Protein 2NNN (pdb70)

CATH classification: 1.10.10.10

Sequence (1319 aa):
YRLDDQIGFILRQANQRYAALFANGIGNGLTPTQWAALVRLGETGPCPQNQLGRLTADAATIKGVVERLDKRGLIQRSADPDDGRRLLVSLSPAGRAELEAGLAAAREINRQALAPLSLQEQETLRGLLARLIYRLDDQIGFILRQANQRYAALFANGIGNGLTPTQWAALVRLGETGPCPQNQLGRLTADAATIKGVVERLDKRGLIQRSADPDDGRRLLVSLSPAGRAELEAGLAAAREINRQALAPLSLQEQETLRGLLARLIRLDDQIGFILRQANQRYAALFANGIGNGLTPTQWAALVRLGETGPCPQNQLGRLTADAATIKGVVERLDKRGLIQRSADPDDGRRLLVSLSPAGRAELEGLAAAREINRQALAPLSLQEQETLRGLLARLIRLDDQIGFILRQANQRYAALFANGIGNGLTPTQWAALVRLGETGPCPQNQLGRLTADAATIKGVVERLDKRGLIQRSADPDDGRRLLVSLSPAGRAELEAGLAAAREINRQALAPLSLQEQETLRGLLARLIRLDDQIGFILRQANQRYAALFANGIGNGLTPTQWAALVRLGETGPCPQNQLGRLTADAATIKGVVERLDKRGLIQRSADPDGRRLLVSLSPAGRAELEAGLAAAREINRQALAPLSLQEQETLRGLLARLIRLDDQIGFILRQANQRYAALFANGIGNGLTPTQWAALVRLGETGPCPQNQLGRLTADAATIKGVVERLDKRGLIQRSADPDDGRRLLVSLSPAGRAELEAGLAAAREINRQALAPLSLQEQETLRGLLARLIRLDDQIGFILRQANQRYAALFANGIGNGLTPTQWAALVRLGETGPCPQNQLGRLTADAATIKGVVERLDKRGLIQRSADPDDGRRLLVSLSPAGRAELEGLAAAREINRQALAPLSLQEQETLRGLLARLIRLDDQIGFILRQANQRYAALFANGIGNGLTPTQWAALVRLGETGPCPQNQLGRLTADAATIKGVVERLDKRGLIQRSADPDDGRRLLVSLSPAGRAELEAGLAAAREINRQALAPLSLQEQETLRGLLARLIRLDDQIGFILRQANQRYAALFANGIGNGLTPTQWAALVRLGETGPCPQNQLGRLTADAATIKGVVERLDKRGLIQRSADPDDGRRLLVSLSPAGRAELEAGLAAAREINRQALAPLSLQEQETLRGLLARLIRLDDQIGFILRQANQRYAALFANGIGNGLTPTQWAALVRLGETGPCPQNQLGRLTADAATIKGVVERLDKRGLIQRSADPDDGRRLLVSLSPAGRAELEAGLAAAREINRQALAPLSLQEQETLRGLLARLI

Solvent-accessible surface area: 58508 Å² total

B-factor: mean 47.34, std 8.77, range [6.97, 87.37]

Nearest PDB structures (foldseek):
  2nnn-assembly3_F  TM=9.994E-01  e=7.061E-22  Pseudomonas aeruginosa
  2nnn-assembly4_G  TM=1.007E+00  e=2.360E-21  Pseudomonas aeruginosa
  2nnn-assembly3_E  TM=9.663E-01  e=7.279E-20  Pseudomonas aeruginosa
  2yr2-assembly1_A  TM=7.745E-01  e=3.258E-06  Sulfurisphaera tokodaii
  3f3x-assembly1_A-2  TM=7.517E-01  e=1.726E-06  Saccharolobus solfataricus

Organism: Pseudomonas aeruginosa (strain ATCC 15692 / DSM 22644 / CIP 104116 / JCM 14847 / LMG 12228 / 1C / PRS 101 / PAO1) (NCBI:txid208964)

Structure (mmCIF, N/CA/C/O backbone):
data_2NNN
#
_entry.id   2NNN
#
_cell.length_a   89.373
_cell.length_b   89.373
_cell.length_c   217.238
_cell.angle_alpha   90.00
_cell.angle_beta   90.00
_cell.angle_gamma   120.00
#
_symmetry.space_group_name_H-M   'P 31'
#
loop_
_entity.id
_entity.type
_entity.pdbx_description
1 polymer 'Probable transcriptional regulator'
2 water water
#
loop_
_atom_site.group_PDB
_atom_site.id
_atom_site.type_symbol
_atom_site.label_atom_id
_atom_site.label_alt_id
_atom_site.label_comp_id
_atom_site.label_asym_id
_atom_site.label_entity_id
_atom_site.label_seq_id
_atom_site.pdbx_PDB_ins_code
_atom_site.Cartn_x
_atom_site.Cartn_y
_atom_site.Cartn_z
_atom_site.occupancy
_atom_site.B_iso_or_equiv
_atom_site.auth_seq_id
_atom_site.auth_comp_id
_atom_site.auth_asym_id
_atom_site.auth_atom_id
_atom_site.pdbx_PDB_model_num
ATOM 1 N N . TYR A 1 7 ? -13.642 -1.565 41.457 1.00 50.61 7 TYR A N 1
ATOM 2 C CA . TYR A 1 7 ? -13.750 -2.859 42.210 1.00 50.79 7 TYR A CA 1
ATOM 3 C C . TYR A 1 7 ? -12.704 -2.970 43.327 1.00 50.60 7 TYR A C 1
ATOM 4 O O . TYR A 1 7 ? -11.580 -3.448 43.109 1.00 50.53 7 TYR A O 1
ATOM 6 N N . ARG A 1 8 ? -13.095 -2.515 44.515 1.00 50.24 8 ARG A N 1
ATOM 7 C CA . ARG A 1 8 ? -12.292 -2.660 45.726 1.00 49.93 8 ARG A CA 1
ATOM 8 C C . ARG A 1 8 ? -12.939 -3.727 46.609 1.00 49.60 8 ARG A C 1
ATOM 9 O O . ARG A 1 8 ? -14.178 -3.817 46.696 1.00 49.53 8 ARG A O 1
ATOM 11 N N . LEU A 1 9 ? -12.099 -4.527 47.261 1.00 48.70 9 LEU A N 1
ATOM 12 C CA . LEU A 1 9 ? -12.572 -5.664 48.046 1.00 47.96 9 LEU A CA 1
ATOM 13 C C . LEU A 1 9 ? -13.470 -5.262 49.221 1.00 47.39 9 LEU A C 1
ATOM 14 O O . LEU A 1 9 ? -14.483 -5.929 49.479 1.00 47.11 9 LEU A O 1
ATOM 19 N N . ASP A 1 10 ? -13.115 -4.160 49.891 1.00 46.58 10 ASP A N 1
ATOM 20 C CA . ASP A 1 10 ? -13.782 -3.724 51.136 1.00 46.00 10 ASP A CA 1
ATOM 21 C C . ASP A 1 10 ? -15.192 -3.164 50.949 1.00 45.43 10 ASP A C 1
ATOM 22 O O . ASP A 1 10 ? -15.899 -2.912 51.922 1.00 45.29 10 ASP A O 1
ATOM 27 N N . ASP A 1 11 ? -15.582 -2.954 49.697 1.00 45.12 11 ASP A N 1
ATOM 28 C CA . ASP A 1 11 ? -16.957 -2.598 49.345 1.00 44.72 11 ASP A CA 1
ATOM 29 C C . ASP A 1 11 ? -17.807 -3.829 49.041 1.00 43.86 11 ASP A C 1
ATOM 30 O O . ASP A 1 11 ? -19.037 -3.751 49.007 1.00 44.40 11 ASP A O 1
ATOM 35 N N . GLN A 1 12 ? -17.159 -4.964 48.808 1.00 42.46 12 GLN A N 1
ATOM 36 C CA . GLN A 1 12 ? -17.890 -6.172 48.449 1.00 40.76 12 GLN A CA 1
ATOM 37 C C . GLN A 1 12 ? -18.624 -6.670 49.669 1.00 39.39 12 GLN A C 1
ATOM 38 O O . GLN A 1 12 ? -18.018 -6.900 50.710 1.00 39.54 12 GLN A O 1
ATOM 44 N N . ILE A 1 13 ? -19.936 -6.817 49.540 1.00 38.07 13 ILE A N 1
ATOM 45 C CA . ILE A 1 13 ? -20.783 -7.238 50.645 1.00 36.67 13 ILE A CA 1
ATOM 46 C C . ILE A 1 13 ? -20.466 -8.641 51.166 1.00 36.03 13 ILE A C 1
ATOM 47 O O . ILE A 1 13 ? -20.687 -8.928 52.334 1.00 36.79 13 ILE A O 1
ATOM 52 N N . GLY A 1 14 ? -19.914 -9.502 50.328 1.00 35.07 14 GLY A N 1
ATOM 53 C CA . GLY A 1 14 ? -19.470 -10.823 50.787 1.00 34.82 14 GLY A CA 1
ATOM 54 C C . GLY A 1 14 ? -18.331 -10.782 51.795 1.00 34.33 14 GLY A C 1
ATOM 55 O O . GLY A 1 14 ? -18.368 -11.468 52.804 1.00 34.57 14 GLY A O 1
ATOM 56 N N . PHE A 1 15 ? -17.320 -9.968 51.510 1.00 34.26 15 PHE A N 1
ATOM 57 C CA . PHE A 1 15 ? -16.180 -9.746 52.409 1.00 33.82 15 PHE A CA 1
ATOM 58 C C . PHE A 1 15 ? -16.662 -9.175 53.750 1.00 33.43 15 PHE A C 1
ATOM 59 O O . PHE A 1 15 ? -16.257 -9.639 54.818 1.00 33.32 15 PHE A O 1
ATOM 67 N N . ILE A 1 16 ? -17.549 -8.183 53.673 1.00 32.74 16 ILE A N 1
ATOM 68 C CA . ILE A 1 16 ? -18.147 -7.542 54.840 1.00 32.11 16 ILE A CA 1
ATOM 69 C C . ILE A 1 16 ? -18.945 -8.552 55.671 1.00 31.67 16 ILE A C 1
ATOM 70 O O . ILE A 1 16 ? -18.760 -8.642 56.870 1.00 31.21 16 ILE A O 1
ATOM 75 N N . LEU A 1 17 ? -19.813 -9.329 55.018 1.00 31.59 17 LEU A N 1
ATOM 76 C CA . LEU A 1 17 ? -20.578 -10.383 55.706 1.00 30.90 17 LEU A CA 1
ATOM 77 C C . LEU A 1 17 ? -19.692 -11.376 56.424 1.00 30.40 17 LEU A C 1
ATOM 78 O O . LEU A 1 17 ? -19.975 -11.731 57.552 1.00 30.72 17 LEU A O 1
ATOM 83 N N . ARG A 1 18 ? -18.614 -11.803 55.776 1.00 30.65 18 ARG A N 1
ATOM 84 C CA . ARG A 1 18 ? -17.666 -12.745 56.380 1.00 30.78 18 ARG A CA 1
ATOM 85 C C . ARG A 1 18 ? -17.019 -12.169 57.635 1.00 30.85 18 ARG A C 1
ATOM 86 O O . ARG A 1 18 ? -16.914 -12.845 58.658 1.00 31.29 18 ARG A O 1
ATOM 94 N N . GLN A 1 19 ? -16.593 -10.914 57.556 1.00 30.55 19 GLN A N 1
ATOM 95 C CA . GLN A 1 19 ? -15.949 -10.247 58.695 1.00 30.46 19 GLN A CA 1
ATOM 96 C C . GLN A 1 19 ? -16.864 -10.072 59.896 1.00 29.87 19 GLN A C 1
ATOM 97 O O . GLN A 1 19 ? -16.446 -10.317 61.020 1.00 29.29 19 GLN A O 1
ATOM 103 N N . ALA A 1 20 ? -18.099 -9.619 59.647 1.00 30.08 20 ALA A N 1
ATOM 104 C CA . ALA A 1 20 ? -19.148 -9.535 60.675 1.00 29.67 20 ALA A CA 1
ATOM 105 C C . ALA A 1 20 ? -19.400 -10.917 61.295 1.00 30.16 20 ALA A C 1
ATOM 106 O O . ALA A 1 20 ? -19.550 -11.054 62.516 1.00 30.48 20 ALA A O 1
ATOM 108 N N . ASN A 1 21 ? -19.427 -11.936 60.442 1.00 29.99 21 ASN A N 1
ATOM 109 C CA . ASN A 1 21 ? -19.550 -13.317 60.877 1.00 30.24 21 ASN A CA 1
ATOM 110 C C . ASN A 1 21 ? -18.382 -13.746 61.767 1.00 29.62 21 ASN A C 1
ATOM 111 O O . ASN A 1 21 ? -18.606 -14.313 62.833 1.00 30.38 21 ASN A O 1
ATOM 116 N N . GLN A 1 22 ? -17.149 -13.472 61.334 1.00 29.50 22 GLN A N 1
ATOM 117 C CA . GLN A 1 22 ? -15.934 -13.749 62.128 1.00 29.46 22 GLN A CA 1
ATOM 118 C C . GLN A 1 22 ? -15.903 -13.037 63.479 1.00 29.34 22 GLN A C 1
ATOM 119 O O . GLN A 1 22 ? -15.497 -13.636 64.479 1.00 30.35 22 GLN A O 1
ATOM 125 N N . ARG A 1 23 ? -16.319 -11.773 63.516 1.00 28.96 23 ARG A N 1
ATOM 126 C CA . ARG A 1 23 ? -16.395 -11.024 64.786 1.00 28.91 23 ARG A CA 1
ATOM 127 C C . ARG A 1 23 ? -17.413 -11.670 65.721 1.00 28.84 23 ARG A C 1
ATOM 128 O O . ARG A 1 23 ? -17.152 -11.851 66.914 1.00 28.81 23 ARG A O 1
ATOM 136 N N . TYR A 1 24 ? -18.568 -12.032 65.169 1.00 29.01 24 TYR A N 1
ATOM 137 C CA . TYR A 1 24 ? -19.606 -12.669 65.965 1.00 29.00 24 TYR A CA 1
ATOM 138 C C . TYR A 1 24 ? -19.077 -13.965 66.563 1.00 28.92 24 TYR A C 1
ATOM 139 O O . TYR A 1 24 ? -19.241 -14.218 67.761 1.00 29.52 24 TYR A O 1
ATOM 148 N N . ALA A 1 25 ? -18.427 -14.774 65.730 1.00 28.90 25 ALA A N 1
ATOM 149 C CA . ALA A 1 25 ? -17.823 -16.041 66.173 1.00 29.07 25 ALA A CA 1
ATOM 150 C C . ALA A 1 25 ? -16.844 -15.859 67.352 1.00 29.15 25 ALA A C 1
ATOM 151 O O . ALA A 1 25 ? -16.798 -16.685 68.257 1.00 29.00 25 ALA A O 1
ATOM 153 N N . ALA A 1 26 ? -16.078 -14.764 67.324 1.00 30.19 26 ALA A N 1
ATOM 154 C CA . ALA A 1 26 ? -15.126 -14.410 68.377 1.00 30.53 26 ALA A CA 1
ATOM 155 C C . ALA A 1 26 ? -15.816 -14.005 69.696 1.00 30.79 26 ALA A C 1
ATOM 156 O O . ALA A 1 26 ? -15.397 -14.422 70.767 1.00 31.11 26 ALA A O 1
ATOM 158 N N . LEU A 1 27 ? -16.869 -13.195 69.609 1.00 31.11 27 LEU A N 1
ATOM 159 C CA . LEU A 1 27 ? -17.672 -12.788 70.784 1.00 30.58 27 LEU A CA 1
ATOM 160 C C . LEU A 1 27 ? -18.412 -13.975 71.397 1.00 30.41 27 LEU A C 1
ATOM 161 O O . LEU A 1 27 ? -18.532 -14.101 72.616 1.00 30.52 27 LEU A O 1
ATOM 166 N N . PHE A 1 28 ? -18.931 -14.838 70.535 1.00 30.19 28 PHE A N 1
ATOM 167 C CA . PHE A 1 28 ? -19.648 -16.004 70.982 1.00 29.41 28 PHE A CA 1
ATOM 168 C C . PHE A 1 28 ? -18.742 -16.986 71.745 1.00 29.75 28 PHE A C 1
ATOM 169 O O . PHE A 1 28 ? -19.082 -17.431 72.858 1.00 30.03 28 PHE A O 1
ATOM 177 N N . ALA A 1 29 ? -17.602 -17.320 71.149 1.00 29.73 29 ALA A N 1
ATOM 178 C CA . ALA A 1 29 ? -16.621 -18.186 71.797 1.00 29.98 29 ALA A CA 1
ATOM 179 C C . ALA A 1 29 ? -16.113 -17.609 73.129 1.00 30.73 29 ALA A C 1
ATOM 180 O O . ALA A 1 29 ? -15.871 -18.372 74.079 1.00 30.90 29 ALA A O 1
ATOM 182 N N . ASN A 1 30 ? -15.954 -16.278 73.197 1.00 30.89 30 ASN A N 1
ATOM 183 C CA . ASN A 1 30 ? -15.528 -15.608 74.428 1.00 31.20 30 ASN A CA 1
ATOM 184 C C . ASN A 1 30 ? -16.632 -15.564 75.460 1.00 31.22 30 ASN A C 1
ATOM 185 O O . ASN A 1 30 ? -16.369 -15.591 76.650 1.00 31.37 30 ASN A O 1
ATOM 190 N N . GLY A 1 31 ? -17.871 -15.496 75.003 1.00 31.86 31 GLY A N 1
ATOM 191 C CA . GLY A 1 31 ? -18.965 -15.098 75.880 1.00 31.87 31 GLY A CA 1
ATOM 192 C C . GLY A 1 31 ? -19.938 -16.164 76.348 1.00 31.93 31 GLY A C 1
ATOM 193 O O . GLY A 1 31 ? -20.627 -15.962 77.355 1.00 31.68 31 GLY A O 1
ATOM 194 N N . ILE A 1 32 ? -20.024 -17.279 75.623 1.00 32.15 32 ILE A N 1
ATOM 195 C CA . ILE A 1 32 ? -21.119 -18.243 75.875 1.00 32.22 32 ILE A CA 1
ATOM 196 C C . ILE A 1 32 ? -20.999 -19.063 77.151 1.00 32.50 32 ILE A C 1
ATOM 197 O O . ILE A 1 32 ? -22.005 -19.332 77.817 1.00 32.75 32 ILE A O 1
ATOM 202 N N . GLY A 1 33 ? -19.783 -19.467 77.487 1.00 32.20 33 GLY A N 1
ATOM 203 C CA . GLY A 1 33 ? -19.537 -20.010 78.801 1.00 32.32 33 GLY A CA 1
ATOM 204 C C . GLY A 1 33 ? -19.741 -21.501 78.914 1.00 32.60 33 GLY A C 1
ATOM 205 O O . GLY A 1 33 ? -19.354 -22.084 79.924 1.00 32.53 33 GLY A O 1
ATOM 206 N N . ASN A 1 34 ? -20.345 -22.123 77.899 1.00 32.75 34 ASN A N 1
ATOM 207 C CA . ASN A 1 34 ? -20.651 -23.563 77.971 1.00 33.28 34 ASN A CA 1
ATOM 208 C C . ASN A 1 34 ? -19.873 -24.393 76.958 1.00 33.17 34 ASN A C 1
ATOM 209 O O . ASN A 1 34 ? -20.122 -25.584 76.801 1.00 32.85 34 ASN A O 1
ATOM 214 N N . GLY A 1 35 ? -18.935 -23.756 76.267 1.00 33.55 35 GLY A N 1
ATOM 215 C CA . GLY A 1 35 ? -18.116 -24.452 75.281 1.00 34.24 35 GLY A CA 1
ATOM 216 C C . GLY A 1 35 ? -18.823 -24.899 74.002 1.00 34.52 35 GLY A C 1
ATOM 217 O O . GLY A 1 35 ? -18.244 -25.648 73.231 1.00 35.09 35 GLY A O 1
ATOM 218 N N . LEU A 1 36 ? -20.062 -24.458 73.770 1.00 34.44 36 LEU A N 1
ATOM 219 C CA . LEU A 1 36 ? -20.784 -24.776 72.523 1.00 34.48 36 LEU A CA 1
ATOM 220 C C . LEU A 1 36 ? -20.483 -23.786 71.377 1.00 34.33 36 LEU A C 1
ATOM 221 O O . LEU A 1 36 ? -20.240 -22.593 71.620 1.00 34.47 36 LEU A O 1
ATOM 226 N N . THR A 1 37 ? -20.507 -24.283 70.135 1.00 33.73 37 THR A N 1
ATOM 227 C CA . THR A 1 37 ? -20.423 -23.423 68.949 1.00 33.47 37 THR A CA 1
ATOM 228 C C . THR A 1 37 ? -21.754 -22.679 68.683 1.00 33.37 37 THR A C 1
ATOM 229 O O . THR A 1 37 ? -22.805 -23.079 69.205 1.00 33.44 37 THR A O 1
ATOM 233 N N . PRO A 1 38 ? -21.714 -21.569 67.904 1.00 33.43 38 PRO A N 1
ATOM 234 C CA . PRO A 1 38 ? -22.975 -20.910 67.507 1.00 33.18 38 PRO A CA 1
ATOM 235 C C . PRO A 1 38 ? -24.068 -21.855 67.013 1.00 33.49 38 PRO A C 1
ATOM 236 O O . PRO A 1 38 ? -25.224 -21.701 67.425 1.00 33.63 38 PRO A O 1
ATOM 240 N N . THR A 1 39 ? -23.719 -22.804 66.134 1.00 33.69 39 THR A N 1
ATOM 241 C CA . THR A 1 39 ? -24.716 -23.674 65.486 1.00 33.67 39 THR A CA 1
ATOM 242 C C . THR A 1 39 ? -25.190 -24.738 66.452 1.00 34.30 39 THR A C 1
ATOM 243 O O . THR A 1 39 ? -26.382 -25.064 66.487 1.00 34.90 39 THR A O 1
ATOM 247 N N . GLN A 1 40 ? -24.266 -25.259 67.260 1.00 34.29 40 GLN A N 1
ATOM 248 C CA . GLN A 1 40 ? -24.636 -26.144 68.357 1.00 34.56 40 GLN A CA 1
ATOM 249 C C . GLN A 1 40 ? -25.692 -25.518 69.265 1.00 34.07 40 GLN A C 1
ATOM 250 O O . GLN A 1 40 ? -26.633 -26.194 69.665 1.00 34.86 40 GLN A O 1
ATOM 256 N N . TRP A 1 41 ? -25.547 -24.224 69.533 1.00 33.28 41 TRP A N 1
ATOM 257 C CA . TRP A 1 41 ? -26.465 -23.450 70.388 1.00 32.77 41 TRP A CA 1
ATOM 258 C C . TRP A 1 41 ? -27.799 -23.226 69.690 1.00 32.63 41 TRP A C 1
ATOM 259 O O . TRP A 1 41 ? -28.857 -23.358 70.313 1.00 33.54 41 TRP A O 1
ATOM 270 N N . ALA A 1 42 ? -27.740 -22.883 68.402 1.00 32.49 42 ALA A N 1
ATOM 271 C CA . ALA A 1 42 ? -28.926 -22.659 67.565 1.00 32.53 42 ALA A CA 1
ATOM 272 C C . ALA A 1 42 ? -29.832 -23.890 67.531 1.00 32.70 42 ALA A C 1
ATOM 273 O O . ALA A 1 42 ? -31.048 -23.768 67.701 1.00 32.84 42 ALA A O 1
ATOM 275 N N . ALA A 1 43 ? -29.237 -25.058 67.290 1.00 32.87 43 ALA A N 1
ATOM 276 C CA . ALA A 1 43 ? -29.970 -26.330 67.319 1.00 33.66 43 ALA A CA 1
ATOM 277 C C . ALA A 1 43 ? -30.544 -26.604 68.694 1.00 34.22 43 ALA A C 1
ATOM 278 O O . ALA A 1 43 ? -31.656 -27.070 68.796 1.00 34.91 43 ALA A O 1
ATOM 280 N N . LEU A 1 44 ? -29.790 -26.303 69.748 1.00 34.94 44 LEU A N 1
ATOM 281 C CA . LEU A 1 44 ? -30.280 -26.490 71.128 1.00 35.36 44 LEU A CA 1
ATOM 282 C C . LEU A 1 44 ? -31.489 -25.583 71.394 1.00 35.36 44 LEU A C 1
ATOM 283 O O . LEU A 1 44 ? -32.530 -26.042 71.872 1.00 35.64 44 LEU A O 1
ATOM 288 N N . VAL A 1 45 ? -31.327 -24.294 71.089 1.00 35.14 45 VAL A N 1
ATOM 289 C CA . VAL A 1 45 ? -32.411 -23.328 71.201 1.00 34.93 45 VAL A CA 1
ATOM 290 C C . VAL A 1 45 ? -33.643 -23.803 70.422 1.00 35.78 45 VAL A C 1
ATOM 291 O O . VAL A 1 45 ? -34.725 -23.876 70.991 1.00 35.83 45 VAL A O 1
ATOM 295 N N . ARG A 1 46 ? -33.462 -24.163 69.151 1.00 36.59 46 ARG A N 1
ATOM 296 C CA . ARG A 1 46 ? -34.577 -24.581 68.305 1.00 37.79 46 ARG A CA 1
ATOM 297 C C . ARG A 1 46 ? -35.323 -25.820 68.823 1.00 38.81 46 ARG A C 1
ATOM 298 O O . ARG A 1 46 ? -36.553 -25.828 68.837 1.00 39.03 46 ARG A O 1
ATOM 306 N N . LEU A 1 47 ? -34.587 -26.849 69.253 1.00 39.81 47 LEU A N 1
ATOM 307 C CA . LEU A 1 47 ? -35.186 -28.015 69.912 1.00 41.01 47 LEU A CA 1
ATOM 308 C C . LEU A 1 47 ? -35.975 -27.672 71.179 1.00 42.23 47 LEU A C 1
ATOM 309 O O . LEU A 1 47 ? -36.859 -28.434 71.585 1.00 42.95 47 LEU A O 1
ATOM 314 N N . GLY A 1 48 ? -35.637 -26.551 71.819 1.00 43.09 48 GLY A N 1
ATOM 315 C CA . GLY A 1 48 ? -36.391 -26.060 72.959 1.00 44.14 48 GLY A CA 1
ATOM 316 C C . GLY A 1 48 ? -37.704 -25.441 72.545 1.00 45.24 48 GLY A C 1
ATOM 317 O O . GLY A 1 48 ? -38.691 -25.570 73.250 1.00 45.37 48 GLY A O 1
ATOM 318 N N . GLU A 1 49 ? -37.715 -24.760 71.400 1.00 46.40 49 GLU A N 1
ATOM 319 C CA . GLU A 1 49 ? -38.948 -24.202 70.829 1.00 47.78 49 GLU A CA 1
ATOM 320 C C . GLU A 1 49 ? -39.914 -25.290 70.359 1.00 47.74 49 GLU A C 1
ATOM 321 O O . GLU A 1 49 ? -41.110 -25.236 70.635 1.00 48.18 49 GLU A O 1
ATOM 327 N N . THR A 1 50 ? -39.375 -26.278 69.658 1.00 48.05 50 THR A N 1
ATOM 328 C CA . THR A 1 50 ? -40.174 -27.219 68.880 1.00 48.37 50 THR A CA 1
ATOM 329 C C . THR A 1 50 ? -40.669 -28.422 69.665 1.00 48.52 50 THR A C 1
ATOM 330 O O . THR A 1 50 ? -41.762 -28.926 69.413 1.00 49.36 50 THR A O 1
ATOM 334 N N . GLY A 1 51 ? -39.865 -28.888 70.611 1.00 48.43 51 GLY A N 1
ATOM 335 C CA . GLY A 1 51 ? -40.093 -30.195 71.201 1.00 47.77 51 GLY A CA 1
ATOM 336 C C . GLY A 1 51 ? -39.579 -31.203 70.187 1.00 47.34 51 GLY A C 1
ATOM 337 O O . GLY A 1 51 ? -38.828 -30.827 69.274 1.00 47.44 51 GLY A O 1
ATOM 338 N N . PRO A 1 52 ? -39.974 -32.483 70.336 1.00 46.74 52 PRO A N 1
ATOM 339 C CA . PRO A 1 52 ? -39.535 -33.544 69.419 1.00 46.22 52 PRO A CA 1
ATOM 340 C C . PRO A 1 52 ? -39.792 -33.221 67.932 1.00 45.64 52 PRO A C 1
ATOM 341 O O . PRO A 1 52 ? -40.882 -32.790 67.551 1.00 45.35 52 PRO A O 1
ATOM 345 N N . CYS A 1 53 ? -38.763 -33.442 67.120 1.00 45.41 53 CYS A N 1
ATOM 346 C CA . CYS A 1 53 ? -38.661 -32.903 65.774 1.00 44.79 53 CYS A CA 1
ATOM 347 C C . CYS A 1 53 ? -37.743 -33.832 65.011 1.00 44.18 53 CYS A C 1
ATOM 348 O O . CYS A 1 53 ? -36.765 -34.318 65.572 1.00 44.24 53 CYS A O 1
ATOM 351 N N . PRO A 1 54 ? -38.059 -34.113 63.735 1.00 43.58 54 PRO A N 1
ATOM 352 C CA . PRO A 1 54 ? -37.123 -34.881 62.903 1.00 43.17 54 PRO A CA 1
ATOM 353 C C . PRO A 1 54 ? -35.790 -34.130 62.722 1.00 42.84 54 PRO A C 1
ATOM 354 O O . PRO A 1 54 ? -35.798 -32.899 62.622 1.00 43.03 54 PRO A O 1
ATOM 358 N N . GLN A 1 55 ? -34.671 -34.854 62.674 1.00 42.34 55 GLN A N 1
ATOM 359 C CA . GLN A 1 55 ? -33.329 -34.238 62.580 1.00 42.44 55 GLN A CA 1
ATOM 360 C C . GLN A 1 55 ? -33.150 -33.318 61.365 1.00 41.98 55 GLN A C 1
ATOM 361 O O . GLN A 1 55 ? -32.602 -32.227 61.482 1.00 41.92 55 GLN A O 1
ATOM 367 N N . ASN A 1 56 ? -33.626 -33.766 60.212 1.00 41.35 56 ASN A N 1
ATOM 368 C CA . ASN A 1 56 ? -33.511 -33.011 58.963 1.00 41.03 56 ASN A CA 1
ATOM 369 C C . ASN A 1 56 ? -34.423 -31.784 58.940 1.00 40.63 56 ASN A C 1
ATOM 370 O O . ASN A 1 56 ? -34.086 -30.747 58.335 1.00 40.02 56 ASN A O 1
ATOM 375 N N . GLN A 1 57 ? -35.573 -31.913 59.603 1.00 39.82 57 GLN A N 1
ATOM 376 C CA . GLN A 1 57 ? -36.464 -30.783 59.809 1.00 39.66 57 GLN A CA 1
ATOM 377 C C . GLN A 1 57 ? -35.843 -29.770 60.758 1.00 38.82 57 GLN A C 1
ATOM 378 O O . GLN A 1 57 ? -35.968 -28.568 60.542 1.00 39.53 57 GLN A O 1
ATOM 384 N N . LEU A 1 58 ? -35.193 -30.257 61.812 1.00 38.06 58 LEU A N 1
ATOM 385 C CA . LEU A 1 58 ? -34.454 -29.397 62.718 1.00 37.80 58 LEU A CA 1
ATOM 386 C C . LEU A 1 58 ? -33.405 -28.614 61.902 1.00 37.86 58 LEU A C 1
ATOM 387 O O . LEU A 1 58 ? -33.191 -27.428 62.117 1.00 37.21 58 LEU A O 1
ATOM 392 N N . GLY A 1 59 ? -32.801 -29.308 60.940 1.00 37.96 59 GLY A N 1
ATOM 393 C CA . GLY A 1 59 ? -31.827 -28.735 60.046 1.00 38.37 59 GLY A CA 1
ATOM 394 C C . GLY A 1 59 ? -32.417 -27.612 59.239 1.00 38.46 59 GLY A C 1
ATOM 395 O O . GLY A 1 59 ? -31.826 -26.541 59.154 1.00 38.55 59 GLY A O 1
ATOM 396 N N . ARG A 1 60 ? -33.596 -27.855 58.675 1.00 38.51 60 ARG A N 1
ATOM 397 C CA . ARG A 1 60 ? -34.276 -26.893 57.809 1.00 39.39 60 ARG A CA 1
ATOM 398 C C . ARG A 1 60 ? -34.870 -25.679 58.543 1.00 39.14 60 ARG A C 1
ATOM 399 O O . ARG A 1 60 ? -35.343 -24.739 57.899 1.00 39.74 60 ARG A O 1
ATOM 407 N N . LEU A 1 61 ? -34.859 -25.705 59.878 1.00 38.86 61 LEU A N 1
ATOM 408 C CA . LEU A 1 61 ? -35.343 -24.583 60.682 1.00 38.02 61 LEU A CA 1
ATOM 409 C C . LEU A 1 61 ? -34.182 -23.784 61.248 1.00 37.87 61 LEU A C 1
ATOM 410 O O . LEU A 1 61 ? -34.392 -22.717 61.842 1.00 38.09 61 LEU A O 1
ATOM 415 N N . THR A 1 62 ? -32.964 -24.300 61.068 1.00 36.99 62 THR A N 1
ATOM 416 C CA . THR A 1 62 ? -31.746 -23.624 61.553 1.00 36.52 62 THR A CA 1
ATOM 417 C C . THR A 1 62 ? -30.709 -23.415 60.441 1.00 36.27 62 THR A C 1
ATOM 418 O O . THR A 1 62 ? -29.524 -23.277 60.733 1.00 35.76 62 THR A O 1
ATOM 422 N N . ALA A 1 63 ? -31.184 -23.384 59.188 1.00 36.06 63 ALA A N 1
ATOM 423 C CA . ALA A 1 63 ? -30.374 -23.254 57.969 1.00 35.94 63 ALA A CA 1
ATOM 424 C C . ALA A 1 63 ? -29.198 -24.235 57.913 1.00 36.36 63 ALA A C 1
ATOM 425 O O . ALA A 1 63 ? -28.073 -23.868 57.592 1.00 36.01 63 ALA A O 1
ATOM 435 N N . ASP A 1 65 ? -27.734 -28.141 56.687 1.00 39.76 65 ASP A N 1
ATOM 436 C CA . ASP A 1 65 ? -27.665 -29.372 55.921 1.00 40.09 65 ASP A CA 1
ATOM 437 C C . ASP A 1 65 ? -27.964 -30.587 56.748 1.00 39.68 65 ASP A C 1
ATOM 438 O O . ASP A 1 65 ? -27.730 -30.575 57.953 1.00 39.69 65 ASP A O 1
ATOM 443 N N . ALA A 1 66 ? -28.416 -31.646 56.079 1.00 39.15 66 ALA A N 1
ATOM 444 C CA . ALA A 1 66 ? -28.567 -32.968 56.680 1.00 38.88 66 ALA A CA 1
ATOM 445 C C . ALA A 1 66 ? -27.260 -33.452 57.301 1.00 38.68 66 ALA A C 1
ATOM 446 O O . ALA A 1 66 ? -27.239 -33.897 58.449 1.00 38.47 66 ALA A O 1
ATOM 448 N N . ALA A 1 67 ? -26.177 -33.361 56.534 1.00 38.76 67 ALA A N 1
ATOM 449 C CA . ALA A 1 67 ? -24.829 -33.671 57.023 1.00 39.06 67 ALA A CA 1
ATOM 450 C C . ALA A 1 67 ? -24.373 -32.731 58.157 1.00 39.40 67 ALA A C 1
ATOM 451 O O . ALA A 1 67 ? -23.767 -33.183 59.127 1.00 40.13 67 ALA A O 1
ATOM 453 N N . THR A 1 68 ? -24.670 -31.437 58.034 1.00 39.34 68 THR A N 1
ATOM 454 C CA . THR A 1 68 ? -24.325 -30.460 59.064 1.00 39.07 68 THR A CA 1
ATOM 455 C C . THR A 1 68 ? -25.116 -30.673 60.349 1.00 39.26 68 THR A C 1
ATOM 456 O O . THR A 1 68 ? -24.525 -30.744 61.416 1.00 39.42 68 THR A O 1
ATOM 460 N N . ILE A 1 69 ? -26.443 -30.777 60.252 1.00 39.64 69 ILE A N 1
ATOM 461 C CA . ILE A 1 69 ? -27.260 -31.002 61.436 1.00 39.78 69 ILE A CA 1
ATOM 462 C C . ILE A 1 69 ? -26.982 -32.356 62.056 1.00 40.71 69 ILE A C 1
ATOM 463 O O . ILE A 1 69 ? -27.029 -32.492 63.275 1.00 41.37 69 ILE A O 1
ATOM 468 N N . LYS A 1 70 ? -26.682 -33.349 61.218 1.00 41.66 70 LYS A N 1
ATOM 469 C CA . LYS A 1 70 ? -26.321 -34.683 61.686 1.00 42.49 70 LYS A CA 1
ATOM 470 C C . LYS A 1 70 ? -25.227 -34.604 62.753 1.00 42.78 70 LYS A C 1
ATOM 471 O O . LYS A 1 70 ? -25.340 -35.212 63.813 1.00 42.77 70 LYS A O 1
ATOM 477 N N . GLY A 1 71 ? -24.184 -33.828 62.469 1.00 43.09 71 GLY A N 1
ATOM 478 C CA . GLY A 1 71 ? -22.998 -33.796 63.304 1.00 43.25 71 GLY A CA 1
ATOM 479 C C . GLY A 1 71 ? -23.123 -32.838 64.477 1.00 43.53 71 GLY A C 1
ATOM 480 O O . GLY A 1 71 ? -22.503 -33.050 65.524 1.00 43.99 71 GLY A O 1
ATOM 481 N N . VAL A 1 72 ? -23.903 -31.776 64.306 1.00 43.21 72 VAL A N 1
ATOM 482 C CA . VAL A 1 72 ? -24.231 -30.915 65.426 1.00 43.05 72 VAL A CA 1
ATOM 483 C C . VAL A 1 72 ? -25.006 -31.725 66.474 1.00 43.67 72 VAL A C 1
ATOM 484 O O . VAL A 1 72 ? -24.669 -31.685 67.664 1.00 43.75 72 VAL A O 1
ATOM 488 N N . VAL A 1 73 ? -26.027 -32.466 66.030 1.00 44.10 73 VAL A N 1
ATOM 489 C CA . VAL A 1 73 ? -26.848 -33.268 66.945 1.00 44.55 73 VAL A CA 1
ATOM 490 C C . VAL A 1 73 ? -26.021 -34.374 67.615 1.00 45.21 73 VAL A C 1
ATOM 491 O O . VAL A 1 73 ? -26.202 -34.657 68.797 1.00 44.85 73 VAL A O 1
ATOM 495 N N . GLU A 1 74 ? -25.100 -34.971 66.866 1.00 46.22 74 GLU A N 1
ATOM 496 C CA . GLU A 1 74 ? -24.209 -35.986 67.431 1.00 47.92 74 GLU A CA 1
ATOM 497 C C . GLU A 1 74 ? -23.255 -35.423 68.488 1.00 48.04 74 GLU A C 1
ATOM 498 O O . GLU A 1 74 ? -23.068 -36.039 69.534 1.00 48.34 74 GLU A O 1
ATOM 504 N N . ARG A 1 75 ? -22.682 -34.247 68.229 1.00 48.70 75 ARG A N 1
ATOM 505 C CA . ARG A 1 75 ? -21.846 -33.559 69.216 1.00 49.61 75 ARG A CA 1
ATOM 506 C C . ARG A 1 75 ? -22.644 -33.084 70.431 1.00 49.12 75 ARG A C 1
ATOM 507 O O . ARG A 1 75 ? -22.148 -33.105 71.549 1.00 49.53 75 ARG A O 1
ATOM 515 N N . LEU A 1 76 ? -23.885 -32.668 70.203 1.00 49.11 76 LEU A N 1
ATOM 516 C CA . LEU A 1 76 ? -24.824 -32.354 71.275 1.00 48.73 76 LEU A CA 1
ATOM 517 C C . LEU A 1 76 ? -25.185 -33.624 72.073 1.00 49.27 76 LEU A C 1
ATOM 518 O O . LEU A 1 76 ? -25.513 -33.552 73.261 1.00 49.06 76 LEU A O 1
ATOM 523 N N . ASP A 1 77 ? -25.109 -34.784 71.414 1.00 50.03 77 ASP A N 1
ATOM 524 C CA . ASP A 1 77 ? -25.419 -36.072 72.042 1.00 50.35 77 ASP A CA 1
ATOM 525 C C . ASP A 1 77 ? -24.292 -36.526 72.957 1.00 50.49 77 ASP A C 1
ATOM 526 O O . ASP A 1 77 ? -24.522 -36.858 74.115 1.00 50.19 77 ASP A O 1
ATOM 531 N N . LYS A 1 78 ? -23.077 -36.537 72.415 1.00 50.94 78 LYS A N 1
ATOM 532 C CA . LYS A 1 78 ? -21.849 -36.796 73.167 1.00 51.31 78 LYS A CA 1
ATOM 533 C C . LYS A 1 78 ? -21.832 -36.059 74.520 1.00 50.93 78 LYS A C 1
ATOM 534 O O . LYS A 1 78 ? -21.303 -36.575 75.506 1.00 51.22 78 LYS A O 1
ATOM 540 N N . ARG A 1 79 ? -22.421 -34.866 74.564 1.00 50.26 79 ARG A N 1
ATOM 541 C CA . ARG A 1 79 ? -22.490 -34.078 75.795 1.00 49.61 79 ARG A CA 1
ATOM 542 C C . ARG A 1 79 ? -23.696 -34.409 76.676 1.00 48.46 79 ARG A C 1
ATOM 543 O O . ARG A 1 79 ? -23.831 -33.858 77.766 1.00 48.35 79 ARG A O 1
ATOM 551 N N . GLY A 1 80 ? -24.559 -35.306 76.212 1.00 47.54 80 GLY A N 1
ATOM 552 C CA . GLY A 1 80 ? -25.760 -35.700 76.960 1.00 46.49 80 GLY A CA 1
ATOM 553 C C . GLY A 1 80 ? -26.923 -34.724 76.848 1.00 45.93 80 GLY A C 1
ATOM 554 O O . GLY A 1 80 ? -27.829 -34.735 77.681 1.00 45.72 80 GLY A O 1
ATOM 555 N N . LEU A 1 81 ? -26.920 -33.891 75.809 1.00 45.26 81 LEU A N 1
ATOM 556 C CA . LEU A 1 81 ? -27.871 -32.785 75.745 1.00 44.57 81 LEU A CA 1
ATOM 557 C C . LEU A 1 81 ? -29.128 -33.065 74.930 1.00 44.84 81 LEU A C 1
ATOM 558 O O . LEU A 1 81 ? -30.070 -32.267 74.950 1.00 44.64 81 LEU A O 1
ATOM 563 N N . ILE A 1 82 ? -29.150 -34.191 74.219 1.00 45.06 82 ILE A N 1
ATOM 564 C CA . ILE A 1 82 ? -30.328 -34.566 73.431 1.00 45.53 82 ILE A CA 1
ATOM 565 C C . ILE A 1 82 ? -30.808 -35.977 73.747 1.00 46.08 82 ILE A C 1
ATOM 566 O O . ILE A 1 82 ? -30.044 -36.811 74.266 1.00 45.94 82 ILE A O 1
ATOM 571 N N . GLN A 1 83 ? -32.085 -36.221 73.450 1.00 46.41 83 GLN A N 1
ATOM 572 C CA . GLN A 1 83 ? -32.656 -37.563 73.468 1.00 46.58 83 GLN A CA 1
ATOM 573 C C . GLN A 1 83 ? -33.359 -37.864 72.135 1.00 46.79 83 GLN A C 1
ATOM 574 O O . GLN A 1 83 ? -33.986 -36.989 71.512 1.00 46.18 83 GLN A O 1
ATOM 580 N N . ARG A 1 84 ? -33.211 -39.107 71.692 1.00 46.94 84 ARG A N 1
ATOM 581 C CA . ARG A 1 84 ? -33.877 -39.578 70.493 1.00 46.97 84 ARG A CA 1
ATOM 582 C C . ARG A 1 84 ? -35.001 -40.543 70.866 1.00 46.92 84 ARG A C 1
ATOM 583 O O . ARG A 1 84 ? -34.961 -41.210 71.909 1.00 46.71 84 ARG A O 1
ATOM 591 N N . SER A 1 85 ? -36.018 -40.593 70.014 1.00 46.72 85 SER A N 1
ATOM 592 C CA . SER A 1 85 ? -37.170 -41.450 70.238 1.00 46.38 85 SER A CA 1
ATOM 593 C C . SER A 1 85 ? -37.961 -41.569 68.945 1.00 46.01 85 SER A C 1
ATOM 594 O O . SER A 1 85 ? -38.025 -40.616 68.175 1.00 45.88 85 SER A O 1
ATOM 597 N N . ALA A 1 86 ? -38.554 -42.742 68.731 1.00 45.52 86 ALA A N 1
ATOM 598 C CA . ALA A 1 86 ? -39.325 -43.077 67.534 1.00 45.36 86 ALA A CA 1
ATOM 599 C C . ALA A 1 86 ? -40.421 -42.071 67.200 1.00 45.29 86 ALA A C 1
ATOM 600 O O . ALA A 1 86 ? -41.160 -41.623 68.076 1.00 45.03 86 ALA A O 1
ATOM 602 N N . ASP A 1 87 ? -40.514 -41.720 65.923 1.00 45.36 87 ASP A N 1
ATOM 603 C CA . ASP A 1 87 ? -41.631 -40.932 65.428 1.00 45.64 87 ASP A CA 1
ATOM 604 C C . ASP A 1 87 ? -42.881 -41.800 65.568 1.00 46.03 87 ASP A C 1
ATOM 605 O O . ASP A 1 87 ? -42.914 -42.909 65.036 1.00 45.88 87 ASP A O 1
ATOM 610 N N . PRO A 1 88 ? -43.887 -41.321 66.330 1.00 46.58 88 PRO A N 1
ATOM 611 C CA . PRO A 1 88 ? -45.148 -42.050 66.544 1.00 47.04 88 PRO A CA 1
ATOM 612 C C . PRO A 1 88 ? -46.023 -42.238 65.292 1.00 47.72 88 PRO A C 1
ATOM 613 O O . PRO A 1 88 ? -46.945 -43.057 65.305 1.00 47.85 88 PRO A O 1
ATOM 617 N N . ASP A 1 89 ? -45.743 -41.485 64.233 1.00 48.19 89 ASP A N 1
ATOM 618 C CA . ASP A 1 89 ? -46.522 -41.559 63.005 1.00 48.57 89 ASP A CA 1
ATOM 619 C C . ASP A 1 89 ? -45.728 -42.241 61.910 1.00 49.02 89 ASP A C 1
ATOM 620 O O . ASP A 1 89 ? -46.213 -42.419 60.787 1.00 49.30 89 ASP A O 1
ATOM 625 N N . ASP A 1 90 ? -44.501 -42.629 62.229 1.00 49.42 90 ASP A N 1
ATOM 626 C CA . ASP A 1 90 ? -43.654 -43.260 61.240 1.00 49.65 90 ASP A CA 1
ATOM 627 C C . ASP A 1 90 ? -42.479 -43.947 61.916 1.00 49.65 90 ASP A C 1
ATOM 628 O O . ASP A 1 90 ? -41.416 -43.342 62.108 1.00 49.73 90 ASP A O 1
ATOM 633 N N . GLY A 1 91 ? -42.684 -45.216 62.264 1.00 49.22 91 GLY A N 1
ATOM 634 C CA . GLY A 1 91 ? -41.723 -46.011 63.012 1.00 49.35 91 GLY A CA 1
ATOM 635 C C . GLY A 1 91 ? -40.356 -46.208 62.386 1.00 49.74 91 GLY A C 1
ATOM 636 O O . GLY A 1 91 ? -39.425 -46.631 63.060 1.00 49.87 91 GLY A O 1
ATOM 637 N N . ARG A 1 92 ? -40.220 -45.913 61.101 1.00 50.43 92 ARG A N 1
ATOM 638 C CA . ARG A 1 92 ? -38.899 -45.877 60.482 1.00 51.37 92 ARG A CA 1
ATOM 639 C C . ARG A 1 92 ? -38.157 -44.612 60.911 1.00 51.24 92 ARG A C 1
ATOM 640 O O . ARG A 1 92 ? -36.948 -44.494 60.703 1.00 51.40 92 ARG A O 1
ATOM 648 N N . ARG A 1 93 ? -38.879 -43.681 61.533 1.00 51.16 93 ARG A N 1
ATOM 649 C CA . ARG A 1 93 ? -38.353 -42.346 61.793 1.00 51.39 93 ARG A CA 1
ATOM 650 C C . ARG A 1 93 ? -38.013 -42.067 63.258 1.00 50.67 93 ARG A C 1
ATOM 651 O O . ARG A 1 93 ? -38.656 -42.575 64.174 1.00 50.56 93 ARG A O 1
ATOM 659 N N . LEU A 1 94 ? -36.979 -41.248 63.448 1.00 50.26 94 LEU A N 1
ATOM 660 C CA . LEU A 1 94 ? -36.551 -40.762 64.758 1.00 49.25 94 LEU A CA 1
ATOM 661 C C . LEU A 1 94 ? -36.927 -39.306 64.974 1.00 48.49 94 LEU A C 1
ATOM 662 O O . LEU A 1 94 ? -36.969 -38.511 64.035 1.00 48.33 94 LEU A O 1
ATOM 667 N N . LEU A 1 95 ? -37.187 -38.978 66.233 1.00 47.59 95 LEU A N 1
ATOM 668 C CA . LEU A 1 95 ? -37.435 -37.620 66.674 1.00 46.61 95 LEU A CA 1
ATOM 669 C C . LEU A 1 95 ? -36.323 -37.242 67.624 1.00 46.05 95 LEU A C 1
ATOM 670 O O . LEU A 1 95 ? -35.923 -38.044 68.456 1.00 45.81 95 LEU A O 1
ATOM 675 N N . VAL A 1 96 ? -35.817 -36.021 67.484 1.00 45.59 96 VAL A N 1
ATOM 676 C CA . VAL A 1 96 ? -34.787 -35.499 68.379 1.00 44.93 96 VAL A CA 1
ATOM 677 C C . VAL A 1 96 ? -35.442 -34.521 69.358 1.00 44.63 96 VAL A C 1
ATOM 678 O O . VAL A 1 96 ? -36.359 -33.774 69.001 1.00 44.24 96 VAL A O 1
ATOM 682 N N . SER A 1 97 ? -34.976 -34.547 70.599 1.00 44.36 97 SER A N 1
ATOM 683 C CA . SER A 1 97 ? -35.583 -33.774 71.667 1.00 44.47 97 SER A CA 1
ATOM 684 C C . SER A 1 97 ? -34.502 -33.321 72.616 1.00 43.99 97 SER A C 1
ATOM 685 O O . SER A 1 97 ? -33.428 -33.911 72.662 1.00 43.74 97 SER A O 1
ATOM 688 N N . LEU A 1 98 ? -34.787 -32.280 73.383 1.00 43.91 98 LEU A N 1
ATOM 689 C CA . LEU A 1 98 ? -33.888 -31.871 74.461 1.00 44.27 98 LEU A CA 1
ATOM 690 C C . LEU A 1 98 ? -33.947 -32.846 75.632 1.00 44.45 98 LEU A C 1
ATOM 691 O O . LEU A 1 98 ? -35.034 -33.206 76.099 1.00 44.80 98 LEU A O 1
ATOM 696 N N . SER A 1 99 ? -32.777 -33.289 76.080 1.00 44.70 99 SER A N 1
ATOM 697 C CA . SER A 1 99 ? -32.599 -33.895 77.404 1.00 44.81 99 SER A CA 1
ATOM 698 C C . SER A 1 99 ? -32.992 -32.946 78.524 1.00 44.90 99 SER A C 1
ATOM 699 O O . SER A 1 99 ? -33.068 -31.735 78.302 1.00 44.98 99 SER A O 1
ATOM 702 N N . PRO A 1 100 ? -33.224 -33.489 79.742 1.00 45.15 100 PRO A N 1
ATOM 703 C CA . PRO A 1 100 ? -33.236 -32.655 80.953 1.00 44.92 100 PRO A CA 1
ATOM 704 C C . PRO A 1 100 ? -31.958 -31.815 81.129 1.00 44.72 100 PRO A C 1
ATOM 705 O O . PRO A 1 100 ? -32.045 -30.630 81.470 1.00 44.71 100 PRO A O 1
ATOM 709 N N . ALA A 1 101 ? -30.794 -32.424 80.903 1.00 44.45 101 ALA A N 1
ATOM 710 C CA . ALA A 1 101 ? -29.515 -31.709 80.978 1.00 44.46 101 ALA A CA 1
ATOM 711 C C . ALA A 1 101 ? -29.361 -30.693 79.834 1.00 44.44 101 ALA A C 1
ATOM 712 O O . ALA A 1 101 ? -28.830 -29.610 80.035 1.00 45.08 101 ALA A O 1
ATOM 714 N N . GLY A 1 102 ? -29.844 -31.052 78.652 1.00 44.30 102 GLY A N 1
ATOM 715 C CA . GLY A 1 102 ? -29.918 -30.148 77.515 1.00 44.38 102 GLY A CA 1
ATOM 716 C C . GLY A 1 102 ? -30.887 -29.004 77.708 1.00 44.32 102 GLY A C 1
ATOM 717 O O . GLY A 1 102 ? -30.663 -27.919 77.184 1.00 44.63 102 GLY A O 1
ATOM 718 N N . ARG A 1 103 ? -31.960 -29.236 78.464 1.00 44.08 103 ARG A N 1
ATOM 719 C CA . ARG A 1 103 ? -32.866 -28.153 78.857 1.00 44.10 103 ARG A CA 1
ATOM 720 C C . ARG A 1 103 ? -32.220 -27.215 79.903 1.00 43.36 103 ARG A C 1
ATOM 721 O O . ARG A 1 103 ? -32.392 -25.993 79.859 1.00 42.90 103 ARG A O 1
ATOM 729 N N . ALA A 1 104 ? -31.487 -27.802 80.845 1.00 42.38 104 ALA A N 1
ATOM 730 C CA . ALA A 1 104 ? -30.821 -27.034 81.886 1.00 41.26 104 ALA A CA 1
ATOM 731 C C . ALA A 1 104 ? -29.689 -26.182 81.279 1.00 40.55 104 ALA A C 1
ATOM 732 O O . ALA A 1 104 ? -29.467 -25.043 81.696 1.00 39.24 104 ALA A O 1
ATOM 734 N N . GLU A 1 105 ? -29.015 -26.754 80.274 1.00 39.99 105 GLU A N 1
ATOM 735 C CA . GLU A 1 105 ? -27.948 -26.091 79.503 1.00 39.26 105 GLU A CA 1
ATOM 736 C C . GLU A 1 105 ? -28.466 -24.844 78.794 1.00 38.70 105 GLU A C 1
ATOM 737 O O . GLU A 1 105 ? -27.835 -23.791 78.829 1.00 38.45 105 GLU A O 1
ATOM 743 N N . LEU A 1 106 ? -29.615 -24.993 78.137 1.00 38.07 106 LEU A N 1
ATOM 744 C CA . LEU A 1 106 ? -30.309 -23.892 77.479 1.00 37.32 106 LEU A CA 1
ATOM 745 C C . LEU A 1 106 ? -30.572 -22.745 78.452 1.00 37.18 106 LEU A C 1
ATOM 746 O O . LEU A 1 106 ? -30.142 -21.623 78.207 1.00 36.75 106 LEU A O 1
ATOM 751 N N . GLU A 1 107 ? -31.255 -23.034 79.565 1.00 37.11 107 GLU A N 1
ATOM 752 C CA . GLU A 1 107 ? -31.546 -22.018 80.596 1.00 37.33 107 GLU A CA 1
ATOM 753 C C . GLU A 1 107 ? -30.290 -21.368 81.188 1.00 35.84 107 GLU A C 1
ATOM 754 O O . GLU A 1 107 ? -30.276 -20.169 81.457 1.00 36.03 107 GLU A O 1
ATOM 760 N N . ALA A 1 108 ? -29.249 -22.171 81.395 1.00 34.40 108 ALA A N 1
ATOM 761 C CA . ALA A 1 108 ? -27.984 -21.701 81.971 1.00 33.19 108 ALA A CA 1
ATOM 762 C C . ALA A 1 108 ? -27.216 -20.844 80.965 1.00 32.97 108 ALA A C 1
ATOM 763 O O . ALA A 1 108 ? -26.369 -20.049 81.355 1.00 32.43 108 ALA A O 1
ATOM 765 N N . GLY A 1 109 ? -27.542 -21.001 79.672 1.00 32.53 109 GLY A N 1
ATOM 766 C CA . GLY A 1 109 ? -26.888 -20.272 78.597 1.00 31.92 109 GLY A CA 1
ATOM 767 C C . GLY A 1 109 ? -27.576 -18.999 78.138 1.00 32.09 109 GLY A C 1
ATOM 768 O O . GLY A 1 109 ? -26.970 -18.211 77.431 1.00 32.33 109 GLY A O 1
ATOM 769 N N . LEU A 1 110 ? -28.829 -18.787 78.536 1.00 32.09 110 LEU A N 1
ATOM 770 C CA . LEU A 1 110 ? -29.614 -17.645 78.042 1.00 32.47 110 LEU A CA 1
ATOM 771 C C . LEU A 1 110 ? -28.950 -16.283 78.292 1.00 32.09 110 LEU A C 1
ATOM 772 O O . LEU A 1 110 ? -28.799 -15.500 77.361 1.00 32.46 110 LEU A O 1
ATOM 777 N N . ALA A 1 111 ? -28.582 -15.992 79.535 1.00 31.69 111 ALA A N 1
ATOM 778 C CA . ALA A 1 111 ? -27.955 -14.697 79.873 1.00 31.83 111 ALA A CA 1
ATOM 779 C C . ALA A 1 111 ? -26.753 -14.360 78.975 1.00 31.31 111 ALA A C 1
ATOM 780 O O . ALA A 1 111 ? -26.662 -13.272 78.431 1.00 31.58 111 ALA A O 1
ATOM 782 N N . ALA A 1 112 ? -25.830 -15.304 78.852 1.00 31.34 112 ALA A N 1
ATOM 783 C CA . ALA A 1 112 ? -24.650 -15.162 77.998 1.00 31.33 112 ALA A CA 1
ATOM 784 C C . ALA A 1 112 ? -25.007 -14.992 76.497 1.00 31.11 112 ALA A C 1
ATOM 785 O O . ALA A 1 112 ? -24.467 -14.111 75.827 1.00 31.35 112 ALA A O 1
ATOM 787 N N . ALA A 1 113 ? -25.915 -15.810 75.975 1.00 30.56 113 ALA A N 1
ATOM 788 C CA . ALA A 1 113 ? -26.346 -15.657 74.578 1.00 30.97 113 ALA A CA 1
ATOM 789 C C . ALA A 1 113 ? -26.979 -14.282 74.325 1.00 31.35 113 ALA A C 1
ATOM 790 O O . ALA A 1 113 ? -26.757 -13.674 73.272 1.00 31.09 113 ALA A O 1
ATOM 792 N N . ARG A 1 114 ? -27.732 -13.781 75.304 1.00 32.02 114 ARG A N 1
ATOM 793 C CA . ARG A 1 114 ? -28.279 -12.428 75.229 1.00 33.54 114 ARG A CA 1
ATOM 794 C C . ARG A 1 114 ? -27.170 -11.391 75.222 1.00 33.24 114 ARG A C 1
ATOM 795 O O . ARG A 1 114 ? -27.249 -10.406 74.496 1.00 33.95 114 ARG A O 1
ATOM 803 N N . GLU A 1 115 ? -26.142 -11.623 76.034 1.00 33.13 115 GLU A N 1
ATOM 804 C CA . GLU A 1 115 ? -25.007 -10.711 76.152 1.00 32.90 115 GLU A CA 1
ATOM 805 C C . GLU A 1 115 ? -24.126 -10.715 74.903 1.00 32.58 115 GLU A C 1
ATOM 806 O O . GLU A 1 115 ? -23.704 -9.654 74.442 1.00 32.94 115 GLU A O 1
ATOM 812 N N . ILE A 1 116 ? -23.836 -11.896 74.367 1.00 32.16 116 ILE A N 1
ATOM 813 C CA . ILE A 1 116 ? -23.119 -11.999 73.090 1.00 32.50 116 ILE A CA 1
ATOM 814 C C . ILE A 1 116 ? -23.827 -11.194 71.996 1.00 33.65 116 ILE A C 1
ATOM 815 O O . ILE A 1 116 ? -23.187 -10.447 71.263 1.00 34.21 116 ILE A O 1
ATOM 820 N N . ASN A 1 117 ? -25.152 -11.335 71.920 1.00 34.91 117 ASN A N 1
ATOM 821 C CA . ASN A 1 117 ? -25.990 -10.636 70.947 1.00 35.68 117 ASN A CA 1
ATOM 822 C C . ASN A 1 117 ? -25.991 -9.134 71.154 1.00 35.94 117 ASN A C 1
ATOM 823 O O . ASN A 1 117 ? -25.981 -8.384 70.173 1.00 35.48 117 ASN A O 1
ATOM 828 N N . ARG A 1 118 ? -26.025 -8.685 72.422 1.00 36.37 118 ARG A N 1
ATOM 829 C CA . ARG A 1 118 ? -25.966 -7.238 72.687 1.00 36.97 118 ARG A CA 1
ATOM 830 C C . ARG A 1 118 ? -24.614 -6.604 72.335 1.00 36.06 118 ARG A C 1
ATOM 831 O O . ARG A 1 118 ? -24.581 -5.488 71.837 1.00 35.75 118 ARG A O 1
ATOM 839 N N . GLN A 1 119 ? -23.523 -7.331 72.578 1.00 36.09 119 GLN A N 1
ATOM 840 C CA . GLN A 1 119 ? -22.162 -6.899 72.225 1.00 36.04 119 GLN A CA 1
ATOM 841 C C . GLN A 1 119 ? -21.953 -6.840 70.709 1.00 35.86 119 GLN A C 1
ATOM 842 O O . GLN A 1 119 ? -21.328 -5.894 70.198 1.00 36.09 119 GLN A O 1
ATOM 848 N N . ALA A 1 120 ? -22.451 -7.856 69.996 1.00 35.05 120 ALA A N 1
ATOM 849 C CA . ALA A 1 120 ? -22.419 -7.868 68.539 1.00 35.03 120 ALA A CA 1
ATOM 850 C C . ALA A 1 120 ? -22.999 -6.574 67.966 1.00 35.31 120 ALA A C 1
ATOM 851 O O . ALA A 1 120 ? -22.450 -6.002 67.014 1.00 34.67 120 ALA A O 1
ATOM 853 N N . LEU A 1 121 ? -24.096 -6.113 68.564 1.00 35.70 121 LEU A N 1
ATOM 854 C CA . LEU A 1 121 ? -24.809 -4.953 68.053 1.00 36.72 121 LEU A CA 1
ATOM 855 C C . LEU A 1 121 ? -24.384 -3.645 68.708 1.00 37.80 121 LEU A C 1
ATOM 856 O O . LEU A 1 121 ? -24.786 -2.576 68.257 1.00 38.15 121 LEU A O 1
ATOM 861 N N . ALA A 1 122 ? -23.546 -3.729 69.740 1.00 38.62 122 ALA A N 1
ATOM 862 C CA . ALA A 1 122 ? -23.170 -2.565 70.547 1.00 40.18 122 ALA A CA 1
ATOM 863 C C . ALA A 1 122 ? -22.723 -1.297 69.784 1.00 40.87 122 ALA A C 1
ATOM 864 O O . ALA A 1 122 ? -23.069 -0.199 70.222 1.00 41.50 122 ALA A O 1
ATOM 866 N N . PRO A 1 123 ? -21.939 -1.432 68.678 1.00 41.24 123 PRO A N 1
ATOM 867 C CA . PRO A 1 123 ? -21.508 -0.287 67.844 1.00 41.42 123 PRO A CA 1
ATOM 868 C C . PRO A 1 123 ? -22.638 0.570 67.238 1.00 42.09 123 PRO A C 1
ATOM 869 O O . PRO A 1 123 ? -22.363 1.539 66.511 1.00 42.07 123 PRO A O 1
ATOM 873 N N . LEU A 1 124 ? -23.884 0.205 67.534 1.00 42.33 124 LEU A N 1
ATOM 874 C CA . LEU A 1 124 ? -25.069 0.759 66.878 1.00 42.27 124 LEU A CA 1
ATOM 875 C C . LEU A 1 124 ? -26.093 1.165 67.918 1.00 42.77 124 LEU A C 1
ATOM 876 O O . LEU A 1 124 ? -26.255 0.486 68.925 1.00 42.23 124 LEU A O 1
ATOM 881 N N . SER A 1 125 ? -26.810 2.252 67.655 1.00 43.61 125 SER A N 1
ATOM 882 C CA . SER A 1 125 ? -27.873 2.691 68.557 1.00 44.73 125 SER A CA 1
ATOM 883 C C . SER A 1 125 ? -29.073 1.757 68.420 1.00 45.38 125 SER A C 1
ATOM 884 O O . SER A 1 125 ? -29.235 1.104 67.384 1.00 45.37 125 SER A O 1
ATOM 887 N N . LEU A 1 126 ? -29.913 1.693 69.451 1.00 46.21 126 LEU A N 1
ATOM 888 C CA . LEU A 1 126 ? -31.076 0.796 69.435 1.00 47.45 126 LEU A CA 1
ATOM 889 C C . LEU A 1 126 ? -31.962 0.996 68.202 1.00 48.18 126 LEU A C 1
ATOM 890 O O . LEU A 1 126 ? -32.575 0.043 67.709 1.00 48.45 126 LEU A O 1
ATOM 895 N N . GLN A 1 127 ? -32.026 2.240 67.720 1.00 48.89 127 GLN A N 1
ATOM 896 C CA . GLN A 1 127 ? -32.719 2.578 66.483 1.00 49.13 127 GLN A CA 1
ATOM 897 C C . GLN A 1 127 ? -32.019 1.917 65.291 1.00 48.90 127 GLN A C 1
ATOM 898 O O . GLN A 1 127 ? -32.659 1.242 64.488 1.00 48.89 127 GLN A O 1
ATOM 904 N N . GLU A 1 128 ? -30.702 2.111 65.194 1.00 48.52 128 GLU A N 1
ATOM 905 C CA . GLU A 1 128 ? -29.889 1.566 64.109 1.00 48.43 128 GLU A CA 1
ATOM 906 C C . GLU A 1 128 ? -29.902 0.038 64.061 1.00 48.52 128 GLU A C 1
ATOM 907 O O . GLU A 1 128 ? -29.882 -0.550 62.978 1.00 48.55 128 GLU A O 1
ATOM 913 N N . GLN A 1 129 ? -29.925 -0.585 65.239 1.00 48.53 129 GLN A N 1
ATOM 914 C CA . GLN A 1 129 ? -30.022 -2.033 65.386 1.00 48.60 129 GLN A CA 1
ATOM 915 C C . GLN A 1 129 ? -31.272 -2.566 64.709 1.00 49.17 129 GLN A C 1
ATOM 916 O O . GLN A 1 129 ? -31.209 -3.560 63.983 1.00 49.36 129 GLN A O 1
ATOM 922 N N . GLU A 1 130 ? -32.390 -1.881 64.934 1.00 49.84 130 GLU A N 1
ATOM 923 C CA . GLU A 1 130 ? -33.685 -2.212 64.329 1.00 50.91 130 GLU A CA 1
ATOM 924 C C . GLU A 1 130 ? -33.673 -2.081 62.792 1.00 50.75 130 GLU A C 1
ATOM 925 O O . GLU A 1 130 ? -34.176 -2.958 62.078 1.00 50.78 130 GLU A O 1
ATOM 931 N N . THR A 1 131 ? -33.099 -0.987 62.294 1.00 50.67 131 THR A N 1
ATOM 932 C CA . THR A 1 131 ? -32.917 -0.781 60.863 1.00 50.68 131 THR A CA 1
ATOM 933 C C . THR A 1 131 ? -32.060 -1.898 60.270 1.00 50.90 131 THR A C 1
ATOM 934 O O . THR A 1 131 ? -32.405 -2.471 59.244 1.00 51.27 131 THR A O 1
ATOM 938 N N . LEU A 1 132 ? -30.944 -2.202 60.923 1.00 51.17 132 LEU A N 1
ATOM 939 C CA . LEU A 1 132 ? -30.022 -3.221 60.429 1.00 51.48 132 LEU A CA 1
ATOM 940 C C . LEU A 1 132 ? -30.667 -4.603 60.402 1.00 51.62 132 LEU A C 1
ATOM 941 O O . LEU A 1 132 ? -30.591 -5.290 59.400 1.00 51.67 132 LEU A O 1
ATOM 946 N N . ARG A 1 133 ? -31.307 -4.993 61.499 1.00 52.01 133 ARG A N 1
ATOM 947 C CA . ARG A 1 133 ? -31.984 -6.286 61.578 1.00 52.63 133 ARG A CA 1
ATOM 948 C C . ARG A 1 133 ? -33.017 -6.450 60.449 1.00 52.10 133 ARG A C 1
ATOM 949 O O . ARG A 1 133 ? -33.100 -7.526 59.843 1.00 52.48 133 ARG A O 1
ATOM 957 N N . GLY A 1 134 ? -33.775 -5.382 60.169 1.00 51.18 134 GLY A N 1
ATOM 958 C CA . GLY A 1 134 ? -34.777 -5.361 59.099 1.00 50.01 134 GLY A CA 1
ATOM 959 C C . GLY A 1 134 ? -34.192 -5.483 57.700 1.00 49.56 134 GLY A C 1
ATOM 960 O O . GLY A 1 134 ? -34.641 -6.304 56.894 1.00 49.39 134 GLY A O 1
ATOM 961 N N . LEU A 1 135 ? -33.193 -4.652 57.413 1.00 48.82 135 LEU A N 1
ATOM 962 C CA . LEU A 1 135 ? -32.437 -4.711 56.161 1.00 47.77 135 LEU A CA 1
ATOM 963 C C . LEU A 1 135 ? -31.744 -6.069 55.963 1.00 47.31 135 LEU A C 1
ATOM 964 O O . LEU A 1 135 ? -31.826 -6.663 54.892 1.00 47.41 135 LEU A O 1
ATOM 969 N N . LEU A 1 136 ? -31.085 -6.563 57.005 1.00 46.71 136 LEU A N 1
ATOM 970 C CA . LEU A 1 136 ? -30.366 -7.836 56.952 1.00 46.44 136 LEU A CA 1
ATOM 971 C C . LEU A 1 136 ? -31.311 -9.057 56.881 1.00 46.51 136 LEU A C 1
ATOM 972 O O . LEU A 1 136 ? -30.966 -10.079 56.286 1.00 46.81 136 LEU A O 1
ATOM 977 N N . ALA A 1 137 ? -32.507 -8.949 57.460 1.00 46.29 137 ALA A N 1
ATOM 978 C CA . ALA A 1 137 ? -33.514 -10.024 57.370 1.00 45.86 137 ALA A CA 1
ATOM 979 C C . ALA A 1 137 ? -33.921 -10.303 55.928 1.00 45.81 137 ALA A C 1
ATOM 980 O O . ALA A 1 137 ? -34.258 -11.442 55.563 1.00 45.98 137 ALA A O 1
ATOM 982 N N . ARG A 1 138 ? -33.894 -9.244 55.120 1.00 45.16 138 ARG A N 1
ATOM 983 C CA . ARG A 1 138 ? -34.233 -9.296 53.714 1.00 44.35 138 ARG A CA 1
ATOM 984 C C . ARG A 1 138 ? -33.101 -9.883 52.860 1.00 43.81 138 ARG A C 1
ATOM 985 O O . ARG A 1 138 ? -33.283 -10.091 51.656 1.00 43.73 138 ARG A O 1
ATOM 993 N N . LEU A 1 139 ? -31.942 -10.140 53.479 1.00 42.90 139 LEU A N 1
ATOM 994 C CA . LEU A 1 139 ? -30.781 -10.707 52.778 1.00 42.27 139 LEU A CA 1
ATOM 995 C C . LEU A 1 139 ? -30.475 -12.142 53.204 1.00 42.33 139 LEU A C 1
ATOM 996 O O . LEU A 1 139 ? -29.474 -12.732 52.790 1.00 41.98 139 LEU A O 1
ATOM 1001 N N . ILE A 1 140 ? -31.349 -12.685 54.042 1.00 42.40 140 ILE A N 1
ATOM 1002 C CA . ILE A 1 140 ? -31.248 -14.043 54.561 1.00 42.28 140 ILE A CA 1
ATOM 1003 C C . ILE A 1 140 ? -31.493 -15.067 53.460 1.00 42.17 140 ILE A C 1
ATOM 1004 O O . ILE A 1 140 ? -30.968 -16.177 53.471 1.00 42.14 140 ILE A O 1
ATOM 1010 N N . TYR B 1 7 ? -36.430 -14.671 74.014 1.00 50.69 7 TYR B N 1
ATOM 1011 C CA . TYR B 1 7 ? -35.307 -15.375 73.314 1.00 50.80 7 TYR B CA 1
ATOM 1012 C C . TYR B 1 7 ? -35.795 -16.279 72.169 1.00 50.65 7 TYR B C 1
ATOM 1013 O O . TYR B 1 7 ? -35.952 -17.502 72.336 1.00 50.64 7 TYR B O 1
ATOM 1015 N N . ARG B 1 8 ? -36.041 -15.659 71.016 1.00 50.05 8 ARG B N 1
ATOM 1016 C CA . ARG B 1 8 ? -36.332 -16.381 69.781 1.00 49.63 8 ARG B CA 1
ATOM 1017 C C . ARG B 1 8 ? -35.087 -16.339 68.898 1.00 49.04 8 ARG B C 1
ATOM 1018 O O . ARG B 1 8 ? -34.440 -15.290 68.770 1.00 48.94 8 ARG B O 1
ATOM 1020 N N . LEU B 1 9 ? -34.760 -17.487 68.303 1.00 48.12 9 LEU B N 1
ATOM 1021 C CA . LEU B 1 9 ? -33.521 -17.668 67.542 1.00 47.26 9 LEU B CA 1
ATOM 1022 C C . LEU B 1 9 ? -33.418 -16.738 66.328 1.00 46.82 9 LEU B C 1
ATOM 1023 O O . LEU B 1 9 ? -32.347 -16.165 66.063 1.00 46.68 9 LEU B O 1
ATOM 1028 N N . ASP B 1 10 ? -34.540 -16.578 65.623 1.00 46.06 10 ASP B N 1
ATOM 1029 C CA . ASP B 1 10 ? -34.620 -15.798 64.376 1.00 45.65 10 ASP B CA 1
ATOM 1030 C C . ASP B 1 10 ? -34.369 -14.303 64.554 1.00 44.87 10 ASP B C 1
ATOM 1031 O O . ASP B 1 10 ? -34.215 -13.579 63.579 1.00 44.43 10 ASP B O 1
ATOM 1036 N N . ASP B 1 11 ? -34.342 -13.862 65.810 1.00 44.49 11 ASP B N 1
ATOM 1037 C CA . ASP B 1 11 ? -34.027 -12.486 66.197 1.00 44.01 11 ASP B CA 1
ATOM 1038 C C . ASP B 1 11 ? -32.540 -12.293 66.457 1.00 43.25 11 ASP B C 1
ATOM 1039 O O . ASP B 1 11 ? -32.059 -11.157 66.534 1.00 43.77 11 ASP B O 1
ATOM 1044 N N . GLN B 1 12 ? -31.815 -13.392 66.635 1.00 41.79 12 GLN B N 1
ATOM 1045 C CA . GLN B 1 12 ? -30.412 -13.301 67.019 1.00 40.18 12 GLN B CA 1
ATOM 1046 C C . GLN B 1 12 ? -29.581 -12.930 65.814 1.00 39.00 12 GLN B C 1
ATOM 1047 O O . GLN B 1 12 ? -29.649 -13.588 64.775 1.00 38.64 12 GLN B O 1
ATOM 1053 N N . ILE B 1 13 ? -28.796 -11.868 65.957 1.00 37.82 13 ILE B N 1
ATOM 1054 C CA . ILE B 1 13 ? -28.002 -11.358 64.853 1.00 36.49 13 ILE B CA 1
ATOM 1055 C C . ILE B 1 13 ? -26.988 -12.398 64.356 1.00 35.97 13 ILE B C 1
ATOM 1056 O O . ILE B 1 13 ? -26.643 -12.419 63.179 1.00 36.34 13 ILE B O 1
ATOM 1061 N N . GLY B 1 14 ? -26.545 -13.282 65.240 1.00 35.11 14 GLY B N 1
ATOM 1062 C CA . GLY B 1 14 ? -25.654 -14.376 64.846 1.00 34.46 14 GLY B CA 1
ATOM 1063 C C . GLY B 1 14 ? -26.257 -15.332 63.833 1.00 33.64 14 GLY B C 1
ATOM 1064 O O . GLY B 1 14 ? -25.604 -15.696 62.879 1.00 34.07 14 GLY B O 1
ATOM 1065 N N . PHE B 1 15 ? -27.501 -15.741 64.057 1.00 33.30 15 PHE B N 1
ATOM 1066 C CA . PHE B 1 15 ? -28.247 -16.598 63.132 1.00 32.80 15 PHE B CA 1
ATOM 1067 C C . PHE B 1 15 ? -28.441 -15.883 61.792 1.00 32.36 15 PHE B C 1
ATOM 1068 O O . PHE B 1 15 ? -28.155 -16.443 60.731 1.00 31.80 15 PHE B O 1
ATOM 1076 N N . ILE B 1 16 ? -28.912 -14.636 61.864 1.00 31.79 16 ILE B N 1
ATOM 1077 C CA . ILE B 1 16 ? -29.095 -13.768 60.703 1.00 31.23 16 ILE B CA 1
ATOM 1078 C C . ILE B 1 16 ? -27.800 -13.618 59.895 1.00 30.84 16 ILE B C 1
ATOM 1079 O O . ILE B 1 16 ? -27.803 -13.789 58.679 1.00 30.61 16 ILE B O 1
ATOM 1084 N N . LEU B 1 17 ? -26.686 -13.336 60.566 1.00 30.67 17 LEU B N 1
ATOM 1085 C CA . LEU B 1 17 ? -25.391 -13.228 59.867 1.00 30.49 17 LEU B CA 1
ATOM 1086 C C . LEU B 1 17 ? -24.985 -14.494 59.143 1.00 30.12 17 LEU B C 1
ATOM 1087 O O . LEU B 1 17 ? -24.541 -14.430 57.999 1.00 30.43 17 LEU B O 1
ATOM 1092 N N . ARG B 1 18 ? -25.171 -15.638 59.789 1.00 30.32 18 ARG B N 1
ATOM 1093 C CA . ARG B 1 18 ? -24.822 -16.926 59.174 1.00 30.46 18 ARG B CA 1
ATOM 1094 C C . ARG B 1 18 ? -25.632 -17.217 57.919 1.00 30.79 18 ARG B C 1
ATOM 1095 O O . ARG B 1 18 ? -25.088 -17.732 56.940 1.00 31.40 18 ARG B O 1
ATOM 1103 N N . GLN B 1 19 ? -26.926 -16.895 57.953 1.00 30.50 19 GLN B N 1
ATOM 1104 C CA . GLN B 1 19 ? -27.827 -17.152 56.813 1.00 30.36 19 GLN B CA 1
ATOM 1105 C C . GLN B 1 19 ? -27.554 -16.237 55.623 1.00 30.28 19 GLN B C 1
ATOM 1106 O O . GLN B 1 19 ? -27.618 -16.671 54.490 1.00 29.78 19 GLN B O 1
ATOM 1112 N N . ALA B 1 20 ? -27.301 -14.955 55.894 1.00 31.47 20 ALA B N 1
ATOM 1113 C CA . ALA B 1 20 ? -26.896 -13.978 54.866 1.00 31.68 20 ALA B CA 1
ATOM 1114 C C . ALA B 1 20 ? -25.604 -14.449 54.218 1.00 32.41 20 ALA B C 1
ATOM 1115 O O . ALA B 1 20 ? -25.462 -14.416 52.998 1.00 33.64 20 ALA B O 1
ATOM 1117 N N . ASN B 1 21 ? -24.678 -14.913 55.049 1.00 32.59 21 ASN B N 1
ATOM 1118 C CA . ASN B 1 21 ? -23.421 -15.497 54.606 1.00 32.75 21 ASN B CA 1
ATOM 1119 C C . ASN B 1 21 ? -23.583 -16.767 53.746 1.00 32.38 21 ASN B C 1
ATOM 1120 O O . ASN B 1 21 ? -22.895 -16.919 52.730 1.00 33.41 21 ASN B O 1
ATOM 1125 N N . GLN B 1 22 ? -24.472 -17.674 54.144 1.00 32.00 22 GLN B N 1
ATOM 1126 C CA . GLN B 1 22 ? -24.738 -18.900 53.363 1.00 32.03 22 GLN B CA 1
ATOM 1127 C C . GLN B 1 22 ? -25.372 -18.583 52.015 1.00 31.81 22 GLN B C 1
ATOM 1128 O O . GLN B 1 22 ? -25.035 -19.221 51.011 1.00 32.75 22 GLN B O 1
ATOM 1134 N N . ARG B 1 23 ? -26.289 -17.614 51.998 1.00 31.11 23 ARG B N 1
ATOM 1135 C CA . ARG B 1 23 ? -26.886 -17.128 50.749 1.00 30.73 23 ARG B CA 1
ATOM 1136 C C . ARG B 1 23 ? -25.804 -16.537 49.843 1.00 30.68 23 ARG B C 1
ATOM 1137 O O . ARG B 1 23 ? -25.724 -16.873 48.657 1.00 30.91 23 ARG B O 1
ATOM 1145 N N . TYR B 1 24 ? -24.960 -15.673 50.396 1.00 30.11 24 TYR B N 1
ATOM 1146 C CA . TYR B 1 24 ? -23.884 -15.121 49.588 1.00 30.31 24 TYR B CA 1
ATOM 1147 C C . TYR B 1 24 ? -23.024 -16.240 48.978 1.00 29.98 24 TYR B C 1
ATOM 1148 O O . TYR B 1 24 ? -22.737 -16.216 47.771 1.00 29.99 24 TYR B O 1
ATOM 1157 N N . ALA B 1 25 ? -22.635 -17.217 49.806 1.00 29.64 25 ALA B N 1
ATOM 1158 C CA . ALA B 1 25 ? -21.839 -18.369 49.350 1.00 29.67 25 ALA B CA 1
ATOM 1159 C C . ALA B 1 25 ? -22.502 -19.080 48.165 1.00 30.00 25 ALA B C 1
ATOM 1160 O O . ALA B 1 25 ? -21.817 -19.510 47.232 1.00 29.93 25 ALA B O 1
ATOM 1162 N N . ALA B 1 26 ? -23.834 -19.198 48.215 1.00 30.81 26 ALA B N 1
ATOM 1163 C CA . ALA B 1 26 ? -24.605 -19.859 47.158 1.00 31.25 26 ALA B CA 1
ATOM 1164 C C . ALA B 1 26 ? -24.641 -19.048 45.862 1.00 31.25 26 ALA B C 1
ATOM 1165 O O . ALA B 1 26 ? -24.451 -19.597 44.790 1.00 31.81 26 ALA B O 1
ATOM 1167 N N . LEU B 1 27 ? -24.895 -17.746 45.966 1.00 31.46 27 LEU B N 1
ATOM 1168 C CA . LEU B 1 27 ? -24.809 -16.833 44.807 1.00 31.04 27 LEU B CA 1
ATOM 1169 C C . LEU B 1 27 ? -23.414 -16.835 44.172 1.00 30.36 27 LEU B C 1
ATOM 1170 O O . LEU B 1 27 ? -23.266 -16.815 42.959 1.00 29.96 27 LEU B O 1
ATOM 1175 N N . PHE B 1 28 ? -22.394 -16.843 45.018 1.00 30.48 28 PHE B N 1
ATOM 1176 C CA . PHE B 1 28 ? -21.021 -16.817 44.560 1.00 29.64 28 PHE B CA 1
ATOM 1177 C C . PHE B 1 28 ? -20.631 -18.108 43.817 1.00 29.73 28 PHE B C 1
ATOM 1178 O O . PHE B 1 28 ? -20.105 -18.051 42.699 1.00 29.95 28 PHE B O 1
ATOM 1186 N N . ALA B 1 29 ? -20.889 -19.264 44.424 1.00 29.91 29 ALA B N 1
ATOM 1187 C CA . ALA B 1 29 ? -20.619 -20.542 43.752 1.00 30.12 29 ALA B CA 1
ATOM 1188 C C . ALA B 1 29 ? -21.362 -20.646 42.401 1.00 30.82 29 ALA B C 1
ATOM 1189 O O . ALA B 1 29 ? -20.787 -21.130 41.398 1.00 30.43 29 ALA B O 1
ATOM 1191 N N . ASN B 1 30 ? -22.617 -20.169 42.377 1.00 31.02 30 ASN B N 1
ATOM 1192 C CA . ASN B 1 30 ? -23.427 -20.138 41.158 1.00 31.82 30 ASN B CA 1
ATOM 1193 C C . ASN B 1 30 ? -22.873 -19.168 40.123 1.00 32.28 30 ASN B C 1
ATOM 1194 O O . ASN B 1 30 ? -22.970 -19.414 38.925 1.00 32.48 30 ASN B O 1
ATOM 1199 N N . GLY B 1 31 ? -22.292 -18.064 40.584 1.00 32.89 31 GLY B N 1
ATOM 1200 C CA . GLY B 1 31 ? -22.064 -16.901 39.717 1.00 32.61 31 GLY B CA 1
ATOM 1201 C C . GLY B 1 31 ? -20.655 -16.611 39.230 1.00 32.28 31 GLY B C 1
ATOM 1202 O O . GLY B 1 31 ? -20.480 -15.967 38.197 1.00 31.77 31 GLY B O 1
ATOM 1203 N N . ILE B 1 32 ? -19.656 -17.071 39.973 1.00 32.43 32 ILE B N 1
ATOM 1204 C CA . ILE B 1 32 ? -18.250 -16.700 39.705 1.00 32.39 32 ILE B CA 1
ATOM 1205 C C . ILE B 1 32 ? -17.673 -17.219 38.376 1.00 33.09 32 ILE B C 1
ATOM 1206 O O . ILE B 1 32 ? -16.978 -16.492 37.663 1.00 33.60 32 ILE B O 1
ATOM 1211 N N . GLY B 1 33 ? -17.954 -18.466 38.040 1.00 33.43 33 GLY B N 1
ATOM 1212 C CA . GLY B 1 33 ? -17.628 -18.958 36.709 1.00 33.92 33 GLY B CA 1
ATOM 1213 C C . GLY B 1 33 ? -16.230 -19.517 36.553 1.00 34.29 33 GLY B C 1
ATOM 1214 O O . GLY B 1 33 ? -15.932 -20.126 35.526 1.00 34.55 33 GLY B O 1
ATOM 1215 N N . ASN B 1 34 ? -15.376 -19.316 37.557 1.00 34.52 34 ASN B N 1
ATOM 1216 C CA . ASN B 1 34 ? -13.966 -19.738 37.479 1.00 35.00 34 ASN B CA 1
ATOM 1217 C C . ASN B 1 34 ? -13.611 -20.778 38.534 1.00 34.98 34 ASN B C 1
ATOM 1218 O O . ASN B 1 34 ? -12.444 -21.093 38.731 1.00 34.68 34 ASN B O 1
ATOM 1223 N N . GLY B 1 35 ? -14.632 -21.289 39.218 1.00 35.37 35 GLY B N 1
ATOM 1224 C CA . GLY B 1 35 ? -14.455 -22.298 40.256 1.00 35.76 35 GLY B CA 1
ATOM 1225 C C . GLY B 1 35 ? -13.620 -21.905 41.472 1.00 35.55 35 GLY B C 1
ATOM 1226 O O . GLY B 1 35 ? -13.035 -22.769 42.101 1.00 36.33 35 GLY B O 1
ATOM 1227 N N . LEU B 1 36 ? -13.552 -20.618 41.803 1.00 35.27 36 LEU B N 1
ATOM 1228 C CA . LEU B 1 36 ? -12.885 -20.164 43.035 1.00 35.03 36 LEU B CA 1
ATOM 1229 C C . LEU B 1 36 ? -13.875 -19.909 44.173 1.00 34.82 36 LEU B C 1
ATOM 1230 O O . LEU B 1 36 ? -15.007 -19.438 43.936 1.00 35.06 36 LEU B O 1
ATOM 1235 N N . THR B 1 37 ? -13.450 -20.202 45.404 1.00 34.34 37 THR B N 1
ATOM 1236 C CA . THR B 1 37 ? -14.219 -19.823 46.597 1.00 34.06 37 THR B CA 1
ATOM 1237 C C . THR B 1 37 ? -14.175 -18.295 46.862 1.00 33.79 37 THR B C 1
ATOM 1238 O O . THR B 1 37 ? -13.310 -17.590 46.318 1.00 33.76 37 THR B O 1
ATOM 1242 N N . PRO B 1 38 ? -15.135 -17.770 47.663 1.00 33.88 38 PRO B N 1
ATOM 1243 C CA . PRO B 1 38 ? -15.094 -16.353 48.040 1.00 33.58 38 PRO B CA 1
ATOM 1244 C C . PRO B 1 38 ? -13.731 -15.875 48.530 1.00 34.04 38 PRO B C 1
ATOM 1245 O O . PRO B 1 38 ? -13.274 -14.805 48.092 1.00 34.44 38 PRO B O 1
ATOM 1249 N N . THR B 1 39 ? -13.088 -16.651 49.413 1.00 33.84 39 THR B N 1
ATOM 1250 C CA . THR B 1 39 ? -11.821 -16.245 50.049 1.00 33.70 39 THR B CA 1
ATOM 1251 C C . THR B 1 39 ? -10.641 -16.375 49.094 1.00 34.31 39 THR B C 1
ATOM 1252 O O . THR B 1 39 ? -9.770 -15.499 49.059 1.00 34.91 39 THR B O 1
ATOM 1256 N N . GLN B 1 40 ? -10.614 -17.454 48.304 1.00 34.15 40 GLN B N 1
ATOM 1257 C CA . GLN B 1 40 ? -9.678 -17.560 47.183 1.00 34.00 40 GLN B CA 1
ATOM 1258 C C . GLN B 1 40 ? -9.712 -16.300 46.309 1.00 33.62 40 GLN B C 1
ATOM 1259 O O . GLN B 1 40 ? -8.662 -15.760 45.954 1.00 33.94 40 GLN B O 1
ATOM 1265 N N . TRP B 1 41 ? -10.920 -15.825 46.006 1.00 32.79 41 TRP B N 1
ATOM 1266 C CA . TRP B 1 41 ? -11.138 -14.641 45.166 1.00 32.54 41 TRP B CA 1
ATOM 1267 C C . TRP B 1 41 ? -10.650 -13.371 45.861 1.00 32.85 41 TRP B C 1
ATOM 1268 O O . TRP B 1 41 ? -10.029 -12.517 45.235 1.00 33.87 41 TRP B O 1
ATOM 1279 N N . ALA B 1 42 ? -10.960 -13.259 47.152 1.00 33.31 42 ALA B N 1
ATOM 1280 C CA . ALA B 1 42 ? -10.564 -12.140 47.999 1.00 33.48 42 ALA B CA 1
ATOM 1281 C C . ALA B 1 42 ? -9.051 -11.996 48.031 1.00 33.71 42 ALA B C 1
ATOM 1282 O O . ALA B 1 42 ? -8.531 -10.906 47.804 1.00 33.65 42 ALA B O 1
ATOM 1284 N N . ALA B 1 43 ? -8.350 -13.090 48.322 1.00 33.94 43 ALA B N 1
ATOM 1285 C CA . ALA B 1 43 ? -6.888 -13.088 48.271 1.00 34.19 43 ALA B CA 1
ATOM 1286 C C . ALA B 1 43 ? -6.389 -12.660 46.893 1.00 34.76 43 ALA B C 1
ATOM 1287 O O . ALA B 1 43 ? -5.470 -11.852 46.796 1.00 35.49 43 ALA B O 1
ATOM 1289 N N . LEU B 1 44 ? -7.014 -13.176 45.834 1.00 35.17 44 LEU B N 1
ATOM 1290 C CA . LEU B 1 44 ? -6.606 -12.853 44.458 1.00 35.50 44 LEU B CA 1
ATOM 1291 C C . LEU B 1 44 ? -6.776 -11.360 44.180 1.00 35.41 44 LEU B C 1
ATOM 1292 O O . LEU B 1 44 ? -5.859 -10.711 43.680 1.00 35.77 44 LEU B O 1
ATOM 1297 N N . VAL B 1 45 ? -7.961 -10.832 44.496 1.00 34.87 45 VAL B N 1
ATOM 1298 C CA . VAL B 1 45 ? -8.255 -9.413 44.332 1.00 34.41 45 VAL B CA 1
ATOM 1299 C C . VAL B 1 45 ? -7.261 -8.558 45.113 1.00 34.89 45 VAL B C 1
ATOM 1300 O O . VAL B 1 45 ? -6.733 -7.587 44.582 1.00 34.80 45 VAL B O 1
ATOM 1304 N N . ARG B 1 46 ? -6.999 -8.931 46.361 1.00 35.33 46 ARG B N 1
ATOM 1305 C CA . ARG B 1 46 ? -6.112 -8.155 47.212 1.00 36.17 46 ARG B CA 1
ATOM 1306 C C . ARG B 1 46 ? -4.667 -8.084 46.674 1.00 37.09 46 ARG B C 1
ATOM 1307 O O . ARG B 1 46 ? -4.073 -7.011 46.669 1.00 36.92 46 ARG B O 1
ATOM 1315 N N . LEU B 1 47 ? -4.125 -9.209 46.205 1.00 38.21 47 LEU B N 1
ATOM 1316 C CA . LEU B 1 47 ? -2.809 -9.232 45.548 1.00 39.52 47 LEU B CA 1
ATOM 1317 C C . LEU B 1 47 ? -2.728 -8.388 44.271 1.00 40.97 47 LEU B C 1
ATOM 1318 O O . LEU B 1 47 ? -1.628 -7.953 43.870 1.00 41.14 47 LEU B O 1
ATOM 1323 N N . GLY B 1 48 ? -3.878 -8.187 43.620 1.00 42.04 48 GLY B N 1
ATOM 1324 C CA . GLY B 1 48 ? -3.995 -7.246 42.517 1.00 43.59 48 GLY B CA 1
ATOM 1325 C C . GLY B 1 48 ? -3.814 -5.814 42.975 1.00 45.30 48 GLY B C 1
ATOM 1326 O O . GLY B 1 48 ? -3.205 -5.014 42.273 1.00 45.68 48 GLY B O 1
ATOM 1327 N N . GLU B 1 49 ? -4.336 -5.493 44.159 1.00 46.70 49 GLU B N 1
ATOM 1328 C CA . GLU B 1 49 ? -4.201 -4.158 44.753 1.00 48.46 49 GLU B CA 1
ATOM 1329 C C . GLU B 1 49 ? -2.798 -3.869 45.303 1.00 48.59 49 GLU B C 1
ATOM 1330 O O . GLU B 1 49 ? -2.274 -2.770 45.127 1.00 49.00 49 GLU B O 1
ATOM 1336 N N . THR B 1 50 ? -2.207 -4.855 45.974 1.00 48.83 50 THR B N 1
ATOM 1337 C CA . THR B 1 50 ? -0.980 -4.657 46.751 1.00 49.20 50 THR B CA 1
ATOM 1338 C C . THR B 1 50 ? 0.302 -4.919 45.979 1.00 49.11 50 THR B C 1
ATOM 1339 O O . THR B 1 50 ? 1.348 -4.364 46.294 1.00 49.64 50 THR B O 1
ATOM 1343 N N . GLY B 1 51 ? 0.227 -5.780 44.977 1.00 49.09 51 GLY B N 1
ATOM 1344 C CA . GLY B 1 51 ? 1.429 -6.291 44.349 1.00 48.65 51 GLY B CA 1
ATOM 1345 C C . GLY B 1 51 ? 2.099 -7.224 45.342 1.00 48.18 51 GLY B C 1
ATOM 1346 O O . GLY B 1 51 ? 1.433 -7.746 46.241 1.00 48.20 51 GLY B O 1
ATOM 1347 N N . PRO B 1 52 ? 3.415 -7.450 45.177 1.00 47.75 52 PRO B N 1
ATOM 1348 C CA . PRO B 1 52 ? 4.192 -8.294 46.090 1.00 47.41 52 PRO B CA 1
ATOM 1349 C C . PRO B 1 52 ? 4.023 -7.888 47.568 1.00 47.09 52 PRO B C 1
ATOM 1350 O O . PRO B 1 52 ? 4.148 -6.710 47.925 1.00 46.60 52 PRO B O 1
ATOM 1354 N N . CYS B 1 53 ? 3.741 -8.889 48.399 1.00 46.99 53 CYS B N 1
ATOM 1355 C CA . CYS B 1 53 ? 3.204 -8.714 49.738 1.00 46.24 53 CYS B CA 1
ATOM 1356 C C . CYS B 1 53 ? 3.502 -9.999 50.508 1.00 45.56 53 CYS B C 1
ATOM 1357 O O . CYS B 1 53 ? 3.416 -11.087 49.945 1.00 45.49 53 CYS B O 1
ATOM 1360 N N . PRO B 1 54 ? 3.866 -9.886 51.795 1.00 44.89 54 PRO B N 1
ATOM 1361 C CA . PRO B 1 54 ? 4.079 -11.109 52.562 1.00 44.72 54 PRO B CA 1
ATOM 1362 C C . PRO B 1 54 ? 2.761 -11.864 52.787 1.00 44.59 54 PRO B C 1
ATOM 1363 O O . PRO B 1 54 ? 1.714 -11.229 52.976 1.00 44.76 54 PRO B O 1
ATOM 1367 N N . GLN B 1 55 ? 2.823 -13.197 52.774 1.00 44.17 55 GLN B N 1
ATOM 1368 C CA . GLN B 1 55 ? 1.641 -14.063 52.930 1.00 43.99 55 GLN B CA 1
ATOM 1369 C C . GLN B 1 55 ? 0.790 -13.743 54.163 1.00 43.45 55 GLN B C 1
ATOM 1370 O O . GLN B 1 55 ? -0.438 -13.738 54.081 1.00 42.97 55 GLN B O 1
ATOM 1376 N N . ASN B 1 56 ? 1.445 -13.457 55.289 1.00 42.67 56 ASN B N 1
ATOM 1377 C CA . ASN B 1 56 ? 0.747 -13.158 56.551 1.00 42.33 56 ASN B CA 1
ATOM 1378 C C . ASN B 1 56 ? 0.108 -11.771 56.572 1.00 41.99 56 ASN B C 1
ATOM 1379 O O . ASN B 1 56 ? -0.955 -11.566 57.201 1.00 41.85 56 ASN B O 1
ATOM 1384 N N . GLN B 1 57 ? 0.758 -10.831 55.890 1.00 40.94 57 GLN B N 1
ATOM 1385 C CA . GLN B 1 57 ? 0.186 -9.513 55.675 1.00 40.88 57 GLN B CA 1
ATOM 1386 C C . GLN B 1 57 ? -1.015 -9.613 54.742 1.00 39.98 57 GLN B C 1
ATOM 1387 O O . GLN B 1 57 ? -2.028 -8.961 54.975 1.00 40.38 57 GLN B O 1
ATOM 1393 N N . LEU B 1 58 ? -0.903 -10.429 53.698 1.00 39.12 58 LEU B N 1
ATOM 1394 C CA . LEU B 1 58 ? -2.035 -10.690 52.811 1.00 38.87 58 LEU B CA 1
ATOM 1395 C C . LEU B 1 58 ? -3.253 -11.173 53.638 1.00 38.67 58 LEU B C 1
ATOM 1396 O O . LEU B 1 58 ? -4.363 -10.689 53.454 1.00 38.31 58 LEU B O 1
ATOM 1401 N N . GLY B 1 59 ? -3.002 -12.082 54.577 1.00 38.60 59 GLY B N 1
ATOM 1402 C CA . GLY B 1 59 ? -4.017 -12.587 55.476 1.00 38.78 59 GLY B CA 1
ATOM 1403 C C . GLY B 1 59 ? -4.650 -11.505 56.316 1.00 39.07 59 GLY B C 1
ATOM 1404 O O . GLY B 1 59 ? -5.877 -11.432 56.411 1.00 39.02 59 GLY B O 1
ATOM 1405 N N . ARG B 1 60 ? -3.812 -10.650 56.896 1.00 39.09 60 ARG B N 1
ATOM 1406 C CA . ARG B 1 60 ? -4.272 -9.538 57.736 1.00 39.83 60 ARG B CA 1
ATOM 1407 C C . ARG B 1 60 ? -4.989 -8.435 56.952 1.00 39.47 60 ARG B C 1
ATOM 1408 O O . ARG B 1 60 ? -5.633 -7.578 57.558 1.00 39.89 60 ARG B O 1
ATOM 1416 N N . LEU B 1 61 ? -4.889 -8.458 55.618 1.00 39.26 61 LEU B N 1
ATOM 1417 C CA . LEU B 1 61 ? -5.638 -7.520 54.772 1.00 38.78 61 LEU B CA 1
ATOM 1418 C C . LEU B 1 61 ? -6.952 -8.103 54.262 1.00 38.57 61 LEU B C 1
ATOM 1419 O O . LEU B 1 61 ? -7.766 -7.382 53.679 1.00 38.93 61 LEU B O 1
ATOM 1424 N N . THR B 1 62 ? -7.154 -9.402 54.472 1.00 38.07 62 THR B N 1
ATOM 1425 C CA . THR B 1 62 ? -8.352 -10.096 53.985 1.00 37.92 62 THR B CA 1
ATOM 1426 C C . THR B 1 62 ? -9.028 -10.903 55.100 1.00 37.90 62 THR B C 1
ATOM 1427 O O . THR B 1 62 ? -9.752 -11.850 54.809 1.00 37.81 62 THR B O 1
ATOM 1431 N N . ALA B 1 63 ? -8.779 -10.510 56.357 1.00 37.54 63 ALA B N 1
ATOM 1432 C CA . ALA B 1 63 ? -9.313 -11.160 57.559 1.00 37.29 63 ALA B CA 1
ATOM 1433 C C . ALA B 1 63 ? -9.096 -12.682 57.614 1.00 37.62 63 ALA B C 1
ATOM 1434 O O . ALA B 1 63 ? -10.007 -13.448 57.917 1.00 37.44 63 ALA B O 1
ATOM 1444 N N . ASP B 1 65 ? -6.305 -15.670 59.065 1.00 40.21 65 ASP B N 1
ATOM 1445 C CA . ASP B 1 65 ? -5.119 -15.938 59.876 1.00 40.12 65 ASP B CA 1
ATOM 1446 C C . ASP B 1 65 ? -4.092 -16.720 59.059 1.00 39.98 65 ASP B C 1
ATOM 1447 O O . ASP B 1 65 ? -4.357 -17.087 57.901 1.00 40.20 65 ASP B O 1
ATOM 1452 N N . ALA B 1 66 ? -2.931 -16.954 59.658 1.00 39.62 66 ALA B N 1
ATOM 1453 C CA . ALA B 1 66 ? -1.779 -17.549 58.975 1.00 39.58 66 ALA B CA 1
ATOM 1454 C C . ALA B 1 66 ? -2.079 -18.864 58.257 1.00 39.25 66 ALA B C 1
ATOM 1455 O O . ALA B 1 66 ? -1.731 -19.033 57.084 1.00 38.88 66 ALA B O 1
ATOM 1457 N N . ALA B 1 67 ? -2.715 -19.783 58.973 1.00 39.46 67 ALA B N 1
ATOM 1458 C CA . ALA B 1 67 ? -3.073 -21.102 58.448 1.00 40.22 67 ALA B CA 1
ATOM 1459 C C . ALA B 1 67 ? -4.123 -21.012 57.339 1.00 40.73 67 ALA B C 1
ATOM 1460 O O . ALA B 1 67 ? -4.016 -21.705 56.327 1.00 41.39 67 ALA B O 1
ATOM 1462 N N . THR B 1 68 ? -5.125 -20.153 57.526 1.00 41.04 68 THR B N 1
ATOM 1463 C CA . THR B 1 68 ? -6.129 -19.906 56.502 1.00 41.43 68 THR B CA 1
ATOM 1464 C C . THR B 1 68 ? -5.514 -19.284 55.245 1.00 41.78 68 THR B C 1
ATOM 1465 O O . THR B 1 68 ? -5.695 -19.813 54.159 1.00 41.99 68 THR B O 1
ATOM 1469 N N . ILE B 1 69 ? -4.781 -18.181 55.384 1.00 42.27 69 ILE B N 1
ATOM 1470 C CA . ILE B 1 69 ? -4.161 -17.555 54.215 1.00 42.79 69 ILE B CA 1
ATOM 1471 C C . ILE B 1 69 ? -3.180 -18.508 53.539 1.00 43.47 69 ILE B C 1
ATOM 1472 O O . ILE B 1 69 ? -3.103 -18.535 52.316 1.00 44.25 69 ILE B O 1
ATOM 1477 N N . LYS B 1 70 ? -2.459 -19.300 54.331 1.00 44.33 70 LYS B N 1
ATOM 1478 C CA . LYS B 1 70 ? -1.538 -20.308 53.805 1.00 45.15 70 LYS B CA 1
ATOM 1479 C C . LYS B 1 70 ? -2.285 -21.244 52.869 1.00 45.55 70 LYS B C 1
ATOM 1480 O O . LYS B 1 70 ? -1.850 -21.498 51.748 1.00 45.72 70 LYS B O 1
ATOM 1486 N N . GLY B 1 71 ? -3.423 -21.727 53.358 1.00 45.88 71 GLY B N 1
ATOM 1487 C CA . GLY B 1 71 ? -4.309 -22.634 52.653 1.00 45.90 71 GLY B CA 1
ATOM 1488 C C . GLY B 1 71 ? -4.783 -22.136 51.291 1.00 45.81 71 GLY B C 1
ATOM 1489 O O . GLY B 1 71 ? -4.758 -22.896 50.325 1.00 46.16 71 GLY B O 1
ATOM 1490 N N . VAL B 1 72 ? -5.232 -20.884 51.196 1.00 45.40 72 VAL B N 1
ATOM 1491 C CA . VAL B 1 72 ? -5.770 -20.425 49.914 1.00 45.00 72 VAL B CA 1
ATOM 1492 C C . VAL B 1 72 ? -4.673 -20.077 48.923 1.00 45.54 72 VAL B C 1
ATOM 1493 O O . VAL B 1 72 ? -4.863 -20.236 47.718 1.00 45.54 72 VAL B O 1
ATOM 1497 N N . VAL B 1 73 ? -3.533 -19.602 49.432 1.00 46.06 73 VAL B N 1
ATOM 1498 C CA . VAL B 1 73 ? -2.402 -19.267 48.573 1.00 46.22 73 VAL B CA 1
ATOM 1499 C C . VAL B 1 73 ? -1.892 -20.539 47.885 1.00 46.89 73 VAL B C 1
ATOM 1500 O O . VAL B 1 73 ? -1.663 -20.539 46.677 1.00 46.88 73 VAL B O 1
ATOM 1504 N N . GLU B 1 74 ? -1.778 -21.630 48.639 1.00 47.68 74 GLU B N 1
ATOM 1505 C CA . GLU B 1 74 ? -1.363 -22.920 48.072 1.00 49.11 74 GLU B CA 1
ATOM 1506 C C . GLU B 1 74 ? -2.311 -23.433 46.979 1.00 49.31 74 GLU B C 1
ATOM 1507 O O . GLU B 1 74 ? -1.855 -23.929 45.950 1.00 49.47 74 GLU B O 1
ATOM 1513 N N . ARG B 1 75 ? -3.620 -23.301 47.203 1.00 50.03 75 ARG B N 1
ATOM 1514 C CA . ARG B 1 75 ? -4.621 -23.671 46.207 1.00 50.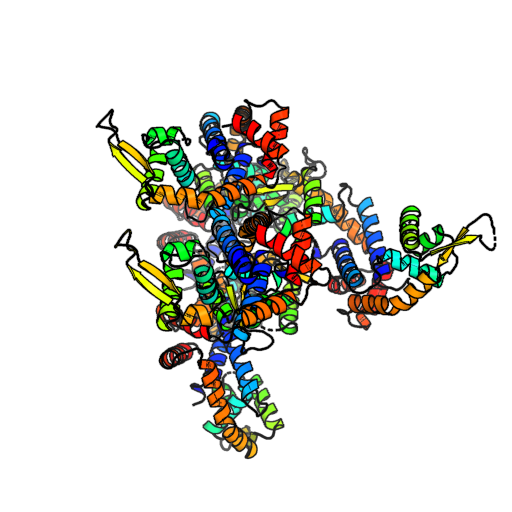75 75 ARG B CA 1
ATOM 1515 C C . ARG B 1 75 ? -4.584 -22.735 45.002 1.00 50.74 75 ARG B C 1
ATOM 1516 O O . ARG B 1 75 ? -4.743 -23.171 43.873 1.00 51.19 75 ARG B O 1
ATOM 1524 N N . LEU B 1 76 ? -4.356 -21.451 45.257 1.00 50.95 76 LEU B N 1
ATOM 1525 C CA . LEU B 1 76 ? -4.147 -20.447 44.213 1.00 50.80 76 LEU B CA 1
ATOM 1526 C C . LEU B 1 76 ? -2.882 -20.759 43.386 1.00 51.07 76 LEU B C 1
ATOM 1527 O O . LEU B 1 76 ? -2.793 -20.426 42.200 1.00 50.87 76 LEU B O 1
ATOM 1532 N N . ASP B 1 77 ? -1.914 -21.417 44.023 1.00 51.57 77 ASP B N 1
ATOM 1533 C CA . ASP B 1 77 ? -0.645 -21.765 43.391 1.00 51.82 77 ASP B CA 1
ATOM 1534 C C . ASP B 1 77 ? -0.796 -23.004 42.508 1.00 51.98 77 ASP B C 1
ATOM 1535 O O . ASP B 1 77 ? -0.317 -23.033 41.377 1.00 51.91 77 ASP B O 1
ATOM 1540 N N . LYS B 1 78 ? -1.468 -24.019 43.046 1.00 52.22 78 LYS B N 1
ATOM 1541 C CA . LYS B 1 78 ? -1.911 -25.201 42.301 1.00 52.49 78 LYS B CA 1
ATOM 1542 C C . LYS B 1 78 ? -2.591 -24.863 40.950 1.00 51.88 78 LYS B C 1
ATOM 1543 O O . LYS B 1 78 ? -2.461 -25.611 39.977 1.00 51.88 78 LYS B O 1
ATOM 1549 N N . ARG B 1 79 ? -3.312 -23.744 40.898 1.00 50.96 79 ARG B N 1
ATOM 1550 C CA . ARG B 1 79 ? -3.954 -23.293 39.663 1.00 50.20 79 ARG B CA 1
ATOM 1551 C C . ARG B 1 79 ? -3.063 -22.376 38.815 1.00 48.89 79 ARG B C 1
ATOM 1552 O O . ARG B 1 79 ? -3.471 -21.933 37.745 1.00 48.92 79 ARG B O 1
ATOM 1560 N N . GLY B 1 80 ? -1.857 -22.088 39.297 1.00 47.74 80 GLY B N 1
ATOM 1561 C CA . GLY B 1 80 ? -0.902 -21.235 38.575 1.00 46.20 80 GLY B CA 1
ATOM 1562 C C . GLY B 1 80 ? -1.180 -19.742 38.661 1.00 45.32 80 GLY B C 1
ATOM 1563 O O . GLY B 1 80 ? -0.751 -18.973 37.796 1.00 44.97 80 GLY B O 1
ATOM 1564 N N . LEU B 1 81 ? -1.877 -19.317 39.715 1.00 44.56 81 LEU B N 1
ATOM 1565 C CA . LEU B 1 81 ? -2.358 -17.935 39.781 1.00 43.78 81 LEU B CA 1
ATOM 1566 C C . LEU B 1 81 ? -1.477 -17.009 40.596 1.00 43.96 81 LEU B C 1
ATOM 1567 O O . LEU B 1 81 ? -1.680 -15.797 40.595 1.00 43.77 81 LEU B O 1
ATOM 1572 N N . ILE B 1 82 ? -0.501 -17.578 41.295 1.00 44.33 82 ILE B N 1
ATOM 1573 C CA . ILE B 1 82 ? 0.429 -16.767 42.075 1.00 44.85 82 ILE B CA 1
ATOM 1574 C C . ILE B 1 82 ? 1.904 -17.069 41.761 1.00 45.39 82 ILE B C 1
ATOM 1575 O O . ILE B 1 82 ? 2.239 -18.104 41.155 1.00 45.03 82 ILE B O 1
ATOM 1580 N N . GLN B 1 83 ? 2.761 -16.126 42.151 1.00 45.72 83 GLN B N 1
ATOM 1581 C CA . GLN B 1 83 ? 4.205 -16.264 42.075 1.00 46.17 83 GLN B CA 1
ATOM 1582 C C . GLN B 1 83 ? 4.842 -15.828 43.401 1.00 46.23 83 GLN B C 1
ATOM 1583 O O . GLN B 1 83 ? 4.435 -14.836 44.029 1.00 45.62 83 GLN B O 1
ATOM 1589 N N . ARG B 1 84 ? 5.834 -16.600 43.825 1.00 46.39 84 ARG B N 1
ATOM 1590 C CA . ARG B 1 84 ? 6.586 -16.296 45.031 1.00 46.41 84 ARG B CA 1
ATOM 1591 C C . ARG B 1 84 ? 7.999 -15.834 44.669 1.00 46.33 84 ARG B C 1
ATOM 1592 O O . ARG B 1 84 ? 8.594 -16.290 43.689 1.00 45.81 84 ARG B O 1
ATOM 1600 N N . SER B 1 85 ? 8.510 -14.906 45.465 1.00 46.31 85 SER B N 1
ATOM 1601 C CA . SER B 1 85 ? 9.824 -14.333 45.258 1.00 46.37 85 SER B CA 1
ATOM 1602 C C . SER B 1 85 ? 10.299 -13.736 46.579 1.00 46.23 85 SER B C 1
ATOM 1603 O O . SER B 1 85 ? 9.484 -13.278 47.375 1.00 46.07 85 SER B O 1
ATOM 1606 N N . ALA B 1 86 ? 11.616 -13.750 46.785 1.00 45.99 86 ALA B N 1
ATOM 1607 C CA . ALA B 1 86 ? 12.273 -13.274 48.004 1.00 46.01 86 ALA B CA 1
ATOM 1608 C C . ALA B 1 86 ? 11.978 -11.814 48.345 1.00 46.01 86 ALA B C 1
ATOM 1609 O O . ALA B 1 86 ? 11.978 -10.948 47.475 1.00 45.76 86 ALA B O 1
ATOM 1611 N N . ASP B 1 87 ? 11.733 -11.549 49.622 1.00 46.38 87 ASP B N 1
ATOM 1612 C CA . ASP B 1 87 ? 11.621 -10.184 50.125 1.00 46.88 87 ASP B CA 1
ATOM 1613 C C . ASP B 1 87 ? 12.996 -9.526 49.988 1.00 47.40 87 ASP B C 1
ATOM 1614 O O . ASP B 1 87 ? 13.971 -10.036 50.544 1.00 47.47 87 ASP B O 1
ATOM 1619 N N . PRO B 1 88 ? 13.087 -8.421 49.215 1.00 47.85 88 PRO B N 1
ATOM 1620 C CA . PRO B 1 88 ? 14.365 -7.719 49.015 1.00 48.20 88 PRO B CA 1
ATOM 1621 C C . PRO B 1 88 ? 14.929 -7.004 50.260 1.00 48.80 88 PRO B C 1
ATOM 1622 O O . PRO B 1 88 ? 16.111 -6.633 50.272 1.00 48.95 88 PRO B O 1
ATOM 1626 N N . ASP B 1 89 ? 14.097 -6.807 51.280 1.00 49.09 89 ASP B N 1
ATOM 1627 C CA . ASP B 1 89 ? 14.529 -6.183 52.530 1.00 49.53 89 ASP B CA 1
ATOM 1628 C C . ASP B 1 89 ? 14.742 -7.226 53.619 1.00 50.05 89 ASP B C 1
ATOM 1629 O O . ASP B 1 89 ? 15.145 -6.898 54.737 1.00 50.45 89 ASP B O 1
ATOM 1634 N N . ASP B 1 90 ? 14.478 -8.487 53.298 1.00 50.57 90 ASP B N 1
ATOM 1635 C CA . ASP B 1 90 ? 14.650 -9.556 54.270 1.00 50.73 90 ASP B CA 1
ATOM 1636 C C . ASP B 1 90 ? 14.634 -10.917 53.579 1.00 50.73 90 ASP B C 1
ATOM 1637 O O . ASP B 1 90 ? 13.566 -11.511 53.379 1.00 50.66 90 ASP B O 1
ATOM 1642 N N . GLY B 1 91 ? 15.827 -11.399 53.227 1.00 50.29 91 GLY B N 1
ATOM 1643 C CA . GLY B 1 91 ? 16.008 -12.658 52.505 1.00 50.26 91 GLY B CA 1
ATOM 1644 C C . GLY B 1 91 ? 15.517 -13.923 53.194 1.00 50.57 91 GLY B C 1
ATOM 1645 O O . GLY B 1 91 ? 15.436 -14.973 52.565 1.00 50.35 91 GLY B O 1
ATOM 1646 N N . ARG B 1 92 ? 15.202 -13.840 54.485 1.00 51.08 92 ARG B N 1
ATOM 1647 C CA . ARG B 1 92 ? 14.483 -14.916 55.171 1.00 52.01 92 ARG B CA 1
ATOM 1648 C C . ARG B 1 92 ? 13.052 -15.006 54.642 1.00 51.76 92 ARG B C 1
ATOM 1649 O O . ARG B 1 92 ? 12.364 -16.009 54.835 1.00 51.81 92 ARG B O 1
ATOM 1657 N N . ARG B 1 93 ? 12.603 -13.946 53.983 1.00 51.63 93 ARG B N 1
ATOM 1658 C CA . ARG B 1 93 ? 11.182 -13.762 53.744 1.00 52.01 93 ARG B CA 1
ATOM 1659 C C . ARG B 1 93 ? 10.773 -13.902 52.281 1.00 51.03 93 ARG B C 1
ATOM 1660 O O . ARG B 1 93 ? 11.549 -13.626 51.373 1.00 50.93 93 ARG B O 1
ATOM 1668 N N . LEU B 1 94 ? 9.535 -14.352 52.088 1.00 50.34 94 LEU B N 1
ATOM 1669 C CA . LEU B 1 94 ? 8.913 -14.490 50.777 1.00 49.09 94 LEU B CA 1
ATOM 1670 C C . LEU B 1 94 ? 7.837 -13.441 50.564 1.00 48.15 94 LEU B C 1
ATOM 1671 O O . LEU B 1 94 ? 7.169 -13.003 51.510 1.00 47.55 94 LEU B O 1
ATOM 1676 N N . LEU B 1 95 ? 7.684 -13.052 49.303 1.00 47.06 95 LEU B N 1
ATOM 1677 C CA . LEU B 1 95 ? 6.596 -12.206 48.864 1.00 46.23 95 LEU B CA 1
ATOM 1678 C C . LEU B 1 95 ? 5.724 -13.021 47.926 1.00 45.59 95 LEU B C 1
ATOM 1679 O O . LEU B 1 95 ? 6.223 -13.871 47.196 1.00 45.27 95 LEU B O 1
ATOM 1684 N N . VAL B 1 96 ? 4.417 -12.786 47.983 1.00 44.85 96 VAL B N 1
ATOM 1685 C CA . VAL B 1 96 ? 3.466 -13.435 47.081 1.00 44.17 96 VAL B CA 1
ATOM 1686 C C . VAL B 1 96 ? 2.928 -12.357 46.144 1.00 43.63 96 VAL B C 1
ATOM 1687 O O . VAL B 1 96 ? 2.719 -11.211 46.546 1.00 43.53 96 VAL B O 1
ATOM 1691 N N . SER B 1 97 ? 2.710 -12.731 44.893 1.00 43.20 97 SER B N 1
ATOM 1692 C CA . SER B 1 97 ? 2.295 -11.799 43.858 1.00 43.16 97 SER B CA 1
ATOM 1693 C C . SER B 1 97 ? 1.395 -12.546 42.892 1.00 42.76 97 SER B C 1
ATOM 1694 O O . SER B 1 97 ? 1.397 -13.772 42.869 1.00 42.44 97 SER B O 1
ATOM 1697 N N . LEU B 1 98 ? 0.643 -11.818 42.077 1.00 42.69 98 LEU B N 1
ATOM 1698 C CA . LEU B 1 98 ? -0.126 -12.453 41.003 1.00 43.03 98 LEU B CA 1
ATOM 1699 C C . LEU B 1 98 ? 0.764 -12.908 39.845 1.00 43.26 98 LEU B C 1
ATOM 1700 O O . LEU B 1 98 ? 1.661 -12.181 39.415 1.00 43.61 98 LEU B O 1
ATOM 1705 N N . SER B 1 99 ? 0.508 -14.116 39.352 1.00 43.36 99 SER B N 1
ATOM 1706 C CA . SER B 1 99 ? 0.943 -14.544 38.023 1.00 43.60 99 SER B CA 1
ATOM 1707 C C . SER B 1 99 ? 0.354 -13.677 36.925 1.00 43.54 99 SER B C 1
ATOM 1708 O O . SER B 1 99 ? -0.631 -12.969 37.162 1.00 43.66 99 SER B O 1
ATOM 1711 N N . PRO B 1 100 ? 0.946 -13.732 35.710 1.00 43.62 100 PRO B N 1
ATOM 1712 C CA . PRO B 1 100 ? 0.191 -13.350 34.502 1.00 43.54 100 PRO B CA 1
ATOM 1713 C C . PRO B 1 100 ? -1.166 -14.080 34.377 1.00 43.48 100 PRO B C 1
ATOM 1714 O O . PRO B 1 100 ? -2.177 -13.448 34.059 1.00 43.35 100 PRO B O 1
ATOM 1718 N N . ALA B 1 101 ? -1.179 -15.388 34.630 1.00 43.51 101 ALA B N 1
ATOM 1719 C CA . ALA B 1 101 ? -2.413 -16.178 34.572 1.00 43.83 101 ALA B CA 1
ATOM 1720 C C . ALA B 1 101 ? -3.402 -15.760 35.661 1.00 43.95 101 ALA B C 1
ATOM 1721 O O . ALA B 1 101 ? -4.600 -15.670 35.408 1.00 44.58 101 ALA B O 1
ATOM 1723 N N . GLY B 1 102 ? -2.887 -15.489 36.856 1.00 43.94 102 GLY B N 1
ATOM 1724 C CA . GLY B 1 102 ? -3.672 -14.943 37.959 1.00 43.97 102 GLY B CA 1
ATOM 1725 C C . GLY B 1 102 ? -4.168 -13.527 37.748 1.00 43.82 102 GLY B C 1
ATOM 1726 O O . GLY B 1 102 ? -5.259 -13.191 38.188 1.00 44.45 102 GLY B O 1
ATOM 1727 N N . ARG B 1 103 ? -3.378 -12.690 37.082 1.00 43.58 103 ARG B N 1
ATOM 1728 C CA . ARG B 1 103 ? -3.857 -11.370 36.674 1.00 43.57 103 ARG B CA 1
ATOM 1729 C C . ARG B 1 103 ? -4.981 -11.472 35.617 1.00 42.80 103 ARG B C 1
ATOM 1730 O O . ARG B 1 103 ? -5.941 -10.693 35.636 1.00 42.35 103 ARG B O 1
ATOM 1738 N N . ALA B 1 104 ? -4.842 -12.429 34.698 1.00 41.66 104 ALA B N 1
ATOM 1739 C CA . ALA B 1 104 ? -5.857 -12.680 33.676 1.00 40.66 104 ALA B CA 1
ATOM 1740 C C . ALA B 1 104 ? -7.163 -13.220 34.301 1.00 39.81 104 ALA B C 1
ATOM 1741 O O . ALA B 1 104 ? -8.252 -12.795 33.928 1.00 38.96 104 ALA B O 1
ATOM 1743 N N . GLU B 1 105 ? -7.021 -14.125 35.275 1.00 39.41 105 GLU B N 1
ATOM 1744 C CA . GLU B 1 105 ? -8.133 -14.689 36.061 1.00 38.84 105 GLU B CA 1
ATOM 1745 C C . GLU B 1 105 ? -8.935 -13.592 36.762 1.00 38.43 105 GLU B C 1
ATOM 1746 O O . GLU B 1 105 ? -10.165 -13.621 36.780 1.00 37.74 105 GLU B O 1
ATOM 1752 N N . LEU B 1 106 ? -8.213 -12.646 37.362 1.00 38.08 106 LEU B N 1
ATOM 1753 C CA . LEU B 1 106 ? -8.819 -11.505 38.041 1.00 37.75 106 LEU B CA 1
ATOM 1754 C C . LEU B 1 106 ? -9.674 -10.701 37.058 1.00 37.67 106 LEU B C 1
ATOM 1755 O O . LEU B 1 106 ? -10.859 -10.472 37.309 1.00 37.23 106 LEU B O 1
ATOM 1760 N N . GLU B 1 107 ? -9.072 -10.303 35.931 1.00 37.68 107 GLU B N 1
ATOM 1761 C CA . GLU B 1 107 ? -9.796 -9.594 34.860 1.00 37.95 107 GLU B CA 1
ATOM 1762 C C . GLU B 1 107 ? -10.993 -10.373 34.316 1.00 36.38 107 GLU B C 1
ATOM 1763 O O . GLU B 1 107 ? -12.072 -9.817 34.143 1.00 36.13 107 GLU B O 1
ATOM 1769 N N . ALA B 1 108 ? -10.788 -11.656 34.042 1.00 35.18 108 ALA B N 1
ATOM 1770 C CA . ALA B 1 108 ? -11.841 -12.506 33.492 1.00 34.25 108 ALA B CA 1
ATOM 1771 C C . ALA B 1 108 ? -12.997 -12.669 34.498 1.00 34.30 108 ALA B C 1
ATOM 1772 O O . ALA B 1 108 ? -14.149 -12.849 34.100 1.00 33.37 108 ALA B O 1
ATOM 1774 N N . GLY B 1 109 ? -12.678 -12.543 35.796 1.00 34.03 109 GLY B N 1
ATOM 1775 C CA . GLY B 1 109 ? -13.654 -12.678 36.870 1.00 33.94 109 GLY B CA 1
ATOM 1776 C C . GLY B 1 109 ? -14.380 -11.428 37.343 1.00 34.20 109 GLY B C 1
ATOM 1777 O O . GLY B 1 109 ? -15.362 -11.539 38.069 1.00 34.53 109 GLY B O 1
ATOM 1778 N N . LEU B 1 110 ? -13.925 -10.246 36.940 1.00 34.26 110 LEU B N 1
ATOM 1779 C CA . LEU B 1 110 ? -14.496 -8.984 37.460 1.00 34.67 110 LEU B CA 1
ATOM 1780 C C . LEU B 1 110 ? -16.018 -8.855 37.231 1.00 33.91 110 LEU B C 1
ATOM 1781 O O . LEU B 1 110 ? -16.761 -8.586 38.163 1.00 33.86 110 LEU B O 1
ATOM 1786 N N . ALA B 1 111 ? -16.464 -9.047 35.999 1.00 33.56 111 ALA B N 1
ATOM 1787 C CA . ALA B 1 111 ? -17.898 -8.964 35.660 1.00 33.84 111 ALA B CA 1
ATOM 1788 C C . ALA B 1 111 ? -18.796 -9.803 36.574 1.00 33.48 111 ALA B C 1
ATOM 1789 O O . ALA B 1 111 ? -19.767 -9.301 37.126 1.00 34.29 111 ALA B O 1
ATOM 1791 N N . ALA B 1 112 ? -18.475 -11.082 36.705 1.00 33.26 112 ALA B N 1
ATOM 1792 C CA . ALA B 1 112 ? -19.243 -12.011 37.535 1.00 33.03 112 ALA B CA 1
ATOM 1793 C C . ALA B 1 112 ? -19.214 -11.685 39.043 1.00 32.67 112 ALA B C 1
ATOM 1794 O O . ALA B 1 112 ? -20.238 -11.765 39.703 1.00 33.00 112 ALA B O 1
ATOM 1796 N N . ALA B 1 113 ? -18.063 -11.301 39.583 1.00 32.45 113 ALA B N 1
ATOM 1797 C CA . ALA B 1 113 ? -17.984 -10.842 40.980 1.00 32.94 113 ALA B CA 1
ATOM 1798 C C . ALA B 1 113 ? -18.858 -9.603 41.238 1.00 33.24 113 ALA B C 1
ATOM 1799 O O . ALA B 1 113 ? -19.471 -9.484 42.301 1.00 33.06 113 ALA B O 1
ATOM 1801 N N . ARG B 1 114 ? -18.915 -8.696 40.261 1.00 33.81 114 ARG B N 1
ATOM 1802 C CA . ARG B 1 114 ? -19.811 -7.542 40.307 1.00 34.87 114 ARG B CA 1
ATOM 1803 C C . ARG B 1 114 ? -21.256 -7.987 40.309 1.00 34.73 114 ARG B C 1
ATOM 1804 O O . ARG B 1 114 ? -22.066 -7.452 41.060 1.00 35.58 114 ARG B O 1
ATOM 1812 N N . GLU B 1 115 ? -21.571 -8.969 39.465 1.00 34.40 115 GLU B N 1
ATOM 1813 C CA . GLU B 1 115 ? -22.926 -9.502 39.356 1.00 34.33 115 GLU B CA 1
ATOM 1814 C C . GLU B 1 115 ? -23.356 -10.275 40.606 1.00 33.80 115 GLU B C 1
ATOM 1815 O O . GLU B 1 115 ? -24.465 -10.081 41.088 1.00 33.98 115 GLU B O 1
ATOM 1821 N N . ILE B 1 116 ? -22.490 -11.142 41.126 1.00 33.53 116 ILE B N 1
ATOM 1822 C CA . ILE B 1 116 ? -22.737 -11.771 42.430 1.00 33.89 116 ILE B CA 1
ATOM 1823 C C . ILE B 1 116 ? -23.055 -10.715 43.497 1.00 34.95 116 ILE B C 1
ATOM 1824 O O . ILE B 1 116 ? -24.040 -10.833 44.220 1.00 35.47 116 ILE B O 1
ATOM 1829 N N . ASN B 1 117 ? -22.237 -9.666 43.562 1.00 36.08 117 ASN B N 1
ATOM 1830 C CA . ASN B 1 117 ? -22.425 -8.599 44.539 1.00 36.81 117 ASN B CA 1
ATOM 1831 C C . ASN B 1 117 ? -23.737 -7.857 44.367 1.00 36.94 117 ASN B C 1
ATOM 1832 O O . ASN B 1 117 ? -24.372 -7.507 45.359 1.00 36.63 117 ASN B O 1
ATOM 1837 N N . ARG B 1 118 ? -24.147 -7.603 43.118 1.00 37.42 118 ARG B N 1
ATOM 1838 C CA . ARG B 1 118 ? -25.439 -6.928 42.909 1.00 37.99 118 ARG B CA 1
ATOM 1839 C C . ARG B 1 118 ? -26.659 -7.786 43.250 1.00 37.19 118 ARG B C 1
ATOM 1840 O O . ARG B 1 118 ? -27.658 -7.258 43.722 1.00 36.89 118 ARG B O 1
ATOM 1848 N N . GLN B 1 119 ? -26.561 -9.094 43.009 1.00 37.23 119 GLN B N 1
ATOM 1849 C CA . GLN B 1 119 ? -27.614 -10.060 43.346 1.00 37.06 119 GLN B CA 1
ATOM 1850 C C . GLN B 1 119 ? -27.775 -10.212 44.859 1.00 36.77 119 GLN B C 1
ATOM 1851 O O . GLN B 1 119 ? -28.909 -10.225 45.377 1.00 36.74 119 GLN B O 1
ATOM 1857 N N . ALA B 1 120 ? -26.642 -10.334 45.560 1.00 36.21 120 ALA B N 1
ATOM 1858 C CA . ALA B 1 120 ? -26.614 -10.338 47.029 1.00 36.33 120 ALA B CA 1
ATOM 1859 C C . ALA B 1 120 ? -27.464 -9.212 47.610 1.00 36.73 120 ALA B C 1
ATOM 1860 O O . ALA B 1 120 ? -28.259 -9.432 48.537 1.00 36.62 120 ALA B O 1
ATOM 1862 N N . LEU B 1 121 ? -27.303 -8.018 47.044 1.00 36.95 121 LEU B N 1
ATOM 1863 C CA . LEU B 1 121 ? -27.975 -6.839 47.543 1.00 37.84 121 LEU B CA 1
ATOM 1864 C C . LEU B 1 121 ? -29.323 -6.561 46.873 1.00 38.71 121 LEU B C 1
ATOM 1865 O O . LEU B 1 121 ? -30.065 -5.706 47.341 1.00 38.91 121 LEU B O 1
ATOM 1870 N N . ALA B 1 122 ? -29.650 -7.299 45.810 1.00 39.33 122 ALA B N 1
ATOM 1871 C CA . ALA B 1 122 ? -30.866 -7.054 45.013 1.00 40.63 122 ALA B CA 1
ATOM 1872 C C . ALA B 1 122 ? -32.182 -6.776 45.769 1.00 41.10 122 ALA B C 1
ATOM 1873 O O . ALA B 1 122 ? -32.930 -5.900 45.335 1.00 41.47 122 ALA B O 1
ATOM 1875 N N . PRO B 1 123 ? -32.484 -7.521 46.869 1.00 41.61 123 PRO B N 1
ATOM 1876 C CA . PRO B 1 123 ? -33.713 -7.276 47.671 1.00 41.84 123 PRO B CA 1
ATOM 1877 C C . PRO B 1 123 ? -33.853 -5.863 48.263 1.00 42.58 123 PRO B C 1
ATOM 1878 O O . PRO B 1 123 ? -34.878 -5.544 48.882 1.00 42.86 123 PRO B O 1
ATOM 1882 N N . LEU B 1 124 ? -32.831 -5.035 48.072 1.00 42.77 124 LEU B N 1
ATOM 1883 C CA . LEU B 1 124 ? -32.739 -3.724 48.706 1.00 42.93 124 LEU B CA 1
ATOM 1884 C C . LEU B 1 124 ? -32.641 -2.650 47.647 1.00 43.43 124 LEU B C 1
ATOM 1885 O O . LEU B 1 124 ? -32.030 -2.860 46.603 1.00 43.31 124 LEU B O 1
ATOM 1890 N N . SER B 1 125 ? -33.227 -1.490 47.921 1.00 44.26 125 SER B N 1
ATOM 1891 C CA . SER B 1 125 ? -33.112 -0.352 47.010 1.00 45.01 125 SER B CA 1
ATOM 1892 C C . SER B 1 125 ? -31.702 0.219 47.110 1.00 45.55 125 SER B C 1
ATOM 1893 O O . SER B 1 125 ? -31.013 -0.007 48.110 1.00 45.64 125 SER B O 1
ATOM 1896 N N . LEU B 1 126 ? -31.274 0.967 46.097 1.00 46.27 126 LEU B N 1
ATOM 1897 C CA . LEU B 1 126 ? -29.910 1.508 46.074 1.00 47.49 126 LEU B CA 1
ATOM 1898 C C . LEU B 1 126 ? -29.556 2.373 47.295 1.00 48.02 126 LEU B C 1
ATOM 1899 O O . LEU B 1 126 ? -28.387 2.427 47.691 1.00 48.45 126 LEU B O 1
ATOM 1904 N N . GLN B 1 127 ? -30.552 3.036 47.890 1.00 48.44 127 GLN B N 1
ATOM 1905 C CA . GLN B 1 127 ? -30.334 3.815 49.112 1.00 48.63 127 GLN B CA 1
ATOM 1906 C C . GLN B 1 127 ? -30.244 2.913 50.336 1.00 48.22 127 GLN B C 1
ATOM 1907 O O . GLN B 1 127 ? -29.454 3.172 51.243 1.00 48.27 127 GLN B O 1
ATOM 1913 N N . GLU B 1 128 ? -31.065 1.865 50.362 1.00 47.86 128 GLU B N 1
ATOM 1914 C CA . GLU B 1 128 ? -31.061 0.895 51.454 1.00 47.81 128 GLU B CA 1
ATOM 1915 C C . GLU B 1 128 ? -29.750 0.122 51.518 1.00 47.92 128 GLU B C 1
ATOM 1916 O O . GLU B 1 128 ? -29.279 -0.199 52.611 1.00 48.26 128 GLU B O 1
ATOM 1922 N N . GLN B 1 129 ? -29.176 -0.170 50.348 1.00 47.70 129 GLN B N 1
ATOM 1923 C CA . GLN B 1 129 ? -27.852 -0.777 50.238 1.00 47.68 129 GLN B CA 1
ATOM 1924 C C . GLN B 1 129 ? -26.791 0.074 50.921 1.00 48.14 129 GLN B C 1
ATOM 1925 O O . GLN B 1 129 ? -26.023 -0.439 51.740 1.00 48.20 129 GLN B O 1
ATOM 1931 N N . GLU B 1 130 ? -26.761 1.368 50.597 1.00 48.65 130 GLU B N 1
ATOM 1932 C CA . GLU B 1 130 ? -25.846 2.334 51.240 1.00 49.50 130 GLU B CA 1
ATOM 1933 C C . GLU B 1 130 ? -25.985 2.371 52.775 1.00 49.14 130 GLU B C 1
ATOM 1934 O O . GLU B 1 130 ? -24.981 2.353 53.494 1.00 48.94 130 GLU B O 1
ATOM 1940 N N . THR B 1 131 ? -27.228 2.435 53.257 1.00 48.98 131 THR B N 1
ATOM 1941 C CA . THR B 1 131 ? -27.523 2.379 54.682 1.00 49.00 131 THR B CA 1
ATOM 1942 C C . THR B 1 131 ? -26.991 1.074 55.271 1.00 49.37 131 THR B C 1
ATOM 1943 O O . THR B 1 131 ? -26.297 1.088 56.284 1.00 49.71 131 THR B O 1
ATOM 1947 N N . LEU B 1 132 ? -27.305 -0.047 54.627 1.00 49.76 132 LEU B N 1
ATOM 1948 C CA . LEU B 1 132 ? -26.869 -1.356 55.111 1.00 50.28 132 LEU B CA 1
ATOM 1949 C C . LEU B 1 132 ? -25.347 -1.511 55.074 1.00 50.46 132 LEU B C 1
ATOM 1950 O O . LEU B 1 132 ? -24.751 -1.991 56.027 1.00 50.55 132 LEU B O 1
ATOM 1955 N N . ARG B 1 133 ? -24.724 -1.088 53.983 1.00 51.04 133 ARG B N 1
ATOM 1956 C CA . ARG B 1 133 ? -23.269 -1.154 53.876 1.00 51.79 133 ARG B CA 1
ATOM 1957 C C . ARG B 1 133 ? -22.594 -0.370 55.008 1.00 50.88 133 ARG B C 1
ATOM 1958 O O . ARG B 1 133 ? -21.587 -0.830 55.554 1.00 51.31 133 ARG B O 1
ATOM 1966 N N . GLY B 1 134 ? -23.168 0.787 55.363 1.00 49.84 134 GLY B N 1
ATOM 1967 C CA . GLY B 1 134 ? -22.666 1.639 56.446 1.00 48.62 134 GLY B CA 1
ATOM 1968 C C . GLY B 1 134 ? -22.856 1.039 57.831 1.00 48.06 134 GLY B C 1
ATOM 1969 O O . GLY B 1 134 ? -21.913 0.937 58.609 1.00 47.66 134 GLY B O 1
ATOM 1970 N N . LEU B 1 135 ? -24.092 0.655 58.136 1.00 47.41 135 LEU B N 1
ATOM 1971 C CA . LEU B 1 135 ? -24.421 -0.107 59.340 1.00 46.32 135 LEU B CA 1
ATOM 1972 C C . LEU B 1 135 ? -23.558 -1.371 59.536 1.00 45.81 135 LEU B C 1
ATOM 1973 O O . LEU B 1 135 ? -23.023 -1.600 60.622 1.00 45.86 135 LEU B O 1
ATOM 1978 N N . LEU B 1 136 ? -23.408 -2.173 58.486 1.00 45.24 136 LEU B N 1
ATOM 1979 C CA . LEU B 1 136 ? -22.626 -3.408 58.558 1.00 44.79 136 LEU B CA 1
ATOM 1980 C C . LEU B 1 136 ? -21.126 -3.156 58.732 1.00 44.71 136 LEU B C 1
ATOM 1981 O O . LEU B 1 136 ? -20.455 -3.871 59.486 1.00 44.99 136 LEU B O 1
ATOM 1986 N N . ALA B 1 137 ? -20.601 -2.141 58.045 1.00 44.25 137 ALA B N 1
ATOM 1987 C CA . ALA B 1 137 ? -19.185 -1.764 58.151 1.00 43.58 137 ALA B CA 1
ATOM 1988 C C . ALA B 1 137 ? -18.728 -1.644 59.595 1.00 43.43 137 ALA B C 1
ATOM 1989 O O . ALA B 1 137 ? -17.557 -1.908 59.921 1.00 43.27 137 ALA B O 1
ATOM 1991 N N . ARG B 1 138 ? -19.665 -1.228 60.447 1.00 42.82 138 ARG B N 1
ATOM 1992 C CA . ARG B 1 138 ? -19.403 -0.933 61.843 1.00 42.13 138 ARG B CA 1
ATOM 1993 C C . ARG B 1 138 ? -19.511 -2.177 62.722 1.00 41.88 138 ARG B C 1
ATOM 1994 O O . ARG B 1 138 ? -19.214 -2.121 63.922 1.00 41.97 138 ARG B O 1
ATOM 2002 N N . LEU B 1 139 ? -19.930 -3.291 62.115 1.00 41.12 139 LEU B N 1
ATOM 2003 C CA . LEU B 1 139 ? -20.035 -4.579 62.793 1.00 40.48 139 LEU B CA 1
ATOM 2004 C C . LEU B 1 139 ? -18.929 -5.527 62.353 1.00 40.41 139 LEU B C 1
ATOM 2005 O O . LEU B 1 139 ? -18.873 -6.678 62.780 1.00 40.33 139 LEU B O 1
ATOM 2010 N N . ILE B 1 140 ? -18.054 -5.026 61.490 1.00 40.19 140 ILE B N 1
ATOM 2011 C CA . ILE B 1 140 ? -16.889 -5.753 61.002 1.00 40.12 140 ILE B CA 1
ATOM 2012 C C . ILE B 1 140 ? -15.892 -6.014 62.130 1.00 39.94 140 ILE B C 1
ATOM 2013 O O . ILE B 1 140 ? -15.159 -7.002 62.126 1.00 39.65 140 ILE B O 1
ATOM 2019 N N . ARG C 1 8 ? -12.584 2.889 87.780 1.00 49.43 8 ARG C N 1
ATOM 2020 C CA . ARG C 1 8 ? -11.664 1.856 88.340 1.00 49.05 8 ARG C CA 1
ATOM 2021 C C . ARG C 1 8 ? -12.453 0.754 89.064 1.00 48.72 8 ARG C C 1
ATOM 2022 O O . ARG C 1 8 ? -13.649 0.915 89.330 1.00 48.58 8 ARG C O 1
ATOM 2024 N N . LEU C 1 9 ? -11.779 -0.357 89.379 1.00 48.03 9 LEU C N 1
ATOM 2025 C CA . LEU C 1 9 ? -12.385 -1.456 90.135 1.00 47.36 9 LEU C CA 1
ATOM 2026 C C . LEU C 1 9 ? -13.027 -0.978 91.426 1.00 46.97 9 LEU C C 1
ATOM 2027 O O . LEU C 1 9 ? -14.089 -1.478 91.815 1.00 47.25 9 LEU C O 1
ATOM 2032 N N . ASP C 1 10 ? -12.399 -0.001 92.073 1.00 46.44 10 ASP C N 1
ATOM 2033 C CA . ASP C 1 10 ? -12.879 0.518 93.359 1.00 46.17 10 ASP C CA 1
ATOM 2034 C C . ASP C 1 10 ? -14.301 1.085 93.266 1.00 45.76 10 ASP C C 1
ATOM 2035 O O . ASP C 1 10 ? -14.982 1.222 94.282 1.00 45.80 10 ASP C O 1
ATOM 2040 N N . ASP C 1 11 ? -14.735 1.403 92.046 1.00 45.37 11 ASP C N 1
ATOM 2041 C CA . ASP C 1 11 ? -16.039 2.021 91.801 1.00 45.29 11 ASP C CA 1
ATOM 2042 C C . ASP C 1 11 ? -17.096 1.018 91.348 1.00 44.70 11 ASP C C 1
ATOM 2043 O O . ASP C 1 11 ? -18.257 1.377 91.259 1.00 44.64 11 ASP C O 1
ATOM 2048 N N . GLN C 1 12 ? -16.686 -0.214 91.037 1.00 44.48 12 GLN C N 1
ATOM 2049 C CA . GLN C 1 12 ? -17.600 -1.291 90.591 1.00 44.52 12 GLN C CA 1
ATOM 2050 C C . GLN C 1 12 ? -18.423 -1.879 91.746 1.00 42.95 12 GLN C C 1
ATOM 2051 O O . GLN C 1 12 ? -17.876 -2.169 92.816 1.00 42.61 12 GLN C O 1
ATOM 2057 N N . ILE C 1 13 ? -19.729 -2.043 91.516 1.00 41.57 13 ILE C N 1
ATOM 2058 C CA . ILE C 1 13 ? -20.693 -2.445 92.559 1.00 40.42 13 ILE C CA 1
ATOM 2059 C C . ILE C 1 13 ? -20.429 -3.801 93.212 1.00 40.09 13 ILE C C 1
ATOM 2060 O O . ILE C 1 13 ? -20.591 -3.943 94.421 1.00 40.41 13 ILE C O 1
ATOM 2065 N N . GLY C 1 14 ? -20.029 -4.793 92.426 1.00 39.41 14 GLY C N 1
ATOM 2066 C CA . GLY C 1 14 ? -19.721 -6.113 92.975 1.00 38.94 14 GLY C CA 1
ATOM 2067 C C . GLY C 1 14 ? -18.602 -6.097 93.994 1.00 38.51 14 GLY C C 1
ATOM 2068 O O . GLY C 1 14 ? -18.677 -6.789 95.020 1.00 38.78 14 GLY C O 1
ATOM 2069 N N . PHE C 1 15 ? -17.586 -5.281 93.714 1.00 38.01 15 PHE C N 1
ATOM 2070 C CA . PHE C 1 15 ? -16.416 -5.108 94.580 1.00 37.85 15 PHE C CA 1
ATOM 2071 C C . PHE C 1 15 ? -16.803 -4.395 95.852 1.00 37.82 15 PHE C C 1
ATOM 2072 O O . PHE C 1 15 ? -16.455 -4.845 96.953 1.00 37.68 15 PHE C O 1
ATOM 2080 N N . ILE C 1 16 ? -17.533 -3.286 95.697 1.00 37.68 16 ILE C N 1
ATOM 2081 C CA . ILE C 1 16 ? -18.017 -2.510 96.831 1.00 37.70 16 ILE C CA 1
ATOM 2082 C C . ILE C 1 16 ? -18.953 -3.353 97.693 1.00 37.64 16 ILE C C 1
ATOM 2083 O O . ILE C 1 16 ? -18.880 -3.295 98.911 1.00 37.54 16 ILE C O 1
ATOM 2088 N N . LEU C 1 17 ? -19.811 -4.156 97.061 1.00 37.72 17 LEU C N 1
ATOM 2089 C CA . LEU C 1 17 ? -20.700 -5.050 97.823 1.00 37.72 17 LEU C CA 1
ATOM 2090 C C . LEU C 1 17 ? -19.944 -6.089 98.629 1.00 37.15 17 LEU C C 1
ATOM 2091 O O . LEU C 1 17 ? -20.343 -6.393 99.740 1.00 37.57 17 LEU C O 1
ATOM 2096 N N . ARG C 1 18 ? -18.884 -6.652 98.067 1.00 36.96 18 ARG C N 1
ATOM 2097 C CA . ARG C 1 18 ? -18.104 -7.636 98.802 1.00 37.26 18 ARG C CA 1
ATOM 2098 C C . ARG C 1 18 ? -17.381 -6.986 99.990 1.00 37.77 18 ARG C C 1
ATOM 2099 O O . ARG C 1 18 ? -17.366 -7.537 101.091 1.00 37.71 18 ARG C O 1
ATOM 2107 N N . GLN C 1 19 ? -16.797 -5.812 99.757 1.00 38.52 19 GLN C N 1
ATOM 2108 C CA . GLN C 1 19 ? -16.117 -5.055 100.817 1.00 39.26 19 GLN C CA 1
ATOM 2109 C C . GLN C 1 19 ? -17.066 -4.710 101.955 1.00 39.06 19 GLN C C 1
ATOM 2110 O O . GLN C 1 19 ? -16.696 -4.812 103.127 1.00 38.92 19 GLN C O 1
ATOM 2116 N N . ALA C 1 20 ? -18.276 -4.277 101.603 1.00 39.00 20 ALA C N 1
ATOM 2117 C CA . ALA C 1 20 ? -19.294 -3.955 102.597 1.00 39.04 20 ALA C CA 1
ATOM 2118 C C . ALA C 1 20 ? -19.618 -5.208 103.417 1.00 39.48 20 ALA C C 1
ATOM 2119 O O . ALA C 1 20 ? -19.680 -5.159 104.652 1.00 39.70 20 ALA C O 1
ATOM 2121 N N . ASN C 1 21 ? -19.760 -6.336 102.723 1.00 39.90 21 ASN C N 1
ATOM 2122 C CA . ASN C 1 21 ? -19.984 -7.634 103.356 1.00 40.47 21 ASN C CA 1
ATOM 2123 C C . ASN C 1 21 ? -18.817 -8.022 104.285 1.00 40.26 21 ASN C C 1
ATOM 2124 O O . ASN C 1 21 ? -19.024 -8.396 105.438 1.00 40.09 21 ASN C O 1
ATOM 2129 N N . GLN C 1 22 ? -17.592 -7.923 103.780 1.00 40.42 22 GLN C N 1
ATOM 2130 C CA . GLN C 1 22 ? -16.421 -8.262 104.579 1.00 40.62 22 GLN C CA 1
ATOM 2131 C C . GLN C 1 22 ? -16.314 -7.391 105.828 1.00 40.83 22 GLN C C 1
ATOM 2132 O O . GLN C 1 22 ? -16.118 -7.902 106.924 1.00 41.03 22 GLN C O 1
ATOM 2138 N N . ARG C 1 23 ? -16.494 -6.084 105.664 1.00 41.21 23 ARG C N 1
ATOM 2139 C CA . ARG C 1 23 ? -16.548 -5.172 106.794 1.00 41.86 23 ARG C CA 1
ATOM 2140 C C . ARG C 1 23 ? -17.597 -5.596 107.844 1.00 41.96 23 ARG C C 1
ATOM 2141 O O . ARG C 1 23 ? -17.303 -5.624 109.049 1.00 41.73 23 ARG C O 1
ATOM 2149 N N . TYR C 1 24 ? -18.805 -5.947 107.390 1.00 42.45 24 TYR C N 1
ATOM 2150 C CA . TYR C 1 24 ? -19.860 -6.392 108.306 1.00 42.13 24 TYR C CA 1
ATOM 2151 C C . TYR C 1 24 ? -19.494 -7.706 109.025 1.00 42.24 24 TYR C C 1
ATOM 2152 O O . TYR C 1 24 ? -19.752 -7.860 110.233 1.00 42.18 24 TYR C O 1
ATOM 2161 N N . ALA C 1 25 ? -18.899 -8.647 108.287 1.00 42.13 25 ALA C N 1
ATOM 2162 C CA . ALA C 1 25 ? -18.435 -9.914 108.866 1.00 42.17 25 ALA C CA 1
ATOM 2163 C C . ALA C 1 25 ? -17.367 -9.711 109.955 1.00 42.51 25 ALA C C 1
ATOM 2164 O O . ALA C 1 25 ? -17.315 -10.469 110.928 1.00 42.49 25 ALA C O 1
ATOM 2166 N N . ALA C 1 26 ? -16.524 -8.689 109.788 1.00 42.44 26 ALA C N 1
ATOM 2167 C CA . ALA C 1 26 ? -15.473 -8.382 110.758 1.00 42.60 26 ALA C CA 1
ATOM 2168 C C . ALA C 1 26 ? -16.061 -7.824 112.067 1.00 42.74 26 ALA C C 1
ATOM 2169 O O . ALA C 1 26 ? -15.605 -8.150 113.171 1.00 42.14 26 ALA C O 1
ATOM 2171 N N . LEU C 1 27 ? -17.087 -6.994 111.928 1.00 43.14 27 LEU C N 1
ATOM 2172 C CA . LEU C 1 27 ? -17.768 -6.419 113.068 1.00 43.27 27 LEU C CA 1
ATOM 2173 C C . LEU C 1 27 ? -18.598 -7.474 113.791 1.00 44.19 27 LEU C C 1
ATOM 2174 O O . LEU C 1 27 ? -18.682 -7.478 115.029 1.00 44.72 27 LEU C O 1
ATOM 2179 N N . PHE C 1 28 ? -19.208 -8.370 113.017 1.00 44.64 28 PHE C N 1
ATOM 2180 C CA . PHE C 1 28 ? -20.075 -9.391 113.578 1.00 44.84 28 PHE C CA 1
ATOM 2181 C C . PHE C 1 28 ? -19.274 -10.332 114.475 1.00 45.20 28 PHE C C 1
ATOM 2182 O O . PHE C 1 28 ? -19.635 -10.536 115.628 1.00 44.81 28 PHE C O 1
ATOM 2190 N N . ALA C 1 29 ? -18.179 -10.879 113.944 1.00 45.87 29 ALA C N 1
ATOM 2191 C CA . ALA C 1 29 ? -17.331 -11.820 114.684 1.00 46.57 29 ALA C CA 1
ATOM 2192 C C . ALA C 1 29 ? -16.723 -11.175 115.926 1.00 47.21 29 ALA C C 1
ATOM 2193 O O . ALA C 1 29 ? -16.351 -11.860 116.883 1.00 47.67 29 ALA C O 1
ATOM 2195 N N . ASN C 1 30 ? -16.641 -9.850 115.905 1.00 47.67 30 ASN C N 1
ATOM 2196 C CA . ASN C 1 30 ? -16.048 -9.069 116.988 1.00 47.91 30 ASN C CA 1
ATOM 2197 C C . ASN C 1 30 ? -17.073 -8.761 118.086 1.00 47.97 30 ASN C C 1
ATOM 2198 O O . ASN C 1 30 ? -16.711 -8.584 119.250 1.00 47.74 30 ASN C O 1
ATOM 2203 N N . GLY C 1 31 ? -18.350 -8.714 117.713 1.00 47.99 31 GLY C N 1
ATOM 2204 C CA . GLY C 1 31 ? -19.390 -8.263 118.633 1.00 48.30 31 GLY C CA 1
ATOM 2205 C C . GLY C 1 31 ? -20.508 -9.236 119.003 1.00 48.63 31 GLY C C 1
ATOM 2206 O O . GLY C 1 31 ? -21.310 -8.935 119.888 1.00 48.86 31 GLY C O 1
ATOM 2207 N N . ILE C 1 32 ? -20.594 -10.384 118.333 1.00 48.29 32 ILE C N 1
ATOM 2208 C CA . ILE C 1 32 ? -21.677 -11.319 118.627 1.00 48.38 32 ILE C CA 1
ATOM 2209 C C . ILE C 1 32 ? -21.438 -12.113 119.932 1.00 48.92 32 ILE C C 1
ATOM 2210 O O . ILE C 1 32 ? -22.396 -12.445 120.651 1.00 48.51 32 ILE C O 1
ATOM 2215 N N . GLY C 1 33 ? -20.162 -12.391 120.228 1.00 48.97 33 GLY C N 1
ATOM 2216 C CA . GLY C 1 33 ? -19.757 -13.005 121.494 1.00 48.98 33 GLY C CA 1
ATOM 2217 C C . GLY C 1 33 ? -20.372 -14.345 121.863 1.00 49.06 33 GLY C C 1
ATOM 2218 O O . GLY C 1 33 ? -20.103 -14.874 122.949 1.00 48.96 33 GLY C O 1
ATOM 2219 N N . ASN C 1 34 ? -21.203 -14.895 120.971 1.00 49.07 34 ASN C N 1
ATOM 2220 C CA . ASN C 1 34 ? -21.770 -16.226 121.182 1.00 49.18 34 ASN C CA 1
ATOM 2221 C C . ASN C 1 34 ? -21.173 -17.282 120.248 1.00 48.90 34 ASN C C 1
ATOM 2222 O O . ASN C 1 34 ? -21.701 -18.423 120.186 1.00 49.06 34 ASN C O 1
ATOM 2227 N N . GLY C 1 35 ? -20.055 -16.883 119.575 1.00 48.68 35 GLY C N 1
ATOM 2228 C CA . GLY C 1 35 ? -19.345 -17.801 118.683 1.00 48.31 35 GLY C CA 1
ATOM 2229 C C . GLY C 1 35 ? -20.027 -18.115 117.355 1.00 47.92 35 GLY C C 1
ATOM 2230 O O . GLY C 1 35 ? -19.465 -18.851 116.537 1.00 47.97 35 GLY C O 1
ATOM 2231 N N . LEU C 1 36 ? -21.220 -17.558 117.127 1.00 47.27 36 LEU C N 1
ATOM 2232 C CA . LEU C 1 36 ? -22.006 -17.861 115.914 1.00 46.71 36 LEU C CA 1
ATOM 2233 C C . LEU C 1 36 ? -21.635 -16.988 114.700 1.00 46.37 36 LEU C C 1
ATOM 2234 O O . LEU C 1 36 ? -21.359 -15.792 114.838 1.00 46.20 36 LEU C O 1
ATOM 2239 N N . THR C 1 37 ? -21.638 -17.598 113.515 1.00 45.81 37 THR C N 1
ATOM 2240 C CA . THR C 1 37 ? -21.465 -16.860 112.259 1.00 45.41 37 THR C CA 1
ATOM 2241 C C . THR C 1 37 ? -22.760 -16.104 111.924 1.00 44.83 37 THR C C 1
ATOM 2242 O O . THR C 1 37 ? -23.824 -16.429 112.471 1.00 44.88 37 THR C O 1
ATOM 2246 N N . PRO C 1 38 ? -22.679 -15.083 111.044 1.00 44.15 38 PRO C N 1
ATOM 2247 C CA . PRO C 1 38 ? -23.868 -14.306 110.654 1.00 43.71 38 PRO C CA 1
ATOM 2248 C C . PRO C 1 38 ? -25.048 -15.158 110.163 1.00 43.57 38 PRO C C 1
ATOM 2249 O O . PRO C 1 38 ? -26.206 -14.758 110.335 1.00 43.84 38 PRO C O 1
ATOM 2253 N N . THR C 1 39 ? -24.764 -16.311 109.560 1.00 43.27 39 THR C N 1
ATOM 2254 C CA . THR C 1 39 ? -25.826 -17.181 109.035 1.00 43.18 39 THR C CA 1
ATOM 2255 C C . THR C 1 39 ? -26.352 -18.148 110.076 1.00 43.18 39 THR C C 1
ATOM 2256 O O . THR C 1 39 ? -27.526 -18.525 110.035 1.00 43.59 39 THR C O 1
ATOM 2260 N N . GLN C 1 40 ? -25.487 -18.565 110.998 1.00 42.98 40 GLN C N 1
ATOM 2261 C CA . GLN C 1 40 ? -25.929 -19.365 112.142 1.00 42.90 40 GLN C CA 1
ATOM 2262 C C . GLN C 1 40 ? -26.909 -18.537 112.972 1.00 42.23 40 GLN C C 1
ATOM 2263 O O . GLN C 1 40 ? -27.979 -19.024 113.347 1.00 42.69 40 GLN C O 1
ATOM 2269 N N . TRP C 1 41 ? -26.542 -17.282 113.226 1.00 41.13 41 TRP C N 1
ATOM 2270 C CA . TRP C 1 41 ? -27.416 -16.304 113.875 1.00 40.08 41 TRP C CA 1
ATOM 2271 C C . TRP C 1 41 ? -28.741 -16.063 113.111 1.00 40.19 41 TRP C C 1
ATOM 2272 O O . TRP C 1 41 ? -29.812 -15.968 113.721 1.00 40.13 41 TRP C O 1
ATOM 2283 N N . ALA C 1 42 ? -28.647 -15.956 111.784 1.00 40.07 42 ALA C N 1
ATOM 2284 C CA . ALA C 1 42 ? -29.804 -15.733 110.898 1.00 40.01 42 ALA C CA 1
ATOM 2285 C C . ALA C 1 42 ? -30.849 -16.845 111.002 1.00 39.86 42 ALA C C 1
ATOM 2286 O O . ALA C 1 42 ? -32.051 -16.578 111.079 1.00 39.14 42 ALA C O 1
ATOM 2288 N N . ALA C 1 43 ? -30.376 -18.086 110.976 1.00 40.17 43 ALA C N 1
ATOM 2289 C CA . ALA C 1 43 ? -31.232 -19.250 111.195 1.00 41.09 43 ALA C CA 1
ATOM 2290 C C . ALA C 1 43 ? -31.951 -19.191 112.567 1.00 41.71 43 ALA C C 1
ATOM 2291 O O . ALA C 1 43 ? -33.169 -19.407 112.660 1.00 41.73 43 ALA C O 1
ATOM 2293 N N . LEU C 1 44 ? -31.197 -18.877 113.620 1.00 42.37 44 LEU C N 1
ATOM 2294 C CA . LEU C 1 44 ? -31.761 -18.727 114.959 1.00 42.97 44 LEU C CA 1
ATOM 2295 C C . LEU C 1 44 ? -32.837 -17.632 115.001 1.00 43.26 44 LEU C C 1
ATOM 2296 O O . LEU C 1 44 ? -33.943 -17.856 115.514 1.00 43.39 44 LEU C O 1
ATOM 2301 N N . VAL C 1 45 ? -32.519 -16.465 114.443 1.00 43.25 45 VAL C N 1
ATOM 2302 C CA . VAL C 1 45 ? -33.474 -15.358 114.361 1.00 43.61 45 VAL C CA 1
ATOM 2303 C C . VAL C 1 45 ? -34.767 -15.727 113.609 1.00 44.05 45 VAL C C 1
ATOM 2304 O O . VAL C 1 45 ? -35.862 -15.427 114.090 1.00 44.64 45 VAL C O 1
ATOM 2308 N N . ARG C 1 46 ? -34.645 -16.379 112.450 1.00 44.00 46 ARG C N 1
ATOM 2309 C CA . ARG C 1 46 ? -35.818 -16.824 111.684 1.00 43.98 46 ARG C CA 1
ATOM 2310 C C . ARG C 1 46 ? -36.714 -17.832 112.448 1.00 44.22 46 ARG C C 1
ATOM 2311 O O . ARG C 1 46 ? -37.946 -17.742 112.385 1.00 44.31 46 ARG C O 1
ATOM 2319 N N . LEU C 1 47 ? -36.102 -18.773 113.168 1.00 44.39 47 LEU C N 1
ATOM 2320 C CA . LEU C 1 47 ? -36.846 -19.692 114.050 1.00 44.59 47 LEU C CA 1
ATOM 2321 C C . LEU C 1 47 ? -37.674 -19.016 115.149 1.00 44.88 47 LEU C C 1
ATOM 2322 O O . LEU C 1 47 ? -38.791 -19.434 115.434 1.00 45.50 47 LEU C O 1
ATOM 2327 N N . GLY C 1 48 ? -37.140 -17.971 115.757 1.00 45.25 48 GLY C N 1
ATOM 2328 C CA . GLY C 1 48 ? -37.927 -17.142 116.661 1.00 45.72 48 GLY C CA 1
ATOM 2329 C C . GLY C 1 48 ? -39.147 -16.555 115.966 1.00 46.35 48 GLY C C 1
ATOM 2330 O O . GLY C 1 48 ? -40.191 -16.350 116.592 1.00 46.23 48 GLY C O 1
ATOM 2331 N N . GLU C 1 49 ? -39.021 -16.305 114.660 1.00 46.73 49 GLU C N 1
ATOM 2332 C CA . GLU C 1 49 ? -40.115 -15.722 113.872 1.00 47.02 49 GLU C CA 1
ATOM 2333 C C . GLU C 1 49 ? -41.157 -16.743 113.432 1.00 47.02 49 GLU C C 1
ATOM 2334 O O . GLU C 1 49 ? -42.360 -16.457 113.455 1.00 46.90 49 GLU C O 1
ATOM 2340 N N . THR C 1 50 ? -40.684 -17.924 113.032 1.00 46.99 50 THR C N 1
ATOM 2341 C CA . THR C 1 50 ? -41.533 -18.947 112.415 1.00 46.87 50 THR C CA 1
ATOM 2342 C C . THR C 1 50 ? -42.113 -19.977 113.377 1.00 46.88 50 THR C C 1
ATOM 2343 O O . THR C 1 50 ? -43.193 -20.514 113.123 1.00 47.11 50 THR C O 1
ATOM 2347 N N . GLY C 1 51 ? -41.396 -20.264 114.463 1.00 46.80 51 GLY C N 1
ATOM 2348 C CA . GLY C 1 51 ? -41.681 -21.448 115.273 1.00 46.63 51 GLY C CA 1
ATOM 2349 C C . GLY C 1 51 ? -41.090 -22.658 114.555 1.00 46.70 51 GLY C C 1
ATOM 2350 O O . GLY C 1 51 ? -40.322 -22.477 113.604 1.00 46.64 51 GLY C O 1
ATOM 2351 N N . PRO C 1 52 ? -41.438 -23.894 114.998 1.00 46.55 52 PRO C N 1
ATOM 2352 C CA . PRO C 1 52 ? -40.931 -25.134 114.383 1.00 46.69 52 PRO C CA 1
ATOM 2353 C C . PRO C 1 52 ? -41.112 -25.173 112.859 1.00 46.88 52 PRO C C 1
ATOM 2354 O O . PRO C 1 52 ? -42.206 -24.927 112.351 1.00 46.71 52 PRO C O 1
ATOM 2358 N N . CYS C 1 53 ? -40.029 -25.478 112.149 1.00 47.29 53 CYS C N 1
ATOM 2359 C CA . CYS C 1 53 ? -39.972 -25.310 110.702 1.00 47.28 53 CYS C CA 1
ATOM 2360 C C . CYS C 1 53 ? -39.200 -26.448 110.061 1.00 47.14 53 CYS C C 1
ATOM 2361 O O . CYS C 1 53 ? -38.200 -26.886 110.616 1.00 47.22 53 CYS C O 1
ATOM 2364 N N . PRO C 1 54 ? -39.669 -26.953 108.899 1.00 47.12 54 PRO C N 1
ATOM 2365 C CA . PRO C 1 54 ? -38.850 -27.897 108.130 1.00 47.07 54 PRO C CA 1
ATOM 2366 C C . PRO C 1 54 ? -37.503 -27.289 107.728 1.00 47.33 54 PRO C C 1
ATOM 2367 O O . PRO C 1 54 ? -37.413 -26.088 107.442 1.00 47.41 54 PRO C O 1
ATOM 2371 N N . GLN C 1 55 ? -36.475 -28.130 107.703 1.00 47.43 55 GLN C N 1
ATOM 2372 C CA . GLN C 1 55 ? -35.083 -27.708 107.533 1.00 47.69 55 GLN C CA 1
ATOM 2373 C C . GLN C 1 55 ? -34.793 -26.915 106.258 1.00 47.01 55 GLN C C 1
ATOM 2374 O O . GLN C 1 55 ? -34.201 -25.838 106.334 1.00 46.86 55 GLN C O 1
ATOM 2380 N N . ASN C 1 56 ? -35.193 -27.464 105.108 1.00 46.55 56 ASN C N 1
ATOM 2381 C CA . ASN C 1 56 ? -34.960 -26.853 103.790 1.00 46.21 56 ASN C CA 1
ATOM 2382 C C . ASN C 1 56 ? -35.795 -25.608 103.554 1.00 45.52 56 ASN C C 1
ATOM 2383 O O . ASN C 1 56 ? -35.353 -24.661 102.881 1.00 45.13 56 ASN C O 1
ATOM 2388 N N . GLN C 1 57 ? -37.007 -25.620 104.107 1.00 44.44 57 GLN C N 1
ATOM 2389 C CA . GLN C 1 57 ? -37.822 -24.415 104.174 1.00 43.78 57 GLN C CA 1
ATOM 2390 C C . GLN C 1 57 ? -37.106 -23.301 104.961 1.00 42.61 57 GLN C C 1
ATOM 2391 O O . GLN C 1 57 ? -37.099 -22.155 104.532 1.00 42.60 57 GLN C O 1
ATOM 2397 N N . LEU C 1 58 ? -36.491 -23.639 106.091 1.00 41.76 58 LEU C N 1
ATOM 2398 C CA . LEU C 1 58 ? -35.751 -22.644 106.877 1.00 41.70 58 LEU C CA 1
ATOM 2399 C C . LEU C 1 58 ? -34.589 -22.017 106.087 1.00 41.70 58 LEU C C 1
ATOM 2400 O O . LEU C 1 58 ? -34.312 -20.831 106.233 1.00 41.58 58 LEU C O 1
ATOM 2405 N N . GLY C 1 59 ? -33.926 -22.812 105.251 1.00 41.48 59 GLY C N 1
ATOM 2406 C CA . GLY C 1 59 ? -32.898 -22.287 104.376 1.00 41.53 59 GLY C CA 1
ATOM 2407 C C . GLY C 1 59 ? -33.505 -21.428 103.284 1.00 41.83 59 GLY C C 1
ATOM 2408 O O . GLY C 1 59 ? -32.942 -20.396 102.918 1.00 42.23 59 GLY C O 1
ATOM 2409 N N . ARG C 1 60 ? -34.658 -21.845 102.760 1.00 41.50 60 ARG C N 1
ATOM 2410 C CA . ARG C 1 60 ? -35.356 -21.065 101.741 1.00 41.67 60 ARG C CA 1
ATOM 2411 C C . ARG C 1 60 ? -35.901 -19.746 102.295 1.00 41.45 60 ARG C C 1
ATOM 2412 O O . ARG C 1 60 ? -36.254 -18.850 101.524 1.00 41.30 60 ARG C O 1
ATOM 2420 N N . LEU C 1 61 ? -36.001 -19.646 103.626 1.00 40.99 61 LEU C N 1
ATOM 2421 C CA . LEU C 1 61 ? -36.459 -18.428 104.287 1.00 40.62 61 LEU C CA 1
ATOM 2422 C C . LEU C 1 61 ? -35.294 -17.513 104.671 1.00 40.96 61 LEU C C 1
ATOM 2423 O O . LEU C 1 61 ? -35.514 -16.347 104.996 1.00 41.00 61 LEU C O 1
ATOM 2428 N N . THR C 1 62 ? -34.073 -18.054 104.639 1.00 41.02 62 THR C N 1
ATOM 2429 C CA . THR C 1 62 ? -32.857 -17.346 105.036 1.00 41.73 62 THR C CA 1
ATOM 2430 C C . THR C 1 62 ? -31.770 -17.381 103.948 1.00 42.20 62 THR C C 1
ATOM 2431 O O . THR C 1 62 ? -30.576 -17.285 104.251 1.00 41.76 62 THR C O 1
ATOM 2435 N N . ALA C 1 63 ? -32.208 -17.523 102.696 1.00 43.11 63 ALA C N 1
ATOM 2436 C CA . ALA C 1 63 ? -31.359 -17.568 101.510 1.00 44.16 63 ALA C CA 1
ATOM 2437 C C . ALA C 1 63 ? -30.188 -18.582 101.547 1.00 45.35 63 ALA C C 1
ATOM 2438 O O . ALA C 1 63 ? -29.081 -18.292 101.089 1.00 45.30 63 ALA C O 1
ATOM 2448 N N . ASP C 1 65 ? -28.980 -22.789 100.704 1.00 50.22 65 ASP C N 1
ATOM 2449 C CA . ASP C 1 65 ? -29.125 -24.113 100.057 1.00 51.10 65 ASP C CA 1
ATOM 2450 C C . ASP C 1 65 ? -29.457 -25.221 101.044 1.00 51.04 65 ASP C C 1
ATOM 2451 O O . ASP C 1 65 ? -29.256 -25.067 102.248 1.00 51.13 65 ASP C O 1
ATOM 2456 N N . ALA C 1 66 ? -29.870 -26.369 100.513 1.00 50.80 66 ALA C N 1
ATOM 2457 C CA . ALA C 1 66 ? -30.053 -27.570 101.313 1.00 50.83 66 ALA C CA 1
ATOM 2458 C C . ALA C 1 66 ? -28.789 -27.908 102.109 1.00 50.98 66 ALA C C 1
ATOM 2459 O O . ALA C 1 66 ? -28.859 -28.149 103.320 1.00 50.99 66 ALA C O 1
ATOM 2461 N N . ALA C 1 67 ? -27.646 -27.913 101.418 1.00 50.95 67 ALA C N 1
ATOM 2462 C CA . ALA C 1 67 ? -26.346 -28.255 102.005 1.00 51.01 67 ALA C CA 1
ATOM 2463 C C . ALA C 1 67 ? -25.907 -27.202 103.023 1.00 51.25 67 ALA C C 1
ATOM 2464 O O . ALA C 1 67 ? -25.417 -27.537 104.103 1.00 51.32 67 ALA C O 1
ATOM 2466 N N . THR C 1 68 ? -26.105 -25.931 102.672 1.00 51.29 68 THR C N 1
ATOM 2467 C CA . THR C 1 68 ? -25.702 -24.814 103.510 1.00 51.17 68 THR C CA 1
ATOM 2468 C C . THR C 1 68 ? -26.511 -24.767 104.798 1.00 51.32 68 THR C C 1
ATOM 2469 O O . THR C 1 68 ? -25.943 -24.610 105.870 1.00 51.60 68 THR C O 1
ATOM 2473 N N . ILE C 1 69 ? -27.830 -24.931 104.701 1.00 51.62 69 ILE C N 1
ATOM 2474 C CA . ILE C 1 69 ? -28.680 -24.906 105.896 1.00 51.66 69 ILE C CA 1
ATOM 2475 C C . ILE C 1 69 ? -28.464 -26.133 106.787 1.00 51.90 69 ILE C C 1
ATOM 2476 O O . ILE C 1 69 ? -28.590 -26.045 108.006 1.00 51.93 69 ILE C O 1
ATOM 2481 N N . LYS C 1 70 ? -28.137 -27.265 106.163 1.00 52.50 70 LYS C N 1
ATOM 2482 C CA . LYS C 1 70 ? -27.834 -28.523 106.852 1.00 53.02 70 LYS C CA 1
ATOM 2483 C C . LYS C 1 70 ? -26.686 -28.312 107.827 1.00 53.16 70 LYS C C 1
ATOM 2484 O O . LYS C 1 70 ? -26.795 -28.632 109.009 1.00 53.21 70 LYS C O 1
ATOM 2490 N N . GLY C 1 71 ? -25.599 -27.747 107.309 1.00 53.64 71 GLY C N 1
ATOM 2491 C CA . GLY C 1 71 ? -24.415 -27.405 108.081 1.00 53.91 71 GLY C CA 1
ATOM 2492 C C . GLY C 1 71 ? -24.675 -26.432 109.231 1.00 54.16 71 GLY C C 1
ATOM 2493 O O . GLY C 1 71 ? -24.097 -26.594 110.305 1.00 54.46 71 GLY C O 1
ATOM 2494 N N . VAL C 1 72 ? -25.520 -25.422 109.029 1.00 54.34 72 VAL C N 1
ATOM 2495 C CA . VAL C 1 72 ? -25.717 -24.434 110.102 1.00 54.60 72 VAL C CA 1
ATOM 2496 C C . VAL C 1 72 ? -26.675 -24.921 111.179 1.00 54.97 72 VAL C C 1
ATOM 2497 O O . VAL C 1 72 ? -26.572 -24.510 112.338 1.00 54.78 72 VAL C O 1
ATOM 2501 N N . VAL C 1 73 ? -27.594 -25.805 110.785 1.00 55.46 73 VAL C N 1
ATOM 2502 C CA . VAL C 1 73 ? -28.499 -26.467 111.728 1.00 55.74 73 VAL C CA 1
ATOM 2503 C C . VAL C 1 73 ? -27.734 -27.528 112.533 1.00 56.34 73 VAL C C 1
ATOM 2504 O O . VAL C 1 73 ? -27.952 -27.672 113.740 1.00 56.27 73 VAL C O 1
ATOM 2508 N N . GLU C 1 74 ? -26.835 -28.249 111.862 1.00 57.10 74 GLU C N 1
ATOM 2509 C CA . GLU C 1 74 ? -25.946 -29.215 112.519 1.00 58.24 74 GLU C CA 1
ATOM 2510 C C . GLU C 1 74 ? -25.079 -28.588 113.607 1.00 58.56 74 GLU C C 1
ATOM 2511 O O . GLU C 1 74 ? -25.001 -29.107 114.719 1.00 58.73 74 GLU C O 1
ATOM 2517 N N . ARG C 1 75 ? -24.439 -27.470 113.279 1.00 59.06 75 ARG C N 1
ATOM 2518 C CA . ARG C 1 75 ? -23.591 -26.751 114.224 1.00 59.82 75 ARG C CA 1
ATOM 2519 C C . ARG C 1 75 ? -24.430 -26.135 115.334 1.00 59.79 75 ARG C C 1
ATOM 2520 O O . ARG C 1 75 ? -24.016 -26.104 116.488 1.00 60.02 75 ARG C O 1
ATOM 2528 N N . LEU C 1 76 ? -25.621 -25.669 114.976 1.00 60.16 76 LEU C N 1
ATOM 2529 C CA . LEU C 1 76 ? -26.555 -25.070 115.934 1.00 60.43 76 LEU C CA 1
ATOM 2530 C C . LEU C 1 76 ? -27.126 -26.120 116.909 1.00 60.94 76 LEU C C 1
ATOM 2531 O O . LEU C 1 76 ? -27.305 -25.842 118.108 1.00 60.88 76 LEU C O 1
ATOM 2536 N N . ASP C 1 77 ? -27.393 -27.321 116.385 1.00 61.32 77 ASP C N 1
ATOM 2537 C CA . ASP C 1 77 ? -27.859 -28.459 117.184 1.00 61.62 77 ASP C CA 1
ATOM 2538 C C . ASP C 1 77 ? -26.738 -29.047 118.033 1.00 61.65 77 ASP C C 1
ATOM 2539 O O . ASP C 1 77 ? -26.989 -29.549 119.134 1.00 61.67 77 ASP C O 1
ATOM 2544 N N . LYS C 1 78 ? -25.508 -28.976 117.520 1.00 61.64 78 LYS C N 1
ATOM 2545 C CA . LYS C 1 78 ? -24.326 -29.471 118.233 1.00 61.57 78 LYS C CA 1
ATOM 2546 C C . LYS C 1 78 ? -24.040 -28.628 119.481 1.00 61.51 78 LYS C C 1
ATOM 2547 O O . LYS C 1 78 ? -23.134 -28.933 120.256 1.00 61.59 78 LYS C O 1
ATOM 2553 N N . ARG C 1 79 ? -24.842 -27.582 119.676 1.00 61.46 79 ARG C N 1
ATOM 2554 C CA . ARG C 1 79 ? -24.707 -26.673 120.817 1.00 61.25 79 ARG C CA 1
ATOM 2555 C C . ARG C 1 79 ? -25.986 -26.583 121.658 1.00 60.89 79 ARG C C 1
ATOM 2556 O O . ARG C 1 79 ? -26.047 -25.820 122.625 1.00 61.22 79 ARG C O 1
ATOM 2564 N N . GLY C 1 80 ? -27.007 -27.348 121.283 1.00 60.26 80 GLY C N 1
ATOM 2565 C CA . GLY C 1 80 ? -28.271 -27.359 122.015 1.00 59.53 80 GLY C CA 1
ATOM 2566 C C . GLY C 1 80 ? -29.134 -26.113 121.881 1.00 58.98 80 GLY C C 1
ATOM 2567 O O . GLY C 1 80 ? -30.049 -25.906 122.675 1.00 58.96 80 GLY C O 1
ATOM 2568 N N . LEU C 1 81 ? -28.855 -25.287 120.876 1.00 58.53 81 LEU C N 1
ATOM 2569 C CA . LEU C 1 81 ? -29.666 -24.095 120.620 1.00 57.87 81 LEU C CA 1
ATOM 2570 C C . LEU C 1 81 ? -30.927 -24.422 119.816 1.00 57.44 81 LEU C C 1
ATOM 2571 O O . LEU C 1 81 ? -31.898 -23.666 119.843 1.00 57.42 81 LEU C O 1
ATOM 2576 N N . ILE C 1 82 ? -30.907 -25.538 119.095 1.00 56.86 82 ILE C N 1
ATOM 2577 C CA . ILE C 1 82 ? -32.090 -25.990 118.370 1.00 56.59 82 ILE C CA 1
ATOM 2578 C C . ILE C 1 82 ? -32.379 -27.455 118.665 1.00 56.44 82 ILE C C 1
ATOM 2579 O O . ILE C 1 82 ? -31.499 -28.194 119.114 1.00 56.49 82 ILE C O 1
ATOM 2584 N N . GLN C 1 83 ? -33.618 -27.865 118.412 1.00 55.95 83 GLN C N 1
ATOM 2585 C CA . GLN C 1 83 ? -33.983 -29.275 118.470 1.00 55.45 83 GLN C CA 1
ATOM 2586 C C . GLN C 1 83 ? -34.605 -29.723 117.147 1.00 54.68 83 GLN C C 1
ATOM 2587 O O . GLN C 1 83 ? -35.278 -28.951 116.459 1.00 54.17 83 GLN C O 1
ATOM 2593 N N . ARG C 1 84 ? -34.346 -30.976 116.796 1.00 54.16 84 ARG C N 1
ATOM 2594 C CA . ARG C 1 84 ? -34.920 -31.581 115.611 1.00 53.67 84 ARG C CA 1
ATOM 2595 C C . ARG C 1 84 ? -35.925 -32.649 116.022 1.00 52.74 84 ARG C C 1
ATOM 2596 O O . ARG C 1 84 ? -35.646 -33.478 116.889 1.00 52.53 84 ARG C O 1
ATOM 2604 N N . SER C 1 85 ? -37.099 -32.616 115.404 1.00 51.64 85 SER C N 1
ATOM 2605 C CA . SER C 1 85 ? -38.135 -33.605 115.671 1.00 50.69 85 SER C CA 1
ATOM 2606 C C . SER C 1 85 ? -38.945 -33.925 114.413 1.00 50.13 85 SER C C 1
ATOM 2607 O O . SER C 1 85 ? -39.111 -33.079 113.533 1.00 49.88 85 SER C O 1
ATOM 2610 N N . ALA C 1 86 ? -39.433 -35.157 114.331 1.00 49.60 86 ALA C N 1
ATOM 2611 C CA . ALA C 1 86 ? -40.208 -35.614 113.190 1.00 49.26 86 ALA C CA 1
ATOM 2612 C C . ALA C 1 86 ? -41.446 -34.755 113.007 1.00 49.16 86 ALA C C 1
ATOM 2613 O O . ALA C 1 86 ? -42.172 -34.472 113.960 1.00 49.06 86 ALA C O 1
ATOM 2615 N N . ASP C 1 87 ? -41.667 -34.329 111.771 1.00 49.03 87 ASP C N 1
ATOM 2616 C CA . ASP C 1 87 ? -42.848 -33.580 111.407 1.00 49.04 87 ASP C CA 1
ATOM 2617 C C . ASP C 1 87 ? -44.063 -34.503 111.569 1.00 48.94 87 ASP C C 1
ATOM 2618 O O . ASP C 1 87 ? -44.122 -35.552 110.938 1.00 48.33 87 ASP C O 1
ATOM 2623 N N . PRO C 1 88 ? -45.025 -34.120 112.437 1.00 49.37 88 PRO C N 1
ATOM 2624 C CA . PRO C 1 88 ? -46.221 -34.925 112.711 1.00 49.87 88 PRO C CA 1
ATOM 2625 C C . PRO C 1 88 ? -47.216 -35.028 111.554 1.00 50.66 88 PRO C C 1
ATOM 2626 O O . PRO C 1 88 ? -48.129 -35.859 111.606 1.00 51.11 88 PRO C O 1
ATOM 2630 N N . ASP C 1 89 ? -47.053 -34.188 110.535 1.00 51.13 89 ASP C N 1
ATOM 2631 C CA . ASP C 1 89 ? -47.942 -34.204 109.374 1.00 51.79 89 ASP C CA 1
ATOM 2632 C C . ASP C 1 89 ? -47.328 -34.929 108.168 1.00 51.78 89 ASP C C 1
ATOM 2633 O O . ASP C 1 89 ? -47.994 -35.144 107.157 1.00 51.82 89 ASP C O 1
ATOM 2638 N N . ASP C 1 90 ? -46.057 -35.297 108.297 1.00 51.71 90 ASP C N 1
ATOM 2639 C CA . ASP C 1 90 ? -45.297 -35.935 107.238 1.00 51.72 90 ASP C CA 1
ATOM 2640 C C . ASP C 1 90 ? -43.986 -36.409 107.845 1.00 51.50 90 ASP C C 1
ATOM 2641 O O . ASP C 1 90 ? -43.036 -35.631 107.964 1.00 51.23 90 ASP C O 1
ATOM 2646 N N . GLY C 1 91 ? -43.953 -37.692 108.216 1.00 51.40 91 GLY C N 1
ATOM 2647 C CA . GLY C 1 91 ? -42.826 -38.293 108.937 1.00 51.37 91 GLY C CA 1
ATOM 2648 C C . GLY C 1 91 ? -41.499 -38.291 108.203 1.00 51.43 91 GLY C C 1
ATOM 2649 O O . GLY C 1 91 ? -40.457 -38.531 108.798 1.00 51.71 91 GLY C O 1
ATOM 2650 N N . ARG C 1 92 ? -41.526 -38.016 106.907 1.00 51.36 92 ARG C N 1
ATOM 2651 C CA . ARG C 1 92 ? -40.298 -37.956 106.133 1.00 51.43 92 ARG C CA 1
ATOM 2652 C C . ARG C 1 92 ? -39.574 -36.638 106.349 1.00 51.32 92 ARG C C 1
ATOM 2653 O O . ARG C 1 92 ? -38.390 -36.527 106.053 1.00 51.17 92 ARG C O 1
ATOM 2661 N N . ARG C 1 93 ? -40.288 -35.645 106.871 1.00 51.51 93 ARG C N 1
ATOM 2662 C CA . ARG C 1 93 ? -39.710 -34.327 107.133 1.00 51.95 93 ARG C CA 1
ATOM 2663 C C . ARG C 1 93 ? -39.198 -34.166 108.572 1.00 51.42 93 ARG C C 1
ATOM 2664 O O . ARG C 1 93 ? -39.689 -34.809 109.505 1.00 51.11 93 ARG C O 1
ATOM 2672 N N . LEU C 1 94 ? -38.232 -33.265 108.723 1.00 50.76 94 LEU C N 1
ATOM 2673 C CA . LEU C 1 94 ? -37.612 -32.962 109.992 1.00 50.31 94 LEU C CA 1
ATOM 2674 C C . LEU C 1 94 ? -37.872 -31.501 110.342 1.00 49.81 94 LEU C C 1
ATOM 2675 O O . LEU C 1 94 ? -37.463 -30.587 109.608 1.00 50.08 94 LEU C O 1
ATOM 2680 N N . LEU C 1 95 ? -38.570 -31.284 111.453 1.00 48.93 95 LEU C N 1
ATOM 2681 C CA . LEU C 1 95 ? -38.817 -29.940 111.964 1.00 47.92 95 LEU C CA 1
ATOM 2682 C C . LEU C 1 95 ? -37.625 -29.461 112.797 1.00 47.50 95 LEU C C 1
ATOM 2683 O O . LEU C 1 95 ? -37.116 -30.199 113.630 1.00 47.01 95 LEU C O 1
ATOM 2688 N N . VAL C 1 96 ? -37.178 -28.232 112.534 1.00 47.22 96 VAL C N 1
ATOM 2689 C CA . VAL C 1 96 ? -36.165 -27.548 113.342 1.00 46.98 96 VAL C CA 1
ATOM 2690 C C . VAL C 1 96 ? -36.869 -26.522 114.225 1.00 46.92 96 VAL C C 1
ATOM 2691 O O . VAL C 1 96 ? -37.801 -25.846 113.801 1.00 46.16 96 VAL C O 1
ATOM 2695 N N . SER C 1 97 ? -36.419 -26.423 115.467 1.00 47.44 97 SER C N 1
ATOM 2696 C CA . SER C 1 97 ? -37.087 -25.587 116.441 1.00 48.25 97 SER C CA 1
ATOM 2697 C C . SER C 1 97 ? -36.104 -25.098 117.490 1.00 48.24 97 SER C C 1
ATOM 2698 O O . SER C 1 97 ? -35.129 -25.779 117.806 1.00 48.17 97 SER C O 1
ATOM 2701 N N . LEU C 1 98 ? -36.371 -23.912 118.021 1.00 48.60 98 LEU C N 1
ATOM 2702 C CA . LEU C 1 98 ? -35.566 -23.334 119.096 1.00 49.18 98 LEU C CA 1
ATOM 2703 C C . LEU C 1 98 ? -35.723 -24.056 120.439 1.00 49.57 98 LEU C C 1
ATOM 2704 O O . LEU C 1 98 ? -36.831 -24.405 120.845 1.00 49.60 98 LEU C O 1
ATOM 2709 N N . SER C 1 99 ? -34.596 -24.278 121.111 1.00 50.10 99 SER C N 1
ATOM 2710 C CA . SER C 1 99 ? -34.571 -24.704 122.505 1.00 50.52 99 SER C CA 1
ATOM 2711 C C . SER C 1 99 ? -35.022 -23.535 123.393 1.00 51.06 99 SER C C 1
ATOM 2712 O O . SER C 1 99 ? -35.036 -22.382 122.933 1.00 50.72 99 SER C O 1
ATOM 2715 N N . PRO C 1 100 ? -35.411 -23.825 124.663 1.00 51.43 100 PRO C N 1
ATOM 2716 C CA . PRO C 1 100 ? -35.395 -22.766 125.681 1.00 51.79 100 PRO C CA 1
ATOM 2717 C C . PRO C 1 100 ? -34.006 -22.103 125.777 1.00 52.14 100 PRO C C 1
ATOM 2718 O O . PRO C 1 100 ? -33.917 -20.879 125.927 1.00 52.08 100 PRO C O 1
ATOM 2722 N N . ALA C 1 101 ? -32.942 -22.903 125.669 1.00 52.41 101 ALA C N 1
ATOM 2723 C CA . ALA C 1 101 ? -31.588 -22.374 125.500 1.00 53.02 101 ALA C CA 1
ATOM 2724 C C . ALA C 1 101 ? -31.523 -21.411 124.307 1.00 53.53 101 ALA C C 1
ATOM 2725 O O . ALA C 1 101 ? -31.198 -20.236 124.478 1.00 53.57 101 ALA C O 1
ATOM 2727 N N . GLY C 1 102 ? -31.861 -21.915 123.117 1.00 54.23 102 GLY C N 1
ATOM 2728 C CA . GLY C 1 102 ? -31.852 -21.133 121.880 1.00 55.00 102 GLY C CA 1
ATOM 2729 C C . GLY C 1 102 ? -32.775 -19.929 121.910 1.00 55.73 102 GLY C C 1
ATOM 2730 O O . GLY C 1 102 ? -32.452 -18.888 121.346 1.00 55.86 102 GLY C O 1
ATOM 2731 N N . ARG C 1 103 ? -33.923 -20.071 122.571 1.00 56.59 103 ARG C N 1
ATOM 2732 C CA . ARG C 1 103 ? -34.885 -18.974 122.741 1.00 57.50 103 ARG C CA 1
ATOM 2733 C C . ARG C 1 103 ? -34.260 -17.864 123.589 1.00 57.82 103 ARG C C 1
ATOM 2734 O O . ARG C 1 103 ? -34.502 -16.677 123.351 1.00 57.85 103 ARG C O 1
ATOM 2742 N N . ALA C 1 104 ? -33.445 -18.265 124.567 1.00 58.25 104 ALA C N 1
ATOM 2743 C CA . ALA C 1 104 ? -32.759 -17.329 125.460 1.00 58.60 104 ALA C CA 1
ATOM 2744 C C . ALA C 1 104 ? -31.452 -16.783 124.876 1.00 58.67 104 ALA C C 1
ATOM 2745 O O . ALA C 1 104 ? -31.150 -15.606 125.047 1.00 58.44 104 ALA C O 1
ATOM 2747 N N . GLU C 1 105 ? -30.680 -17.637 124.201 1.00 58.92 105 GLU C N 1
ATOM 2748 C CA . GLU C 1 105 ? -29.454 -17.196 123.532 1.00 59.20 105 GLU C CA 1
ATOM 2749 C C . GLU C 1 105 ? -29.783 -16.218 122.397 1.00 59.21 105 GLU C C 1
ATOM 2750 O O . GLU C 1 105 ? -29.005 -15.314 122.111 1.00 59.33 105 GLU C O 1
ATOM 2756 N N . LEU C 1 106 ? -30.942 -16.398 121.768 1.00 59.43 106 LEU C N 1
ATOM 2757 C CA . LEU C 1 106 ? -31.492 -15.389 120.871 1.00 59.60 106 LEU C CA 1
ATOM 2758 C C . LEU C 1 106 ? -31.619 -14.075 121.633 1.00 59.63 106 LEU C C 1
ATOM 2759 O O . LEU C 1 106 ? -31.031 -13.072 121.243 1.00 59.68 106 LEU C O 1
ATOM 2764 N N . GLU C 1 107 ? -32.379 -14.103 122.726 1.00 60.00 107 GLU C N 1
ATOM 2765 C CA . GLU C 1 107 ? -32.539 -12.957 123.628 1.00 60.00 107 GLU C CA 1
ATOM 2766 C C . GLU C 1 107 ? -31.273 -12.737 124.437 1.00 59.69 107 GLU C C 1
ATOM 2767 O O . GLU C 1 107 ? -30.671 -11.672 124.374 1.00 59.71 107 GLU C O 1
ATOM 2769 N N . GLY C 1 109 ? -28.375 -11.100 123.887 1.00 54.38 109 GLY C N 1
ATOM 2770 C CA . GLY C 1 109 ? -28.324 -11.838 122.609 1.00 54.40 109 GLY C CA 1
ATOM 2771 C C . GLY C 1 109 ? -28.629 -10.997 121.380 1.00 54.05 109 GLY C C 1
ATOM 2772 O O . GLY C 1 109 ? -27.777 -10.815 120.514 1.00 53.98 109 GLY C O 1
ATOM 2773 N N . LEU C 1 110 ? -29.852 -10.482 121.316 1.00 54.00 110 LEU C N 1
ATOM 2774 C CA . LEU C 1 110 ? -30.283 -9.587 120.244 1.00 53.94 110 LEU C CA 1
ATOM 2775 C C . LEU C 1 110 ? -29.640 -8.212 120.379 1.00 53.72 110 LEU C C 1
ATOM 2776 O O . LEU C 1 110 ? -29.501 -7.493 119.391 1.00 53.68 110 LEU C O 1
ATOM 2781 N N . ALA C 1 111 ? -29.269 -7.845 121.608 1.00 53.47 111 ALA C N 1
ATOM 2782 C CA . ALA C 1 111 ? -28.618 -6.557 121.897 1.00 53.16 111 ALA C CA 1
ATOM 2783 C C . ALA C 1 111 ? -27.247 -6.408 121.234 1.00 53.04 111 ALA C C 1
ATOM 2784 O O . ALA C 1 111 ? -26.942 -5.356 120.674 1.00 53.35 111 ALA C O 1
ATOM 2786 N N . ALA C 1 112 ? -26.427 -7.457 121.310 1.00 52.84 112 ALA C N 1
ATOM 2787 C CA . ALA C 1 112 ? -25.119 -7.493 120.651 1.00 52.64 112 ALA C CA 1
ATOM 2788 C C . ALA C 1 112 ? -25.256 -7.321 119.139 1.00 52.74 112 ALA C C 1
ATOM 2789 O O . ALA C 1 112 ? -24.483 -6.576 118.513 1.00 52.44 112 ALA C O 1
ATOM 2791 N N . ALA C 1 113 ? -26.252 -8.010 118.575 1.00 52.85 113 ALA C N 1
ATOM 2792 C CA . ALA C 1 113 ? -26.579 -7.944 117.146 1.00 53.02 113 ALA C CA 1
ATOM 2793 C C . ALA C 1 113 ? -26.970 -6.535 116.703 1.00 53.21 113 ALA C C 1
ATOM 2794 O O . ALA C 1 113 ? -26.543 -6.080 115.645 1.00 53.89 113 ALA C O 1
ATOM 2796 N N . ARG C 1 114 ? -27.753 -5.837 117.519 1.00 53.36 114 ARG C N 1
ATOM 2797 C CA . ARG C 1 114 ? -28.134 -4.457 117.213 1.00 53.69 114 ARG C CA 1
ATOM 2798 C C . ARG C 1 114 ? -26.994 -3.465 117.391 1.00 53.24 114 ARG C C 1
ATOM 2799 O O . ARG C 1 114 ? -26.971 -2.424 116.736 1.00 53.19 114 ARG C O 1
ATOM 2807 N N . GLU C 1 115 ? -26.067 -3.791 118.288 1.00 52.88 115 GLU C N 1
ATOM 2808 C CA . GLU C 1 115 ? -24.842 -3.022 118.454 1.00 52.54 115 GLU C CA 1
ATOM 2809 C C . GLU C 1 115 ? -23.912 -3.225 117.248 1.00 52.73 115 GLU C C 1
ATOM 2810 O O . GLU C 1 115 ? -23.371 -2.259 116.720 1.00 52.73 115 GLU C O 1
ATOM 2816 N N . ILE C 1 116 ? -23.747 -4.476 116.813 1.00 53.01 116 ILE C N 1
ATOM 2817 C CA . ILE C 1 116 ? -22.980 -4.786 115.600 1.00 53.34 116 ILE C CA 1
ATOM 2818 C C . ILE C 1 116 ? -23.492 -3.947 114.432 1.00 54.02 116 ILE C C 1
ATOM 2819 O O . ILE C 1 116 ? -22.714 -3.276 113.755 1.00 54.05 116 ILE C O 1
ATOM 2824 N N . ASN C 1 117 ? -24.810 -3.977 114.237 1.00 54.83 117 ASN C N 1
ATOM 2825 C CA . ASN C 1 117 ? -25.479 -3.290 113.142 1.00 55.44 117 ASN C CA 1
ATOM 2826 C C . ASN C 1 117 ? -25.342 -1.776 113.190 1.00 55.82 117 ASN C C 1
ATOM 2827 O O . ASN C 1 117 ? -25.083 -1.155 112.163 1.00 55.83 117 ASN C O 1
ATOM 2832 N N . ARG C 1 118 ? -25.507 -1.176 114.370 1.00 56.56 118 ARG C N 1
ATOM 2833 C CA . ARG C 1 118 ? -25.347 0.281 114.477 1.00 57.25 118 ARG C CA 1
ATOM 2834 C C . ARG C 1 118 ? -23.892 0.720 114.259 1.00 57.04 118 ARG C C 1
ATOM 2835 O O . ARG C 1 118 ? -23.649 1.800 113.722 1.00 56.83 118 ARG C O 1
ATOM 2843 N N . GLN C 1 119 ? -22.944 -0.130 114.658 1.00 57.30 119 GLN C N 1
ATOM 2844 C CA . GLN C 1 119 ? -21.516 0.079 114.378 1.00 57.69 119 GLN C CA 1
ATOM 2845 C C . GLN C 1 119 ? -21.223 0.075 112.882 1.00 57.80 119 GLN C C 1
ATOM 2846 O O . GLN C 1 119 ? -20.479 0.929 112.394 1.00 58.05 119 GLN C O 1
ATOM 2852 N N . ALA C 1 120 ? -21.793 -0.903 112.172 1.00 57.64 120 ALA C N 1
ATOM 2853 C CA . ALA C 1 120 ? -21.627 -1.043 110.728 1.00 57.96 120 ALA C CA 1
ATOM 2854 C C . ALA C 1 120 ? -22.162 0.168 109.974 1.00 58.28 120 ALA C C 1
ATOM 2855 O O . ALA C 1 120 ? -21.618 0.551 108.933 1.00 58.44 120 ALA C O 1
ATOM 2857 N N . LEU C 1 121 ? -23.217 0.768 110.521 1.00 58.48 121 LEU C N 1
ATOM 2858 C CA . LEU C 1 121 ? -23.896 1.902 109.904 1.00 58.64 121 LEU C CA 1
ATOM 2859 C C . LEU C 1 121 ? -23.482 3.269 110.463 1.00 58.82 121 LEU C C 1
ATOM 2860 O O . LEU C 1 121 ? -23.920 4.305 109.958 1.00 58.91 121 LEU C O 1
ATOM 2865 N N . ALA C 1 122 ? -22.626 3.264 111.485 1.00 59.09 122 ALA C N 1
ATOM 2866 C CA . ALA C 1 122 ? -22.149 4.491 112.152 1.00 59.35 122 ALA C CA 1
ATOM 2867 C C . ALA C 1 122 ? -21.518 5.583 111.256 1.00 59.69 122 ALA C C 1
ATOM 2868 O O . ALA C 1 122 ? -21.633 6.771 111.575 1.00 59.55 122 ALA C O 1
ATOM 2870 N N . PRO C 1 123 ? -20.835 5.201 110.149 1.00 60.17 123 PRO C N 1
ATOM 2871 C CA . PRO C 1 123 ? -20.340 6.249 109.230 1.00 60.51 123 PRO C CA 1
ATOM 2872 C C . PRO C 1 123 ? -21.430 7.139 108.609 1.00 60.82 123 PRO C C 1
ATOM 2873 O O . PRO C 1 123 ? -21.124 8.215 108.087 1.00 60.98 123 PRO C O 1
ATOM 2877 N N . LEU C 1 124 ? -22.680 6.683 108.673 1.00 61.16 124 LEU C N 1
ATOM 2878 C CA . LEU C 1 124 ? -23.825 7.380 108.094 1.00 61.42 124 LEU C CA 1
ATOM 2879 C C . LEU C 1 124 ? -24.713 7.958 109.189 1.00 61.70 124 LEU C C 1
ATOM 2880 O O . LEU C 1 124 ? -24.685 7.490 110.333 1.00 61.75 124 LEU C O 1
ATOM 2885 N N . SER C 1 125 ? -25.507 8.967 108.835 1.00 62.06 125 SER C N 1
ATOM 2886 C CA . SER C 1 125 ? -26.532 9.499 109.739 1.00 62.35 125 SER C CA 1
ATOM 2887 C C . SER C 1 125 ? -27.803 8.649 109.645 1.00 62.51 125 SER C C 1
ATOM 2888 O O . SER C 1 125 ? -27.893 7.763 108.795 1.00 62.51 125 SER C O 1
ATOM 2891 N N . LEU C 1 126 ? -28.775 8.921 110.516 1.00 62.82 126 LEU C N 1
ATOM 2892 C CA . LEU C 1 126 ? -30.038 8.164 110.558 1.00 63.08 126 LEU C CA 1
ATOM 2893 C C . LEU C 1 126 ? -30.877 8.323 109.286 1.00 63.13 126 LEU C C 1
ATOM 2894 O O . LEU C 1 126 ? -31.536 7.377 108.846 1.00 63.11 126 LEU C O 1
ATOM 2899 N N . GLN C 1 127 ? -30.839 9.520 108.701 1.00 63.16 127 GLN C N 1
ATOM 2900 C CA . GLN C 1 127 ? -31.531 9.800 107.440 1.00 63.19 127 GLN C CA 1
ATOM 2901 C C . GLN C 1 127 ? -30.834 9.104 106.269 1.00 62.86 127 GLN C C 1
ATOM 2902 O O . GLN C 1 127 ? -31.474 8.756 105.271 1.00 62.79 127 GLN C O 1
ATOM 2908 N N . GLU C 1 128 ? -29.524 8.903 106.411 1.00 62.47 128 GLU C N 1
ATOM 2909 C CA . GLU C 1 128 ? -28.721 8.183 105.425 1.00 61.94 128 GLU C CA 1
ATOM 2910 C C . GLU C 1 128 ? -28.826 6.669 105.611 1.00 61.67 128 GLU C C 1
ATOM 2911 O O . GLU C 1 128 ? -28.823 5.925 104.632 1.00 61.64 128 GLU C O 1
ATOM 2917 N N . GLN C 1 129 ? -28.920 6.220 106.864 1.00 61.28 129 GLN C N 1
ATOM 2918 C CA . GLN C 1 129 ? -29.149 4.803 107.175 1.00 60.78 129 GLN C CA 1
ATOM 2919 C C . GLN C 1 129 ? -30.540 4.355 106.734 1.00 60.62 129 GLN C C 1
ATOM 2920 O O . GLN C 1 129 ? -30.714 3.213 106.318 1.00 60.94 129 GLN C O 1
ATOM 2926 N N . GLU C 1 130 ? -31.522 5.252 106.835 1.00 60.19 130 GLU C N 1
ATOM 2927 C CA . GLU C 1 130 ? -32.859 5.025 106.281 1.00 59.82 130 GLU C CA 1
ATOM 2928 C C . GLU C 1 130 ? -32.782 4.749 104.775 1.00 59.29 130 GLU C C 1
ATOM 2929 O O . GLU C 1 130 ? -33.267 3.721 104.286 1.00 58.93 130 GLU C O 1
ATOM 2935 N N . THR C 1 131 ? -32.159 5.687 104.063 1.00 58.81 131 THR C N 1
ATOM 2936 C CA . THR C 1 131 ? -32.059 5.684 102.605 1.00 58.42 131 THR C CA 1
ATOM 2937 C C . THR C 1 131 ? -31.353 4.433 102.079 1.00 58.23 131 THR C C 1
ATOM 2938 O O . THR C 1 131 ? -31.877 3.739 101.201 1.00 58.21 131 THR C O 1
ATOM 2942 N N . LEU C 1 132 ? -30.174 4.158 102.635 1.00 57.70 132 LEU C N 1
ATOM 2943 C CA . LEU C 1 132 ? -29.345 3.040 102.223 1.00 57.51 132 LEU C CA 1
ATOM 2944 C C . LEU C 1 132 ? -30.074 1.709 102.372 1.00 57.39 132 LEU C C 1
ATOM 2945 O O . LEU C 1 132 ? -30.079 0.888 101.446 1.00 57.45 132 LEU C O 1
ATOM 2950 N N . ARG C 1 133 ? -30.685 1.511 103.538 1.00 56.89 133 ARG C N 1
ATOM 2951 C CA . ARG C 1 133 ? -31.471 0.313 103.822 1.00 56.64 133 ARG C CA 1
ATOM 2952 C C . ARG C 1 133 ? -32.548 0.072 102.762 1.00 55.44 133 ARG C C 1
ATOM 2953 O O . ARG C 1 133 ? -32.765 -1.065 102.353 1.00 55.67 133 ARG C O 1
ATOM 2961 N N . GLY C 1 134 ? -33.212 1.140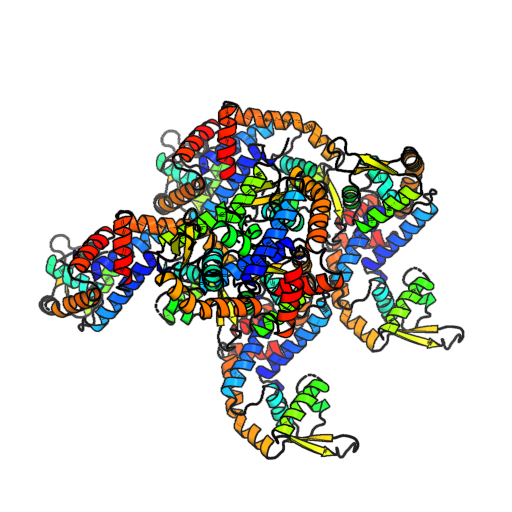 102.323 1.00 54.20 134 GLY C N 1
ATOM 2962 C CA . GLY C 1 134 ? -34.247 1.047 101.289 1.00 52.92 134 GLY C CA 1
ATOM 2963 C C . GLY C 1 134 ? -33.705 0.718 99.905 1.00 51.93 134 GLY C C 1
ATOM 2964 O O . GLY C 1 134 ? -34.272 -0.105 99.189 1.00 51.56 134 GLY C O 1
ATOM 2965 N N . LEU C 1 135 ? -32.603 1.368 99.541 1.00 51.12 135 LEU C N 1
ATOM 2966 C CA . LEU C 1 135 ? -31.937 1.152 98.259 1.00 50.31 135 LEU C CA 1
ATOM 2967 C C . LEU C 1 135 ? -31.360 -0.266 98.134 1.00 49.86 135 LEU C C 1
ATOM 2968 O O . LEU C 1 135 ? -31.572 -0.934 97.118 1.00 49.78 135 LEU C O 1
ATOM 2973 N N . LEU C 1 136 ? -30.645 -0.707 99.173 1.00 49.03 136 LEU C N 1
ATOM 2974 C CA . LEU C 1 136 ? -30.076 -2.057 99.265 1.00 48.39 136 LEU C CA 1
ATOM 2975 C C . LEU C 1 136 ? -31.112 -3.169 99.250 1.00 48.01 136 LEU C C 1
ATOM 2976 O O . LEU C 1 136 ? -30.890 -4.216 98.648 1.00 48.31 136 LEU C O 1
ATOM 2981 N N . ALA C 1 137 ? -32.242 -2.940 99.908 1.00 47.58 137 ALA C N 1
ATOM 2982 C CA . ALA C 1 137 ? -33.324 -3.914 99.941 1.00 47.11 137 ALA C CA 1
ATOM 2983 C C . ALA C 1 137 ? -33.812 -4.257 98.546 1.00 46.65 137 ALA C C 1
ATOM 2984 O O . ALA C 1 137 ? -34.191 -5.391 98.288 1.00 47.05 137 ALA C O 1
ATOM 2986 N N . ARG C 1 138 ? -33.803 -3.271 97.655 1.00 46.20 138 ARG C N 1
ATOM 2987 C CA . ARG C 1 138 ? -34.177 -3.460 96.254 1.00 45.59 138 ARG C CA 1
ATOM 2988 C C . ARG C 1 138 ? -33.159 -4.319 95.511 1.00 44.86 138 ARG C C 1
ATOM 2989 O O . ARG C 1 138 ? -33.457 -4.818 94.432 1.00 45.09 138 ARG C O 1
ATOM 2997 N N . LEU C 1 139 ? -31.962 -4.488 96.080 1.00 43.78 139 LEU C N 1
ATOM 2998 C CA . LEU C 1 139 ? -30.872 -5.231 95.405 1.00 42.77 139 LEU C CA 1
ATOM 2999 C C . LEU C 1 139 ? -30.689 -6.651 95.921 1.00 41.83 139 LEU C C 1
ATOM 3000 O O . LEU C 1 139 ? -29.707 -7.316 95.631 1.00 41.91 139 LEU C O 1
ATOM 3005 N N . ILE C 1 140 ? -31.668 -7.105 96.674 1.00 41.23 140 ILE C N 1
ATOM 3006 C CA . ILE C 1 140 ? -31.688 -8.427 97.277 1.00 40.70 140 ILE C CA 1
ATOM 3007 C C . ILE C 1 140 ? -31.982 -9.506 96.224 1.00 39.83 140 ILE C C 1
ATOM 3008 O O . ILE C 1 140 ? -31.683 -10.701 96.351 1.00 39.12 140 ILE C O 1
ATOM 3014 N N . ARG D 1 8 ? -37.889 -7.751 112.127 1.00 49.24 8 ARG D N 1
ATOM 3015 C CA . ARG D 1 8 ? -37.654 -8.977 111.305 1.00 49.00 8 ARG D CA 1
ATOM 3016 C C . ARG D 1 8 ? -36.215 -9.080 110.792 1.00 48.98 8 ARG D C 1
ATOM 3017 O O . ARG D 1 8 ? -35.506 -8.068 110.656 1.00 49.07 8 ARG D O 1
ATOM 3019 N N . LEU D 1 9 ? -35.788 -10.314 110.522 1.00 48.79 9 LEU D N 1
ATOM 3020 C CA . LEU D 1 9 ? -34.465 -10.594 109.961 1.00 48.21 9 LEU D CA 1
ATOM 3021 C C . LEU D 1 9 ? -34.282 -9.893 108.619 1.00 48.05 9 LEU D C 1
ATOM 3022 O O . LEU D 1 9 ? -33.183 -9.471 108.272 1.00 47.85 9 LEU D O 1
ATOM 3027 N N . ASP D 1 10 ? -35.382 -9.754 107.890 1.00 48.17 10 ASP D N 1
ATOM 3028 C CA . ASP D 1 10 ? -35.392 -9.184 106.534 1.00 48.20 10 ASP D CA 1
ATOM 3029 C C . ASP D 1 10 ? -35.047 -7.698 106.496 1.00 48.21 10 ASP D C 1
ATOM 3030 O O . ASP D 1 10 ? -34.790 -7.140 105.419 1.00 48.21 10 ASP D O 1
ATOM 3035 N N . ASP D 1 11 ? -35.045 -7.066 107.669 1.00 48.05 11 ASP D N 1
ATOM 3036 C CA . ASP D 1 11 ? -34.639 -5.665 107.792 1.00 48.22 11 ASP D CA 1
ATOM 3037 C C . ASP D 1 11 ? -33.212 -5.495 108.332 1.00 47.64 11 ASP D C 1
ATOM 3038 O O . ASP D 1 11 ? -32.727 -4.372 108.419 1.00 48.21 11 ASP D O 1
ATOM 3043 N N . GLN D 1 12 ? -32.551 -6.601 108.684 1.00 46.90 12 GLN D N 1
ATOM 3044 C CA . GLN D 1 12 ? -31.184 -6.562 109.201 1.00 46.62 12 GLN D CA 1
ATOM 3045 C C . GLN D 1 12 ? -30.222 -6.350 108.041 1.00 45.99 12 GLN D C 1
ATOM 3046 O O . GLN D 1 12 ? -30.292 -7.075 107.039 1.00 46.01 12 GLN D O 1
ATOM 3052 N N . ILE D 1 13 ? -29.308 -5.393 108.198 1.00 44.82 13 ILE D N 1
ATOM 3053 C CA . ILE D 1 13 ? -28.323 -5.058 107.160 1.00 43.76 13 ILE D CA 1
ATOM 3054 C C . ILE D 1 13 ? -27.406 -6.221 106.722 1.00 42.21 13 ILE D C 1
ATOM 3055 O O . ILE D 1 13 ? -27.135 -6.380 105.538 1.00 41.78 13 ILE D O 1
ATOM 3060 N N . GLY D 1 14 ? -26.962 -7.033 107.670 1.00 41.00 14 GLY D N 1
ATOM 3061 C CA . GLY D 1 14 ? -26.169 -8.222 107.370 1.00 40.20 14 GLY D CA 1
ATOM 3062 C C . GLY D 1 14 ? -26.856 -9.189 106.422 1.00 39.27 14 GLY D C 1
ATOM 3063 O O . GLY D 1 14 ? -26.282 -9.577 105.414 1.00 39.34 14 GLY D O 1
ATOM 3064 N N . PHE D 1 15 ? -28.090 -9.565 106.754 1.00 38.98 15 PHE D N 1
ATOM 3065 C CA . PHE D 1 15 ? -28.935 -10.420 105.909 1.00 37.82 15 PHE D CA 1
ATOM 3066 C C . PHE D 1 15 ? -29.152 -9.800 104.523 1.00 37.65 15 PHE D C 1
ATOM 3067 O O . PHE D 1 15 ? -29.077 -10.499 103.512 1.00 37.38 15 PHE D O 1
ATOM 3075 N N . ILE D 1 16 ? -29.416 -8.493 104.496 1.00 37.52 16 ILE D N 1
ATOM 3076 C CA . ILE D 1 16 ? -29.616 -7.745 103.258 1.00 37.64 16 ILE D CA 1
ATOM 3077 C C . ILE D 1 16 ? -28.351 -7.741 102.394 1.00 37.58 16 ILE D C 1
ATOM 3078 O O . ILE D 1 16 ? -28.422 -7.938 101.185 1.00 38.28 16 ILE D O 1
ATOM 3083 N N . LEU D 1 17 ? -27.201 -7.539 103.026 1.00 37.36 17 LEU D N 1
ATOM 3084 C CA . LEU D 1 17 ? -25.922 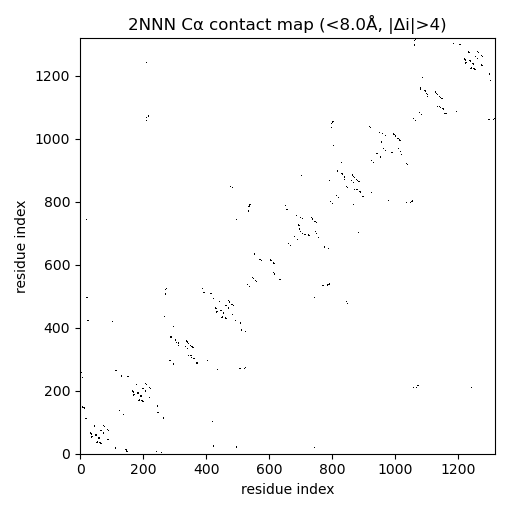-7.540 102.333 1.00 36.76 17 LEU D CA 1
ATOM 3085 C C . LEU D 1 17 ? -25.596 -8.888 101.744 1.00 36.68 17 LEU D C 1
ATOM 3086 O O . LEU D 1 17 ? -25.204 -8.975 100.585 1.00 36.94 17 LEU D O 1
ATOM 3091 N N . ARG D 1 18 ? -25.768 -9.942 102.529 1.00 36.87 18 ARG D N 1
ATOM 3092 C CA . ARG D 1 18 ? -25.432 -11.277 102.049 1.00 37.05 18 ARG D CA 1
ATOM 3093 C C . ARG D 1 18 ? -26.239 -11.638 100.804 1.00 37.00 18 ARG D C 1
ATOM 3094 O O . ARG D 1 18 ? -25.695 -12.190 99.841 1.00 37.50 18 ARG D O 1
ATOM 3102 N N . GLN D 1 19 ? -27.531 -11.318 100.844 1.00 36.33 19 GLN D N 1
ATOM 3103 C CA . GLN D 1 19 ? -28.440 -11.534 99.735 1.00 35.96 19 GLN D CA 1
ATOM 3104 C C . GLN D 1 19 ? -28.076 -10.721 98.493 1.00 35.87 19 GLN D C 1
ATOM 3105 O O . GLN D 1 19 ? -28.073 -11.257 97.391 1.00 35.69 19 GLN D O 1
ATOM 3111 N N . ALA D 1 20 ? -27.776 -9.432 98.670 1.00 36.10 20 ALA D N 1
ATOM 3112 C CA . ALA D 1 20 ? -27.329 -8.585 97.552 1.00 35.90 20 ALA D CA 1
ATOM 3113 C C . ALA D 1 20 ? -26.053 -9.165 96.919 1.00 36.33 20 ALA D C 1
ATOM 3114 O O . ALA D 1 20 ? -25.927 -9.233 95.678 1.00 36.17 20 ALA D O 1
ATOM 3116 N N . ASN D 1 21 ? -25.131 -9.612 97.775 1.00 36.25 21 ASN D N 1
ATOM 3117 C CA . ASN D 1 21 ? -23.940 -10.324 97.320 1.00 36.46 21 ASN D CA 1
ATOM 3118 C C . ASN D 1 21 ? -24.239 -11.645 96.589 1.00 35.79 21 ASN D C 1
ATOM 3119 O O . ASN D 1 21 ? -23.667 -11.916 95.540 1.00 35.69 21 ASN D O 1
ATOM 3124 N N . GLN D 1 22 ? -25.132 -12.461 97.140 1.00 35.18 22 GLN D N 1
ATOM 3125 C CA . GLN D 1 22 ? -25.529 -13.709 96.476 1.00 34.93 22 GLN D CA 1
ATOM 3126 C C . GLN D 1 22 ? -26.152 -13.451 95.091 1.00 34.19 22 GLN D C 1
ATOM 3127 O O . GLN D 1 22 ? -25.881 -14.189 94.142 1.00 33.61 22 GLN D O 1
ATOM 3133 N N . ARG D 1 23 ? -26.955 -12.389 94.980 1.00 33.92 23 ARG D N 1
ATOM 3134 C CA . ARG D 1 23 ? -27.546 -11.973 93.694 1.00 34.04 23 ARG D CA 1
ATOM 3135 C C . ARG D 1 23 ? -26.454 -11.521 92.715 1.00 34.19 23 ARG D C 1
ATOM 3136 O O . ARG D 1 23 ? -26.495 -11.861 91.534 1.00 35.01 23 ARG D O 1
ATOM 3144 N N . TYR D 1 24 ? -25.455 -10.795 93.216 1.00 34.03 24 TYR D N 1
ATOM 3145 C CA . TYR D 1 24 ? -24.317 -10.410 92.392 1.00 33.46 24 TYR D CA 1
ATOM 3146 C C . TYR D 1 24 ? -23.494 -11.607 91.870 1.00 32.79 24 TYR D C 1
ATOM 3147 O O . TYR D 1 24 ? -23.212 -11.680 90.669 1.00 32.94 24 TYR D O 1
ATOM 3156 N N . ALA D 1 25 ? -23.086 -12.508 92.771 1.00 31.72 25 ALA D N 1
ATOM 3157 C CA . ALA D 1 25 ? -22.462 -13.794 92.402 1.00 30.82 25 ALA D CA 1
ATOM 3158 C C . ALA D 1 25 ? -23.200 -14.521 91.255 1.00 30.71 25 ALA D C 1
ATOM 3159 O O . ALA D 1 25 ? -22.575 -14.962 90.281 1.00 30.37 25 ALA D O 1
ATOM 3161 N N . ALA D 1 26 ? -24.532 -14.618 91.365 1.00 30.40 26 ALA D N 1
ATOM 3162 C CA . ALA D 1 26 ? -25.341 -15.342 90.389 1.00 29.99 26 ALA D CA 1
ATOM 3163 C C . ALA D 1 26 ? -25.474 -14.614 89.047 1.00 30.05 26 ALA D C 1
ATOM 3164 O O . ALA D 1 26 ? -25.427 -15.247 87.992 1.00 30.35 26 ALA D O 1
ATOM 3166 N N . LEU D 1 27 ? -25.628 -13.287 89.069 1.00 29.99 27 LEU D N 1
ATOM 3167 C CA . LEU D 1 27 ? -25.610 -12.512 87.819 1.00 29.65 27 LEU D CA 1
ATOM 3168 C C . LEU D 1 27 ? -24.215 -12.606 87.164 1.00 29.56 27 LEU D C 1
ATOM 3169 O O . LEU D 1 27 ? -24.099 -12.695 85.935 1.00 29.39 27 LEU D O 1
ATOM 3174 N N . PHE D 1 28 ? -23.164 -12.567 87.979 1.00 29.03 28 PHE D N 1
ATOM 3175 C CA . PHE D 1 28 ? -21.788 -12.661 87.449 1.00 28.42 28 PHE D CA 1
ATOM 3176 C C . PHE D 1 28 ? -21.537 -14.015 86.764 1.00 27.55 28 PHE D C 1
ATOM 3177 O O . PHE D 1 28 ? -21.027 -14.069 85.658 1.00 27.85 28 PHE D O 1
ATOM 3185 N N . ALA D 1 29 ? -21.898 -15.097 87.436 1.00 27.52 29 ALA D N 1
ATOM 3186 C CA . ALA D 1 29 ? -21.682 -16.456 86.939 1.00 27.58 29 ALA D CA 1
ATOM 3187 C C . ALA D 1 29 ? -22.459 -16.733 85.639 1.00 28.32 29 ALA D C 1
ATOM 3188 O O . ALA D 1 29 ? -21.943 -17.404 84.743 1.00 27.98 29 ALA D O 1
ATOM 3190 N N . ASN D 1 30 ? -23.678 -16.189 85.544 1.00 28.82 30 ASN D N 1
ATOM 3191 C CA . ASN D 1 30 ? -24.512 -16.276 84.335 1.00 29.49 30 ASN D CA 1
ATOM 3192 C C . ASN D 1 30 ? -24.052 -15.415 83.156 1.00 30.20 30 ASN D C 1
ATOM 3193 O O . ASN D 1 30 ? -24.244 -15.799 82.001 1.00 29.98 30 ASN D O 1
ATOM 3198 N N . GLY D 1 31 ? -23.466 -14.251 83.433 1.00 30.78 31 GLY D N 1
ATOM 3199 C CA . GLY D 1 31 ? -23.122 -13.315 82.362 1.00 32.01 31 GLY D CA 1
ATOM 3200 C C . GLY D 1 31 ? -21.657 -13.197 81.943 1.00 32.85 31 GLY D C 1
ATOM 3201 O O . GLY D 1 31 ? -21.370 -12.609 80.890 1.00 32.78 31 GLY D O 1
ATOM 3202 N N . ILE D 1 32 ? -20.732 -13.716 82.758 1.00 33.09 32 ILE D N 1
ATOM 3203 C CA . ILE D 1 32 ? -19.280 -13.471 82.526 1.00 32.98 32 ILE D CA 1
ATOM 3204 C C . ILE D 1 32 ? -18.693 -14.200 81.307 1.00 33.29 32 ILE D C 1
ATOM 3205 O O . ILE D 1 32 ? -17.942 -13.594 80.538 1.00 35.26 32 ILE D O 1
ATOM 3210 N N . GLY D 1 33 ? -19.017 -15.478 81.123 1.00 32.65 33 GLY D N 1
ATOM 3211 C CA . GLY D 1 33 ? -18.600 -16.189 79.917 1.00 31.60 33 GLY D CA 1
ATOM 3212 C C . GLY D 1 33 ? -17.227 -16.826 79.943 1.00 31.40 33 GLY D C 1
ATOM 3213 O O . GLY D 1 33 ? -16.872 -17.580 79.038 1.00 30.81 33 GLY D O 1
ATOM 3214 N N . ASN D 1 34 ? -16.455 -16.544 80.984 1.00 31.67 34 ASN D N 1
ATOM 3215 C CA . ASN D 1 34 ? -15.060 -16.993 81.034 1.00 32.31 34 ASN D CA 1
ATOM 3216 C C . ASN D 1 34 ? -14.706 -17.923 82.203 1.00 32.66 34 ASN D C 1
ATOM 3217 O O . ASN D 1 34 ? -13.548 -18.275 82.374 1.00 32.46 34 ASN D O 1
ATOM 3222 N N . GLY D 1 35 ? -15.704 -18.300 83.003 1.00 33.15 35 GLY D N 1
ATOM 3223 C CA . GLY D 1 35 ? -15.532 -19.283 84.079 1.00 34.04 35 GLY D CA 1
ATOM 3224 C C . GLY D 1 35 ? -14.930 -18.741 85.369 1.00 34.92 35 GLY D C 1
ATOM 3225 O O . GLY D 1 35 ? -14.848 -19.453 86.370 1.00 34.88 35 GLY D O 1
ATOM 3226 N N . LEU D 1 36 ? -14.515 -17.477 85.355 1.00 35.82 36 LEU D N 1
ATOM 3227 C CA . LEU D 1 36 ? -13.903 -16.836 86.529 1.00 36.11 36 LEU D CA 1
ATOM 3228 C C . LEU D 1 36 ? -14.946 -16.427 87.589 1.00 36.74 36 LEU D C 1
ATOM 3229 O O . LEU D 1 36 ? -16.056 -15.979 87.259 1.00 36.58 36 LEU D O 1
ATOM 3234 N N . THR D 1 37 ? -14.580 -16.594 88.858 1.00 37.14 37 THR D N 1
ATOM 3235 C CA . THR D 1 37 ? -15.373 -16.111 89.981 1.00 37.57 37 THR D CA 1
ATOM 3236 C C . THR D 1 37 ? -15.166 -14.596 90.071 1.00 37.63 37 THR D C 1
ATOM 3237 O O . THR D 1 37 ? -14.180 -14.088 89.546 1.00 38.20 37 THR D O 1
ATOM 3241 N N . PRO D 1 38 ? -16.092 -13.856 90.716 1.00 38.00 38 PRO D N 1
ATOM 3242 C CA . PRO D 1 38 ? -15.853 -12.394 90.922 1.00 37.63 38 PRO D CA 1
ATOM 3243 C C . PRO D 1 38 ? -14.468 -12.003 91.496 1.00 37.99 38 PRO D C 1
ATOM 3244 O O . PRO D 1 38 ? -13.876 -11.011 91.050 1.00 38.27 38 PRO D O 1
ATOM 3248 N N . THR D 1 39 ? -13.949 -12.765 92.456 1.00 37.98 39 THR D N 1
ATOM 3249 C CA . THR D 1 39 ? -12.674 -12.416 93.082 1.00 38.10 39 THR D CA 1
ATOM 3250 C C . THR D 1 39 ? -11.509 -12.719 92.152 1.00 38.42 39 THR D C 1
ATOM 3251 O O . THR D 1 39 ? -10.533 -11.963 92.110 1.00 38.72 39 THR D O 1
ATOM 3255 N N . GLN D 1 40 ? -11.613 -13.819 91.402 1.00 38.09 40 GLN D N 1
ATOM 3256 C CA . GLN D 1 40 ? -10.657 -14.121 90.342 1.00 37.57 40 GLN D CA 1
ATOM 3257 C C . GLN D 1 40 ? -10.611 -12.975 89.320 1.00 36.86 40 GLN D C 1
ATOM 3258 O O . GLN D 1 40 ? -9.530 -12.532 88.928 1.00 37.16 40 GLN D O 1
ATOM 3264 N N . TRP D 1 41 ? -11.786 -12.492 88.922 1.00 35.48 41 TRP D N 1
ATOM 3265 C CA . TRP D 1 41 ? -11.921 -11.362 88.006 1.00 34.83 41 TRP D CA 1
ATOM 3266 C C . TRP D 1 41 ? -11.347 -10.069 88.595 1.00 35.28 41 TRP D C 1
ATOM 3267 O O . TRP D 1 41 ? -10.664 -9.322 87.903 1.00 35.47 41 TRP D O 1
ATOM 3278 N N . ALA D 1 42 ? -11.650 -9.806 89.868 1.00 35.69 42 ALA D N 1
ATOM 3279 C CA . ALA D 1 42 ? -11.166 -8.625 90.580 1.00 35.76 42 ALA D CA 1
ATOM 3280 C C . ALA D 1 42 ? -9.632 -8.535 90.540 1.00 36.18 42 ALA D C 1
ATOM 3281 O O . ALA D 1 42 ? -9.059 -7.470 90.257 1.00 35.41 42 ALA D O 1
ATOM 3283 N N . ALA D 1 43 ? -8.985 -9.658 90.853 1.00 36.78 43 ALA D N 1
ATOM 3284 C CA . ALA D 1 43 ? -7.529 -9.759 90.805 1.00 37.74 43 ALA D CA 1
ATOM 3285 C C . ALA D 1 43 ? -7.000 -9.440 89.398 1.00 38.07 43 ALA D C 1
ATOM 3286 O O . ALA D 1 43 ? -6.042 -8.693 89.243 1.00 38.48 43 ALA D O 1
ATOM 3288 N N . LEU D 1 44 ? -7.660 -9.986 88.379 1.00 38.46 44 LEU D N 1
ATOM 3289 C CA . LEU D 1 44 ? -7.263 -9.791 86.980 1.00 38.49 44 LEU D CA 1
ATOM 3290 C C . LEU D 1 44 ? -7.420 -8.340 86.551 1.00 38.57 44 LEU D C 1
ATOM 3291 O O . LEU D 1 44 ? -6.521 -7.772 85.925 1.00 38.83 44 LEU D O 1
ATOM 3296 N N . VAL D 1 45 ? -8.565 -7.747 86.891 1.00 38.26 45 VAL D N 1
ATOM 3297 C CA . VAL D 1 45 ? -8.824 -6.332 86.648 1.00 38.24 45 VAL D CA 1
ATOM 3298 C C . VAL D 1 45 ? -7.741 -5.462 87.308 1.00 38.99 45 VAL D C 1
ATOM 3299 O O . VAL D 1 45 ? -7.207 -4.556 86.663 1.00 39.56 45 VAL D O 1
ATOM 3303 N N . ARG D 1 46 ? -7.425 -5.745 88.575 1.00 39.21 46 ARG D N 1
ATOM 3304 C CA . ARG D 1 46 ? -6.467 -4.958 89.330 1.00 39.75 46 ARG D CA 1
ATOM 3305 C C . ARG D 1 46 ? -5.048 -5.027 88.760 1.00 40.32 46 ARG D C 1
ATOM 3306 O O . ARG D 1 46 ? -4.376 -4.003 88.669 1.00 40.39 46 ARG D O 1
ATOM 3314 N N . LEU D 1 47 ? -4.598 -6.222 88.380 1.00 41.04 47 LEU D N 1
ATOM 3315 C CA . LEU D 1 47 ? -3.305 -6.373 87.710 1.00 42.17 47 LEU D CA 1
ATOM 3316 C C . LEU D 1 47 ? -3.264 -5.575 86.416 1.00 43.30 47 LEU D C 1
ATOM 3317 O O . LEU D 1 47 ? -2.251 -4.964 86.097 1.00 43.78 47 LEU D O 1
ATOM 3322 N N . GLY D 1 48 ? -4.377 -5.557 85.688 1.00 44.39 48 GLY D N 1
ATOM 3323 C CA . GLY D 1 48 ? -4.494 -4.740 84.485 1.00 45.74 48 GLY D CA 1
ATOM 3324 C C . GLY D 1 48 ? -4.296 -3.260 84.754 1.00 46.70 48 GLY D C 1
ATOM 3325 O O . GLY D 1 48 ? -3.761 -2.550 83.907 1.00 46.86 48 GLY D O 1
ATOM 3326 N N . GLU D 1 49 ? -4.725 -2.806 85.935 1.00 47.35 49 GLU D N 1
ATOM 3327 C CA . GLU D 1 49 ? -4.612 -1.406 86.350 1.00 48.50 49 GLU D CA 1
ATOM 3328 C C . GLU D 1 49 ? -3.234 -1.063 86.938 1.00 48.40 49 GLU D C 1
ATOM 3329 O O . GLU D 1 49 ? -2.730 0.031 86.714 1.00 49.14 49 GLU D O 1
ATOM 3335 N N . THR D 1 50 ? -2.632 -1.980 87.692 1.00 48.17 50 THR D N 1
ATOM 3336 C CA . THR D 1 50 ? -1.397 -1.668 88.426 1.00 48.30 50 THR D CA 1
ATOM 3337 C C . THR D 1 50 ? -0.113 -2.157 87.767 1.00 47.86 50 THR D C 1
ATOM 3338 O O . THR D 1 50 ? 0.968 -1.771 88.197 1.00 48.52 50 THR D O 1
ATOM 3342 N N . GLY D 1 51 ? -0.225 -3.003 86.746 1.00 47.26 51 GLY D N 1
ATOM 3343 C CA . GLY D 1 51 ? 0.935 -3.696 86.183 1.00 46.28 51 GLY D CA 1
ATOM 3344 C C . GLY D 1 51 ? 1.485 -4.684 87.196 1.00 46.06 51 GLY D C 1
ATOM 3345 O O . GLY D 1 51 ? 0.802 -5.009 88.172 1.00 46.27 51 GLY D O 1
ATOM 3346 N N . PRO D 1 52 ? 2.732 -5.155 87.000 1.00 45.80 52 PRO D N 1
ATOM 3347 C CA . PRO D 1 52 ? 3.345 -6.092 87.961 1.00 45.48 52 PRO D CA 1
ATOM 3348 C C . PRO D 1 52 ? 3.256 -5.597 89.420 1.00 45.21 52 PRO D C 1
ATOM 3349 O O . PRO D 1 52 ? 3.520 -4.421 89.690 1.00 45.03 52 PRO D O 1
ATOM 3353 N N . CYS D 1 53 ? 2.872 -6.486 90.337 1.00 44.99 53 CYS D N 1
ATOM 3354 C CA . CYS D 1 53 ? 2.530 -6.100 91.703 1.00 44.29 53 CYS D CA 1
ATOM 3355 C C . CYS D 1 53 ? 2.783 -7.272 92.649 1.00 43.40 53 CYS D C 1
ATOM 3356 O O . CYS D 1 53 ? 2.485 -8.401 92.298 1.00 42.60 53 CYS D O 1
ATOM 3359 N N . PRO D 1 54 ? 3.355 -6.999 93.847 1.00 43.20 54 PRO D N 1
ATOM 3360 C CA . PRO D 1 54 ? 3.555 -8.017 94.900 1.00 42.86 54 PRO D CA 1
ATOM 3361 C C . PRO D 1 54 ? 2.217 -8.654 95.290 1.00 42.86 54 PRO D C 1
ATOM 3362 O O . PRO D 1 54 ? 1.222 -7.937 95.437 1.00 42.91 54 PRO D O 1
ATOM 3366 N N . GLN D 1 55 ? 2.187 -9.975 95.441 1.00 42.50 55 GLN D N 1
ATOM 3367 C CA . GLN D 1 55 ? 0.931 -10.704 95.653 1.00 42.72 55 GLN D CA 1
ATOM 3368 C C . GLN D 1 55 ? 0.078 -10.175 96.808 1.00 42.26 55 GLN D C 1
ATOM 3369 O O . GLN D 1 55 ? -1.144 -10.047 96.668 1.00 42.06 55 GLN D O 1
ATOM 3375 N N . ASN D 1 56 ? 0.725 -9.879 97.935 1.00 41.68 56 ASN D N 1
ATOM 3376 C CA . ASN D 1 56 ? 0.042 -9.396 99.137 1.00 41.94 56 ASN D CA 1
ATOM 3377 C C . ASN D 1 56 ? -0.515 -7.995 98.965 1.00 41.87 56 ASN D C 1
ATOM 3378 O O . ASN D 1 56 ? -1.618 -7.680 99.448 1.00 41.82 56 ASN D O 1
ATOM 3383 N N . GLN D 1 57 ? 0.262 -7.165 98.277 1.00 42.00 57 GLN D N 1
ATOM 3384 C CA . GLN D 1 57 ? -0.178 -5.848 97.829 1.00 42.46 57 GLN D CA 1
ATOM 3385 C C . GLN D 1 57 ? -1.419 -5.956 96.950 1.00 42.02 57 GLN D C 1
ATOM 3386 O O . GLN D 1 57 ? -2.387 -5.223 97.133 1.00 42.48 57 GLN D O 1
ATOM 3392 N N . LEU D 1 58 ? -1.388 -6.886 96.007 1.00 41.71 58 LEU D N 1
ATOM 3393 C CA . LEU D 1 58 ? -2.522 -7.127 95.123 1.00 41.87 58 LEU D CA 1
ATOM 3394 C C . LEU D 1 58 ? -3.750 -7.543 95.944 1.00 42.09 58 LEU D C 1
ATOM 3395 O O . LEU D 1 58 ? -4.857 -7.087 95.672 1.00 41.80 58 LEU D O 1
ATOM 3400 N N . GLY D 1 59 ? -3.528 -8.372 96.967 1.00 42.58 59 GLY D N 1
ATOM 3401 C CA . GLY D 1 59 ? -4.563 -8.728 97.937 1.00 42.96 59 GLY D CA 1
ATOM 3402 C C . GLY D 1 59 ? -5.153 -7.536 98.665 1.00 43.49 59 GLY D C 1
ATOM 3403 O O . GLY D 1 59 ? -6.369 -7.400 98.741 1.00 43.25 59 GLY D O 1
ATOM 3404 N N . ARG D 1 60 ? -4.294 -6.666 99.199 1.00 44.25 60 ARG D N 1
ATOM 3405 C CA . ARG D 1 60 ? -4.752 -5.453 99.889 1.00 44.91 60 ARG D CA 1
ATOM 3406 C C . ARG D 1 60 ? -5.561 -4.549 98.958 1.00 45.09 60 ARG D C 1
ATOM 3407 O O . ARG D 1 60 ? -6.588 -3.993 99.369 1.00 45.19 60 ARG D O 1
ATOM 3415 N N . LEU D 1 61 ? -5.124 -4.439 97.698 1.00 44.85 61 LEU D N 1
ATOM 3416 C CA . LEU D 1 61 ? -5.825 -3.622 96.710 1.00 44.77 61 LEU D CA 1
ATOM 3417 C C . LEU D 1 61 ? -7.148 -4.237 96.233 1.00 45.06 61 LEU D C 1
ATOM 3418 O O . LEU D 1 61 ? -7.963 -3.564 95.593 1.00 45.27 61 LEU D O 1
ATOM 3423 N N . THR D 1 62 ? -7.362 -5.508 96.560 1.00 44.82 62 THR D N 1
ATOM 3424 C CA . THR D 1 62 ? -8.573 -6.214 96.180 1.00 44.57 62 THR D CA 1
ATOM 3425 C C . THR D 1 62 ? -9.303 -6.775 97.401 1.00 44.55 62 THR D C 1
ATOM 3426 O O . THR D 1 62 ? -10.119 -7.691 97.270 1.00 44.27 62 THR D O 1
ATOM 3430 N N . ALA D 1 63 ? -8.997 -6.230 98.580 1.00 44.78 63 ALA D N 1
ATOM 3431 C CA . ALA D 1 63 ? -9.616 -6.649 99.848 1.00 45.21 63 ALA D CA 1
ATOM 3432 C C . ALA D 1 63 ? -9.580 -8.163 100.081 1.00 45.77 63 ALA D C 1
ATOM 3433 O O . ALA D 1 63 ? -10.571 -8.773 100.477 1.00 45.44 63 ALA D O 1
ATOM 3443 N N . ASP D 1 65 ? -7.048 -11.168 102.021 1.00 48.92 65 ASP D N 1
ATOM 3444 C CA . ASP D 1 65 ? -5.908 -11.385 102.898 1.00 49.12 65 ASP D CA 1
ATOM 3445 C C . ASP D 1 65 ? -4.885 -12.283 102.204 1.00 49.19 65 ASP D C 1
ATOM 3446 O O . ASP D 1 65 ? -5.152 -12.812 101.121 1.00 49.74 65 ASP D O 1
ATOM 3451 N N . ALA D 1 66 ? -3.719 -12.428 102.828 1.00 48.95 66 ALA D N 1
ATOM 3452 C CA . ALA D 1 66 ? -2.613 -13.213 102.308 1.00 48.51 66 ALA D CA 1
ATOM 3453 C C . ALA D 1 66 ? -3.044 -14.579 101.777 1.00 48.17 66 ALA D C 1
ATOM 3454 O O . ALA D 1 66 ? -2.712 -14.943 100.650 1.00 48.18 66 ALA D O 1
ATOM 3456 N N . ALA D 1 67 ? -3.774 -15.330 102.594 1.00 47.96 67 ALA D N 1
ATOM 3457 C CA . ALA D 1 67 ? -4.204 -16.675 102.222 1.00 47.92 67 ALA D CA 1
ATOM 3458 C C . ALA D 1 67 ? -5.152 -16.661 101.027 1.00 47.80 67 ALA D C 1
ATOM 3459 O O . ALA D 1 67 ? -4.974 -17.437 100.091 1.00 48.29 67 ALA D O 1
ATOM 3461 N N . THR D 1 68 ? -6.137 -15.762 101.055 1.00 47.42 68 THR D N 1
ATOM 3462 C CA . THR D 1 68 ? -7.162 -15.695 100.020 1.00 47.08 68 THR D CA 1
ATOM 3463 C C . THR D 1 68 ? -6.602 -15.286 98.650 1.00 47.01 68 THR D C 1
ATOM 3464 O O . THR D 1 68 ? -6.972 -15.874 97.627 1.00 46.51 68 THR D O 1
ATOM 3468 N N . ILE D 1 69 ? -5.706 -14.298 98.627 1.00 46.57 69 ILE D N 1
ATOM 3469 C CA . ILE D 1 69 ? -5.158 -13.841 97.350 1.00 46.18 69 ILE D CA 1
ATOM 3470 C C . ILE D 1 69 ? -4.249 -14.895 96.718 1.00 46.72 69 ILE D C 1
ATOM 3471 O O . ILE D 1 69 ? -4.250 -15.059 95.501 1.00 46.53 69 ILE D O 1
ATOM 3476 N N . LYS D 1 70 ? -3.502 -15.614 97.559 1.00 47.62 70 LYS D N 1
ATOM 3477 C CA . LYS D 1 70 ? -2.674 -16.755 97.147 1.00 48.45 70 LYS D CA 1
ATOM 3478 C C . LYS D 1 70 ? -3.523 -17.787 96.395 1.00 48.64 70 LYS D C 1
ATOM 3479 O O . LYS D 1 70 ? -3.157 -18.264 95.317 1.00 48.78 70 LYS D O 1
ATOM 3485 N N . GLY D 1 71 ? -4.678 -18.096 96.971 1.00 48.93 71 GLY D N 1
ATOM 3486 C CA . GLY D 1 71 ? -5.609 -19.040 96.396 1.00 48.84 71 GLY D CA 1
ATOM 3487 C C . GLY D 1 71 ? -6.050 -18.628 94.994 1.00 48.83 71 GLY D C 1
ATOM 3488 O O . GLY D 1 71 ? -5.961 -19.434 94.063 1.00 49.32 71 GLY D O 1
ATOM 3489 N N . VAL D 1 72 ? -6.518 -17.388 94.839 1.00 48.20 72 VAL D N 1
ATOM 3490 C CA . VAL D 1 72 ? -7.005 -16.931 93.529 1.00 47.73 72 VAL D CA 1
ATOM 3491 C C . VAL D 1 72 ? -5.900 -16.725 92.494 1.00 47.82 72 VAL D C 1
ATOM 3492 O O . VAL D 1 72 ? -6.116 -16.977 91.307 1.00 47.49 72 VAL D O 1
ATOM 3496 N N . VAL D 1 73 ? -4.731 -16.263 92.939 1.00 48.00 73 VAL D N 1
ATOM 3497 C CA . VAL D 1 73 ? -3.582 -16.121 92.038 1.00 48.43 73 VAL D CA 1
ATOM 3498 C C . VAL D 1 73 ? -3.196 -17.504 91.519 1.00 49.03 73 VAL D C 1
ATOM 3499 O O . VAL D 1 73 ? -2.937 -17.666 90.325 1.00 48.77 73 VAL D O 1
ATOM 3503 N N . GLU D 1 74 ? -3.213 -18.502 92.407 1.00 50.05 74 GLU D N 1
ATOM 3504 C CA . GLU D 1 74 ? -2.953 -19.890 92.010 1.00 51.17 74 GLU D CA 1
ATOM 3505 C C . GLU D 1 74 ? -3.996 -20.469 91.061 1.00 51.59 74 GLU D C 1
ATOM 3506 O O . GLU D 1 74 ? -3.644 -21.246 90.174 1.00 51.87 74 GLU D O 1
ATOM 3512 N N . ARG D 1 75 ? -5.265 -20.102 91.237 1.00 52.00 75 ARG D N 1
ATOM 3513 C CA . ARG D 1 75 ? -6.290 -20.490 90.266 1.00 52.75 75 ARG D CA 1
ATOM 3514 C C . ARG D 1 75 ? -6.043 -19.810 88.918 1.00 52.25 75 ARG D C 1
ATOM 3515 O O . ARG D 1 75 ? -6.163 -20.435 87.867 1.00 52.63 75 ARG D O 1
ATOM 3523 N N . LEU D 1 76 ? -5.696 -18.528 88.965 1.00 51.98 76 LEU D N 1
ATOM 3524 C CA . LEU D 1 76 ? -5.415 -17.736 87.774 1.00 51.66 76 LEU D CA 1
ATOM 3525 C C . LEU D 1 76 ? -4.217 -18.283 87.015 1.00 51.90 76 LEU D C 1
ATOM 3526 O O . LEU D 1 76 ? -4.236 -18.353 85.785 1.00 51.69 76 LEU D O 1
ATOM 3531 N N . ASP D 1 77 ? -3.188 -18.674 87.767 1.00 52.39 77 ASP D N 1
ATOM 3532 C CA . ASP D 1 77 ? -1.981 -19.321 87.242 1.00 52.58 77 ASP D CA 1
ATOM 3533 C C . ASP D 1 77 ? -2.328 -20.643 86.563 1.00 52.54 77 ASP D C 1
ATOM 3534 O O . ASP D 1 77 ? -1.927 -20.890 85.435 1.00 52.60 77 ASP D O 1
ATOM 3539 N N . LYS D 1 78 ? -3.085 -21.475 87.272 1.00 52.65 78 LYS D N 1
ATOM 3540 C CA . LYS D 1 78 ? -3.599 -22.755 86.780 1.00 52.75 78 LYS D CA 1
ATOM 3541 C C . LYS D 1 78 ? -4.285 -22.603 85.418 1.00 52.33 78 LYS D C 1
ATOM 3542 O O . LYS D 1 78 ? -4.254 -23.522 84.590 1.00 52.20 78 LYS D O 1
ATOM 3548 N N . ARG D 1 79 ? -4.887 -21.431 85.201 1.00 51.78 79 ARG D N 1
ATOM 3549 C CA . ARG D 1 79 ? -5.622 -21.112 83.976 1.00 50.93 79 ARG D CA 1
ATOM 3550 C C . ARG D 1 79 ? -4.768 -20.447 82.890 1.00 49.85 79 ARG D C 1
ATOM 3551 O O . ARG D 1 79 ? -5.268 -20.180 81.792 1.00 49.42 79 ARG D O 1
ATOM 3559 N N . GLY D 1 80 ? -3.490 -20.196 83.202 1.00 48.46 80 GLY D N 1
ATOM 3560 C CA . GLY D 1 80 ? -2.547 -19.550 82.283 1.00 46.97 80 GLY D CA 1
ATOM 3561 C C . GLY D 1 80 ? -2.607 -18.029 82.197 1.00 46.43 80 GLY D C 1
ATOM 3562 O O . GLY D 1 80 ? -2.066 -17.432 81.256 1.00 46.16 80 GLY D O 1
ATOM 3563 N N . LEU D 1 81 ? -3.241 -17.396 83.186 1.00 45.70 81 LEU D N 1
ATOM 3564 C CA . LEU D 1 81 ? -3.622 -15.982 83.089 1.00 45.17 81 LEU D CA 1
ATOM 3565 C C . LEU D 1 81 ? -2.683 -14.994 83.779 1.00 45.25 81 LEU D C 1
ATOM 3566 O O . LEU D 1 81 ? -2.791 -13.784 83.556 1.00 45.50 81 LEU D O 1
ATOM 3571 N N . ILE D 1 82 ? -1.786 -15.504 84.621 1.00 44.76 82 ILE D N 1
ATOM 3572 C CA . ILE D 1 82 ? -0.828 -14.669 85.341 1.00 44.51 82 ILE D CA 1
ATOM 3573 C C . ILE D 1 82 ? 0.592 -15.210 85.190 1.00 44.25 82 ILE D C 1
ATOM 3574 O O . ILE D 1 82 ? 0.789 -16.407 84.960 1.00 44.66 82 ILE D O 1
ATOM 3579 N N . GLN D 1 83 ? 1.572 -14.318 85.307 1.00 43.48 83 GLN D N 1
ATOM 3580 C CA . GLN D 1 83 ? 2.982 -14.710 85.357 1.00 43.05 83 GLN D CA 1
ATOM 3581 C C . GLN D 1 83 ? 3.668 -14.079 86.595 1.00 42.31 83 GLN D C 1
ATOM 3582 O O . GLN D 1 83 ? 3.303 -12.981 87.035 1.00 42.03 83 GLN D O 1
ATOM 3588 N N . ARG D 1 84 ? 4.614 -14.807 87.183 1.00 41.64 84 ARG D N 1
ATOM 3589 C CA . ARG D 1 84 ? 5.444 -14.272 88.267 1.00 40.77 84 ARG D CA 1
ATOM 3590 C C . ARG D 1 84 ? 6.848 -14.026 87.749 1.00 40.12 84 ARG D C 1
ATOM 3591 O O . ARG D 1 84 ? 7.353 -14.788 86.908 1.00 39.99 84 ARG D O 1
ATOM 3599 N N . SER D 1 85 ? 7.469 -12.958 88.249 1.00 39.32 85 SER D N 1
ATOM 3600 C CA . SER D 1 85 ? 8.834 -12.590 87.901 1.00 38.46 85 SER D CA 1
ATOM 3601 C C . SER D 1 85 ? 9.464 -11.832 89.068 1.00 38.56 85 SER D C 1
ATOM 3602 O O . SER D 1 85 ? 8.750 -11.168 89.836 1.00 38.19 85 SER D O 1
ATOM 3605 N N . ALA D 1 86 ? 10.791 -11.937 89.206 1.00 37.90 86 ALA D N 1
ATOM 3606 C CA . ALA D 1 86 ? 11.513 -11.389 90.358 1.00 37.76 86 ALA D CA 1
ATOM 3607 C C . ALA D 1 86 ? 11.357 -9.883 90.490 1.00 37.55 86 ALA D C 1
ATOM 3608 O O . ALA D 1 86 ? 11.464 -9.147 89.515 1.00 38.00 86 ALA D O 1
ATOM 3610 N N . ASP D 1 87 ? 11.068 -9.438 91.704 1.00 37.67 87 ASP D N 1
ATOM 3611 C CA . ASP D 1 87 ? 10.954 -8.021 92.009 1.00 37.60 87 ASP D CA 1
ATOM 3612 C C . ASP D 1 87 ? 12.327 -7.359 91.826 1.00 37.54 87 ASP D C 1
ATOM 3613 O O . ASP D 1 87 ? 13.295 -7.768 92.474 1.00 36.97 87 ASP D O 1
ATOM 3618 N N . PRO D 1 88 ? 12.419 -6.350 90.925 1.00 37.83 88 PRO D N 1
ATOM 3619 C CA . PRO D 1 88 ? 13.723 -5.675 90.724 1.00 37.67 88 PRO D CA 1
ATOM 3620 C C . PRO D 1 88 ? 14.241 -4.887 91.917 1.00 38.00 88 PRO D C 1
ATOM 3621 O O . PRO D 1 88 ? 15.434 -4.608 91.963 1.00 38.04 88 PRO D O 1
ATOM 3625 N N . ASP D 1 89 ? 13.369 -4.527 92.867 1.00 38.60 89 ASP D N 1
ATOM 3626 C CA . ASP D 1 89 ? 13.800 -3.756 94.050 1.00 38.88 89 ASP D CA 1
ATOM 3627 C C . ASP D 1 89 ? 14.068 -4.603 95.298 1.00 38.31 89 ASP D C 1
ATOM 3628 O O . ASP D 1 89 ? 14.738 -4.159 96.216 1.00 38.34 89 ASP D O 1
ATOM 3633 N N . ASP D 1 90 ? 13.504 -5.805 95.337 1.00 37.97 90 ASP D N 1
ATOM 3634 C CA . ASP D 1 90 ? 13.794 -6.780 96.376 1.00 37.47 90 ASP D CA 1
ATOM 3635 C C . ASP D 1 90 ? 13.779 -8.167 95.769 1.00 37.27 90 ASP D C 1
ATOM 3636 O O . ASP D 1 90 ? 12.713 -8.770 95.609 1.00 37.52 90 ASP D O 1
ATOM 3641 N N . GLY D 1 91 ? 14.965 -8.664 95.441 1.00 37.11 91 GLY D N 1
ATOM 3642 C CA . GLY D 1 91 ? 15.116 -9.934 94.746 1.00 36.82 91 GLY D CA 1
ATOM 3643 C C . GLY D 1 91 ? 14.490 -11.142 95.405 1.00 36.84 91 GLY D C 1
ATOM 3644 O O . GLY D 1 91 ? 14.255 -12.128 94.734 1.00 36.65 91 GLY D O 1
ATOM 3645 N N . ARG D 1 92 ? 14.222 -11.087 96.710 1.00 37.59 92 ARG D N 1
ATOM 3646 C CA . ARG D 1 92 ? 13.649 -12.251 97.403 1.00 38.56 92 ARG D CA 1
ATOM 3647 C C . ARG D 1 92 ? 12.155 -12.436 97.109 1.00 39.32 92 ARG D C 1
ATOM 3648 O O . ARG D 1 92 ? 11.606 -13.506 97.357 1.00 39.46 92 ARG D O 1
ATOM 3656 N N . ARG D 1 93 ? 11.503 -11.405 96.582 1.00 39.70 93 ARG D N 1
ATOM 3657 C CA . ARG D 1 93 ? 10.069 -11.464 96.400 1.00 40.86 93 ARG D CA 1
ATOM 3658 C C . ARG D 1 93 ? 9.652 -11.481 94.929 1.00 40.72 93 ARG D C 1
ATOM 3659 O O . ARG D 1 93 ? 10.439 -11.147 94.038 1.00 40.91 93 ARG D O 1
ATOM 3667 N N . LEU D 1 94 ? 8.416 -11.904 94.681 1.00 40.64 94 LEU D N 1
ATOM 3668 C CA . LEU D 1 94 ? 7.890 -11.976 93.326 1.00 40.21 94 LEU D CA 1
ATOM 3669 C C . LEU D 1 94 ? 6.909 -10.859 93.035 1.00 40.08 94 LEU D C 1
ATOM 3670 O O . LEU D 1 94 ? 6.203 -10.385 93.924 1.00 39.67 94 LEU D O 1
ATOM 3675 N N . LEU D 1 95 ? 6.896 -10.441 91.772 1.00 40.14 95 LEU D N 1
ATOM 3676 C CA . LEU D 1 95 ? 5.850 -9.604 91.222 1.00 39.84 95 LEU D CA 1
ATOM 3677 C C . LEU D 1 95 ? 4.908 -10.495 90.454 1.00 40.25 95 LEU D C 1
ATOM 3678 O O . LEU D 1 95 ? 5.351 -11.342 89.669 1.00 40.40 95 LEU D O 1
ATOM 3683 N N . VAL D 1 96 ? 3.611 -10.307 90.695 1.00 40.46 96 VAL D N 1
ATOM 3684 C CA . VAL D 1 96 ? 2.551 -10.942 89.916 1.00 40.43 96 VAL D CA 1
ATOM 3685 C C . VAL D 1 96 ? 2.082 -10.009 88.806 1.00 40.81 96 VAL D C 1
ATOM 3686 O O . VAL D 1 96 ? 1.844 -8.822 89.026 1.00 40.82 96 VAL D O 1
ATOM 3690 N N . SER D 1 97 ? 1.928 -10.592 87.620 1.00 41.53 97 SER D N 1
ATOM 3691 C CA . SER D 1 97 ? 1.673 -9.892 86.371 1.00 41.73 97 SER D CA 1
ATOM 3692 C C . SER D 1 97 ? 0.663 -10.684 85.559 1.00 41.53 97 SER D C 1
ATOM 3693 O O . SER D 1 97 ? 0.585 -11.898 85.682 1.00 41.13 97 SER D O 1
ATOM 3696 N N . LEU D 1 98 ? -0.091 -9.993 84.712 1.00 41.93 98 LEU D N 1
ATOM 3697 C CA . LEU D 1 98 ? -0.909 -10.640 83.677 1.00 42.20 98 LEU D CA 1
ATOM 3698 C C . LEU D 1 98 ? -0.058 -11.312 82.584 1.00 42.46 98 LEU D C 1
ATOM 3699 O O . LEU D 1 98 ? 0.941 -10.758 82.137 1.00 42.05 98 LEU D O 1
ATOM 3704 N N . SER D 1 99 ? -0.477 -12.515 82.186 1.00 42.93 99 SER D N 1
ATOM 3705 C CA . SER D 1 99 ? -0.042 -13.191 80.966 1.00 43.37 99 SER D CA 1
ATOM 3706 C C . SER D 1 99 ? -0.623 -12.496 79.757 1.00 43.32 99 SER D C 1
ATOM 3707 O O . SER D 1 99 ? -1.638 -11.800 79.884 1.00 43.57 99 SER D O 1
ATOM 3710 N N . PRO D 1 100 ? -0.024 -12.708 78.567 1.00 42.93 100 PRO D N 1
ATOM 3711 C CA . PRO D 1 100 ? -0.727 -12.287 77.354 1.00 42.77 100 PRO D CA 1
ATOM 3712 C C . PRO D 1 100 ? -2.161 -12.824 77.337 1.00 42.58 100 PRO D C 1
ATOM 3713 O O . PRO D 1 100 ? -3.088 -12.109 76.937 1.00 42.52 100 PRO D O 1
ATOM 3717 N N . ALA D 1 101 ? -2.324 -14.073 77.780 1.00 42.41 101 ALA D N 1
ATOM 3718 C CA . ALA D 1 101 ? -3.620 -14.748 77.826 1.00 42.53 101 ALA D CA 1
ATOM 3719 C C . ALA D 1 101 ? -4.569 -14.112 78.847 1.00 42.51 101 ALA D C 1
ATOM 3720 O O . ALA D 1 101 ? -5.780 -14.085 78.638 1.00 42.90 101 ALA D O 1
ATOM 3722 N N . GLY D 1 102 ? -4.001 -13.613 79.944 1.00 42.40 102 GLY D N 1
ATOM 3723 C CA . GLY D 1 102 ? -4.736 -12.943 81.001 1.00 42.11 102 GLY D CA 1
ATOM 3724 C C . GLY D 1 102 ? -5.177 -11.577 80.548 1.00 42.38 102 GLY D C 1
ATOM 3725 O O . GLY D 1 102 ? -6.314 -11.181 80.792 1.00 42.81 102 GLY D O 1
ATOM 3726 N N . ARG D 1 103 ? -4.286 -10.866 79.864 1.00 42.38 103 ARG D N 1
ATOM 3727 C CA . ARG D 1 103 ? -4.612 -9.567 79.282 1.00 42.89 103 ARG D CA 1
ATOM 3728 C C . ARG D 1 103 ? -5.721 -9.696 78.232 1.00 42.48 103 ARG D C 1
ATOM 3729 O O . ARG D 1 103 ? -6.569 -8.815 78.122 1.00 42.38 103 ARG D O 1
ATOM 3737 N N . ALA D 1 104 ? -5.689 -10.795 77.469 1.00 41.84 104 ALA D N 1
ATOM 3738 C CA . ALA D 1 104 ? -6.704 -11.120 76.469 1.00 40.98 104 ALA D CA 1
ATOM 3739 C C . ALA D 1 104 ? -8.060 -11.453 77.097 1.00 40.79 104 ALA D C 1
ATOM 3740 O O . ALA D 1 104 ? -9.081 -10.968 76.620 1.00 40.32 104 ALA D O 1
ATOM 3742 N N . GLU D 1 105 ? -8.074 -12.262 78.164 1.00 40.62 105 GLU D N 1
ATOM 3743 C CA . GLU D 1 105 ? -9.327 -12.545 78.872 1.00 40.85 105 GLU D CA 1
ATOM 3744 C C . GLU D 1 105 ? -9.933 -11.310 79.506 1.00 39.99 105 GLU D C 1
ATOM 3745 O O . GLU D 1 105 ? -11.151 -11.137 79.497 1.00 39.82 105 GLU D O 1
ATOM 3751 N N . LEU D 1 106 ? -9.070 -10.462 80.054 1.00 39.22 106 LEU D N 1
ATOM 3752 C CA . LEU D 1 106 ? -9.487 -9.210 80.656 1.00 38.42 106 LEU D CA 1
ATOM 3753 C C . LEU D 1 106 ? -10.180 -8.369 79.604 1.00 37.93 106 LEU D C 1
ATOM 3754 O O . LEU D 1 106 ? -11.316 -7.948 79.797 1.00 37.34 106 LEU D O 1
ATOM 3759 N N . GLU D 1 107 ? -9.508 -8.158 78.472 1.00 37.94 107 GLU D N 1
ATOM 3760 C CA . GLU D 1 107 ? -10.071 -7.360 77.389 1.00 38.09 107 GLU D CA 1
ATOM 3761 C C . GLU D 1 107 ? -11.362 -7.984 76.858 1.00 37.31 107 GLU D C 1
ATOM 3762 O O . GLU D 1 107 ? -12.348 -7.280 76.656 1.00 37.60 107 GLU D O 1
ATOM 3768 N N . ALA D 1 108 ? -11.346 -9.299 76.646 1.00 36.06 108 ALA D N 1
ATOM 3769 C CA . ALA D 1 108 ? -12.502 -10.031 76.132 1.00 35.53 108 ALA D CA 1
ATOM 3770 C C . ALA D 1 108 ? -13.725 -10.069 77.073 1.00 35.34 108 ALA D C 1
ATOM 3771 O O . ALA D 1 108 ? -14.846 -10.278 76.614 1.00 34.92 108 ALA D O 1
ATOM 3773 N N . GLY D 1 109 ? -13.501 -9.848 78.371 1.00 35.08 109 GLY D N 1
ATOM 3774 C CA . GLY D 1 109 ? -14.543 -9.919 79.374 1.00 34.65 109 GLY D CA 1
ATOM 3775 C C . GLY D 1 109 ? -15.077 -8.599 79.895 1.00 34.82 109 GLY D C 1
ATOM 3776 O O . GLY D 1 109 ? -16.065 -8.595 80.627 1.00 34.76 109 GLY D O 1
ATOM 3777 N N . LEU D 1 110 ? -14.455 -7.478 79.523 1.00 34.48 110 LEU D N 1
ATOM 3778 C CA . LEU D 1 110 ? -14.824 -6.180 80.112 1.00 34.54 110 LEU D CA 1
ATOM 3779 C C . LEU D 1 110 ? -16.275 -5.777 79.863 1.00 34.39 110 LEU D C 1
ATOM 3780 O O . LEU D 1 110 ? -16.960 -5.309 80.778 1.00 34.81 110 LEU D O 1
ATOM 3785 N N . ALA D 1 111 ? -16.736 -5.957 78.628 1.00 34.02 111 ALA D N 1
ATOM 3786 C CA . ALA D 1 111 ? -18.108 -5.609 78.239 1.00 33.55 111 ALA D CA 1
ATOM 3787 C C . ALA D 1 111 ? -19.144 -6.421 79.030 1.00 33.42 111 ALA D C 1
ATOM 3788 O O . ALA D 1 111 ? -20.114 -5.862 79.541 1.00 34.19 111 ALA D O 1
ATOM 3790 N N . ALA D 1 112 ? -18.925 -7.730 79.153 1.00 33.19 112 ALA D N 1
ATOM 3791 C CA . ALA D 1 112 ? -19.799 -8.593 79.945 1.00 32.94 112 ALA D CA 1
ATOM 3792 C C . ALA D 1 112 ? -19.866 -8.152 81.407 1.00 33.56 112 ALA D C 1
ATOM 3793 O O . ALA D 1 112 ? -20.962 -8.090 81.977 1.00 33.52 112 ALA D O 1
ATOM 3795 N N . ALA D 1 113 ? -18.704 -7.830 81.997 1.00 34.28 113 ALA D N 1
ATOM 3796 C CA . ALA D 1 113 ? -18.604 -7.320 83.385 1.00 35.00 113 ALA D CA 1
ATOM 3797 C C . ALA D 1 113 ? -19.339 -5.995 83.619 1.00 35.94 113 ALA D C 1
ATOM 3798 O O . ALA D 1 113 ? -20.055 -5.845 84.607 1.00 36.58 113 ALA D O 1
ATOM 3800 N N . ARG D 1 114 ? -19.157 -5.029 82.721 1.00 36.87 114 ARG D N 1
ATOM 3801 C CA . ARG D 1 114 ? -19.952 -3.806 82.751 1.00 38.20 114 ARG D CA 1
ATOM 3802 C C . ARG D 1 114 ? -21.450 -4.119 82.772 1.00 38.16 114 ARG D C 1
ATOM 3803 O O . ARG D 1 114 ? -22.199 -3.546 83.564 1.00 38.67 114 ARG D O 1
ATOM 3811 N N . GLU D 1 115 ? -21.874 -5.034 81.901 1.00 38.15 115 GLU D N 1
ATOM 3812 C CA . GLU D 1 115 ? -23.277 -5.416 81.795 1.00 38.05 115 GLU D CA 1
ATOM 3813 C C . GLU D 1 115 ? -23.792 -6.059 83.081 1.00 37.57 115 GLU D C 1
ATOM 3814 O O . GLU D 1 115 ? -24.913 -5.790 83.508 1.00 37.89 115 GLU D O 1
ATOM 3820 N N . ILE D 1 116 ? -22.964 -6.896 83.698 1.00 37.18 116 ILE D N 1
ATOM 3821 C CA . ILE D 1 116 ? -23.306 -7.532 84.967 1.00 36.08 116 ILE D CA 1
ATOM 3822 C C . ILE D 1 116 ? -23.560 -6.467 86.031 1.00 36.42 116 ILE D C 1
ATOM 3823 O O . ILE D 1 116 ? -24.552 -6.546 86.761 1.00 36.57 116 ILE D O 1
ATOM 3828 N N . ASN D 1 117 ? -22.679 -5.469 86.092 1.00 36.80 117 ASN D N 1
ATOM 3829 C CA . ASN D 1 117 ? -22.801 -4.345 87.034 1.00 37.85 117 ASN D CA 1
ATOM 3830 C C . ASN D 1 117 ? -24.030 -3.465 86.787 1.00 37.98 117 ASN D C 1
ATOM 3831 O O . ASN D 1 117 ? -24.594 -2.914 87.724 1.00 37.61 117 ASN D O 1
ATOM 3836 N N . ARG D 1 118 ? -24.423 -3.338 85.520 1.00 38.56 118 ARG D N 1
ATOM 3837 C CA . ARG D 1 118 ? -25.633 -2.605 85.148 1.00 39.00 118 ARG D CA 1
ATOM 3838 C C . ARG D 1 118 ? -26.875 -3.372 85.559 1.00 39.20 118 ARG D C 1
ATOM 3839 O O . ARG D 1 118 ? -27.841 -2.777 86.047 1.00 39.13 118 ARG D O 1
ATOM 3847 N N . GLN D 1 119 ? -26.851 -4.686 85.337 1.00 39.37 119 GLN D N 1
ATOM 3848 C CA . GLN D 1 119 ? -27.924 -5.574 85.798 1.00 39.54 119 GLN D CA 1
ATOM 3849 C C . GLN D 1 119 ? -28.078 -5.543 87.303 1.00 39.75 119 GLN D C 1
ATOM 3850 O O . GLN D 1 119 ? -29.194 -5.473 87.800 1.00 40.23 119 GLN D O 1
ATOM 3856 N N . ALA D 1 120 ? -26.957 -5.587 88.024 1.00 40.04 120 ALA D N 1
ATOM 3857 C CA . ALA D 1 120 ? -26.968 -5.525 89.483 1.00 40.52 120 ALA D CA 1
ATOM 3858 C C . ALA D 1 120 ? -27.718 -4.296 89.986 1.00 40.90 120 ALA D C 1
ATOM 3859 O O . ALA D 1 120 ? -28.546 -4.388 90.904 1.00 40.92 120 ALA D O 1
ATOM 3861 N N . LEU D 1 121 ? -27.444 -3.158 89.355 1.00 41.20 121 LEU D N 1
ATOM 3862 C CA . LEU D 1 121 ? -27.988 -1.884 89.777 1.00 41.78 121 LEU D CA 1
ATOM 3863 C C . LEU D 1 121 ? -29.322 -1.533 89.099 1.00 42.60 121 LEU D C 1
ATOM 3864 O O . LEU D 1 121 ? -29.910 -0.498 89.393 1.00 42.46 121 LEU D O 1
ATOM 3869 N N . ALA D 1 122 ? -29.803 -2.412 88.220 1.00 43.63 122 ALA D N 1
ATOM 3870 C CA . ALA D 1 122 ? -30.981 -2.146 87.378 1.00 44.68 122 ALA D CA 1
ATOM 3871 C C . ALA D 1 122 ? -32.298 -1.860 88.129 1.00 45.75 122 ALA D C 1
ATOM 3872 O O . ALA D 1 122 ? -33.137 -1.130 87.601 1.00 45.83 122 ALA D O 1
ATOM 3874 N N . PRO D 1 123 ? -32.502 -2.448 89.335 1.00 46.60 123 PRO D N 1
ATOM 3875 C CA . PRO D 1 123 ? -33.677 -2.050 90.139 1.00 47.39 123 PRO D CA 1
ATOM 3876 C C . PRO D 1 123 ? -33.620 -0.595 90.633 1.00 48.12 123 PRO D C 1
ATOM 3877 O O . PRO D 1 123 ? -34.617 -0.066 91.136 1.00 48.14 123 PRO D O 1
ATOM 3881 N N . LEU D 1 124 ? -32.463 0.037 90.479 1.00 49.00 124 LEU D N 1
ATOM 3882 C CA . LEU D 1 124 ? -32.269 1.420 90.890 1.00 49.94 124 LEU D CA 1
ATOM 3883 C C . LEU D 1 124 ? -32.141 2.350 89.689 1.00 50.91 124 LEU D C 1
ATOM 3884 O O . LEU D 1 124 ? -31.560 1.985 88.657 1.00 50.75 124 LEU D O 1
ATOM 3889 N N . SER D 1 125 ? -32.694 3.553 89.832 1.00 52.03 125 SER D N 1
ATOM 3890 C CA . SER D 1 125 ? -32.569 4.586 88.816 1.00 53.20 125 SER D CA 1
ATOM 3891 C C . SER D 1 125 ? -31.143 5.127 88.843 1.00 53.95 125 SER D C 1
ATOM 3892 O O . SER D 1 125 ? -30.431 4.963 89.844 1.00 53.96 125 SER D O 1
ATOM 3895 N N . LEU D 1 126 ? -30.741 5.770 87.747 1.00 54.78 126 LEU D N 1
ATOM 3896 C CA . LEU D 1 126 ? -29.389 6.307 87.580 1.00 55.70 126 LEU D CA 1
ATOM 3897 C C . LEU D 1 126 ? -28.897 7.108 88.795 1.00 56.11 126 LEU D C 1
ATOM 3898 O O . LEU D 1 126 ? -27.728 7.005 89.179 1.00 56.23 126 LEU D O 1
ATOM 3903 N N . GLN D 1 127 ? -29.797 7.895 89.391 1.00 56.56 127 GLN D N 1
ATOM 3904 C CA . GLN D 1 127 ? -29.465 8.755 90.530 1.00 56.84 127 GLN D CA 1
ATOM 3905 C C . GLN D 1 127 ? -29.462 7.996 91.849 1.00 56.71 127 GLN D C 1
ATOM 3906 O O . GLN D 1 127 ? -28.611 8.241 92.703 1.00 56.66 127 GLN D O 1
ATOM 3912 N N . GLU D 1 128 ? -30.410 7.073 92.008 1.00 56.67 128 GLU D N 1
ATOM 3913 C CA . GLU D 1 128 ? -30.421 6.149 93.153 1.00 56.43 128 GLU D CA 1
ATOM 3914 C C . GLU D 1 128 ? -29.127 5.320 93.217 1.00 56.09 128 GLU D C 1
ATOM 3915 O O . GLU D 1 128 ? -28.616 5.037 94.304 1.00 55.91 128 GLU D O 1
ATOM 3921 N N . GLN D 1 129 ? -28.607 4.948 92.048 1.00 55.78 129 GLN D N 1
ATOM 3922 C CA . GLN D 1 129 ? -27.323 4.258 91.943 1.00 55.77 129 GLN D CA 1
ATOM 3923 C C . GLN D 1 129 ? -26.181 5.138 92.429 1.00 56.31 129 GLN D C 1
ATOM 3924 O O . GLN D 1 129 ? -25.235 4.646 93.047 1.00 56.31 129 GLN D O 1
ATOM 3930 N N . GLU D 1 130 ? -26.272 6.436 92.129 1.00 56.78 130 GLU D N 1
ATOM 3931 C CA . GLU D 1 130 ? -25.297 7.426 92.585 1.00 57.21 130 GLU D CA 1
ATOM 3932 C C . GLU D 1 130 ? -25.377 7.621 94.097 1.00 56.73 130 GLU D C 1
ATOM 3933 O O . GLU D 1 130 ? -24.348 7.687 94.765 1.00 56.91 130 GLU D O 1
ATOM 3939 N N . THR D 1 131 ? -26.594 7.693 94.632 1.00 56.55 131 THR D N 1
ATOM 3940 C CA . THR D 1 131 ? -26.804 7.761 96.083 1.00 56.46 131 THR D CA 1
ATOM 3941 C C . THR D 1 131 ? -26.203 6.534 96.777 1.00 56.47 131 THR D C 1
ATOM 3942 O O . THR D 1 131 ? -25.410 6.669 97.711 1.00 56.37 131 THR D O 1
ATOM 3946 N N . LEU D 1 132 ? -26.589 5.346 96.309 1.00 56.66 132 LEU D N 1
ATOM 3947 C CA . LEU D 1 132 ? -26.174 4.082 96.921 1.00 56.80 132 LEU D CA 1
ATOM 3948 C C . LEU D 1 132 ? -24.663 3.881 96.871 1.00 57.12 132 LEU D C 1
ATOM 3949 O O . LEU D 1 132 ? -24.042 3.574 97.890 1.00 57.18 132 LEU D O 1
ATOM 3954 N N . ARG D 1 133 ? -24.090 4.062 95.682 1.00 57.57 133 ARG D N 1
ATOM 3955 C CA . ARG D 1 133 ? -22.657 3.901 95.454 1.00 58.20 133 ARG D CA 1
ATOM 3956 C C . ARG D 1 133 ? -21.846 4.737 96.435 1.00 58.06 133 ARG D C 1
ATOM 3957 O O . ARG D 1 133 ? -20.933 4.222 97.083 1.00 58.09 133 ARG D O 1
ATOM 3965 N N . GLY D 1 134 ? -22.198 6.019 96.541 1.00 58.12 134 GLY D N 1
ATOM 3966 C CA . GLY D 1 134 ? -21.547 6.947 97.459 1.00 58.15 134 GLY D CA 1
ATOM 3967 C C . GLY D 1 134 ? -21.713 6.578 98.925 1.00 58.33 134 GLY D C 1
ATOM 3968 O O . GLY D 1 134 ? -20.768 6.701 99.710 1.00 58.61 134 GLY D O 1
ATOM 3969 N N . LEU D 1 135 ? -22.913 6.132 99.289 1.00 58.29 135 LEU D N 1
ATOM 3970 C CA . LEU D 1 135 ? -23.223 5.728 100.661 1.00 58.42 135 LEU D CA 1
ATOM 3971 C C . LEU D 1 135 ? -22.486 4.453 101.092 1.00 58.65 135 LEU D C 1
ATOM 3972 O O . LEU D 1 135 ? -21.959 4.386 102.198 1.00 58.37 135 LEU D O 1
ATOM 3977 N N . LEU D 1 136 ? -22.457 3.452 100.214 1.00 59.23 136 LEU D N 1
ATOM 3978 C CA . LEU D 1 136 ? -21.720 2.208 100.458 1.00 59.86 136 LEU D CA 1
ATOM 3979 C C . LEU D 1 136 ? -20.204 2.389 100.569 1.00 60.50 136 LEU D C 1
ATOM 3980 O O . LEU D 1 136 ? -19.547 1.655 101.313 1.00 61.08 136 LEU D O 1
ATOM 3985 N N . ALA D 1 137 ? -19.655 3.356 99.834 1.00 60.92 137 ALA D N 1
ATOM 3986 C CA . ALA D 1 137 ? -18.215 3.653 99.866 1.00 61.21 137 ALA D CA 1
ATOM 3987 C C . ALA D 1 137 ? -17.750 4.127 101.243 1.00 61.35 137 ALA D C 1
ATOM 3988 O O . ALA D 1 137 ? -16.556 4.066 101.570 1.00 61.43 137 ALA D O 1
ATOM 3990 N N . ARG D 1 138 ? -18.697 4.602 102.044 1.00 61.39 138 ARG D N 1
ATOM 3991 C CA . ARG D 1 138 ? -18.399 5.036 103.404 1.00 61.50 138 ARG D CA 1
ATOM 3992 C C . ARG D 1 138 ? -18.558 3.884 104.412 1.00 61.64 138 ARG D C 1
ATOM 3993 O O . ARG D 1 138 ? -18.294 4.055 105.606 1.00 61.65 138 ARG D O 1
ATOM 4001 N N . LEU D 1 139 ? -18.975 2.713 103.919 1.00 61.71 139 LEU D N 1
ATOM 4002 C CA . LEU D 1 139 ? -19.199 1.525 104.763 1.00 61.76 139 LEU D CA 1
ATOM 4003 C C . LEU D 1 139 ? -18.311 0.328 104.408 1.00 62.00 139 LEU D C 1
ATOM 4004 O O . LEU D 1 139 ? -18.648 -0.818 104.743 1.00 62.16 139 LEU D O 1
ATOM 4009 N N . ILE D 1 140 ? -17.202 0.592 103.718 1.00 62.02 140 ILE D N 1
ATOM 4010 C CA . ILE D 1 140 ? -16.221 -0.435 103.351 1.00 62.12 140 ILE D CA 1
ATOM 4011 C C . ILE D 1 140 ? -14.938 -0.269 104.173 1.00 62.31 140 ILE D C 1
ATOM 4012 O O . ILE D 1 140 ? -13.915 -0.912 103.914 1.00 62.35 140 ILE D O 1
ATOM 4018 N N . ARG E 1 8 ? 11.920 7.755 59.441 1.00 51.38 8 ARG E N 1
ATOM 4019 C CA . ARG E 1 8 ? 10.736 7.342 60.247 1.00 51.10 8 ARG E CA 1
ATOM 4020 C C . ARG E 1 8 ? 10.019 8.544 60.881 1.00 50.67 8 ARG E C 1
ATOM 4021 O O . ARG E 1 8 ? 10.597 9.620 61.026 1.00 50.41 8 ARG E O 1
ATOM 4023 N N . LEU E 1 9 ? 8.753 8.351 61.245 1.00 50.23 9 LEU E N 1
ATOM 4024 C CA . LEU E 1 9 ? 7.948 9.395 61.884 1.00 49.70 9 LEU E CA 1
ATOM 4025 C C . LEU E 1 9 ? 8.591 9.953 63.173 1.00 49.70 9 LEU E C 1
ATOM 4026 O O . LEU E 1 9 ? 8.497 11.153 63.451 1.00 49.22 9 LEU E O 1
ATOM 4031 N N . ASP E 1 10 ? 9.266 9.080 63.923 1.00 50.07 10 ASP E N 1
ATOM 4032 C CA . ASP E 1 10 ? 9.900 9.427 65.210 1.00 50.49 10 ASP E CA 1
ATOM 4033 C C . ASP E 1 10 ? 11.121 10.319 65.074 1.00 50.85 10 ASP E C 1
ATOM 4034 O O . ASP E 1 10 ? 11.708 10.734 66.077 1.00 51.45 10 ASP E O 1
ATOM 4039 N N . ASP E 1 11 ? 11.509 10.594 63.835 1.00 51.21 11 ASP E N 1
ATOM 4040 C CA . ASP E 1 11 ? 12.594 11.519 63.540 1.00 51.54 11 ASP E CA 1
ATOM 4041 C C . ASP E 1 11 ? 12.081 12.885 63.111 1.00 51.24 11 ASP E C 1
ATOM 4042 O O . ASP E 1 11 ? 12.853 13.838 63.051 1.00 52.37 11 ASP E O 1
ATOM 4047 N N . GLN E 1 12 ? 10.787 12.983 62.821 1.00 50.45 12 GLN E N 1
ATOM 4048 C CA . GLN E 1 12 ? 10.190 14.221 62.318 1.00 49.45 12 GLN E CA 1
ATOM 4049 C C . GLN E 1 12 ? 10.085 15.230 63.434 1.00 48.32 12 GLN E C 1
ATOM 4050 O O . GLN E 1 12 ? 9.558 14.929 64.503 1.00 48.58 12 GLN E O 1
ATOM 4056 N N . ILE E 1 13 ? 10.586 16.430 63.184 1.00 47.22 13 ILE E N 1
ATOM 4057 C CA . ILE E 1 13 ? 10.598 17.479 64.194 1.00 46.18 13 ILE E CA 1
ATOM 4058 C C . ILE E 1 13 ? 9.191 17.841 64.685 1.00 45.27 13 ILE E C 1
ATOM 4059 O O . ILE E 1 13 ? 9.019 18.166 65.844 1.00 45.32 13 ILE E O 1
ATOM 4064 N N . GLY E 1 14 ? 8.192 17.749 63.814 1.00 44.41 14 GLY E N 1
ATOM 4065 C CA . GLY E 1 14 ? 6.823 18.097 64.177 1.00 43.76 14 GLY E CA 1
ATOM 4066 C C . GLY E 1 14 ? 6.202 17.143 65.184 1.00 43.52 14 GLY E C 1
ATOM 4067 O O . GLY E 1 14 ? 5.557 17.570 66.157 1.00 43.47 14 GLY E O 1
ATOM 4068 N N . PHE E 1 15 ? 6.400 15.852 64.938 1.00 42.95 15 PHE E N 1
ATOM 4069 C CA . PHE E 1 15 ? 5.978 14.780 65.846 1.00 42.79 15 PHE E CA 1
ATOM 4070 C C . PHE E 1 15 ? 6.661 14.898 67.208 1.00 42.94 15 PHE E C 1
ATOM 4071 O O . PHE E 1 15 ? 5.999 14.845 68.248 1.00 42.43 15 PHE E O 1
ATOM 4079 N N . ILE E 1 16 ? 7.984 15.064 67.189 1.00 43.42 16 ILE E N 1
ATOM 4080 C CA . ILE E 1 16 ? 8.765 15.255 68.412 1.00 43.75 16 ILE E CA 1
ATOM 4081 C C . ILE E 1 16 ? 8.239 16.476 69.168 1.00 44.12 16 ILE E C 1
ATOM 4082 O O . ILE E 1 16 ? 7.995 16.409 70.371 1.00 43.81 16 ILE E O 1
ATOM 4087 N N . LEU E 1 17 ? 8.038 17.573 68.442 1.00 44.22 17 LEU E N 1
ATOM 4088 C CA . LEU E 1 17 ? 7.563 18.820 69.038 1.00 44.37 17 LEU E CA 1
ATOM 4089 C C . LEU E 1 17 ? 6.191 18.694 69.683 1.00 44.47 17 LEU E C 1
ATOM 4090 O O . LEU E 1 17 ? 5.961 19.238 70.764 1.00 44.37 17 LEU E O 1
ATOM 4095 N N . ARG E 1 18 ? 5.285 17.988 69.011 1.00 44.69 18 ARG E N 1
ATOM 4096 C CA . ARG E 1 18 ? 3.933 17.793 69.525 1.00 45.09 18 ARG E CA 1
ATOM 4097 C C . ARG E 1 18 ? 3.947 16.987 70.799 1.00 44.92 18 ARG E C 1
ATOM 4098 O O . ARG E 1 18 ? 3.201 17.289 71.732 1.00 45.27 18 ARG E O 1
ATOM 4106 N N . GLN E 1 19 ? 4.801 15.968 70.829 1.00 44.73 19 GLN E N 1
ATOM 4107 C CA . GLN E 1 19 ? 4.922 15.080 71.985 1.00 44.76 19 GLN E CA 1
ATOM 4108 C C . GLN E 1 19 ? 5.452 15.794 73.220 1.00 45.10 19 GLN E C 1
ATOM 4109 O O . GLN E 1 19 ? 4.883 15.671 74.307 1.00 45.08 19 GLN E O 1
ATOM 4115 N N . ALA E 1 20 ? 6.536 16.547 73.039 1.00 45.40 20 ALA E N 1
ATOM 4116 C CA . ALA E 1 20 ? 7.095 17.371 74.097 1.00 45.52 20 ALA E CA 1
ATOM 4117 C C . ALA E 1 20 ? 6.024 18.305 74.650 1.00 46.04 20 ALA E C 1
ATOM 4118 O O . ALA E 1 20 ? 5.944 18.526 75.857 1.00 46.81 20 ALA E O 1
ATOM 4120 N N . ASN E 1 21 ? 5.182 18.820 73.765 1.00 46.33 21 ASN E N 1
ATOM 4121 C CA . ASN E 1 21 ? 4.085 19.690 74.148 1.00 46.51 21 ASN E CA 1
ATOM 4122 C C . ASN E 1 21 ? 3.010 18.933 74.954 1.00 46.33 21 ASN E C 1
ATOM 4123 O O . ASN E 1 21 ? 2.471 19.463 75.923 1.00 46.36 21 ASN E O 1
ATOM 4128 N N . GLN E 1 22 ? 2.717 17.692 74.566 1.00 46.18 22 GLN E N 1
ATOM 4129 C CA . GLN E 1 22 ? 1.705 16.880 75.264 1.00 46.06 22 GLN E CA 1
ATOM 4130 C C . GLN E 1 22 ? 2.188 16.493 76.648 1.00 45.96 22 GLN E C 1
ATOM 4131 O O . GLN E 1 22 ? 1.397 16.457 77.598 1.00 46.46 22 GLN E O 1
ATOM 4137 N N . ARG E 1 23 ? 3.484 16.202 76.758 1.00 45.36 23 ARG E N 1
ATOM 4138 C CA . ARG E 1 23 ? 4.092 15.898 78.041 1.00 44.86 23 ARG E CA 1
ATOM 4139 C C . ARG E 1 23 ? 4.057 17.107 78.969 1.00 44.77 23 ARG E C 1
ATOM 4140 O O . ARG E 1 23 ? 3.704 16.980 80.144 1.00 44.92 23 ARG E O 1
ATOM 4148 N N . TYR E 1 24 ? 4.428 18.273 78.438 1.00 44.31 24 TYR E N 1
ATOM 4149 C CA . TYR E 1 24 ? 4.368 19.507 79.199 1.00 43.85 24 TYR E CA 1
ATOM 4150 C C . TYR E 1 24 ? 2.941 19.788 79.686 1.00 43.67 24 TYR E C 1
ATOM 4151 O O . TYR E 1 24 ? 2.728 20.108 80.852 1.00 44.21 24 TYR E O 1
ATOM 4160 N N . ALA E 1 25 ? 1.977 19.678 78.782 1.00 43.33 25 ALA E N 1
ATOM 4161 C CA . ALA E 1 25 ? 0.573 19.876 79.102 1.00 42.97 25 ALA E CA 1
ATOM 4162 C C . ALA E 1 25 ? 0.119 18.991 80.269 1.00 42.97 25 ALA E C 1
ATOM 4163 O O . ALA E 1 25 ? -0.710 19.419 81.073 1.00 42.80 25 ALA E O 1
ATOM 4165 N N . ALA E 1 26 ? 0.684 17.779 80.358 1.00 43.15 26 ALA E N 1
ATOM 4166 C CA . ALA E 1 26 ? 0.348 16.797 81.395 1.00 43.70 26 ALA E CA 1
ATOM 4167 C C . ALA E 1 26 ? 1.003 17.138 82.727 1.00 43.97 26 ALA E C 1
ATOM 4168 O O . ALA E 1 26 ? 0.369 17.050 83.778 1.00 44.23 26 ALA E O 1
ATOM 4170 N N . LEU E 1 27 ? 2.268 17.542 82.680 1.00 43.87 27 LEU E N 1
ATOM 4171 C CA . LEU E 1 27 ? 2.923 18.093 83.859 1.00 43.49 27 LEU E CA 1
ATOM 4172 C C . LEU E 1 27 ? 2.213 19.362 84.346 1.00 43.34 27 LEU E C 1
ATOM 4173 O O . LEU E 1 27 ? 2.057 19.551 85.552 1.00 43.28 27 LEU E O 1
ATOM 4178 N N . PHE E 1 28 ? 1.777 20.219 83.422 1.00 42.98 28 PHE E N 1
ATOM 4179 C CA . PHE E 1 28 ? 1.072 21.455 83.805 1.00 42.79 28 PHE E CA 1
ATOM 4180 C C . PHE E 1 28 ? -0.287 21.164 84.447 1.00 42.95 28 PHE E C 1
ATOM 4181 O O . PHE E 1 28 ? -0.584 21.650 85.539 1.00 42.52 28 PHE E O 1
ATOM 4189 N N . ALA E 1 29 ? -1.096 20.350 83.771 1.00 43.74 29 ALA E N 1
ATOM 4190 C CA . ALA E 1 29 ? -2.393 19.913 84.303 1.00 44.29 29 ALA E CA 1
ATOM 4191 C C . ALA E 1 29 ? -2.300 19.236 85.682 1.00 44.61 29 ALA E C 1
ATOM 4192 O O . ALA E 1 29 ? -3.188 19.398 86.521 1.00 44.52 29 ALA E O 1
ATOM 4194 N N . ASN E 1 30 ? -1.223 18.486 85.911 1.00 45.11 30 ASN E N 1
ATOM 4195 C CA . ASN E 1 30 ? -1.024 17.792 87.185 1.00 45.29 30 ASN E CA 1
ATOM 4196 C C . ASN E 1 30 ? -0.428 18.676 88.286 1.00 45.43 30 ASN E C 1
ATOM 4197 O O . ASN E 1 30 ? -0.623 18.409 89.479 1.00 46.20 30 ASN E O 1
ATOM 4202 N N . GLY E 1 31 ? 0.295 19.726 87.906 1.00 45.49 31 GLY E N 1
ATOM 4203 C CA . GLY E 1 31 ? 1.064 20.500 88.887 1.00 45.01 31 GLY E CA 1
ATOM 4204 C C . GLY E 1 31 ? 0.652 21.929 89.186 1.00 44.92 31 GLY E C 1
ATOM 4205 O O . GLY E 1 31 ? 1.117 22.510 90.169 1.00 45.01 31 GLY E O 1
ATOM 4206 N N . ILE E 1 32 ? -0.210 22.512 88.358 1.00 44.64 32 ILE E N 1
ATOM 4207 C CA . ILE E 1 32 ? -0.576 23.925 88.548 1.00 44.31 32 ILE E CA 1
ATOM 4208 C C . ILE E 1 32 ? -1.482 24.147 89.770 1.00 44.84 32 ILE E C 1
ATOM 4209 O O . ILE E 1 32 ? -1.309 25.122 90.500 1.00 45.22 32 ILE E O 1
ATOM 4214 N N . GLY E 1 33 ? -2.436 23.245 89.991 1.00 45.27 33 GLY E N 1
ATOM 4215 C CA . GLY E 1 33 ? -3.271 23.295 91.189 1.00 45.76 33 GLY E CA 1
ATOM 4216 C C . GLY E 1 33 ? -4.460 24.246 91.183 1.00 46.18 33 GLY E C 1
ATOM 4217 O O . GLY E 1 33 ? -5.382 24.075 91.980 1.00 46.01 33 GLY E O 1
ATOM 4218 N N . ASN E 1 34 ? -4.450 25.237 90.291 1.00 46.49 34 ASN E N 1
ATOM 4219 C CA . ASN E 1 34 ? -5.492 26.272 90.266 1.00 47.15 34 ASN E CA 1
ATOM 4220 C C . ASN E 1 34 ? -6.572 26.100 89.176 1.00 47.53 34 ASN E C 1
ATOM 4221 O O . ASN E 1 34 ? -7.434 26.974 89.008 1.00 47.93 34 ASN E O 1
ATOM 4226 N N . GLY E 1 35 ? -6.514 24.994 88.434 1.00 47.70 35 GLY E N 1
ATOM 4227 C CA . GLY E 1 35 ? -7.513 24.686 87.405 1.00 47.89 35 GLY E CA 1
ATOM 4228 C C . GLY E 1 35 ? -7.391 25.473 86.109 1.00 48.32 35 GLY E C 1
ATOM 4229 O O . GLY E 1 35 ? -8.233 25.339 85.215 1.00 48.38 35 GLY E O 1
ATOM 4230 N N . LEU E 1 36 ? -6.348 26.294 86.000 1.00 48.43 36 LEU E N 1
ATOM 4231 C CA . LEU E 1 36 ? -6.102 27.074 84.785 1.00 48.38 36 LEU E CA 1
ATOM 4232 C C . LEU E 1 36 ? -5.368 26.254 83.729 1.00 48.67 36 LEU E C 1
ATOM 4233 O O . LEU E 1 36 ? -4.505 25.430 84.057 1.00 48.68 36 LEU E O 1
ATOM 4238 N N . THR E 1 37 ? -5.722 26.478 82.460 1.00 48.97 37 THR E N 1
ATOM 4239 C CA . THR E 1 37 ? -4.937 25.957 81.330 1.00 49.03 37 THR E CA 1
ATOM 4240 C C . THR E 1 37 ? -3.653 26.770 81.157 1.00 48.98 37 THR E C 1
ATOM 4241 O O . THR E 1 37 ? -3.556 27.892 81.685 1.00 49.25 37 THR E O 1
ATOM 4245 N N . PRO E 1 38 ? -2.652 26.207 80.441 1.00 48.89 38 PRO E N 1
ATOM 4246 C CA . PRO E 1 38 ? -1.383 26.902 80.189 1.00 48.51 38 PRO E CA 1
ATOM 4247 C C . PRO E 1 38 ? -1.517 28.328 79.651 1.00 48.26 38 PRO E C 1
ATOM 4248 O O . PRO E 1 38 ? -0.713 29.182 80.021 1.00 48.42 38 PRO E O 1
ATOM 4252 N N . THR E 1 39 ? -2.513 28.577 78.799 1.00 47.99 39 THR E N 1
ATOM 4253 C CA . THR E 1 39 ? -2.679 29.887 78.151 1.00 47.83 39 THR E CA 1
ATOM 4254 C C . THR E 1 39 ? -3.477 30.866 79.008 1.00 47.90 39 THR E C 1
ATOM 4255 O O . THR E 1 39 ? -3.317 32.087 78.877 1.00 47.75 39 THR E O 1
ATOM 4259 N N . GLN E 1 40 ? -4.339 30.336 79.876 1.00 47.57 40 GLN E N 1
ATOM 4260 C CA . GLN E 1 40 ? -5.005 31.167 80.878 1.00 47.33 40 GLN E CA 1
ATOM 4261 C C . GLN E 1 40 ? -3.956 31.629 81.874 1.00 47.19 40 GLN E C 1
ATOM 4262 O O . GLN E 1 40 ? -3.953 32.783 82.294 1.00 47.23 40 GLN E O 1
ATOM 4268 N N . TRP E 1 41 ? -3.067 30.709 82.243 1.00 47.12 41 TRP E N 1
ATOM 4269 C CA . TRP E 1 41 ? -1.931 31.021 83.091 1.00 47.01 41 TRP E CA 1
ATOM 4270 C C . TRP E 1 41 ? -1.067 32.109 82.465 1.00 47.12 41 TRP E C 1
ATOM 4271 O O . TRP E 1 41 ? -0.749 33.103 83.123 1.00 47.78 41 TRP E O 1
ATOM 4282 N N . ALA E 1 42 ? -0.702 31.899 81.199 1.00 46.94 42 ALA E N 1
ATOM 4283 C CA . ALA E 1 42 ? 0.090 32.826 80.401 1.00 46.98 42 ALA E CA 1
ATOM 4284 C C . ALA E 1 42 ? -0.477 34.258 80.394 1.00 47.18 42 ALA E C 1
ATOM 4285 O O . ALA E 1 42 ? 0.243 35.215 80.681 1.00 47.15 42 ALA E O 1
ATOM 4287 N N . ALA E 1 43 ? -1.762 34.391 80.068 1.00 47.44 43 ALA E N 1
ATOM 4288 C CA . ALA E 1 43 ? -2.454 35.684 80.093 1.00 47.85 43 ALA E CA 1
ATOM 4289 C C . ALA E 1 43 ? -2.441 36.298 81.496 1.00 48.32 43 ALA E C 1
ATOM 4290 O O . ALA E 1 43 ? -2.196 37.499 81.646 1.00 48.32 43 ALA E O 1
ATOM 4292 N N . LEU E 1 44 ? -2.699 35.465 82.513 1.00 48.36 44 LEU E N 1
ATOM 4293 C CA . LEU E 1 44 ? -2.637 35.893 83.913 1.00 48.46 44 LEU E CA 1
ATOM 4294 C C . LEU E 1 44 ? -1.249 36.416 84.296 1.00 48.51 44 LEU E C 1
ATOM 4295 O O . LEU E 1 44 ? -1.132 37.492 84.875 1.00 48.38 44 LEU E O 1
ATOM 4300 N N . VAL E 1 45 ? -0.217 35.645 83.965 1.00 48.43 45 VAL E N 1
ATOM 4301 C CA . VAL E 1 45 ? 1.167 36.026 84.228 1.00 48.75 45 VAL E CA 1
ATOM 4302 C C . VAL E 1 45 ? 1.521 37.339 83.530 1.00 49.23 45 VAL E C 1
ATOM 4303 O O . VAL E 1 45 ? 1.964 38.279 84.183 1.00 49.12 45 VAL E O 1
ATOM 4307 N N . ARG E 1 46 ? 1.321 37.393 82.210 1.00 49.72 46 ARG E N 1
ATOM 4308 C CA . ARG E 1 46 ? 1.591 38.600 81.423 1.00 50.34 46 ARG E CA 1
ATOM 4309 C C . ARG E 1 46 ? 0.952 39.843 82.044 1.00 51.03 46 ARG E C 1
ATOM 4310 O O . ARG E 1 46 ? 1.614 40.870 82.198 1.00 51.35 46 ARG E O 1
ATOM 4318 N N . LEU E 1 47 ? -0.323 39.737 82.414 1.00 51.87 47 LEU E N 1
ATOM 4319 C CA . LEU E 1 47 ? -1.041 40.833 83.056 1.00 52.72 47 LEU E CA 1
ATOM 4320 C C . LEU E 1 47 ? -0.409 41.262 84.379 1.00 53.56 47 LEU E C 1
ATOM 4321 O O . LEU E 1 47 ? -0.586 42.401 84.815 1.00 53.87 47 LEU E O 1
ATOM 4326 N N . GLY E 1 48 ? 0.328 40.353 85.012 1.00 54.35 48 GLY E N 1
ATOM 4327 C CA . GLY E 1 48 ? 1.120 40.697 86.187 1.00 55.26 48 GLY E CA 1
ATOM 4328 C C . GLY E 1 48 ? 2.318 41.546 85.806 1.00 55.98 48 GLY E C 1
ATOM 4329 O O . GLY E 1 48 ? 2.642 42.506 86.497 1.00 56.04 48 GLY E O 1
ATOM 4330 N N . GLU E 1 49 ? 2.972 41.196 84.702 1.00 56.86 49 GLU E N 1
ATOM 4331 C CA . GLU E 1 49 ? 4.126 41.957 84.215 1.00 58.23 49 GLU E CA 1
ATOM 4332 C C . GLU E 1 49 ? 3.706 43.344 83.737 1.00 58.53 49 GLU E C 1
ATOM 4333 O O . GLU E 1 49 ? 4.259 44.349 84.179 1.00 58.67 49 GLU E O 1
ATOM 4339 N N . THR E 1 50 ? 2.705 43.380 82.856 1.00 59.21 50 THR E N 1
ATOM 4340 C CA . THR E 1 50 ? 2.298 44.601 82.151 1.00 59.68 50 THR E CA 1
ATOM 4341 C C . THR E 1 50 ? 1.352 45.522 82.933 1.00 59.89 50 THR E C 1
ATOM 4342 O O . THR E 1 50 ? 1.234 46.711 82.613 1.00 60.00 50 THR E O 1
ATOM 4346 N N . GLY E 1 51 ? 0.679 44.981 83.947 1.00 59.99 51 GLY E N 1
ATOM 4347 C CA . GLY E 1 51 ? -0.404 45.713 84.608 1.00 60.16 51 GLY E CA 1
ATOM 4348 C C . GLY E 1 51 ? -1.505 46.026 83.598 1.00 60.17 51 GLY E C 1
ATOM 4349 O O . GLY E 1 51 ? -1.614 45.324 82.585 1.00 60.15 51 GLY E O 1
ATOM 4350 N N . PRO E 1 52 ? -2.329 47.073 83.863 1.00 60.12 52 PRO E N 1
ATOM 4351 C CA . PRO E 1 52 ? -3.415 47.473 82.949 1.00 59.86 52 PRO E CA 1
ATOM 4352 C C . PRO E 1 52 ? -2.946 47.600 81.496 1.00 59.86 52 PRO E C 1
ATOM 4353 O O . PRO E 1 52 ? -2.032 48.372 81.192 1.00 59.74 52 PRO E O 1
ATOM 4357 N N . CYS E 1 53 ? -3.580 46.832 80.615 1.00 59.85 53 CYS E N 1
ATOM 4358 C CA . CYS E 1 53 ? -3.090 46.631 79.255 1.00 59.69 53 CYS E CA 1
ATOM 4359 C C . CYS E 1 53 ? -4.265 46.386 78.304 1.00 59.30 53 CYS E C 1
ATOM 4360 O O . CYS E 1 53 ? -5.234 45.718 78.685 1.00 59.04 53 CYS E O 1
ATOM 4363 N N . PRO E 1 54 ? -4.200 46.946 77.071 1.00 58.95 54 PRO E N 1
ATOM 4364 C CA . PRO E 1 54 ? -5.230 46.661 76.068 1.00 58.52 54 PRO E CA 1
ATOM 4365 C C . PRO E 1 54 ? -5.311 45.158 75.833 1.00 58.22 54 PRO E C 1
ATOM 4366 O O . PRO E 1 54 ? -4.276 44.486 75.800 1.00 58.46 54 PRO E O 1
ATOM 4370 N N . GLN E 1 55 ? -6.524 44.630 75.704 1.00 57.75 55 GLN E N 1
ATOM 4371 C CA . GLN E 1 55 ? -6.713 43.186 75.552 1.00 57.46 55 GLN E CA 1
ATOM 4372 C C . GLN E 1 55 ? -5.981 42.633 74.326 1.00 57.17 55 GLN E C 1
ATOM 4373 O O . GLN E 1 55 ? -5.386 41.552 74.377 1.00 57.32 55 GLN E O 1
ATOM 4379 N N . ASN E 1 56 ? -6.022 43.384 73.233 1.00 56.55 56 ASN E N 1
ATOM 4380 C CA . ASN E 1 56 ? -5.447 42.934 71.980 1.00 56.24 56 ASN E CA 1
ATOM 4381 C C . ASN E 1 56 ? -3.915 42.832 72.009 1.00 55.58 56 ASN E C 1
ATOM 4382 O O . ASN E 1 56 ? -3.342 41.927 71.400 1.00 55.08 56 ASN E O 1
ATOM 4387 N N . GLN E 1 57 ? -3.266 43.756 72.721 1.00 54.85 57 GLN E N 1
ATOM 4388 C CA . GLN E 1 57 ? -1.820 43.704 72.913 1.00 54.61 57 GLN E CA 1
ATOM 4389 C C . GLN E 1 57 ? -1.406 42.608 73.900 1.00 53.90 57 GLN E C 1
ATOM 4390 O O . GLN E 1 57 ? -0.327 42.022 73.765 1.00 54.03 57 GLN E O 1
ATOM 4396 N N . LEU E 1 58 ? -2.261 42.325 74.880 1.00 52.67 58 LEU E N 1
ATOM 4397 C CA . LEU E 1 58 ? -2.034 41.191 75.758 1.00 51.75 58 LEU E CA 1
ATOM 4398 C C . LEU E 1 58 ? -1.938 39.916 74.920 1.00 51.48 58 LEU E C 1
ATOM 4399 O O . LEU E 1 58 ? -1.066 39.078 75.153 1.00 51.08 58 LEU E O 1
ATOM 4404 N N . GLY E 1 59 ? -2.826 39.799 73.934 1.00 51.17 59 GLY E N 1
ATOM 4405 C CA . GLY E 1 59 ? -2.822 38.680 73.003 1.00 51.02 59 GLY E CA 1
ATOM 4406 C C . GLY E 1 59 ? -1.556 38.613 72.181 1.00 51.40 59 GLY E C 1
ATOM 4407 O O . GLY E 1 59 ? -0.979 37.537 72.013 1.00 51.21 59 GLY E O 1
ATOM 4408 N N . ARG E 1 60 ? -1.121 39.773 71.683 1.00 51.68 60 ARG E N 1
ATOM 4409 C CA . ARG E 1 60 ? 0.061 39.876 70.825 1.00 52.46 60 ARG E CA 1
ATOM 4410 C C . ARG E 1 60 ? 1.338 39.547 71.583 1.00 52.12 60 ARG E C 1
ATOM 4411 O O . ARG E 1 60 ? 2.295 39.016 71.003 1.00 52.33 60 ARG E O 1
ATOM 4419 N N . LEU E 1 61 ? 1.340 39.866 72.878 1.00 51.86 61 LEU E N 1
ATOM 4420 C CA . LEU E 1 61 ? 2.472 39.580 73.760 1.00 51.46 61 LEU E CA 1
ATOM 4421 C C . LEU E 1 61 ? 2.497 38.116 74.215 1.00 51.56 61 LEU E C 1
ATOM 4422 O O . LEU E 1 61 ? 3.550 37.600 74.598 1.00 51.74 61 LEU E O 1
ATOM 4427 N N . THR E 1 62 ? 1.345 37.451 74.160 1.00 51.61 62 THR E N 1
ATOM 4428 C CA . THR E 1 62 ? 1.235 36.048 74.576 1.00 51.77 62 THR E CA 1
ATOM 4429 C C . THR E 1 62 ? 1.016 35.096 73.406 1.00 51.95 62 THR E C 1
ATOM 4430 O O . THR E 1 62 ? 0.598 33.952 73.616 1.00 51.86 62 THR E O 1
ATOM 4434 N N . ALA E 1 63 ? 1.304 35.581 72.193 1.00 52.58 63 ALA E N 1
ATOM 4435 C CA . ALA E 1 63 ? 1.162 34.833 70.932 1.00 53.12 63 ALA E CA 1
ATOM 4436 C C . ALA E 1 63 ? -0.224 34.194 70.754 1.00 53.84 63 ALA E C 1
ATOM 4437 O O . ALA E 1 63 ? -0.342 33.019 70.435 1.00 53.22 63 ALA E O 1
ATOM 4447 N N . ASP E 1 65 ? -4.161 35.219 68.986 1.00 58.02 65 ASP E N 1
ATOM 4448 C CA . ASP E 1 65 ? -4.926 36.178 68.184 1.00 58.38 65 ASP E CA 1
ATOM 4449 C C . ASP E 1 65 ? -6.082 36.802 68.976 1.00 58.66 65 ASP E C 1
ATOM 4450 O O . ASP E 1 65 ? -6.349 36.403 70.113 1.00 58.72 65 ASP E O 1
ATOM 4455 N N . ALA E 1 66 ? -6.753 37.776 68.360 1.00 59.16 66 ALA E N 1
ATOM 4456 C CA . ALA E 1 66 ? -7.815 38.568 68.996 1.00 59.44 66 ALA E CA 1
ATOM 4457 C C . ALA E 1 66 ? -8.936 37.726 69.600 1.00 59.63 66 ALA E C 1
ATOM 4458 O O . ALA E 1 66 ? -9.414 38.025 70.698 1.00 59.64 66 ALA E O 1
ATOM 4460 N N . ALA E 1 67 ? -9.347 36.687 68.873 1.00 59.69 67 ALA E N 1
ATOM 4461 C CA . ALA E 1 67 ? -10.437 35.813 69.299 1.00 59.86 67 ALA E CA 1
ATOM 4462 C C . ALA E 1 67 ? -9.996 34.869 70.410 1.00 59.99 67 ALA E C 1
ATOM 4463 O O . ALA E 1 67 ? -10.700 34.723 71.418 1.00 60.41 67 ALA E O 1
ATOM 4465 N N . THR E 1 68 ? -8.836 34.235 70.226 1.00 59.76 68 THR E N 1
ATOM 4466 C CA . THR E 1 68 ? -8.288 33.301 71.214 1.00 59.48 68 THR E CA 1
ATOM 4467 C C . THR E 1 68 ? -8.085 34.007 72.557 1.00 59.54 68 THR E C 1
ATOM 4468 O O . THR E 1 68 ? -8.389 33.445 73.605 1.00 59.63 68 THR E O 1
ATOM 4472 N N . ILE E 1 69 ? -7.590 35.243 72.514 1.00 59.45 69 ILE E N 1
ATOM 4473 C CA . ILE E 1 69 ? -7.312 36.002 73.730 1.00 59.24 69 ILE E CA 1
ATOM 4474 C C . ILE E 1 69 ? -8.600 36.505 74.385 1.00 59.15 69 ILE E C 1
ATOM 4475 O O . ILE E 1 69 ? -8.714 36.523 75.609 1.00 58.90 69 ILE E O 1
ATOM 4480 N N . LYS E 1 70 ? -9.568 36.891 73.556 1.00 59.29 70 LYS E N 1
ATOM 4481 C CA . LYS E 1 70 ? -10.900 37.280 74.014 1.00 59.50 70 LYS E CA 1
ATOM 4482 C C . LYS E 1 70 ? -11.489 36.120 74.815 1.00 59.46 70 LYS E C 1
ATOM 4483 O O . LYS E 1 70 ? -12.068 36.319 75.882 1.00 59.29 70 LYS E O 1
ATOM 4489 N N . GLY E 1 71 ? -11.312 34.913 74.276 1.00 59.58 71 GLY E N 1
ATOM 4490 C CA . GLY E 1 71 ? -11.723 33.667 74.912 1.00 59.64 71 GLY E CA 1
ATOM 4491 C C . GLY E 1 71 ? -11.116 33.483 76.298 1.00 59.55 71 GLY E C 1
ATOM 4492 O O . GLY E 1 71 ? -11.848 33.250 77.262 1.00 59.82 71 GLY E O 1
ATOM 4493 N N . VAL E 1 72 ? -9.791 33.586 76.404 1.00 59.39 72 VAL E N 1
ATOM 4494 C CA . VAL E 1 72 ? -9.125 33.308 77.691 1.00 59.52 72 VAL E CA 1
ATOM 4495 C C . VAL E 1 72 ? -9.451 34.342 78.771 1.00 59.47 72 VAL E C 1
ATOM 4496 O O . VAL E 1 72 ? -9.715 33.978 79.926 1.00 59.51 72 VAL E O 1
ATOM 4500 N N . VAL E 1 73 ? -9.470 35.616 78.371 1.00 59.33 73 VAL E N 1
ATOM 4501 C CA . VAL E 1 73 ? -9.818 36.731 79.253 1.00 59.27 73 VAL E CA 1
ATOM 4502 C C . VAL E 1 73 ? -11.218 36.556 79.837 1.00 59.53 73 VAL E C 1
ATOM 4503 O O . VAL E 1 73 ? -11.449 36.838 81.017 1.00 59.44 73 VAL E O 1
ATOM 4507 N N . GLU E 1 74 ? -12.139 36.076 79.002 1.00 59.89 74 GLU E N 1
ATOM 4508 C CA . GLU E 1 74 ? -13.509 35.795 79.423 1.00 60.09 74 GLU E CA 1
ATOM 4509 C C . GLU E 1 74 ? -13.559 34.640 80.427 1.00 59.98 74 GLU E C 1
ATOM 4510 O O . GLU E 1 74 ? -14.328 34.694 81.385 1.00 60.02 74 GLU E O 1
ATOM 4516 N N . ARG E 1 75 ? -12.733 33.612 80.214 1.00 59.89 75 ARG E N 1
ATOM 4517 C CA . ARG E 1 75 ? -12.631 32.487 81.157 1.00 59.80 75 ARG E CA 1
ATOM 4518 C C . ARG E 1 75 ? -11.942 32.873 82.475 1.00 59.25 75 ARG E C 1
ATOM 4519 O O . ARG E 1 75 ? -12.303 32.360 83.544 1.00 59.32 75 ARG E O 1
ATOM 4527 N N . LEU E 1 76 ? -10.972 33.787 82.393 1.00 58.54 76 LEU E N 1
ATOM 4528 C CA . LEU E 1 76 ? -10.399 34.424 83.584 1.00 57.93 76 LEU E CA 1
ATOM 4529 C C . LEU E 1 76 ? -11.440 35.262 84.326 1.00 57.89 76 LEU E C 1
ATOM 4530 O O . LEU E 1 76 ? -11.469 35.279 85.554 1.00 57.44 76 LEU E O 1
ATOM 4535 N N . ASP E 1 77 ? -12.283 35.957 83.564 1.00 58.28 77 ASP E N 1
ATOM 4536 C CA . ASP E 1 77 ? -13.342 36.800 84.120 1.00 58.84 77 ASP E CA 1
ATOM 4537 C C . ASP E 1 77 ? -14.420 35.997 84.851 1.00 59.14 77 ASP E C 1
ATOM 4538 O O . ASP E 1 77 ? -14.822 36.356 85.961 1.00 59.03 77 ASP E O 1
ATOM 4543 N N . LYS E 1 78 ? -14.879 34.920 84.211 1.00 59.67 78 LYS E N 1
ATOM 4544 C CA . LYS E 1 78 ? -15.821 33.957 84.790 1.00 60.08 78 LYS E CA 1
ATOM 4545 C C . LYS E 1 78 ? -15.331 33.439 86.144 1.00 60.16 78 LYS E C 1
ATOM 4546 O O . LYS E 1 78 ? -16.133 33.046 86.993 1.00 60.32 78 LYS E O 1
ATOM 4552 N N . ARG E 1 79 ? -14.011 33.441 86.325 1.00 60.19 79 ARG E N 1
ATOM 4553 C CA . ARG E 1 79 ? -13.367 32.994 87.562 1.00 60.25 79 ARG E CA 1
ATOM 4554 C C . ARG E 1 79 ? -13.091 34.150 88.527 1.00 59.90 79 ARG E C 1
ATOM 4555 O O . ARG E 1 79 ? -12.543 33.944 89.610 1.00 59.58 79 ARG E O 1
ATOM 4563 N N . GLY E 1 80 ? -13.474 35.359 88.119 1.00 59.85 80 GLY E N 1
ATOM 4564 C CA . GLY E 1 80 ? -13.298 36.570 88.925 1.00 59.75 80 GLY E CA 1
ATOM 4565 C C . GLY E 1 80 ? -11.857 37.026 89.058 1.00 59.82 80 GLY E C 1
ATOM 4566 O O . GLY E 1 80 ? -11.476 37.583 90.086 1.00 59.73 80 GLY E O 1
ATOM 4567 N N . LEU E 1 81 ? -11.061 36.808 88.012 1.00 59.87 81 LEU E N 1
ATOM 4568 C CA . LEU E 1 81 ? -9.612 37.026 88.087 1.00 60.10 81 LEU E CA 1
ATOM 4569 C C . LEU E 1 81 ? -9.101 38.233 87.298 1.00 60.28 81 LEU E C 1
ATOM 4570 O O . LEU E 1 81 ? -7.970 38.680 87.496 1.00 60.30 81 LEU E O 1
ATOM 4575 N N . ILE E 1 82 ? -9.922 38.750 86.394 1.00 60.67 82 ILE E N 1
ATOM 4576 C CA . ILE E 1 82 ? -9.552 39.957 85.671 1.00 60.99 82 ILE E CA 1
ATOM 4577 C C . ILE E 1 82 ? -10.572 41.065 85.926 1.00 61.54 82 ILE E C 1
ATOM 4578 O O . ILE E 1 82 ? -11.662 40.814 86.444 1.00 61.31 82 ILE E O 1
ATOM 4583 N N . GLN E 1 83 ? -10.193 42.292 85.581 1.00 62.23 83 GLN E N 1
ATOM 4584 C CA . GLN E 1 83 ? -11.081 43.446 85.689 1.00 62.81 83 GLN E CA 1
ATOM 4585 C C . GLN E 1 83 ? -10.773 44.436 84.566 1.00 62.81 83 GLN E C 1
ATOM 4586 O O . GLN E 1 83 ? -9.649 44.471 84.048 1.00 62.69 83 GLN E O 1
ATOM 4592 N N . ARG E 1 84 ? -11.777 45.228 84.198 1.00 62.87 84 ARG E N 1
ATOM 4593 C CA . ARG E 1 84 ? -11.637 46.225 83.143 1.00 63.34 84 ARG E CA 1
ATOM 4594 C C . ARG E 1 84 ? -11.861 47.638 83.685 1.00 63.26 84 ARG E C 1
ATOM 4595 O O . ARG E 1 84 ? -12.737 47.863 84.528 1.00 63.39 84 ARG E O 1
ATOM 4603 N N . SER E 1 85 ? -11.053 48.581 83.205 1.00 63.18 85 SER E N 1
ATOM 4604 C CA . SER E 1 85 ? -11.198 49.993 83.578 1.00 63.13 85 SER E CA 1
ATOM 4605 C C . SER E 1 85 ? -10.777 50.948 82.458 1.00 62.83 85 SER E C 1
ATOM 4606 O O . SER E 1 85 ? -10.002 50.584 81.574 1.00 62.84 85 SER E O 1
ATOM 4609 N N . ALA E 1 86 ? -11.310 52.164 82.503 1.00 62.41 86 ALA E N 1
ATOM 4610 C CA . ALA E 1 86 ? -10.953 53.211 81.559 1.00 62.05 86 ALA E CA 1
ATOM 4611 C C . ALA E 1 86 ? -9.469 53.538 81.642 1.00 61.98 86 ALA E C 1
ATOM 4612 O O . ALA E 1 86 ? -8.895 53.654 82.733 1.00 61.78 86 ALA E O 1
ATOM 4614 N N . ASP E 1 87 ? -8.865 53.663 80.466 1.00 61.94 87 ASP E N 1
ATOM 4615 C CA . ASP E 1 87 ? -7.484 54.079 80.294 1.00 61.81 87 ASP E CA 1
ATOM 4616 C C . ASP E 1 87 ? -7.341 55.526 80.765 1.00 62.00 87 ASP E C 1
ATOM 4617 O O . ASP E 1 87 ? -8.083 56.402 80.306 1.00 62.00 87 ASP E O 1
ATOM 4622 N N . PRO E 1 88 ? -6.416 55.779 81.713 1.00 62.11 88 PRO E N 1
ATOM 4623 C CA . PRO E 1 88 ? -6.103 57.150 82.112 1.00 62.19 88 PRO E CA 1
ATOM 4624 C C . PRO E 1 88 ? -4.978 57.769 81.271 1.00 62.20 88 PRO E C 1
ATOM 4625 O O . PRO E 1 88 ? -4.960 57.626 80.041 1.00 62.04 88 PRO E O 1
ATOM 4629 N N . ASP E 1 90 ? -6.932 58.239 78.021 1.00 53.39 90 ASP E N 1
ATOM 4630 C CA . ASP E 1 90 ? -7.862 57.915 76.945 1.00 53.12 90 ASP E CA 1
ATOM 4631 C C . ASP E 1 90 ? -9.056 57.099 77.466 1.00 53.04 90 ASP E C 1
ATOM 4632 O O . ASP E 1 90 ? -9.050 55.859 77.422 1.00 52.84 90 ASP E O 1
ATOM 4637 N N . GLY E 1 91 ? -10.074 57.806 77.960 1.00 52.79 91 GLY E N 1
ATOM 4638 C CA . GLY E 1 91 ? -11.286 57.184 78.516 1.00 52.67 91 GLY E CA 1
ATOM 4639 C C . GLY E 1 91 ? -12.143 56.450 77.494 1.00 52.69 91 GLY E C 1
ATOM 4640 O O . GLY E 1 91 ? -13.070 55.713 77.859 1.00 52.37 91 GLY E O 1
ATOM 4641 N N . ARG E 1 92 ? -11.829 56.660 76.213 1.00 52.74 92 ARG E N 1
ATOM 4642 C CA . ARG E 1 92 ? -12.471 55.957 75.107 1.00 53.09 92 ARG E CA 1
ATOM 4643 C C . ARG E 1 92 ? -12.173 54.454 75.177 1.00 53.60 92 ARG E C 1
ATOM 4644 O O . ARG E 1 92 ? -13.067 53.628 74.970 1.00 53.81 92 ARG E O 1
ATOM 4652 N N . ARG E 1 93 ? -10.931 54.099 75.503 1.00 53.88 93 ARG E N 1
ATOM 4653 C CA . ARG E 1 93 ? -10.558 52.688 75.583 1.00 54.25 93 ARG E CA 1
ATOM 4654 C C . ARG E 1 93 ? -10.512 52.120 77.002 1.00 54.03 93 ARG E C 1
ATOM 4655 O O . ARG E 1 93 ? -10.203 52.817 77.974 1.00 53.84 93 ARG E O 1
ATOM 4663 N N . LEU E 1 94 ? -10.839 50.839 77.099 1.00 54.07 94 LEU E N 1
ATOM 4664 C CA . LEU E 1 94 ? -10.773 50.115 78.357 1.00 54.08 94 LEU E CA 1
ATOM 4665 C C . LEU E 1 94 ? -9.524 49.245 78.411 1.00 54.19 94 LEU E C 1
ATOM 4666 O O . LEU E 1 94 ? -9.111 48.656 77.411 1.00 54.30 94 LEU E O 1
ATOM 4671 N N . LEU E 1 95 ? -8.926 49.185 79.593 1.00 54.42 95 LEU E N 1
ATOM 4672 C CA . LEU E 1 95 ? -7.725 48.400 79.837 1.00 54.46 95 LEU E CA 1
ATOM 4673 C C . LEU E 1 95 ? -8.038 47.175 80.689 1.00 54.55 95 LEU E C 1
ATOM 4674 O O . LEU E 1 95 ? -8.856 47.245 81.610 1.00 54.55 95 LEU E O 1
ATOM 4679 N N . VAL E 1 96 ? -7.387 46.056 80.373 1.00 54.64 96 VAL E N 1
ATOM 4680 C CA . VAL E 1 96 ? -7.529 44.825 81.147 1.00 54.50 96 VAL E CA 1
ATOM 4681 C C . VAL E 1 96 ? -6.379 44.705 82.148 1.00 54.56 96 VAL E C 1
ATOM 4682 O O . VAL E 1 96 ? -5.210 44.877 81.780 1.00 54.71 96 VAL E O 1
ATOM 4686 N N . SER E 1 97 ? -6.723 44.428 83.410 1.00 54.32 97 SER E N 1
ATOM 4687 C CA . SER E 1 97 ? -5.742 44.128 84.462 1.00 53.94 97 SER E CA 1
ATOM 4688 C C . SER E 1 97 ? -6.272 43.057 85.422 1.00 53.79 97 SER E C 1
ATOM 4689 O O . SER E 1 97 ? -7.418 42.618 85.303 1.00 53.87 97 SER E O 1
ATOM 4692 N N . LEU E 1 98 ? -5.429 42.638 86.361 1.00 53.48 98 LEU E N 1
ATOM 4693 C CA . LEU E 1 98 ? -5.811 41.654 87.378 1.00 53.32 98 LEU E CA 1
ATOM 4694 C C . LEU E 1 98 ? -6.817 42.226 88.375 1.00 53.37 98 LEU E C 1
ATOM 4695 O O . LEU E 1 98 ? -6.778 43.410 88.705 1.00 53.71 98 LEU E O 1
ATOM 4700 N N . SER E 1 99 ? -7.738 41.388 88.834 1.00 53.21 99 SER E N 1
ATOM 4701 C CA . SER E 1 99 ? -8.474 41.691 90.050 1.00 52.88 99 SER E CA 1
ATOM 4702 C C . SER E 1 99 ? -7.570 41.234 91.196 1.00 52.95 99 SER E C 1
ATOM 4703 O O . SER E 1 99 ? -6.698 40.393 90.973 1.00 52.74 99 SER E O 1
ATOM 4706 N N . PRO E 1 100 ? -7.745 41.800 92.415 1.00 53.10 100 PRO E N 1
ATOM 4707 C CA . PRO E 1 100 ? -6.931 41.342 93.556 1.00 53.09 100 PRO E CA 1
ATOM 4708 C C . PRO E 1 100 ? -6.942 39.816 93.710 1.00 53.15 100 PRO E C 1
ATOM 4709 O O . PRO E 1 100 ? -5.913 39.219 94.056 1.00 53.24 100 PRO E O 1
ATOM 4713 N N . ALA E 1 101 ? -8.095 39.197 93.444 1.00 53.06 101 ALA E N 1
ATOM 4714 C CA . ALA E 1 101 ? -8.210 37.737 93.417 1.00 53.03 101 ALA E CA 1
ATOM 4715 C C . ALA E 1 101 ? -7.270 37.116 92.379 1.00 52.87 101 ALA E C 1
ATOM 4716 O O . ALA E 1 101 ? -6.637 36.104 92.664 1.00 52.99 101 ALA E O 1
ATOM 4718 N N . GLY E 1 102 ? -7.181 37.732 91.196 1.00 52.89 102 GLY E N 1
ATOM 4719 C CA . GLY E 1 102 ? -6.225 37.333 90.150 1.00 52.68 102 GLY E CA 1
ATOM 4720 C C . GLY E 1 102 ? -4.763 37.531 90.538 1.00 52.68 102 GLY E C 1
ATOM 4721 O O . GLY E 1 102 ? -3.912 36.702 90.227 1.00 52.22 102 GLY E O 1
ATOM 4722 N N . ARG E 1 103 ? -4.479 38.638 91.217 1.00 53.27 103 ARG E N 1
ATOM 4723 C CA . ARG E 1 103 ? -3.144 38.945 91.741 1.00 54.12 103 ARG E CA 1
ATOM 4724 C C . ARG E 1 103 ? -2.681 37.907 92.770 1.00 53.88 103 ARG E C 1
ATOM 4725 O O . ARG E 1 103 ? -1.500 37.541 92.810 1.00 53.82 103 ARG E O 1
ATOM 4733 N N . ALA E 1 104 ? -3.622 37.457 93.601 1.00 53.64 104 ALA E N 1
ATOM 4734 C CA . ALA E 1 104 ? -3.361 36.459 94.630 1.00 53.71 104 ALA E CA 1
ATOM 4735 C C . ALA E 1 104 ? -3.112 35.088 94.010 1.00 53.66 104 ALA E C 1
ATOM 4736 O O . ALA E 1 104 ? -2.215 34.360 94.443 1.00 53.59 104 ALA E O 1
ATOM 4738 N N . GLU E 1 105 ? -3.897 34.753 92.987 1.00 53.43 105 GLU E N 1
ATOM 4739 C CA . GLU E 1 105 ? -3.781 33.459 92.323 1.00 53.56 105 GLU E CA 1
ATOM 4740 C C . GLU E 1 105 ? -2.448 33.338 91.591 1.00 53.66 105 GLU E C 1
ATOM 4741 O O . GLU E 1 105 ? -1.899 32.244 91.465 1.00 53.50 105 GLU E O 1
ATOM 4747 N N . LEU E 1 106 ? -1.932 34.479 91.137 1.00 54.07 106 LEU E N 1
ATOM 4748 C CA . LEU E 1 106 ? -0.650 34.561 90.444 1.00 54.17 106 LEU E CA 1
ATOM 4749 C C . LEU E 1 106 ? 0.519 34.254 91.364 1.00 54.54 106 LEU E C 1
ATOM 4750 O O . LEU E 1 106 ? 1.342 33.402 91.037 1.00 54.87 106 LEU E O 1
ATOM 4755 N N . GLU E 1 107 ? 0.586 34.937 92.512 1.00 54.60 107 GLU E N 1
ATOM 4756 C CA . GLU E 1 107 ? 1.692 34.763 93.460 1.00 54.40 107 GLU E CA 1
ATOM 4757 C C . GLU E 1 107 ? 1.702 33.360 94.054 1.00 53.79 107 GLU E C 1
ATOM 4758 O O . GLU E 1 107 ? 2.759 32.748 94.223 1.00 53.70 107 GLU E O 1
ATOM 4764 N N . ALA E 1 108 ? 0.511 32.856 94.356 1.00 53.23 108 ALA E N 1
ATOM 4765 C CA . ALA E 1 108 ? 0.334 31.497 94.870 1.00 52.58 108 ALA E CA 1
ATOM 4766 C C . ALA E 1 108 ? 0.787 30.411 93.886 1.00 52.11 108 ALA E C 1
ATOM 4767 O O . ALA E 1 108 ? 1.290 29.377 94.308 1.00 52.26 108 ALA E O 1
ATOM 4769 N N . GLY E 1 109 ? 0.621 30.660 92.582 1.00 51.63 109 GLY E N 1
ATOM 4770 C CA . GLY E 1 109 ? 0.894 29.660 91.536 1.00 50.67 109 GLY E CA 1
ATOM 4771 C C . GLY E 1 109 ? 2.250 29.741 90.843 1.00 50.30 109 GLY E C 1
ATOM 4772 O O . GLY E 1 109 ? 2.582 28.890 90.005 1.00 50.18 109 GLY E O 1
ATOM 4773 N N . LEU E 1 110 ? 3.035 30.756 91.195 1.00 49.62 110 LEU E N 1
ATOM 4774 C CA . LEU E 1 110 ? 4.373 30.952 90.630 1.00 49.12 110 LEU E CA 1
ATOM 4775 C C . LEU E 1 110 ? 5.299 29.783 90.919 1.00 48.42 110 LEU E C 1
ATOM 4776 O O . LEU E 1 110 ? 5.998 29.300 90.024 1.00 47.93 110 LEU E O 1
ATOM 4781 N N . ALA E 1 111 ? 5.297 29.357 92.181 1.00 47.86 111 ALA E N 1
ATOM 4782 C CA . ALA E 1 111 ? 6.088 28.233 92.658 1.00 47.53 111 ALA E CA 1
ATOM 4783 C C . ALA E 1 111 ? 5.755 26.952 91.892 1.00 47.18 111 ALA E C 1
ATOM 4784 O O . ALA E 1 111 ? 6.656 26.221 91.490 1.00 47.17 111 ALA E O 1
ATOM 4786 N N . ALA E 1 112 ? 4.458 26.707 91.694 1.00 47.16 112 ALA E N 1
ATOM 4787 C CA . ALA E 1 112 ? 3.942 25.552 90.948 1.00 46.80 112 ALA E CA 1
ATOM 4788 C C . ALA E 1 112 ? 4.421 25.535 89.507 1.00 46.89 112 ALA E C 1
ATOM 4789 O O . ALA E 1 112 ? 4.885 24.498 89.040 1.00 46.85 112 ALA E O 1
ATOM 4791 N N . ALA E 1 113 ? 4.296 26.677 88.816 1.00 47.01 113 ALA E N 1
ATOM 4792 C CA . ALA E 1 113 ? 4.728 26.825 87.422 1.00 47.19 113 ALA E CA 1
ATOM 4793 C C . ALA E 1 113 ? 6.240 26.693 87.288 1.00 47.53 113 ALA E C 1
ATOM 4794 O O . ALA E 1 113 ? 6.736 26.064 86.358 1.00 47.30 113 ALA E O 1
ATOM 4796 N N . ARG E 1 114 ? 6.968 27.280 88.230 1.00 48.24 114 ARG E N 1
ATOM 4797 C CA . ARG E 1 114 ? 8.420 27.125 88.294 1.00 48.88 114 ARG E CA 1
ATOM 4798 C C . ARG E 1 114 ? 8.812 25.641 88.461 1.00 48.83 114 ARG E C 1
ATOM 4799 O O . ARG E 1 114 ? 9.785 25.180 87.870 1.00 48.84 114 ARG E O 1
ATOM 4807 N N . GLU E 1 115 ? 8.036 24.901 89.247 1.00 48.77 115 GLU E N 1
ATOM 4808 C CA . GLU E 1 115 ? 8.240 23.461 89.406 1.00 49.04 115 GLU E CA 1
ATOM 4809 C C . GLU E 1 115 ? 7.806 22.634 88.178 1.00 49.00 115 GLU E C 1
ATOM 4810 O O . GLU E 1 115 ? 8.474 21.649 87.839 1.00 49.06 115 GLU E O 1
ATOM 4816 N N . ILE E 1 116 ? 6.701 23.026 87.532 1.00 48.77 116 ILE E N 1
ATOM 4817 C CA . ILE E 1 116 ? 6.259 22.415 86.265 1.00 48.86 116 ILE E CA 1
ATOM 4818 C C . ILE E 1 116 ? 7.413 22.496 85.264 1.00 49.36 116 ILE E C 1
ATOM 4819 O O . ILE E 1 116 ? 7.748 21.505 84.588 1.00 49.08 116 ILE E O 1
ATOM 4824 N N . ASN E 1 117 ? 8.028 23.678 85.205 1.00 49.45 117 ASN E N 1
ATOM 4825 C CA . ASN E 1 117 ? 9.124 23.937 84.293 1.00 49.93 117 ASN E CA 1
ATOM 4826 C C . ASN E 1 117 ? 10.372 23.065 84.514 1.00 49.96 117 ASN E C 1
ATOM 4827 O O . ASN E 1 117 ? 10.897 22.519 83.552 1.00 50.23 117 ASN E O 1
ATOM 4832 N N . ARG E 1 118 ? 10.830 22.915 85.757 1.00 50.03 118 ARG E N 1
ATOM 4833 C CA . ARG E 1 118 ? 11.995 22.057 86.032 1.00 50.44 118 ARG E CA 1
ATOM 4834 C C . ARG E 1 118 ? 11.739 20.561 85.782 1.00 49.92 118 ARG E C 1
ATOM 4835 O O . ARG E 1 118 ? 12.639 19.848 85.353 1.00 49.56 118 ARG E O 1
ATOM 4843 N N . GLN E 1 119 ? 10.524 20.101 86.082 1.00 49.52 119 GLN E N 1
ATOM 4844 C CA . GLN E 1 119 ? 10.087 18.752 85.741 1.00 49.31 119 GLN E CA 1
ATOM 4845 C C . GLN E 1 119 ? 10.136 18.529 84.231 1.00 49.39 119 GLN E C 1
ATOM 4846 O O . GLN E 1 119 ? 10.606 17.491 83.771 1.00 48.98 119 GLN E O 1
ATOM 4852 N N . ALA E 1 120 ? 9.655 19.515 83.472 1.00 49.54 120 ALA E N 1
ATOM 4853 C CA . ALA E 1 120 ? 9.697 19.476 82.010 1.00 49.59 120 ALA E CA 1
ATOM 4854 C C . ALA E 1 120 ? 11.132 19.267 81.528 1.00 49.93 120 ALA E C 1
ATOM 4855 O O . ALA E 1 120 ? 11.389 18.461 80.622 1.00 49.73 120 ALA E O 1
ATOM 4857 N N . LEU E 1 121 ? 12.064 19.976 82.163 1.00 49.97 121 LEU E N 1
ATOM 4858 C CA . LEU E 1 121 ? 13.462 19.949 81.764 1.00 50.41 121 LEU E CA 1
ATOM 4859 C C . LEU E 1 121 ? 14.314 18.958 82.564 1.00 51.10 121 LEU E C 1
ATOM 4860 O O . LEU E 1 121 ? 15.527 18.881 82.363 1.00 51.44 121 LEU E O 1
ATOM 4865 N N . ALA E 1 122 ? 13.679 18.191 83.451 1.00 51.77 122 ALA E N 1
ATOM 4866 C CA . ALA E 1 122 ? 14.397 17.258 84.336 1.00 52.52 122 ALA E CA 1
ATOM 4867 C C . ALA E 1 122 ? 15.298 16.230 83.630 1.00 52.97 122 ALA E C 1
ATOM 4868 O O . ALA E 1 122 ? 16.391 15.960 84.123 1.00 53.09 122 ALA E O 1
ATOM 4870 N N . PRO E 1 123 ? 14.847 15.647 82.493 1.00 53.48 123 PRO E N 1
ATOM 4871 C CA . PRO E 1 123 ? 15.708 14.678 81.789 1.00 54.02 123 PRO E CA 1
ATOM 4872 C C . PRO E 1 123 ? 17.053 15.241 81.307 1.00 54.64 123 PRO E C 1
ATOM 4873 O O . PRO E 1 123 ? 17.940 14.471 80.917 1.00 54.51 123 PRO E O 1
ATOM 4877 N N . LEU E 1 124 ? 17.199 16.564 81.350 1.00 55.31 124 LEU E N 1
ATOM 4878 C CA . LEU E 1 124 ? 18.379 17.242 80.809 1.00 56.12 124 LEU E CA 1
ATOM 4879 C C . LEU E 1 124 ? 19.287 17.812 81.895 1.00 56.78 124 LEU E C 1
ATOM 4880 O O . LEU E 1 124 ? 18.802 18.362 82.890 1.00 56.87 124 LEU E O 1
ATOM 4885 N N . SER E 1 125 ? 20.602 17.688 81.697 1.00 57.61 125 SER E N 1
ATOM 4886 C CA . SER E 1 125 ? 21.570 18.388 82.547 1.00 58.56 125 SER E CA 1
ATOM 4887 C C . SER E 1 125 ? 21.390 19.907 82.410 1.00 59.12 125 SER E C 1
ATOM 4888 O O . SER E 1 125 ? 20.930 20.392 81.373 1.00 59.37 125 SER E O 1
ATOM 4891 N N . LEU E 1 126 ? 21.757 20.657 83.444 1.00 59.89 126 LEU E N 1
ATOM 4892 C CA . LEU E 1 126 ? 21.585 22.119 83.428 1.00 60.63 126 LEU E CA 1
ATOM 4893 C C . LEU E 1 126 ? 22.332 22.822 82.272 1.00 60.88 126 LEU E C 1
ATOM 4894 O O . LEU E 1 126 ? 21.949 23.918 81.858 1.00 61.09 126 LEU E O 1
ATOM 4899 N N . GLN E 1 127 ? 23.381 22.182 81.757 1.00 61.20 127 GLN E N 1
ATOM 4900 C CA . GLN E 1 127 ? 24.118 22.684 80.593 1.00 61.52 127 GLN E CA 1
ATOM 4901 C C . GLN E 1 127 ? 23.315 22.401 79.322 1.00 61.41 127 GLN E C 1
ATOM 4902 O O . GLN E 1 127 ? 23.239 23.251 78.431 1.00 61.33 127 GLN E O 1
ATOM 4908 N N . GLU E 1 128 ? 22.716 21.210 79.251 1.00 61.42 128 GLU E N 1
ATOM 4909 C CA . GLU E 1 128 ? 21.858 20.817 78.120 1.00 61.50 128 GLU E CA 1
ATOM 4910 C C . GLU E 1 128 ? 20.529 21.567 78.101 1.00 61.23 128 GLU E C 1
ATOM 4911 O O . GLU E 1 128 ? 19.926 21.732 77.040 1.00 61.40 128 GLU E O 1
ATOM 4917 N N . GLN E 1 129 ? 20.069 21.995 79.276 1.00 61.02 129 GLN E N 1
ATOM 4918 C CA . GLN E 1 129 ? 18.872 22.827 79.393 1.00 60.78 129 GLN E CA 1
ATOM 4919 C C . GLN E 1 129 ? 19.066 24.210 78.781 1.00 60.98 129 GLN E C 1
ATOM 4920 O O . GLN E 1 129 ? 18.178 24.713 78.097 1.00 61.25 129 GLN E O 1
ATOM 4926 N N . GLU E 1 130 ? 20.226 24.813 79.024 1.00 61.04 130 GLU E N 1
ATOM 4927 C CA . GLU E 1 130 ? 20.574 26.094 78.418 1.00 61.10 130 GLU E CA 1
ATOM 4928 C C . GLU E 1 130 ? 20.751 25.962 76.915 1.00 60.60 130 GLU E C 1
ATOM 4929 O O . GLU E 1 130 ? 20.266 26.804 76.149 1.00 60.70 130 GLU E O 1
ATOM 4935 N N . THR E 1 131 ? 21.448 24.905 76.499 1.00 59.89 131 THR E N 1
ATOM 4936 C CA . THR E 1 131 ? 21.629 24.617 75.080 1.00 59.37 131 THR E CA 1
ATOM 4937 C C . THR E 1 131 ? 20.257 24.551 74.405 1.00 59.06 131 THR E C 1
ATOM 4938 O O . THR E 1 131 ? 20.014 25.255 73.424 1.00 59.31 131 THR E O 1
ATOM 4942 N N . LEU E 1 132 ? 19.361 23.733 74.959 1.00 58.44 132 LEU E N 1
ATOM 4943 C CA . LEU E 1 132 ? 18.017 23.566 74.414 1.00 57.72 132 LEU E CA 1
ATOM 4944 C C . LEU E 1 132 ? 17.220 24.867 74.391 1.00 57.55 132 LEU E C 1
ATOM 4945 O O . LEU E 1 132 ? 16.631 25.201 73.370 1.00 57.61 132 LEU E O 1
ATOM 4950 N N . ARG E 1 133 ? 17.199 25.590 75.511 1.00 57.38 133 ARG E N 1
ATOM 4951 C CA . ARG E 1 133 ? 16.514 26.888 75.594 1.00 57.08 133 ARG E CA 1
ATOM 4952 C C . ARG E 1 133 ? 16.939 27.822 74.459 1.00 56.70 133 ARG E C 1
ATOM 4953 O O . ARG E 1 133 ? 16.094 28.490 73.857 1.00 56.53 133 ARG E O 1
ATOM 4961 N N . GLY E 1 134 ? 18.250 27.854 74.188 1.00 56.29 134 GLY E N 1
ATOM 4962 C CA . GLY E 1 134 ? 18.834 28.618 73.079 1.00 55.35 134 GLY E CA 1
ATOM 4963 C C . GLY E 1 134 ? 18.335 28.124 71.733 1.00 54.97 134 GLY E C 1
ATOM 4964 O O . GLY E 1 134 ? 17.575 28.818 71.064 1.00 55.07 134 GLY E O 1
ATOM 4965 N N . LEU E 1 135 ? 18.758 26.922 71.345 1.00 54.26 135 LEU E N 1
ATOM 4966 C CA . LEU E 1 135 ? 18.304 26.275 70.102 1.00 54.09 135 LEU E CA 1
ATOM 4967 C C . LEU E 1 135 ? 16.802 26.431 69.853 1.00 53.78 135 LEU E C 1
ATOM 4968 O O . LEU E 1 135 ? 16.401 26.969 68.831 1.00 53.92 135 LEU E O 1
ATOM 4973 N N . LEU E 1 136 ? 15.988 25.970 70.803 1.00 53.35 136 LEU E N 1
ATOM 4974 C CA . LEU E 1 136 ? 14.530 25.997 70.702 1.00 52.98 136 LEU E CA 1
ATOM 4975 C C . LEU E 1 136 ? 13.960 27.401 70.481 1.00 52.77 136 LEU E C 1
ATOM 4976 O O . LEU E 1 136 ? 12.957 27.561 69.782 1.00 52.78 136 LEU E O 1
ATOM 4981 N N . ALA E 1 137 ? 14.594 28.405 71.084 1.00 52.29 137 ALA E N 1
ATOM 4982 C CA . ALA E 1 137 ? 14.123 29.792 71.012 1.00 52.08 137 ALA E CA 1
ATOM 4983 C C . ALA E 1 137 ? 14.217 30.373 69.605 1.00 51.71 137 ALA E C 1
ATOM 4984 O O . ALA E 1 137 ? 13.450 31.270 69.237 1.00 51.92 137 ALA E O 1
ATOM 4986 N N . ARG E 1 138 ? 15.171 29.864 68.832 1.00 51.05 138 ARG E N 1
ATOM 4987 C CA . ARG E 1 138 ? 15.330 30.242 67.431 1.00 50.49 138 ARG E CA 1
ATOM 4988 C C . ARG E 1 138 ? 14.189 29.670 66.573 1.00 50.09 138 ARG E C 1
ATOM 4989 O O . ARG E 1 138 ? 14.006 30.084 65.423 1.00 49.86 138 ARG E O 1
ATOM 4997 N N . LEU E 1 139 ? 13.427 28.731 67.144 1.00 49.46 139 LEU E N 1
ATOM 4998 C CA . LEU E 1 139 ? 12.336 28.048 66.433 1.00 49.27 139 LEU E CA 1
ATOM 4999 C C . LEU E 1 139 ? 10.939 28.543 66.824 1.00 49.06 139 LEU E C 1
ATOM 5000 O O . LEU E 1 139 ? 9.929 27.994 66.375 1.00 48.91 139 LEU E O 1
ATOM 5005 N N . ILE E 1 140 ? 10.900 29.577 67.663 1.00 48.93 140 ILE E N 1
ATOM 5006 C CA . ILE E 1 140 ? 9.665 30.278 68.041 1.00 48.94 140 ILE E CA 1
ATOM 5007 C C . ILE E 1 140 ? 8.939 30.793 66.794 1.00 48.39 140 ILE E C 1
ATOM 5008 O O . ILE E 1 140 ? 7.726 31.003 66.752 1.00 48.07 140 ILE E O 1
ATOM 5014 N N . ARG F 1 8 ? 10.443 36.227 83.787 1.00 60.89 8 ARG F N 1
ATOM 5015 C CA . ARG F 1 8 ? 9.816 36.506 82.458 1.00 60.72 8 ARG F CA 1
ATOM 5016 C C . ARG F 1 8 ? 9.086 35.288 81.908 1.00 60.33 8 ARG F C 1
ATOM 5017 O O . ARG F 1 8 ? 9.583 34.156 81.998 1.00 60.42 8 ARG F O 1
ATOM 5019 N N . LEU F 1 9 ? 7.902 35.532 81.345 1.00 59.65 9 LEU F N 1
ATOM 5020 C CA . LEU F 1 9 ? 7.141 34.498 80.644 1.00 59.00 9 LEU F CA 1
ATOM 5021 C C . LEU F 1 9 ? 7.864 34.065 79.365 1.00 58.42 9 LEU F C 1
ATOM 5022 O O . LEU F 1 9 ? 7.835 32.886 78.996 1.00 57.91 9 LEU F O 1
ATOM 5027 N N . ASP F 1 10 ? 8.544 35.017 78.725 1.00 58.02 10 ASP F N 1
ATOM 5028 C CA . ASP F 1 10 ? 9.174 34.791 77.420 1.00 58.06 10 ASP F CA 1
ATOM 5029 C C . ASP F 1 10 ? 10.340 33.785 77.383 1.00 57.59 10 ASP F C 1
ATOM 5030 O O . ASP F 1 10 ? 10.848 33.463 76.313 1.00 57.59 10 ASP F O 1
ATOM 5035 N N . ASP F 1 11 ? 10.738 33.273 78.540 1.00 57.16 11 ASP F N 1
ATOM 5036 C CA . ASP F 1 11 ? 11.758 32.229 78.595 1.00 56.81 11 ASP F CA 1
ATOM 5037 C C . ASP F 1 11 ? 11.256 30.913 79.221 1.00 56.28 11 ASP F C 1
ATOM 5038 O O . ASP F 1 11 ? 12.024 29.955 79.314 1.00 56.66 11 ASP F O 1
ATOM 5043 N N . GLN F 1 12 ? 9.985 30.865 79.639 1.00 55.12 12 GLN F N 1
ATOM 5044 C CA . GLN F 1 12 ? 9.367 29.619 80.126 1.00 53.94 12 GLN F CA 1
ATOM 5045 C C . GLN F 1 12 ? 9.285 28.585 79.000 1.00 52.68 12 GLN F C 1
ATOM 5046 O O . GLN F 1 12 ? 8.742 28.856 77.925 1.00 52.54 12 GLN F O 1
ATOM 5052 N N . ILE F 1 13 ? 9.824 27.400 79.257 1.00 51.12 13 ILE F N 1
ATOM 5053 C CA . ILE F 1 13 ? 9.848 26.333 78.260 1.00 49.83 13 ILE F CA 1
ATOM 5054 C C . ILE F 1 13 ? 8.455 25.947 77.751 1.00 48.31 13 ILE F C 1
ATOM 5055 O O . ILE F 1 13 ? 8.314 25.551 76.606 1.00 48.55 13 ILE F O 1
ATOM 5060 N N . GLY F 1 14 ? 7.431 26.091 78.585 1.00 46.99 14 GLY F N 1
ATOM 5061 C CA . GLY F 1 14 ? 6.053 25.821 78.171 1.00 45.39 14 GLY F CA 1
ATOM 5062 C C . GLY F 1 14 ? 5.597 26.718 77.039 1.00 44.38 14 GLY F C 1
ATOM 5063 O O . GLY F 1 14 ? 5.131 26.241 76.012 1.00 43.96 14 GLY F O 1
ATOM 5064 N N . PHE F 1 15 ? 5.756 28.022 77.250 1.00 43.88 15 PHE F N 1
ATOM 5065 C CA . PHE F 1 15 ? 5.459 29.075 76.275 1.00 43.43 15 PHE F CA 1
ATOM 5066 C C . PHE F 1 15 ? 6.287 28.953 74.974 1.00 43.00 15 PHE F C 1
ATOM 5067 O O . PHE F 1 15 ? 5.755 29.116 73.883 1.00 42.66 15 PHE F O 1
ATOM 5075 N N . ILE F 1 16 ? 7.576 28.652 75.109 1.00 42.85 16 ILE F N 1
ATOM 5076 C CA . ILE F 1 16 ? 8.469 28.398 73.976 1.00 42.92 16 ILE F CA 1
ATOM 5077 C C . ILE F 1 16 ? 8.008 27.193 73.152 1.00 43.01 16 ILE F C 1
ATOM 5078 O O . ILE F 1 16 ? 7.908 27.267 71.918 1.00 42.75 16 ILE F O 1
ATOM 5083 N N . LEU F 1 17 ? 7.738 26.090 73.852 1.00 42.91 17 LEU F N 1
ATOM 5084 C CA . LEU F 1 17 ? 7.175 24.892 73.260 1.00 42.83 17 LEU F CA 1
ATOM 5085 C C . LEU F 1 17 ? 5.886 25.170 72.493 1.00 42.45 17 LEU F C 1
ATOM 5086 O O . LEU F 1 17 ? 5.737 24.700 71.367 1.00 42.88 17 LEU F O 1
ATOM 5091 N N . ARG F 1 18 ? 4.969 25.931 73.087 1.00 42.17 18 ARG F N 1
ATOM 5092 C CA . ARG F 1 18 ? 3.696 26.234 72.433 1.00 42.67 18 ARG F CA 1
ATOM 5093 C C . ARG F 1 18 ? 3.921 27.010 71.134 1.00 42.57 18 ARG F C 1
ATOM 5094 O O . ARG F 1 18 ? 3.339 26.686 70.099 1.00 42.85 18 ARG F O 1
ATOM 5102 N N . GLN F 1 19 ? 4.796 28.009 71.192 1.00 42.64 19 GLN F N 1
ATOM 5103 C CA . GLN F 1 19 ? 5.116 28.857 70.035 1.00 42.18 19 GLN F CA 1
ATOM 5104 C C . GLN F 1 19 ? 5.807 28.107 68.916 1.00 42.40 19 GLN F C 1
ATOM 5105 O O . GLN F 1 19 ? 5.488 28.317 67.744 1.00 42.62 19 GLN F O 1
ATOM 5111 N N . ALA F 1 20 ? 6.780 27.268 69.266 1.00 42.54 20 ALA F N 1
ATOM 5112 C CA . ALA F 1 20 ? 7.437 26.431 68.270 1.00 43.05 20 ALA F CA 1
ATOM 5113 C C . ALA F 1 20 ? 6.437 25.442 67.651 1.00 43.75 20 ALA F C 1
ATOM 5114 O O . ALA F 1 20 ? 6.482 25.195 66.452 1.00 44.02 20 ALA F O 1
ATOM 5116 N N . ASN F 1 21 ? 5.520 24.902 68.458 1.00 44.48 21 ASN F N 1
ATOM 5117 C CA . ASN F 1 21 ? 4.458 24.034 67.925 1.00 44.84 21 ASN F CA 1
ATOM 5118 C C . ASN F 1 21 ? 3.498 24.811 67.027 1.00 44.54 21 ASN F C 1
ATOM 5119 O O . ASN F 1 21 ? 3.003 24.285 66.042 1.00 44.62 21 ASN F O 1
ATOM 5124 N N . GLN F 1 22 ? 3.243 26.067 67.379 1.00 44.67 22 GLN F N 1
ATOM 5125 C CA . GLN F 1 22 ? 2.417 26.963 66.571 1.00 44.76 22 GLN F CA 1
ATOM 5126 C C . GLN F 1 22 ? 3.080 27.287 65.243 1.00 44.91 22 GLN F C 1
ATOM 5127 O O . GLN F 1 22 ? 2.401 27.412 64.222 1.00 45.21 22 GLN F O 1
ATOM 5133 N N . ARG F 1 23 ? 4.402 27.453 65.269 1.00 45.10 23 ARG F N 1
ATOM 5134 C CA . ARG F 1 23 ? 5.168 27.699 64.063 1.00 45.11 23 ARG F CA 1
ATOM 5135 C C . ARG F 1 23 ? 5.084 26.481 63.168 1.00 45.38 23 ARG F C 1
ATOM 5136 O O . ARG F 1 23 ? 4.838 26.616 61.969 1.00 46.33 23 ARG F O 1
ATOM 5144 N N . TYR F 1 24 ? 5.258 25.290 63.750 1.00 45.13 24 TYR F N 1
ATOM 5145 C CA . TYR F 1 24 ? 5.179 24.066 62.975 1.00 44.41 24 TYR F CA 1
ATOM 5146 C C . TYR F 1 24 ? 3.804 23.899 62.356 1.00 43.96 24 TYR F C 1
ATOM 5147 O O . TYR F 1 24 ? 3.699 23.565 61.189 1.00 43.96 24 TYR F O 1
ATOM 5156 N N . ALA F 1 25 ? 2.761 24.117 63.150 1.00 43.67 25 ALA F N 1
ATOM 5157 C CA . ALA F 1 25 ? 1.385 24.032 62.676 1.00 43.41 25 ALA F CA 1
ATOM 5158 C C . ALA F 1 25 ? 1.192 24.896 61.425 1.00 43.67 25 ALA F C 1
ATOM 5159 O O . ALA F 1 25 ? 0.624 24.435 60.431 1.00 43.77 25 ALA F O 1
ATOM 5161 N N . ALA F 1 26 ? 1.688 26.136 61.482 1.00 43.60 26 ALA F N 1
ATOM 5162 C CA . ALA F 1 26 ? 1.637 27.065 60.363 1.00 43.40 26 ALA F CA 1
ATOM 5163 C C . ALA F 1 26 ? 2.358 26.527 59.114 1.00 43.61 26 ALA F C 1
ATOM 5164 O O . ALA F 1 26 ? 1.739 26.361 58.053 1.00 43.65 26 ALA F O 1
ATOM 5166 N N . LEU F 1 27 ? 3.655 26.245 59.239 1.00 43.65 27 LEU F N 1
ATOM 5167 C CA . LEU F 1 27 ? 4.452 25.740 58.108 1.00 43.45 27 LEU F CA 1
ATOM 5168 C C . LEU F 1 27 ? 3.880 24.448 57.531 1.00 43.58 27 LEU F C 1
ATOM 5169 O O . LEU F 1 27 ? 4.014 24.184 56.341 1.00 43.75 27 LEU F O 1
ATOM 5174 N N . PHE F 1 28 ? 3.259 23.634 58.379 1.00 43.64 28 PHE F N 1
ATOM 5175 C CA . PHE F 1 28 ? 2.627 22.416 57.899 1.00 43.60 28 PHE F CA 1
ATOM 5176 C C . PHE F 1 28 ? 1.380 22.725 57.065 1.00 43.81 28 PHE F C 1
ATOM 5177 O O . PHE F 1 28 ? 1.216 22.172 55.968 1.00 43.71 28 PHE F O 1
ATOM 5185 N N . ALA F 1 29 ? 0.521 23.607 57.581 1.00 44.05 29 ALA F N 1
ATOM 5186 C CA . ALA F 1 29 ? -0.736 23.957 56.914 1.00 44.53 29 ALA F CA 1
ATOM 5187 C C . ALA F 1 29 ? -0.486 24.524 55.515 1.00 45.07 29 ALA F C 1
ATOM 5188 O O . ALA F 1 29 ? -1.227 24.222 54.572 1.00 45.20 29 ALA F O 1
ATOM 5190 N N . ASN F 1 30 ? 0.573 25.327 55.395 1.00 45.37 30 ASN F N 1
ATOM 5191 C CA . ASN F 1 30 ? 0.941 25.985 54.143 1.00 45.74 30 ASN F CA 1
ATOM 5192 C C . ASN F 1 30 ? 1.856 25.164 53.240 1.00 45.13 30 ASN F C 1
ATOM 5193 O O . ASN F 1 30 ? 2.154 25.576 52.121 1.00 45.05 30 ASN F O 1
ATOM 5198 N N . GLY F 1 31 ? 2.306 24.011 53.724 1.00 44.64 31 GLY F N 1
ATOM 5199 C CA . GLY F 1 31 ? 3.362 23.267 53.043 1.00 44.04 31 GLY F CA 1
ATOM 5200 C C . GLY F 1 31 ? 3.018 21.868 52.560 1.00 43.77 31 GLY F C 1
ATOM 5201 O O . GLY F 1 31 ? 3.677 21.354 51.649 1.00 43.20 31 GLY F O 1
ATOM 5202 N N . ILE F 1 32 ? 1.998 21.255 53.167 1.00 43.57 32 ILE F N 1
ATOM 5203 C CA . ILE F 1 32 ? 1.722 19.827 52.953 1.00 43.56 32 ILE F CA 1
ATOM 5204 C C . ILE F 1 32 ? 1.028 19.544 51.636 1.00 43.99 32 ILE F C 1
ATOM 5205 O O . ILE F 1 32 ? 1.263 18.493 51.024 1.00 44.69 32 ILE F O 1
ATOM 5210 N N . GLY F 1 33 ? 0.183 20.478 51.198 1.00 44.22 33 GLY F N 1
ATOM 5211 C CA . GLY F 1 33 ? -0.461 20.374 49.894 1.00 43.95 33 GLY F CA 1
ATOM 5212 C C . GLY F 1 33 ? -1.695 19.495 49.849 1.00 44.10 33 GLY F C 1
ATOM 5213 O O . GLY F 1 33 ? -2.618 19.786 49.090 1.00 44.48 33 GLY F O 1
ATOM 5214 N N . ASN F 1 34 ? -1.722 18.420 50.642 1.00 43.74 34 ASN F N 1
ATOM 5215 C CA . ASN F 1 34 ? -2.832 17.446 50.594 1.00 43.71 34 ASN F CA 1
ATOM 5216 C C . ASN F 1 34 ? -4.048 17.746 51.474 1.00 43.76 34 ASN F C 1
ATOM 5217 O O . ASN F 1 34 ? -5.051 17.043 51.398 1.00 43.98 34 ASN F O 1
ATOM 5222 N N . GLY F 1 35 ? -3.954 18.771 52.316 1.00 44.04 35 GLY F N 1
ATOM 5223 C CA . GLY F 1 35 ? -5.074 19.161 53.175 1.00 43.93 35 GLY F CA 1
ATOM 5224 C C . GLY F 1 35 ? -5.180 18.368 54.468 1.00 43.93 35 GLY F C 1
ATOM 5225 O O . GLY F 1 35 ? -6.130 18.538 55.231 1.00 43.78 35 GLY F O 1
ATOM 5226 N N . LEU F 1 36 ? -4.207 17.502 54.726 1.00 44.11 36 LEU F N 1
ATOM 5227 C CA . LEU F 1 36 ? -4.203 16.736 55.973 1.00 44.03 36 LEU F CA 1
ATOM 5228 C C . LEU F 1 36 ? -3.523 17.515 57.083 1.00 44.07 36 LEU F C 1
ATOM 5229 O O . LEU F 1 36 ? -2.576 18.257 56.840 1.00 43.93 36 LEU F O 1
ATOM 5234 N N . THR F 1 37 ? -4.029 17.349 58.301 1.00 44.42 37 THR F N 1
ATOM 5235 C CA . THR F 1 37 ? -3.435 17.950 59.497 1.00 44.68 37 THR F CA 1
ATOM 5236 C C . THR F 1 37 ? -2.154 17.190 59.843 1.00 44.69 37 THR F C 1
ATOM 5237 O O . THR F 1 37 ? -1.914 16.106 59.297 1.00 45.15 37 THR F O 1
ATOM 5241 N N . PRO F 1 38 ? -1.303 17.762 60.716 1.00 44.74 38 PRO F N 1
ATOM 5242 C CA . PRO F 1 38 ? -0.098 17.026 61.138 1.00 44.45 38 PRO F CA 1
ATOM 5243 C C . PRO F 1 38 ? -0.334 15.641 61.751 1.00 44.14 38 PRO F C 1
ATOM 5244 O O . PRO F 1 38 ? 0.525 14.765 61.595 1.00 44.51 38 PRO F O 1
ATOM 5248 N N . THR F 1 39 ? -1.461 15.444 62.441 1.00 43.58 39 THR F N 1
ATOM 5249 C CA . THR F 1 39 ? -1.731 14.168 63.124 1.00 42.79 39 THR F CA 1
ATOM 5250 C C . THR F 1 39 ? -2.366 13.137 62.195 1.00 42.43 39 THR F C 1
ATOM 5251 O O . THR F 1 39 ? -2.144 11.920 62.345 1.00 42.20 39 THR F O 1
ATOM 5255 N N . GLN F 1 40 ? -3.152 13.621 61.233 1.00 41.35 40 GLN F N 1
ATOM 5256 C CA . GLN F 1 40 ? -3.693 12.767 60.187 1.00 40.61 40 GLN F CA 1
ATOM 5257 C C . GLN F 1 40 ? -2.564 12.201 59.324 1.00 39.75 40 GLN F C 1
ATOM 5258 O O . GLN F 1 40 ? -2.598 11.035 58.928 1.00 39.52 40 GLN F O 1
ATOM 5264 N N . TRP F 1 41 ? -1.561 13.038 59.069 1.00 38.54 41 TRP F N 1
ATOM 5265 C CA . TRP F 1 41 ? -0.382 12.669 58.301 1.00 37.70 41 TRP F CA 1
ATOM 5266 C C . TRP F 1 41 ? 0.510 11.677 59.061 1.00 37.84 41 TRP F C 1
ATOM 5267 O O . TRP F 1 41 ? 1.029 10.721 58.472 1.00 38.18 41 TRP F O 1
ATOM 5278 N N . ALA F 1 42 ? 0.683 11.918 60.360 1.00 37.56 42 ALA F N 1
ATOM 5279 C CA . ALA F 1 42 ? 1.440 11.035 61.244 1.00 37.78 42 ALA F CA 1
ATOM 5280 C C . ALA F 1 42 ? 0.877 9.610 61.269 1.00 37.95 42 ALA F C 1
ATOM 5281 O O . ALA F 1 42 ? 1.632 8.629 61.232 1.00 37.56 42 ALA F O 1
ATOM 5283 N N . ALA F 1 43 ? -0.448 9.506 61.338 1.00 37.99 43 ALA F N 1
ATOM 5284 C CA . ALA F 1 43 ? -1.110 8.217 61.324 1.00 38.38 43 ALA F CA 1
ATOM 5285 C C . ALA F 1 43 ? -0.910 7.532 59.970 1.00 38.84 43 ALA F C 1
ATOM 5286 O O . ALA F 1 43 ? -0.628 6.336 59.914 1.00 39.08 43 ALA F O 1
ATOM 5288 N N . LEU F 1 44 ? -1.019 8.307 58.889 1.00 39.47 44 LEU F N 1
ATOM 5289 C CA . LEU F 1 44 ? -0.802 7.807 57.525 1.00 39.66 44 LEU F CA 1
ATOM 5290 C C . LEU F 1 44 ? 0.638 7.313 57.328 1.00 39.72 44 LEU F C 1
ATOM 5291 O O . LEU F 1 44 ? 0.851 6.230 56.771 1.00 40.03 44 LEU F O 1
ATOM 5296 N N . VAL F 1 45 ? 1.608 8.095 57.811 1.00 39.31 45 VAL F N 1
ATOM 5297 C CA . VAL F 1 45 ? 3.013 7.705 57.803 1.00 39.02 45 VAL F CA 1
ATOM 5298 C C . VAL F 1 45 ? 3.251 6.426 58.609 1.00 39.57 45 VAL F C 1
ATOM 5299 O O . VAL F 1 45 ? 3.894 5.493 58.117 1.00 39.50 45 VAL F O 1
ATOM 5303 N N . ARG F 1 46 ? 2.731 6.382 59.837 1.00 39.92 46 ARG F N 1
ATOM 5304 C CA . ARG F 1 46 ? 2.911 5.220 60.703 1.00 40.45 46 ARG F CA 1
ATOM 5305 C C . ARG F 1 46 ? 2.384 3.937 60.046 1.00 40.93 46 ARG F C 1
ATOM 5306 O O . ARG F 1 46 ? 3.002 2.885 60.169 1.00 40.88 46 ARG F O 1
ATOM 5314 N N . LEU F 1 47 ? 1.251 4.028 59.349 1.00 41.48 47 LEU F N 1
ATOM 5315 C CA . LEU F 1 47 ? 0.673 2.857 58.686 1.00 41.81 47 LEU F CA 1
ATOM 5316 C C . LEU F 1 47 ? 1.530 2.391 57.513 1.00 42.70 47 LEU F C 1
ATOM 5317 O O . LEU F 1 47 ? 1.562 1.200 57.199 1.00 43.01 47 LEU F O 1
ATOM 5322 N N . GLY F 1 48 ? 2.239 3.326 56.880 1.00 43.26 48 GLY F N 1
ATOM 5323 C CA . GLY F 1 48 ? 3.245 2.974 55.882 1.00 43.71 48 GLY F CA 1
ATOM 5324 C C . GLY F 1 48 ? 4.368 2.117 56.448 1.00 44.36 48 GLY F C 1
ATOM 5325 O O . GLY F 1 48 ? 4.974 1.335 55.726 1.00 44.64 48 GLY F O 1
ATOM 5326 N N . GLU F 1 49 ? 4.647 2.265 57.741 1.00 44.95 49 GLU F N 1
ATOM 5327 C CA . GLU F 1 49 ? 5.734 1.535 58.410 1.00 45.46 49 GLU F CA 1
ATOM 5328 C C . GLU F 1 49 ? 5.290 0.173 58.935 1.00 45.54 49 GLU F C 1
ATOM 5329 O O . GLU F 1 49 ? 6.040 -0.799 58.867 1.00 45.72 49 GLU F O 1
ATOM 5335 N N . THR F 1 50 ? 4.072 0.120 59.467 1.00 45.46 50 THR F N 1
ATOM 5336 C CA . THR F 1 50 ? 3.624 -1.003 60.284 1.00 45.67 50 THR F CA 1
ATOM 5337 C C . THR F 1 50 ? 2.800 -2.031 59.523 1.00 45.63 50 THR F C 1
ATOM 5338 O O . THR F 1 50 ? 2.679 -3.178 59.965 1.00 45.75 50 THR F O 1
ATOM 5342 N N . GLY F 1 51 ? 2.228 -1.618 58.395 1.00 45.37 51 GLY F N 1
ATOM 5343 C CA . GLY F 1 51 ? 1.185 -2.386 57.734 1.00 45.11 51 GLY F CA 1
ATOM 5344 C C . GLY F 1 51 ? -0.023 -2.369 58.650 1.00 45.12 51 GLY F C 1
ATOM 5345 O O . GLY F 1 51 ? -0.086 -1.531 59.566 1.00 45.48 51 GLY F O 1
ATOM 5346 N N . PRO F 1 52 ? -0.973 -3.300 58.436 1.00 44.72 52 PRO F N 1
ATOM 5347 C CA . PRO F 1 52 ? -2.216 -3.374 59.225 1.00 44.50 52 PRO F CA 1
ATOM 5348 C C . PRO F 1 52 ? -1.984 -3.439 60.743 1.00 44.33 52 PRO F C 1
ATOM 5349 O O . PRO F 1 52 ? -1.194 -4.259 61.227 1.00 43.66 52 PRO F O 1
ATOM 5353 N N . CYS F 1 53 ? -2.691 -2.569 61.463 1.00 44.34 53 CYS F N 1
ATOM 5354 C CA . CYS F 1 53 ? -2.434 -2.286 62.860 1.00 44.53 53 CYS F CA 1
ATOM 5355 C C . CYS F 1 53 ? -3.750 -2.029 63.569 1.00 44.81 53 CYS F C 1
ATOM 5356 O O . CYS F 1 53 ? -4.605 -1.327 63.024 1.00 44.94 53 CYS F O 1
ATOM 5359 N N . PRO F 1 54 ? -3.937 -2.616 64.770 1.00 45.00 54 PRO F N 1
ATOM 5360 C CA . PRO F 1 54 ? -5.097 -2.316 65.614 1.00 45.22 54 PRO F CA 1
ATOM 5361 C C . PRO F 1 54 ? -5.209 -0.828 65.865 1.00 45.69 54 PRO F C 1
ATOM 5362 O O . PRO F 1 54 ? -4.210 -0.178 66.147 1.00 46.40 54 PRO F O 1
ATOM 5366 N N . GLN F 1 55 ? -6.416 -0.291 65.756 1.00 46.39 55 GLN F N 1
ATOM 5367 C CA . GLN F 1 55 ? -6.623 1.154 65.782 1.00 47.13 55 GLN F CA 1
ATOM 5368 C C . GLN F 1 55 ? -6.096 1.854 67.031 1.00 47.05 55 GLN F C 1
ATOM 5369 O O . GLN F 1 55 ? -5.514 2.942 66.943 1.00 47.46 55 G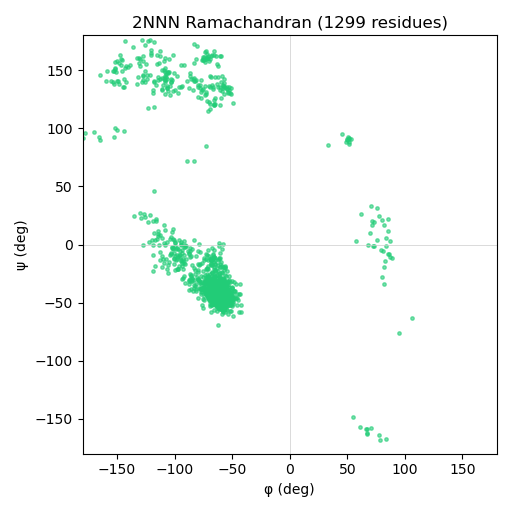LN F O 1
ATOM 5375 N N . ASN F 1 56 ? -6.324 1.252 68.193 1.00 47.26 56 ASN F N 1
ATOM 5376 C CA . ASN F 1 56 ? -5.822 1.812 69.450 1.00 47.54 56 ASN F CA 1
ATOM 5377 C C . ASN F 1 56 ? -4.313 1.689 69.558 1.00 47.33 56 ASN F C 1
ATOM 5378 O O . ASN F 1 56 ? -3.663 2.607 70.067 1.00 47.41 56 ASN F O 1
ATOM 5383 N N . GLN F 1 57 ? -3.765 0.568 69.074 1.00 46.92 57 GLN F N 1
ATOM 5384 C CA . GLN F 1 57 ? -2.317 0.382 69.042 1.00 46.72 57 GLN F CA 1
ATOM 5385 C C . GLN F 1 57 ? -1.656 1.422 68.139 1.00 46.10 57 GLN F C 1
ATOM 5386 O O . GLN F 1 57 ? -0.554 1.877 68.430 1.00 46.35 57 GLN F O 1
ATOM 5392 N N . LEU F 1 58 ? -2.329 1.783 67.049 1.00 45.13 58 LEU F N 1
ATOM 5393 C CA . LEU F 1 58 ? -1.833 2.815 66.151 1.00 44.61 58 LEU F CA 1
ATOM 5394 C C . LEU F 1 58 ? -1.795 4.163 66.872 1.00 44.36 58 LEU F C 1
ATOM 5395 O O . LEU F 1 58 ? -0.861 4.943 66.680 1.00 44.00 58 LEU F O 1
ATOM 5400 N N . GLY F 1 59 ? -2.812 4.410 67.707 1.00 44.24 59 GLY F N 1
ATOM 5401 C CA . GLY F 1 59 ? -2.889 5.598 68.541 1.00 43.97 59 GLY F CA 1
ATOM 5402 C C . GLY F 1 59 ? -1.737 5.632 69.514 1.00 44.60 59 GLY F C 1
ATOM 5403 O O . GLY F 1 59 ? -1.070 6.656 69.652 1.00 44.76 59 GLY F O 1
ATOM 5404 N N . ARG F 1 60 ? -1.492 4.497 70.167 1.00 44.69 60 ARG F N 1
ATOM 5405 C CA . ARG F 1 60 ? -0.415 4.359 71.137 1.00 45.28 60 ARG F CA 1
ATOM 5406 C C . ARG F 1 60 ? 0.978 4.447 70.508 1.00 45.18 60 ARG F C 1
ATOM 5407 O O . ARG F 1 60 ? 1.961 4.576 71.229 1.00 45.48 60 ARG F O 1
ATOM 5415 N N . LEU F 1 61 ? 1.071 4.358 69.183 1.00 45.41 61 LEU F N 1
ATOM 5416 C CA . LEU F 1 61 ? 2.356 4.541 68.496 1.00 45.67 61 LEU F CA 1
ATOM 5417 C C . LEU F 1 61 ? 2.501 5.961 67.945 1.00 46.43 61 LEU F C 1
ATOM 5418 O O . LEU F 1 61 ? 3.588 6.357 67.529 1.00 46.89 61 LEU F O 1
ATOM 5423 N N . THR F 1 62 ? 1.407 6.722 67.930 1.00 47.00 62 THR F N 1
ATOM 5424 C CA . THR F 1 62 ? 1.431 8.075 67.389 1.00 47.46 62 THR F CA 1
ATOM 5425 C C . THR F 1 62 ? 1.007 9.105 68.437 1.00 47.94 62 THR F C 1
ATOM 5426 O O . THR F 1 62 ? 0.513 10.181 68.085 1.00 47.91 62 THR F O 1
ATOM 5430 N N . ALA F 1 63 ? 1.201 8.761 69.715 1.00 48.30 63 ALA F N 1
ATOM 5431 C CA . ALA F 1 63 ? 0.879 9.627 70.866 1.00 48.71 63 ALA F CA 1
ATOM 5432 C C . ALA F 1 63 ? -0.529 10.235 70.820 1.00 49.45 63 ALA F C 1
ATOM 5433 O O . ALA F 1 63 ? -0.712 11.430 71.011 1.00 49.00 63 ALA F O 1
ATOM 5443 N N . ASP F 1 65 ? -4.717 9.263 72.064 1.00 51.94 65 ASP F N 1
ATOM 5444 C CA . ASP F 1 65 ? -5.620 8.408 72.825 1.00 52.17 65 ASP F CA 1
ATOM 5445 C C . ASP F 1 65 ? -6.673 7.785 71.901 1.00 52.48 65 ASP F C 1
ATOM 5446 O O . ASP F 1 65 ? -6.712 8.099 70.701 1.00 52.60 65 ASP F O 1
ATOM 5451 N N . ALA F 1 66 ? -7.508 6.904 72.454 1.00 52.67 66 ALA F N 1
ATOM 5452 C CA . ALA F 1 66 ? -8.482 6.142 71.665 1.00 53.17 66 ALA F CA 1
ATOM 5453 C C . ALA F 1 66 ? -9.460 7.033 70.909 1.00 53.37 66 ALA F C 1
ATOM 5454 O O . ALA F 1 66 ? -9.745 6.783 69.739 1.00 53.64 66 ALA F O 1
ATOM 5456 N N . ALA F 1 67 ? -9.963 8.069 71.575 1.00 53.67 67 ALA F N 1
ATOM 5457 C CA . ALA F 1 67 ? -10.866 9.019 70.927 1.00 54.07 67 ALA F CA 1
ATOM 5458 C C . ALA F 1 67 ? -10.150 9.747 69.793 1.00 54.22 67 ALA F C 1
ATOM 5459 O O . ALA F 1 67 ? -10.589 9.686 68.645 1.00 54.38 67 ALA F O 1
ATOM 5461 N N . THR F 1 68 ? -9.042 10.408 70.136 1.00 54.59 68 THR F N 1
ATOM 5462 C CA . THR F 1 68 ? -8.242 11.217 69.210 1.00 54.79 68 THR F CA 1
ATOM 5463 C C . THR F 1 68 ? -7.900 10.440 67.939 1.00 55.12 68 THR F C 1
ATOM 5464 O O . THR F 1 68 ? -8.144 10.930 66.833 1.00 55.40 68 THR F O 1
ATOM 5468 N N . ILE F 1 69 ? -7.377 9.223 68.096 1.00 55.17 69 ILE F N 1
ATOM 5469 C CA . ILE F 1 69 ? -6.995 8.406 66.945 1.00 55.28 69 ILE F CA 1
ATOM 5470 C C . ILE F 1 69 ? -8.202 8.026 66.087 1.00 55.65 69 ILE F C 1
ATOM 5471 O O . ILE F 1 69 ? -8.104 8.017 64.854 1.00 55.82 69 ILE F O 1
ATOM 5476 N N . LYS F 1 70 ? -9.334 7.742 66.740 1.00 56.04 70 LYS F N 1
ATOM 5477 C CA . LYS F 1 70 ? -10.574 7.363 66.049 1.00 56.41 70 LYS F CA 1
ATOM 5478 C C . LYS F 1 70 ? -11.041 8.487 65.141 1.00 56.20 70 LYS F C 1
ATOM 5479 O O . LYS F 1 70 ? -11.531 8.239 64.041 1.00 56.34 70 LYS F O 1
ATOM 5485 N N . GLY F 1 71 ? -10.868 9.718 65.615 1.00 56.02 71 GLY F N 1
ATOM 5486 C CA . GLY F 1 71 ? -11.216 10.912 64.863 1.00 55.79 71 GLY F CA 1
ATOM 5487 C C . GLY F 1 71 ? -10.421 11.047 63.557 1.00 55.52 71 GLY F C 1
ATOM 5488 O O . GLY F 1 71 ? -11.002 11.317 62.500 1.00 55.32 71 GLY F O 1
ATOM 5489 N N . VAL F 1 72 ? -9.102 10.866 63.630 1.00 55.23 72 VAL F N 1
ATOM 5490 C CA . VAL F 1 72 ? -8.266 11.006 62.432 1.00 54.90 72 VAL F CA 1
ATOM 5491 C C . VAL F 1 72 ? -8.476 9.838 61.474 1.00 54.86 72 VAL F C 1
ATOM 5492 O O . VAL F 1 72 ? -8.407 10.013 60.265 1.00 54.59 72 VAL F O 1
ATOM 5496 N N . VAL F 1 73 ? -8.740 8.659 62.028 1.00 55.08 73 VAL F N 1
ATOM 5497 C CA . VAL F 1 73 ? -9.009 7.463 61.225 1.00 55.64 73 VAL F CA 1
ATOM 5498 C C . VAL F 1 73 ? -10.365 7.575 60.499 1.00 56.04 73 VAL F C 1
ATOM 5499 O O . VAL F 1 73 ? -10.486 7.178 59.337 1.00 55.87 73 VAL F O 1
ATOM 5503 N N . GLU F 1 74 ? -11.368 8.116 61.194 1.00 56.55 74 GLU F N 1
ATOM 5504 C CA . GLU F 1 74 ? -12.662 8.446 60.595 1.00 57.29 74 GLU F CA 1
ATOM 5505 C C . GLU F 1 74 ? -12.483 9.374 59.396 1.00 57.24 74 GLU F C 1
ATOM 5506 O O . GLU F 1 74 ? -12.979 9.101 58.298 1.00 57.18 74 GLU F O 1
ATOM 5512 N N . ARG F 1 75 ? -11.743 10.456 59.620 1.00 57.35 75 ARG F N 1
ATOM 5513 C CA . ARG F 1 75 ? -11.570 11.507 58.637 1.00 57.80 75 ARG F CA 1
ATOM 5514 C C . ARG F 1 75 ? -10.537 11.135 57.576 1.00 57.32 75 ARG F C 1
ATOM 5515 O O . ARG F 1 75 ? -10.358 11.852 56.592 1.00 57.51 75 ARG F O 1
ATOM 5523 N N . LEU F 1 76 ? -9.884 9.998 57.779 1.00 56.89 76 LEU F N 1
ATOM 5524 C CA . LEU F 1 76 ? -8.974 9.414 56.806 1.00 56.50 76 LEU F CA 1
ATOM 5525 C C . LEU F 1 76 ? -9.751 8.414 55.932 1.00 56.69 76 LEU F C 1
ATOM 5526 O O . LEU F 1 76 ? -9.418 8.194 54.759 1.00 56.58 76 LEU F O 1
ATOM 5531 N N . ASP F 1 77 ? -10.795 7.818 56.510 1.00 56.70 77 ASP F N 1
ATOM 5532 C CA . ASP F 1 77 ? -11.631 6.859 55.792 1.00 56.82 77 ASP F CA 1
ATOM 5533 C C . ASP F 1 77 ? -12.524 7.526 54.749 1.00 56.62 77 ASP F C 1
ATOM 5534 O O . ASP F 1 77 ? -12.678 7.010 53.637 1.00 56.55 77 ASP F O 1
ATOM 5539 N N . LYS F 1 78 ? -13.112 8.662 55.121 1.00 56.25 78 LYS F N 1
ATOM 5540 C CA . LYS F 1 78 ? -13.968 9.420 54.226 1.00 56.03 78 LYS F CA 1
ATOM 5541 C C . LYS F 1 78 ? -13.152 10.013 53.074 1.00 55.53 78 LYS F C 1
ATOM 5542 O O . LYS F 1 78 ? -13.689 10.298 52.008 1.00 55.65 78 LYS F O 1
ATOM 5548 N N . ARG F 1 79 ? -11.851 10.186 53.300 1.00 54.93 79 ARG F N 1
ATOM 5549 C CA . ARG F 1 79 ? -10.923 10.614 52.254 1.00 53.99 79 ARG F CA 1
ATOM 5550 C C . ARG F 1 79 ? -10.422 9.425 51.424 1.00 53.29 79 ARG F C 1
ATOM 5551 O O . ARG F 1 79 ? -9.672 9.609 50.460 1.00 53.47 79 ARG F O 1
ATOM 5559 N N . GLY F 1 80 ? -10.831 8.215 51.812 1.00 52.11 80 GLY F N 1
ATOM 5560 C CA . GLY F 1 80 ? -10.487 6.982 51.094 1.00 50.66 80 GLY F CA 1
ATOM 5561 C C . GLY F 1 80 ? -9.050 6.512 51.243 1.00 49.63 80 GLY F C 1
ATOM 5562 O O . GLY F 1 80 ? -8.565 5.720 50.431 1.00 49.15 80 GLY F O 1
ATOM 5563 N N . LEU F 1 81 ? -8.370 6.988 52.286 1.00 48.84 81 LEU F N 1
ATOM 5564 C CA . LEU F 1 81 ? -6.943 6.698 52.463 1.00 48.06 81 LEU F CA 1
ATOM 5565 C C . LEU F 1 81 ? -6.668 5.467 53.341 1.00 47.74 81 LEU F C 1
ATOM 5566 O O . LEU F 1 81 ? -5.555 4.931 53.342 1.00 47.49 81 LEU F O 1
ATOM 5571 N N . ILE F 1 82 ? -7.684 5.020 54.077 1.00 47.17 82 ILE F N 1
ATOM 5572 C CA . ILE F 1 82 ? -7.536 3.848 54.937 1.00 46.63 82 ILE F CA 1
ATOM 5573 C C . ILE F 1 82 ? -8.662 2.826 54.752 1.00 46.45 82 ILE F C 1
ATOM 5574 O O . ILE F 1 82 ? -9.760 3.147 54.274 1.00 46.40 82 ILE F O 1
ATOM 5579 N N . GLN F 1 83 ? -8.353 1.583 55.101 1.00 45.87 83 GLN F N 1
ATOM 5580 C CA . GLN F 1 83 ? -9.331 0.511 55.106 1.00 45.27 83 GLN F CA 1
ATOM 5581 C C . GLN F 1 83 ? -9.337 -0.156 56.479 1.00 44.37 83 GLN F C 1
ATOM 5582 O O . GLN F 1 83 ? -8.292 -0.337 57.099 1.00 44.10 83 GLN F O 1
ATOM 5588 N N . ARG F 1 84 ? -10.536 -0.480 56.950 1.00 43.61 84 ARG F N 1
ATOM 5589 C CA . ARG F 1 84 ? -10.746 -1.202 58.193 1.00 42.89 84 ARG F CA 1
ATOM 5590 C C . ARG F 1 84 ? -11.163 -2.629 57.886 1.00 41.84 84 ARG F C 1
ATOM 5591 O O . ARG F 1 84 ? -12.045 -2.868 57.056 1.00 41.79 84 ARG F O 1
ATOM 5599 N N . SER F 1 85 ? -10.553 -3.579 58.582 1.00 40.67 85 SER F N 1
ATOM 5600 C CA . SER F 1 85 ? -10.886 -4.983 58.399 1.00 39.25 85 SER F CA 1
ATOM 5601 C C . SER F 1 85 ? -10.740 -5.742 59.724 1.00 38.27 85 SER F C 1
ATOM 5602 O O . SER F 1 85 ? -10.054 -5.278 60.634 1.00 37.51 85 SER F O 1
ATOM 5605 N N . ALA F 1 86 ? -11.390 -6.900 59.823 1.00 37.01 86 ALA F N 1
ATOM 5606 C CA . ALA F 1 86 ? -11.346 -7.728 61.030 1.00 36.17 86 ALA F CA 1
ATOM 5607 C C . ALA F 1 86 ? -9.940 -8.287 61.270 1.00 35.65 86 ALA F C 1
ATOM 5608 O O . ALA F 1 86 ? -9.280 -8.757 60.334 1.00 35.38 86 ALA F O 1
ATOM 5610 N N . ASP F 1 87 ? -9.494 -8.210 62.523 1.00 34.83 87 ASP F N 1
ATOM 5611 C CA . ASP F 1 87 ? -8.246 -8.793 62.954 1.00 34.20 87 ASP F CA 1
ATOM 5612 C C . ASP F 1 87 ? -8.410 -10.314 62.912 1.00 34.26 87 ASP F C 1
ATOM 5613 O O . ASP F 1 87 ? -9.231 -10.859 63.645 1.00 33.43 87 ASP F O 1
ATOM 5618 N N . PRO F 1 88 ? -7.633 -11.010 62.047 1.00 34.59 88 PRO F N 1
ATOM 5619 C CA . PRO F 1 88 ? -7.799 -12.464 61.907 1.00 34.67 88 PRO F CA 1
ATOM 5620 C C . PRO F 1 88 ? -7.449 -13.243 63.173 1.00 35.45 88 PRO F C 1
ATOM 5621 O O . PRO F 1 88 ? -7.888 -14.379 63.333 1.00 34.94 88 PRO F O 1
ATOM 5625 N N . ASP F 1 89 ? -6.647 -12.643 64.049 1.00 36.18 89 ASP F N 1
ATOM 5626 C CA . ASP F 1 89 ? -6.211 -13.332 65.254 1.00 37.57 89 ASP F CA 1
ATOM 5627 C C . ASP F 1 89 ? -7.121 -13.055 66.462 1.00 38.01 89 ASP F C 1
ATOM 5628 O O . ASP F 1 89 ? -7.141 -13.829 67.427 1.00 38.34 89 ASP F O 1
ATOM 5633 N N . ASP F 1 90 ? -7.863 -11.951 66.385 1.00 38.32 90 ASP F N 1
ATOM 5634 C CA . ASP F 1 90 ? -8.851 -11.577 67.389 1.00 38.60 90 ASP F CA 1
ATOM 5635 C C . ASP F 1 90 ? -9.986 -10.779 66.738 1.00 38.30 90 ASP F C 1
ATOM 5636 O O . ASP F 1 90 ? -9.859 -9.564 66.510 1.00 37.35 90 ASP F O 1
ATOM 5641 N N . GLY F 1 91 ? -11.085 -11.481 66.457 1.00 38.10 91 GLY F N 1
ATOM 5642 C CA . GLY F 1 91 ? -12.256 -10.919 65.790 1.00 38.50 91 GLY F CA 1
ATOM 5643 C C . GLY F 1 91 ? -13.011 -9.842 66.548 1.00 38.86 91 GLY F C 1
ATOM 5644 O O . GLY F 1 91 ? -13.825 -9.135 65.966 1.00 38.80 91 GLY F O 1
ATOM 5645 N N . ARG F 1 92 ? -12.765 -9.737 67.852 1.00 39.53 92 ARG F N 1
ATOM 5646 C CA . ARG F 1 92 ? -13.158 -8.563 68.638 1.00 40.27 92 ARG F CA 1
ATOM 5647 C C . ARG F 1 92 ? -12.574 -7.264 68.064 1.00 40.39 92 ARG F C 1
ATOM 5648 O O . ARG F 1 92 ? -13.136 -6.194 68.263 1.00 40.67 92 ARG F O 1
ATOM 5656 N N . ARG F 1 93 ? -11.452 -7.366 67.355 1.00 40.90 93 ARG F N 1
ATOM 5657 C CA . ARG F 1 93 ? -10.663 -6.192 66.977 1.00 41.89 93 ARG F CA 1
ATOM 5658 C C . ARG F 1 93 ? -10.716 -5.815 65.507 1.00 41.78 93 ARG F C 1
ATOM 5659 O O . ARG F 1 93 ? -11.028 -6.624 64.633 1.00 41.49 93 ARG F O 1
ATOM 5667 N N . LEU F 1 94 ? -10.353 -4.565 65.266 1.00 41.95 94 LEU F N 1
ATOM 5668 C CA . LEU F 1 94 ? -10.395 -3.972 63.960 1.00 42.27 94 LEU F CA 1
ATOM 5669 C C . LEU F 1 94 ? -8.969 -3.583 63.619 1.00 42.45 94 LEU F C 1
ATOM 5670 O O . LEU F 1 94 ? -8.248 -3.015 64.456 1.00 42.80 94 LEU F O 1
ATOM 5675 N N . LEU F 1 95 ? -8.549 -3.933 62.410 1.00 42.09 95 LEU F N 1
ATOM 5676 C CA . LEU F 1 95 ? -7.224 -3.602 61.931 1.00 41.81 95 LEU F CA 1
ATOM 5677 C C . LEU F 1 95 ? -7.363 -2.449 60.948 1.00 41.77 95 LEU F C 1
ATOM 5678 O O . LEU F 1 95 ? -8.200 -2.504 60.030 1.00 41.87 95 LEU F O 1
ATOM 5683 N N . VAL F 1 96 ? -6.569 -1.395 61.164 1.00 41.40 96 VAL F N 1
ATOM 5684 C CA . VAL F 1 96 ? -6.523 -0.253 60.252 1.00 40.72 96 VAL F CA 1
ATOM 5685 C C . VAL F 1 96 ? -5.343 -0.427 59.291 1.00 40.65 96 VAL F C 1
ATOM 5686 O O . VAL F 1 96 ? -4.238 -0.794 59.684 1.00 40.24 96 VAL F O 1
ATOM 5690 N N . SER F 1 97 ? -5.598 -0.158 58.024 1.00 40.94 97 SER F N 1
ATOM 5691 C CA . SER F 1 97 ? -4.655 -0.454 56.967 1.00 41.86 97 SER F CA 1
ATOM 5692 C C . SER F 1 97 ? -4.696 0.662 55.912 1.00 42.22 97 SER F C 1
ATOM 5693 O O . SER F 1 97 ? -5.710 1.338 55.757 1.00 42.46 97 SER F O 1
ATOM 5696 N N . LEU F 1 98 ? -3.598 0.856 55.193 1.00 42.73 98 LEU F N 1
ATOM 5697 C CA . LEU F 1 98 ? -3.528 1.879 54.140 1.00 43.51 98 LEU F CA 1
ATOM 5698 C C . LEU F 1 98 ? -4.198 1.413 52.842 1.00 44.09 98 LEU F C 1
ATOM 5699 O O . LEU F 1 98 ? -3.985 0.282 52.405 1.00 44.34 98 LEU F O 1
ATOM 5704 N N . SER F 1 99 ? -4.998 2.292 52.231 1.00 44.60 99 SER F N 1
ATOM 5705 C CA . SER F 1 99 ? -5.527 2.099 50.872 1.00 44.93 99 SER F CA 1
ATOM 5706 C C . SER F 1 99 ? -4.429 2.113 49.820 1.00 44.92 99 SER F C 1
ATOM 5707 O O . SER F 1 99 ? -3.327 2.591 50.088 1.00 45.54 99 SER F O 1
ATOM 5710 N N . PRO F 1 100 ? -4.726 1.601 48.606 1.00 44.73 100 PRO F N 1
ATOM 5711 C CA . PRO F 1 100 ? -3.878 1.953 47.453 1.00 44.62 100 PRO F CA 1
ATOM 5712 C C . PRO F 1 100 ? -3.813 3.482 47.258 1.00 44.12 100 PRO F C 1
ATOM 5713 O O . PRO F 1 100 ? -2.748 4.021 46.946 1.00 44.18 100 PRO F O 1
ATOM 5717 N N . ALA F 1 101 ? -4.951 4.151 47.458 1.00 43.68 101 ALA F N 1
ATOM 5718 C CA . ALA F 1 101 ? -5.056 5.604 47.406 1.00 43.46 101 ALA F CA 1
ATOM 5719 C C . ALA F 1 101 ? -4.226 6.245 48.521 1.00 43.50 101 ALA F C 1
ATOM 5720 O O . ALA F 1 101 ? -3.422 7.140 48.263 1.00 43.73 101 ALA F O 1
ATOM 5722 N N . GLY F 1 102 ? -4.427 5.755 49.746 1.00 43.65 102 GLY F N 1
ATOM 5723 C CA . GLY F 1 102 ? -3.678 6.142 50.929 1.00 43.38 102 GLY F CA 1
ATOM 5724 C C . GLY F 1 102 ? -2.184 5.986 50.792 1.00 43.98 102 GLY F C 1
ATOM 5725 O O . GLY F 1 102 ? -1.438 6.859 51.225 1.00 43.94 102 GLY F O 1
ATOM 5726 N N . ARG F 1 103 ? -1.724 4.904 50.172 1.00 44.45 103 ARG F N 1
ATOM 5727 C CA . ARG F 1 103 ? -0.275 4.731 50.046 1.00 45.47 103 ARG F CA 1
ATOM 5728 C C . ARG F 1 103 ? 0.346 5.559 48.914 1.00 45.45 103 ARG F C 1
ATOM 5729 O O . ARG F 1 103 ? 1.538 5.890 48.960 1.00 45.46 103 ARG F O 1
ATOM 5737 N N . ALA F 1 104 ? -0.472 5.909 47.918 1.00 45.56 104 ALA F N 1
ATOM 5738 C CA . ALA F 1 104 ? -0.075 6.863 46.874 1.00 45.25 104 ALA F CA 1
ATOM 5739 C C . ALA F 1 104 ? -0.041 8.299 47.423 1.00 45.13 104 ALA F C 1
ATOM 5740 O O . ALA F 1 104 ? 0.840 9.089 47.078 1.00 44.84 104 ALA F O 1
ATOM 5742 N N . GLU F 1 105 ? -0.999 8.619 48.291 1.00 45.09 105 GLU F N 1
ATOM 5743 C CA . GLU F 1 105 ? -1.060 9.920 48.962 1.00 44.96 105 GLU F CA 1
ATOM 5744 C C . GLU F 1 105 ? 0.161 10.140 49.865 1.00 44.56 105 GLU F C 1
ATOM 5745 O O . GLU F 1 105 ? 0.712 11.249 49.936 1.00 44.37 105 GLU F O 1
ATOM 5751 N N . LEU F 1 106 ? 0.570 9.070 50.541 1.00 44.05 106 LEU F N 1
ATOM 5752 C CA . LEU F 1 106 ? 1.778 9.050 51.346 1.00 43.71 106 LEU F CA 1
ATOM 5753 C C . LEU F 1 106 ? 3.039 9.274 50.509 1.00 44.18 106 LEU F C 1
ATOM 5754 O O . LEU F 1 106 ? 3.868 10.094 50.880 1.00 44.55 106 LEU F O 1
ATOM 5759 N N . GLU F 1 107 ? 3.178 8.573 49.381 1.00 44.78 107 GLU F N 1
ATOM 5760 C CA . GLU F 1 107 ? 4.308 8.794 48.453 1.00 45.43 107 GLU F CA 1
ATOM 5761 C C . GLU F 1 107 ? 4.301 10.169 47.764 1.00 45.10 107 GLU F C 1
ATOM 5762 O O . GLU F 1 107 ? 5.358 10.722 47.444 1.00 45.07 107 GLU F O 1
ATOM 5768 N N . ALA F 1 108 ? 3.113 10.706 47.508 1.00 44.70 108 ALA F N 1
ATOM 5769 C CA . ALA F 1 108 ? 3.005 12.013 46.873 1.00 44.17 108 ALA F CA 1
ATOM 5770 C C . ALA F 1 108 ? 3.328 13.125 47.864 1.00 44.14 108 ALA F C 1
ATOM 5771 O O . ALA F 1 108 ? 3.702 14.224 47.462 1.00 44.07 108 ALA F O 1
ATOM 5773 N N . GLY F 1 109 ? 3.194 12.832 49.156 1.00 43.85 109 GLY F N 1
ATOM 5774 C CA . GLY F 1 109 ? 3.330 13.853 50.189 1.00 43.61 109 GLY F CA 1
ATOM 5775 C C . GLY F 1 109 ? 4.698 13.938 50.833 1.00 43.79 109 GLY F C 1
ATOM 5776 O O . GLY F 1 109 ? 5.030 14.953 51.453 1.00 43.23 109 GLY F O 1
ATOM 5777 N N . LEU F 1 110 ? 5.493 12.877 50.685 1.00 43.79 110 LEU F N 1
ATOM 5778 C CA . LEU F 1 110 ? 6.803 12.784 51.349 1.00 43.82 110 LEU F CA 1
ATOM 5779 C C . LEU F 1 110 ? 7.755 13.954 51.047 1.00 43.65 110 LEU F C 1
ATOM 5780 O O . LEU F 1 110 ? 8.452 14.432 51.943 1.00 43.81 110 LEU F O 1
ATOM 5785 N N . ALA F 1 111 ? 7.771 14.402 49.793 1.00 43.49 111 ALA F N 1
ATOM 5786 C CA . ALA F 1 111 ? 8.593 15.535 49.361 1.00 43.41 111 ALA F CA 1
ATOM 5787 C C . ALA F 1 111 ? 8.228 16.817 50.106 1.00 43.35 111 ALA F C 1
ATOM 5788 O O . ALA F 1 111 ? 9.111 17.532 50.582 1.00 43.53 111 ALA F O 1
ATOM 5790 N N . ALA F 1 112 ? 6.925 17.088 50.198 1.00 43.19 112 ALA F N 1
ATOM 5791 C CA . ALA F 1 112 ? 6.395 18.250 50.898 1.00 43.27 112 ALA F CA 1
ATOM 5792 C C . ALA F 1 112 ? 6.636 18.177 52.411 1.00 43.52 112 ALA F C 1
ATOM 5793 O O . ALA F 1 112 ? 6.935 19.188 53.035 1.00 43.70 112 ALA F O 1
ATOM 5795 N N . ALA F 1 113 ? 6.506 16.979 52.979 1.00 43.74 113 ALA F N 1
ATOM 5796 C CA . ALA F 1 113 ? 6.744 16.719 54.404 1.00 44.05 113 ALA F CA 1
ATOM 5797 C C . ALA F 1 113 ? 8.198 16.937 54.807 1.00 44.42 113 ALA F C 1
ATOM 5798 O O . ALA F 1 113 ? 8.474 17.368 55.924 1.00 44.24 113 ALA F O 1
ATOM 5800 N N . ARG F 1 114 ? 9.119 16.593 53.912 1.00 45.09 114 ARG F N 1
ATOM 5801 C CA . ARG F 1 114 ? 10.529 16.872 54.112 1.00 45.76 114 ARG F CA 1
ATOM 5802 C C . ARG F 1 114 ? 10.780 18.364 54.060 1.00 46.00 114 ARG F C 1
ATOM 5803 O O . ARG F 1 114 ? 11.484 18.897 54.923 1.00 46.17 114 ARG F O 1
ATOM 5811 N N . GLU F 1 115 ? 10.199 19.032 53.061 1.00 46.18 115 GLU F N 1
ATOM 5812 C CA . GLU F 1 115 ? 10.408 20.466 52.862 1.00 46.67 115 GLU F CA 1
ATOM 5813 C C . GLU F 1 115 ? 9.971 21.249 54.083 1.00 46.98 115 GLU F C 1
ATOM 5814 O O . GLU F 1 115 ? 10.721 22.108 54.548 1.00 47.06 115 GLU F O 1
ATOM 5820 N N . ILE F 1 116 ? 8.777 20.928 54.601 1.00 47.03 116 ILE F N 1
ATOM 5821 C CA . ILE F 1 116 ? 8.273 21.470 55.870 1.00 47.17 116 ILE F CA 1
ATOM 5822 C C . ILE F 1 116 ? 9.299 21.295 56.990 1.00 47.76 116 ILE F C 1
ATOM 5823 O O . ILE F 1 116 ? 9.571 22.227 57.739 1.00 47.63 116 ILE F O 1
ATOM 5828 N N . ASN F 1 117 ? 9.870 20.102 57.077 1.00 48.59 117 ASN F N 1
ATOM 5829 C CA . ASN F 1 117 ? 10.837 19.773 58.113 1.00 49.64 117 ASN F CA 1
ATOM 5830 C C . ASN F 1 117 ? 12.198 20.482 58.008 1.00 49.89 117 ASN F C 1
ATOM 5831 O O . ASN F 1 117 ? 12.757 20.887 59.031 1.00 50.08 117 ASN F O 1
ATOM 5836 N N . ARG F 1 118 ? 12.718 20.630 56.789 1.00 50.26 118 ARG F N 1
ATOM 5837 C CA . ARG F 1 118 ? 13.943 21.411 56.539 1.00 50.88 118 ARG F CA 1
ATOM 5838 C C . ARG F 1 118 ? 13.697 22.877 56.877 1.00 50.48 118 ARG F C 1
ATOM 5839 O O . ARG F 1 118 ? 14.577 23.573 57.394 1.00 50.48 118 ARG F O 1
ATOM 5847 N N . GLN F 1 119 ? 12.476 23.310 56.578 1.00 50.44 119 GLN F N 1
ATOM 5848 C CA . GLN F 1 119 ? 12.009 24.673 56.741 1.00 50.69 119 GLN F CA 1
ATOM 5849 C C . GLN F 1 119 ? 11.614 25.031 58.192 1.00 51.23 119 GLN F C 1
ATOM 5850 O O . GLN F 1 119 ? 11.774 26.184 58.614 1.00 51.54 119 GLN F O 1
ATOM 5856 N N . ALA F 1 120 ? 11.137 24.040 58.953 1.00 51.18 120 ALA F N 1
ATOM 5857 C CA . ALA F 1 120 ? 10.968 24.171 60.399 1.00 51.42 120 ALA F CA 1
ATOM 5858 C C . ALA F 1 120 ? 12.317 24.336 61.108 1.00 51.63 120 ALA F C 1
ATOM 5859 O O . ALA F 1 120 ? 12.450 25.137 62.045 1.00 51.59 120 ALA F O 1
ATOM 5861 N N . LEU F 1 121 ? 13.313 23.587 60.644 1.00 51.64 121 LEU F N 1
ATOM 5862 C CA . LEU F 1 121 ? 14.644 23.607 61.240 1.00 51.75 121 LEU F CA 1
ATOM 5863 C C . LEU F 1 121 ? 15.607 24.625 60.597 1.00 52.16 121 LEU F C 1
ATOM 5864 O O . LEU F 1 121 ? 16.775 24.685 60.985 1.00 52.14 121 LEU F O 1
ATOM 5869 N N . ALA F 1 122 ? 15.123 25.417 59.632 1.00 52.53 122 ALA F N 1
ATOM 5870 C CA . ALA F 1 122 ? 15.977 26.355 58.852 1.00 53.01 122 ALA F CA 1
ATOM 5871 C C . ALA F 1 122 ? 16.850 27.328 59.670 1.00 53.30 122 ALA F C 1
ATOM 5872 O O . ALA F 1 122 ? 18.005 27.556 59.302 1.00 52.99 122 ALA F O 1
ATOM 5874 N N . PRO F 1 123 ? 16.302 27.917 60.760 1.00 53.75 123 PRO F N 1
ATOM 5875 C CA . PRO F 1 123 ? 17.083 28.853 61.594 1.00 54.18 123 PRO F CA 1
ATOM 5876 C C . PRO F 1 123 ? 18.343 28.263 62.244 1.00 54.65 123 PRO F C 1
ATOM 5877 O O . PRO F 1 123 ? 19.138 29.001 62.847 1.00 54.85 123 PRO F O 1
ATOM 5881 N N . LEU F 1 124 ? 18.519 26.951 62.111 1.00 55.00 124 LEU F N 1
ATOM 5882 C CA . LEU F 1 124 ? 19.599 26.231 62.762 1.00 55.64 124 LEU F CA 1
ATOM 5883 C C . LEU F 1 124 ? 20.533 25.597 61.749 1.00 56.35 124 LEU F C 1
ATOM 5884 O O . LEU F 1 124 ? 20.080 25.071 60.729 1.00 56.47 124 LEU F O 1
ATOM 5889 N N . SER F 1 125 ? 21.837 25.646 62.027 1.00 57.13 125 SER F N 1
ATOM 5890 C CA . SER F 1 125 ? 22.823 24.947 61.196 1.00 57.73 125 SER F CA 1
ATOM 5891 C C . SER F 1 125 ? 22.607 23.441 61.317 1.00 58.21 125 SER F C 1
ATOM 5892 O O . SER F 1 125 ? 21.894 22.981 62.214 1.00 58.47 125 SER F O 1
ATOM 5895 N N . LEU F 1 126 ? 23.223 22.679 60.422 1.00 58.82 126 LEU F N 1
ATOM 5896 C CA . LEU F 1 126 ? 23.018 21.232 60.380 1.00 59.43 126 LEU F CA 1
ATOM 5897 C C . LEU F 1 126 ? 23.385 20.514 61.681 1.00 59.71 126 LEU F C 1
ATOM 5898 O O . LEU F 1 126 ? 22.644 19.634 62.121 1.00 59.88 126 LEU F O 1
ATOM 5903 N N . GLN F 1 127 ? 24.507 20.896 62.295 1.00 59.97 127 GLN F N 1
ATOM 5904 C CA . GLN F 1 127 ? 24.922 20.304 63.575 1.00 60.37 127 GLN F CA 1
ATOM 5905 C C . GLN F 1 127 ? 23.957 20.663 64.700 1.00 60.36 127 GLN F C 1
ATOM 5906 O O . GLN F 1 127 ? 23.559 19.792 65.471 1.00 60.62 127 GLN F O 1
ATOM 5912 N N . GLU F 1 128 ? 23.576 21.940 64.761 1.00 60.31 128 GLU F N 1
ATOM 5913 C CA . GLU F 1 128 ? 22.606 22.455 65.731 1.00 60.28 128 GLU F CA 1
ATOM 5914 C C . GLU F 1 128 ? 21.275 21.697 65.749 1.00 60.25 128 GLU F C 1
ATOM 5915 O O . GLU F 1 128 ? 20.639 21.598 66.800 1.00 60.06 128 GLU F O 1
ATOM 5921 N N . GLN F 1 129 ? 20.864 21.173 64.591 1.00 60.29 129 GLN F N 1
ATOM 5922 C CA . GLN F 1 129 ? 19.618 20.399 64.466 1.00 60.26 129 GLN F CA 1
ATOM 5923 C C . GLN F 1 129 ? 19.763 18.982 65.001 1.00 60.71 129 GLN F C 1
ATOM 5924 O O . GLN F 1 129 ? 18.807 18.412 65.525 1.00 60.80 129 GLN F O 1
ATOM 5930 N N . GLU F 1 130 ? 20.949 18.405 64.844 1.00 61.31 130 GLU F N 1
ATOM 5931 C CA . GLU F 1 130 ? 21.245 17.105 65.436 1.00 61.87 130 GLU F CA 1
ATOM 5932 C C . GLU F 1 130 ? 21.222 17.228 66.961 1.00 61.72 130 GLU F C 1
ATOM 5933 O O . GLU F 1 130 ? 20.648 16.388 67.655 1.00 61.91 130 GLU F O 1
ATOM 5939 N N . THR F 1 131 ? 21.834 18.295 67.466 1.00 61.58 131 THR F N 1
ATOM 5940 C CA . THR F 1 131 ? 21.870 18.581 68.893 1.00 61.48 131 THR F CA 1
ATOM 5941 C C . THR F 1 131 ? 20.450 18.790 69.424 1.00 61.48 131 THR F C 1
ATOM 5942 O O . THR F 1 131 ? 20.088 18.242 70.468 1.00 61.68 131 THR F O 1
ATOM 5946 N N . LEU F 1 132 ? 19.651 19.560 68.686 1.00 61.32 132 LEU F N 1
ATOM 5947 C CA . LEU F 1 132 ? 18.277 19.860 69.079 1.00 61.24 132 LEU F CA 1
ATOM 5948 C C . LEU F 1 132 ? 17.386 18.621 69.110 1.00 61.32 132 LEU F C 1
ATOM 5949 O O . LEU F 1 132 ? 16.699 18.387 70.102 1.00 61.38 132 LEU F O 1
ATOM 5954 N N . ARG F 1 133 ? 17.404 17.835 68.034 1.00 61.47 133 ARG F N 1
ATOM 5955 C CA . ARG F 1 133 ? 16.564 16.633 67.935 1.00 61.81 133 ARG F CA 1
ATOM 5956 C C . ARG F 1 133 ? 16.843 15.640 69.063 1.00 61.36 133 ARG F C 1
ATOM 5957 O O . ARG F 1 133 ? 15.908 15.049 69.602 1.00 61.59 133 ARG F O 1
ATOM 5965 N N . GLY F 1 134 ? 18.121 15.470 69.412 1.00 60.75 134 GLY F N 1
ATOM 5966 C CA . GLY F 1 134 ? 18.531 14.566 70.479 1.00 59.78 134 GLY F CA 1
ATOM 5967 C C . GLY F 1 134 ? 17.983 15.026 71.813 1.00 59.46 134 GLY F C 1
ATOM 5968 O O . GLY F 1 134 ? 17.326 14.260 72.520 1.00 59.81 134 GLY F O 1
ATOM 5969 N N . LEU F 1 135 ? 18.247 16.290 72.140 1.00 58.75 135 LEU F N 1
ATOM 5970 C CA . LEU F 1 135 ? 17.775 16.926 73.374 1.00 57.80 135 LEU F CA 1
ATOM 5971 C C . LEU F 1 135 ? 16.256 16.953 73.484 1.00 57.21 135 LEU F C 1
ATOM 5972 O O . LEU F 1 135 ? 15.697 16.638 74.535 1.00 56.86 135 LEU F O 1
ATOM 5977 N N . LEU F 1 136 ? 15.598 17.339 72.395 1.00 56.67 136 LEU F N 1
ATOM 5978 C CA . LEU F 1 136 ? 14.156 17.499 72.389 1.00 56.36 136 LEU F CA 1
ATOM 5979 C C . LEU F 1 136 ? 13.464 16.139 72.451 1.00 56.33 136 LEU F C 1
ATOM 5980 O O . LEU F 1 136 ? 12.355 16.024 72.990 1.00 56.06 136 LEU F O 1
ATOM 5985 N N . ALA F 1 137 ? 14.143 15.117 71.920 1.00 56.00 137 ALA F N 1
ATOM 5986 C CA . ALA F 1 137 ? 13.676 13.733 71.957 1.00 55.81 137 ALA F CA 1
ATOM 5987 C C . ALA F 1 137 ? 13.613 13.214 73.386 1.00 55.55 137 ALA F C 1
ATOM 5988 O O . ALA F 1 137 ? 12.833 12.312 73.704 1.00 55.39 137 ALA F O 1
ATOM 5990 N N . ARG F 1 138 ? 14.453 13.779 74.242 1.00 55.19 138 ARG F N 1
ATOM 5991 C CA . ARG F 1 138 ? 14.500 13.361 75.627 1.00 55.04 138 ARG F CA 1
ATOM 5992 C C . ARG F 1 138 ? 13.420 14.036 76.472 1.00 54.77 138 ARG F C 1
ATOM 5993 O O . ARG F 1 138 ? 13.367 13.828 77.686 1.00 55.04 138 ARG F O 1
ATOM 6001 N N . LEU F 1 139 ? 12.566 14.831 75.821 1.00 54.30 139 LEU F N 1
ATOM 6002 C CA . LEU F 1 139 ? 11.446 15.522 76.475 1.00 54.09 139 LEU F CA 1
ATOM 6003 C C . LEU F 1 139 ? 10.083 15.070 75.941 1.00 54.24 139 LEU F C 1
ATOM 6004 O O . LEU F 1 139 ? 9.047 15.614 76.327 1.00 54.13 139 LEU F O 1
ATOM 6009 N N . ILE F 1 140 ? 10.108 14.084 75.043 1.00 54.42 140 ILE F N 1
ATOM 6010 C CA . ILE F 1 140 ? 8.935 13.300 74.633 1.00 54.77 140 ILE F CA 1
ATOM 6011 C C . ILE F 1 140 ? 8.114 12.861 75.853 1.00 54.53 140 ILE F C 1
ATOM 6012 O O . ILE F 1 140 ? 8.686 12.446 76.858 1.00 54.28 140 ILE F O 1
ATOM 6018 N N . ARG G 1 8 ? 31.937 -28.715 100.209 1.00 50.05 8 ARG G N 1
ATOM 6019 C CA . ARG G 1 8 ? 32.891 -27.703 99.664 1.00 49.76 8 ARG G CA 1
ATOM 6020 C C . ARG G 1 8 ? 32.162 -26.602 98.879 1.00 49.33 8 ARG G C 1
ATOM 6021 O O . ARG G 1 8 ? 30.959 -26.718 98.617 1.00 49.12 8 ARG G O 1
ATOM 6023 N N . LEU G 1 9 ? 32.895 -25.540 98.518 1.00 48.66 9 LEU G N 1
ATOM 6024 C CA . LEU G 1 9 ? 32.342 -24.407 97.756 1.00 48.18 9 LEU G CA 1
ATOM 6025 C C . LEU G 1 9 ? 31.694 -24.828 96.443 1.00 47.90 9 LEU G C 1
ATOM 6026 O O . LEU G 1 9 ? 30.697 -24.238 96.028 1.00 48.12 9 LEU G O 1
ATOM 6031 N N . ASP G 1 10 ? 32.260 -25.847 95.804 1.00 47.61 10 ASP G N 1
ATOM 6032 C CA . ASP G 1 10 ? 31.751 -26.370 94.538 1.00 47.56 10 ASP G CA 1
ATOM 6033 C C . ASP G 1 10 ? 30.311 -26.890 94.651 1.00 47.25 10 ASP G C 1
ATOM 6034 O O . ASP G 1 10 ? 29.613 -27.027 93.639 1.00 47.18 10 ASP G O 1
ATOM 6039 N N . ASP G 1 11 ? 29.878 -27.173 95.879 1.00 46.73 11 ASP G N 1
ATOM 6040 C CA . ASP G 1 11 ? 28.561 -27.755 96.134 1.00 46.53 11 ASP G CA 1
ATOM 6041 C C . ASP G 1 11 ? 27.553 -26.717 96.641 1.00 45.80 11 ASP G C 1
ATOM 6042 O O . ASP G 1 11 ? 26.395 -27.041 96.851 1.00 45.90 11 ASP G O 1
ATOM 6047 N N . GLN G 1 12 ? 28.002 -25.479 96.832 1.00 45.23 12 GLN G N 1
ATOM 6048 C CA . GLN G 1 12 ? 27.135 -24.367 97.252 1.00 44.78 12 GLN G CA 1
ATOM 6049 C C . GLN G 1 12 ? 26.223 -23.915 96.116 1.00 43.25 12 GLN G C 1
ATOM 6050 O O . GLN G 1 12 ? 26.700 -23.664 95.007 1.00 43.24 12 GLN G O 1
ATOM 6056 N N . ILE G 1 13 ? 24.932 -23.773 96.403 1.00 41.66 13 ILE G N 1
ATOM 6057 C CA . ILE G 1 13 ? 23.953 -23.342 95.392 1.00 40.36 13 ILE G CA 1
ATOM 6058 C C . ILE G 1 13 ? 24.229 -21.978 94.749 1.00 39.56 13 ILE G C 1
ATOM 6059 O O . ILE G 1 13 ? 24.092 -21.835 93.543 1.00 39.76 13 ILE G O 1
ATOM 6064 N N . GLY G 1 14 ? 24.624 -20.986 95.535 1.00 38.72 14 GLY G N 1
ATOM 6065 C CA . GLY G 1 14 ? 24.941 -19.668 94.981 1.00 38.01 14 GLY G CA 1
ATOM 6066 C C . GLY G 1 14 ? 26.083 -19.701 93.982 1.00 37.73 14 GLY G C 1
ATOM 6067 O O . GLY G 1 14 ? 26.027 -19.039 92.935 1.00 37.72 14 GLY G O 1
ATOM 6068 N N . PHE G 1 15 ? 27.102 -20.499 94.293 1.00 37.33 15 PHE G N 1
ATOM 6069 C CA . PHE G 1 15 ? 28.268 -20.672 93.422 1.00 37.25 15 PHE G CA 1
ATOM 6070 C C . PHE G 1 15 ? 27.878 -21.398 92.154 1.00 37.26 15 PHE G C 1
ATOM 6071 O O . PHE G 1 15 ? 28.228 -20.969 91.049 1.00 37.09 15 PHE G O 1
ATOM 6079 N N . ILE G 1 16 ? 27.131 -22.490 92.318 1.00 37.37 16 ILE G N 1
ATOM 6080 C CA . ILE G 1 16 ? 26.635 -23.262 91.185 1.00 37.51 16 ILE G CA 1
ATOM 6081 C C . ILE G 1 16 ? 25.718 -22.420 90.295 1.00 37.70 16 ILE G C 1
ATOM 6082 O O . ILE G 1 16 ? 25.795 -22.512 89.071 1.00 38.08 16 ILE G O 1
ATOM 6087 N N . LEU G 1 17 ? 24.870 -21.587 90.900 1.00 37.64 17 LEU G N 1
ATOM 6088 C CA . LEU G 1 17 ? 23.978 -20.724 90.114 1.00 37.48 17 LEU G CA 1
ATOM 6089 C C . LEU G 1 17 ? 24.729 -19.681 89.309 1.00 37.06 17 LEU G C 1
ATOM 6090 O O . LEU G 1 17 ? 24.335 -19.372 88.195 1.00 37.63 17 LEU G O 1
ATOM 6095 N N . ARG G 1 18 ? 25.788 -19.122 89.877 1.00 36.88 18 ARG G N 1
ATOM 6096 C CA . ARG G 1 18 ? 26.583 -18.144 89.155 1.00 36.76 18 ARG G CA 1
ATOM 6097 C C . ARG G 1 18 ? 27.305 -18.787 87.964 1.00 37.24 18 ARG G C 1
ATOM 6098 O O . ARG G 1 18 ? 27.379 -18.186 86.888 1.00 37.23 18 ARG G O 1
ATOM 6106 N N . GLN G 1 19 ? 27.824 -19.999 88.161 1.00 37.76 19 GLN G N 1
ATOM 6107 C CA . GLN G 1 19 ? 28.573 -20.708 87.119 1.00 38.76 19 GLN G CA 1
ATOM 6108 C C . GLN G 1 19 ? 27.652 -21.046 85.971 1.00 38.80 19 GLN G C 1
ATOM 6109 O O . GLN G 1 19 ? 28.047 -20.952 84.810 1.00 39.21 19 GLN G O 1
ATOM 6115 N N . ALA G 1 20 ? 26.432 -21.461 86.309 1.00 38.68 20 ALA G N 1
ATOM 6116 C CA . ALA G 1 20 ? 25.408 -21.768 85.321 1.00 38.90 20 ALA G CA 1
ATOM 6117 C C . ALA G 1 20 ? 25.066 -20.522 84.498 1.00 39.26 20 ALA G C 1
ATOM 6118 O O . ALA G 1 20 ? 25.001 -20.576 83.265 1.00 39.62 20 ALA G O 1
ATOM 6120 N N . ASN G 1 21 ? 24.894 -19.394 85.188 1.00 39.68 21 ASN G N 1
ATOM 6121 C CA . ASN G 1 21 ? 24.707 -18.090 84.550 1.00 39.93 21 ASN G CA 1
ATOM 6122 C C . ASN G 1 21 ? 25.877 -17.680 83.637 1.00 39.77 21 ASN G C 1
ATOM 6123 O O . ASN G 1 21 ? 25.668 -17.266 82.501 1.00 39.64 21 ASN G O 1
ATOM 6128 N N . GLN G 1 22 ? 27.104 -17.797 84.139 1.00 39.79 22 GLN G N 1
ATOM 6129 C CA . GLN G 1 22 ? 28.288 -17.444 83.357 1.00 40.03 22 GLN G CA 1
ATOM 6130 C C . GLN G 1 22 ? 28.430 -18.309 82.104 1.00 40.17 22 GLN G C 1
ATOM 6131 O O . GLN G 1 22 ? 28.766 -17.805 81.034 1.00 40.13 22 GLN G O 1
ATOM 6137 N N . ARG G 1 23 ? 28.155 -19.602 82.252 1.00 40.29 23 ARG G N 1
ATOM 6138 C CA . ARG G 1 23 ? 28.170 -20.534 81.139 1.00 41.07 23 ARG G CA 1
ATOM 6139 C C . ARG G 1 23 ? 27.106 -20.162 80.095 1.00 41.11 23 ARG G C 1
ATOM 6140 O O . ARG G 1 23 ? 27.377 -20.175 78.887 1.00 40.81 23 ARG G O 1
ATOM 6148 N N . TYR G 1 24 ? 25.909 -19.806 80.565 1.00 41.40 24 TYR G N 1
ATOM 6149 C CA . TYR G 1 24 ? 24.847 -19.372 79.668 1.00 40.95 24 TYR G CA 1
ATOM 6150 C C . TYR G 1 24 ? 25.206 -18.061 78.940 1.00 41.11 24 TYR G C 1
ATOM 6151 O O . TYR G 1 24 ? 24.934 -17.902 77.738 1.00 41.46 24 TYR G O 1
ATOM 6160 N N . ALA G 1 25 ? 25.832 -17.135 79.663 1.00 41.08 25 ALA G N 1
ATOM 6161 C CA . ALA G 1 25 ? 26.295 -15.872 79.085 1.00 41.13 25 ALA G CA 1
ATOM 6162 C C . ALA G 1 25 ? 27.336 -16.077 77.980 1.00 41.38 25 ALA G C 1
ATOM 6163 O O . ALA G 1 25 ? 27.371 -15.320 77.007 1.00 41.01 25 ALA G O 1
ATOM 6165 N N . ALA G 1 26 ? 28.181 -17.098 78.133 1.00 41.58 26 ALA G N 1
ATOM 6166 C CA . ALA G 1 26 ? 29.214 -17.386 77.140 1.00 41.75 26 ALA G CA 1
ATOM 6167 C C . ALA G 1 26 ? 28.606 -17.950 75.847 1.00 42.04 26 ALA G C 1
ATOM 6168 O O . ALA G 1 26 ? 29.009 -17.583 74.742 1.00 41.52 26 ALA G O 1
ATOM 6170 N N . LEU G 1 27 ? 27.627 -18.834 76.000 1.00 42.76 27 LEU G N 1
ATOM 6171 C CA . LEU G 1 27 ? 26.935 -19.413 74.861 1.00 43.12 27 LEU G CA 1
ATOM 6172 C C . LEU G 1 27 ? 26.104 -18.345 74.153 1.00 44.00 27 LEU G C 1
ATOM 6173 O O . LEU G 1 27 ? 26.088 -18.274 72.918 1.00 44.63 27 LEU G O 1
ATOM 6178 N N . PHE G 1 28 ? 25.427 -17.508 74.935 1.00 44.38 28 PHE G N 1
ATOM 6179 C CA . PHE G 1 28 ? 24.611 -16.444 74.369 1.00 44.52 28 PHE G CA 1
ATOM 6180 C C . PHE G 1 28 ? 25.477 -15.526 73.504 1.00 44.75 28 PHE G C 1
ATOM 6181 O O . PHE G 1 28 ? 25.197 -15.357 72.324 1.00 44.28 28 PHE G O 1
ATOM 6189 N N . ALA G 1 29 ? 26.535 -14.964 74.096 1.00 45.44 29 ALA G N 1
ATOM 6190 C CA . ALA G 1 29 ? 27.438 -14.032 73.405 1.00 46.07 29 ALA G CA 1
ATOM 6191 C C . ALA G 1 29 ? 27.996 -14.621 72.122 1.00 46.85 29 ALA G C 1
ATOM 6192 O O . ALA G 1 29 ? 28.407 -13.890 71.213 1.00 47.42 29 ALA G O 1
ATOM 6194 N N . ASN G 1 30 ? 28.009 -15.945 72.041 1.00 47.39 30 ASN G N 1
ATOM 6195 C CA . ASN G 1 30 ? 28.588 -16.614 70.889 1.00 47.89 30 ASN G CA 1
ATOM 6196 C C . ASN G 1 30 ? 27.549 -17.029 69.840 1.00 47.82 30 ASN G C 1
ATOM 6197 O O . ASN G 1 30 ? 27.886 -17.238 68.674 1.00 47.47 30 ASN G O 1
ATOM 6202 N N . GLY G 1 31 ? 26.291 -17.133 70.257 1.00 47.78 31 GLY G N 1
ATOM 6203 C CA . GLY G 1 31 ? 25.234 -17.609 69.373 1.00 48.11 31 GLY G CA 1
ATOM 6204 C C . GLY G 1 31 ? 24.167 -16.607 68.929 1.00 48.18 31 GLY G C 1
ATOM 6205 O O . GLY G 1 31 ? 23.464 -16.843 67.945 1.00 47.92 31 GLY G O 1
ATOM 6206 N N . ILE G 1 32 ? 24.023 -15.498 69.646 1.00 48.10 32 ILE G N 1
ATOM 6207 C CA . ILE G 1 32 ? 22.913 -14.593 69.373 1.00 48.04 32 ILE G CA 1
ATOM 6208 C C . ILE G 1 32 ? 23.000 -13.912 67.987 1.00 48.59 32 ILE G C 1
ATOM 6209 O O . ILE G 1 32 ? 21.989 -13.797 67.284 1.00 48.42 32 ILE G O 1
ATOM 6214 N N . GLY G 1 33 ? 24.206 -13.494 67.598 1.00 48.92 33 GLY G N 1
ATOM 6215 C CA . GLY G 1 33 ? 24.455 -12.999 66.240 1.00 48.96 33 GLY G CA 1
ATOM 6216 C C . GLY G 1 33 ? 24.013 -11.567 65.975 1.00 49.01 33 GLY G C 1
ATOM 6217 O O . GLY G 1 33 ? 24.259 -11.035 64.883 1.00 49.10 33 GLY G O 1
ATOM 6218 N N . ASN G 1 34 ? 23.362 -10.940 66.965 1.00 48.79 34 ASN G N 1
ATOM 6219 C CA . ASN G 1 34 ? 22.843 -9.576 66.794 1.00 48.91 34 ASN G CA 1
ATOM 6220 C C . ASN G 1 34 ? 23.506 -8.501 67.668 1.00 48.67 34 ASN G C 1
ATOM 6221 O O . ASN G 1 34 ? 23.018 -7.326 67.658 1.00 48.70 34 ASN G O 1
ATOM 6226 N N . GLY G 1 35 ? 24.636 -8.924 68.346 1.00 48.42 35 GLY G N 1
ATOM 6227 C CA . GLY G 1 35 ? 25.351 -7.992 69.221 1.00 48.00 35 GLY G CA 1
ATOM 6228 C C . GLY G 1 35 ? 24.647 -7.653 70.533 1.00 47.73 35 GLY G C 1
ATOM 6229 O O . GLY G 1 35 ? 25.196 -6.906 71.352 1.00 47.82 35 GLY G O 1
ATOM 6230 N N . LEU G 1 36 ? 23.450 -8.208 70.748 1.00 47.05 36 LEU G N 1
ATOM 6231 C CA . LEU G 1 36 ? 22.663 -7.927 71.961 1.00 46.57 36 LEU G CA 1
ATOM 6232 C C . LEU G 1 36 ? 23.032 -8.777 73.193 1.00 46.22 36 LEU G C 1
ATOM 6233 O O . LEU G 1 36 ? 23.336 -9.973 73.078 1.00 46.09 36 LEU G O 1
ATOM 6238 N N . THR G 1 37 ? 22.994 -8.146 74.368 1.00 45.55 37 THR G N 1
ATOM 6239 C CA . THR G 1 37 ? 23.156 -8.851 75.649 1.00 45.23 37 THR G CA 1
ATOM 6240 C C . THR G 1 37 ? 21.862 -9.617 75.987 1.00 44.59 37 THR G C 1
ATOM 6241 O O . THR G 1 37 ? 20.797 -9.301 75.431 1.00 44.64 37 THR G O 1
ATOM 6245 N N . PRO G 1 38 ? 21.952 -10.649 76.856 1.00 43.88 38 PRO G N 1
ATOM 6246 C CA . PRO G 1 38 ? 20.766 -11.431 77.264 1.00 43.31 38 PRO G CA 1
ATOM 6247 C C . PRO G 1 38 ? 19.594 -10.582 77.762 1.00 43.14 38 PRO G C 1
ATOM 6248 O O . PRO G 1 38 ? 18.429 -10.971 77.582 1.00 43.35 38 PRO G O 1
ATOM 6252 N N . THR G 1 39 ? 19.891 -9.445 78.392 1.00 42.51 39 THR G N 1
ATOM 6253 C CA . THR G 1 39 ? 18.837 -8.588 78.932 1.00 42.13 39 THR G CA 1
ATOM 6254 C C . THR G 1 39 ? 18.303 -7.646 77.871 1.00 42.17 39 THR G C 1
ATOM 6255 O O . THR G 1 39 ? 17.098 -7.386 77.827 1.00 42.15 39 THR G O 1
ATOM 6259 N N . GLN G 1 40 ? 19.199 -7.135 77.027 1.00 42.01 40 GLN G N 1
ATOM 6260 C CA . GLN G 1 40 ? 18.789 -6.364 75.851 1.00 42.34 40 GLN G CA 1
ATOM 6261 C C . GLN G 1 40 ? 17.791 -7.180 75.033 1.00 41.62 40 GLN G C 1
ATOM 6262 O O . GLN G 1 40 ? 16.736 -6.676 74.656 1.00 42.15 40 GLN G O 1
ATOM 6268 N N . TRP G 1 41 ? 18.136 -8.442 74.791 1.00 40.70 41 TRP G N 1
ATOM 6269 C CA . TRP G 1 41 ? 17.281 -9.407 74.107 1.00 39.76 41 TRP G CA 1
ATOM 6270 C C . TRP G 1 41 ? 15.959 -9.679 74.862 1.00 39.93 41 TRP G C 1
ATOM 6271 O O . TRP G 1 41 ? 14.899 -9.813 74.241 1.00 39.62 41 TRP G O 1
ATOM 6282 N N . ALA G 1 42 ? 16.044 -9.782 76.191 1.00 40.17 42 ALA G N 1
ATOM 6283 C CA . ALA G 1 42 ? 14.875 -9.988 77.078 1.00 40.36 42 ALA G CA 1
ATOM 6284 C C . ALA G 1 42 ? 13.830 -8.871 76.976 1.00 40.61 42 ALA G C 1
ATOM 6285 O O . ALA G 1 42 ? 12.625 -9.136 76.942 1.00 39.97 42 ALA G O 1
ATOM 6287 N N . ALA G 1 43 ? 14.300 -7.628 76.957 1.00 41.25 43 ALA G N 1
ATOM 6288 C CA . ALA G 1 43 ? 13.425 -6.480 76.741 1.00 42.52 43 ALA G CA 1
ATOM 6289 C C . ALA G 1 43 ? 12.744 -6.523 75.356 1.00 43.12 43 ALA G C 1
ATOM 6290 O O . ALA G 1 43 ? 11.555 -6.218 75.234 1.00 43.58 43 ALA G O 1
ATOM 6292 N N . LEU G 1 44 ? 13.486 -6.924 74.324 1.00 43.48 44 LEU G N 1
ATOM 6293 C CA . LEU G 1 44 ? 12.910 -7.065 72.987 1.00 43.68 44 LEU G CA 1
ATOM 6294 C C . LEU G 1 44 ? 11.813 -8.142 72.952 1.00 44.01 44 LEU G C 1
ATOM 6295 O O . LEU G 1 44 ? 10.695 -7.897 72.463 1.00 43.95 44 LEU G O 1
ATOM 6300 N N . VAL G 1 45 ? 12.133 -9.322 73.486 1.00 43.89 45 VAL G N 1
ATOM 6301 C CA . VAL G 1 45 ? 11.167 -10.419 73.610 1.00 44.12 45 VAL G CA 1
ATOM 6302 C C . VAL G 1 45 ? 9.860 -10.019 74.334 1.00 44.16 45 VAL G C 1
ATOM 6303 O O . VAL G 1 45 ? 8.777 -10.237 73.796 1.00 44.64 45 VAL G O 1
ATOM 6307 N N . ARG G 1 46 ? 9.965 -9.430 75.527 1.00 43.79 46 ARG G N 1
ATOM 6308 C CA . ARG G 1 46 ? 8.796 -8.950 76.276 1.00 43.60 46 ARG G CA 1
ATOM 6309 C C . ARG G 1 46 ? 7.956 -7.915 75.495 1.00 43.72 46 ARG G C 1
ATOM 6310 O O . ARG G 1 46 ? 6.723 -7.962 75.533 1.00 44.09 46 ARG G O 1
ATOM 6318 N N . LEU G 1 47 ? 8.611 -7.000 74.784 1.00 43.49 47 LEU G N 1
ATOM 6319 C CA . LEU G 1 47 ? 7.901 -6.086 73.879 1.00 43.61 47 LEU G CA 1
ATOM 6320 C C . LEU G 1 47 ? 7.079 -6.790 72.803 1.00 43.97 47 LEU G C 1
ATOM 6321 O O . LEU G 1 47 ? 5.940 -6.415 72.556 1.00 43.95 47 LEU G O 1
ATOM 6326 N N . GLY G 1 48 ? 7.644 -7.818 72.178 1.00 44.57 48 GLY G N 1
ATOM 6327 C CA . GLY G 1 48 ? 6.877 -8.677 71.281 1.00 45.21 48 GLY G CA 1
ATOM 6328 C C . GLY G 1 48 ? 5.602 -9.137 71.968 1.00 46.13 48 GLY G C 1
ATOM 6329 O O . GLY G 1 48 ? 4.509 -9.068 71.388 1.00 45.72 48 GLY G O 1
ATOM 6330 N N . GLU G 1 49 ? 5.747 -9.563 73.227 1.00 46.86 49 GLU G N 1
ATOM 6331 C CA . GLU G 1 49 ? 4.627 -10.083 74.020 1.00 47.44 49 GLU G CA 1
ATOM 6332 C C . GLU G 1 49 ? 3.581 -9.039 74.382 1.00 47.60 49 GLU G C 1
ATOM 6333 O O . GLU G 1 49 ? 2.383 -9.291 74.235 1.00 47.80 49 GLU G O 1
ATOM 6339 N N . THR G 1 50 ? 4.041 -7.874 74.843 1.00 47.86 50 THR G N 1
ATOM 6340 C CA . THR G 1 50 ? 3.163 -6.879 75.474 1.00 47.76 50 THR G CA 1
ATOM 6341 C C . THR G 1 50 ? 2.567 -5.851 74.525 1.00 47.69 50 THR G C 1
ATOM 6342 O O . THR G 1 50 ? 1.443 -5.385 74.748 1.00 47.90 50 THR G O 1
ATOM 6346 N N . GLY G 1 51 ? 3.316 -5.489 73.485 1.00 47.49 51 GLY G N 1
ATOM 6347 C CA . GLY G 1 51 ? 3.021 -4.286 72.704 1.00 47.42 51 GLY G CA 1
ATOM 6348 C C . GLY G 1 51 ? 3.639 -3.083 73.412 1.00 47.49 51 GLY G C 1
ATOM 6349 O O . GLY G 1 51 ? 4.443 -3.273 74.330 1.00 47.46 51 GLY G O 1
ATOM 6350 N N . PRO G 1 52 ? 3.264 -1.840 73.002 1.00 47.31 52 PRO G N 1
ATOM 6351 C CA . PRO G 1 52 ? 3.782 -0.606 73.621 1.00 47.34 52 PRO G CA 1
ATOM 6352 C C . PRO G 1 52 ? 3.606 -0.556 75.152 1.00 47.36 52 PRO G C 1
ATOM 6353 O O . PRO G 1 52 ? 2.519 -0.807 75.668 1.00 47.32 52 PRO G O 1
ATOM 6357 N N . CYS G 1 53 ? 4.675 -0.213 75.866 1.00 47.34 53 CYS G N 1
ATOM 6358 C CA . CYS G 1 53 ? 4.725 -0.425 77.310 1.00 47.14 53 CYS G CA 1
ATOM 6359 C C . CYS G 1 53 ? 5.565 0.658 77.963 1.00 47.06 53 CYS G C 1
ATOM 6360 O O . CYS G 1 53 ? 6.609 1.027 77.421 1.00 47.13 53 CYS G O 1
ATOM 6363 N N . PRO G 1 54 ? 5.112 1.182 79.125 1.00 46.95 54 PRO G N 1
ATOM 6364 C CA . PRO G 1 54 ? 5.926 2.119 79.908 1.00 46.72 54 PRO G CA 1
ATOM 6365 C C . PRO G 1 54 ? 7.284 1.530 80.258 1.00 46.69 54 PRO G C 1
ATOM 6366 O O . PRO G 1 54 ? 7.373 0.375 80.677 1.00 46.84 54 PRO G O 1
ATOM 6370 N N . GLN G 1 55 ? 8.328 2.333 80.090 1.00 46.66 55 GLN G N 1
ATOM 6371 C CA . GLN G 1 55 ? 9.713 1.930 80.355 1.00 46.51 55 GLN G CA 1
ATOM 6372 C C . GLN G 1 55 ? 9.931 1.138 81.653 1.00 45.86 55 GLN G C 1
ATOM 6373 O O . GLN G 1 55 ? 10.435 0.014 81.602 1.00 45.91 55 GLN G O 1
ATOM 6379 N N . ASN G 1 56 ? 9.561 1.719 82.795 1.00 45.13 56 ASN G N 1
ATOM 6380 C CA . ASN G 1 56 ? 9.754 1.079 84.112 1.00 44.87 56 ASN G CA 1
ATOM 6381 C C . ASN G 1 56 ? 8.886 -0.160 84.343 1.00 44.31 56 ASN G C 1
ATOM 6382 O O . ASN G 1 56 ? 9.296 -1.102 85.043 1.00 43.90 56 ASN G O 1
ATOM 6387 N N . GLN G 1 57 ? 7.688 -0.145 83.759 1.00 43.20 57 GLN G N 1
ATOM 6388 C CA . GLN G 1 57 ? 6.837 -1.326 83.730 1.00 42.64 57 GLN G CA 1
ATOM 6389 C C . GLN G 1 57 ? 7.516 -2.454 82.930 1.00 41.32 57 GLN G C 1
ATOM 6390 O O . GLN G 1 57 ? 7.449 -3.609 83.321 1.00 41.06 57 GLN G O 1
ATOM 6396 N N . LEU G 1 58 ? 8.184 -2.113 81.832 1.00 40.29 58 LEU G N 1
ATOM 6397 C CA . LEU G 1 58 ? 8.899 -3.125 81.051 1.00 40.17 58 LEU G CA 1
ATOM 6398 C C . LEU G 1 58 ? 10.039 -3.748 81.863 1.00 39.95 58 LEU G C 1
ATOM 6399 O O . LEU G 1 58 ? 10.243 -4.956 81.809 1.00 40.10 58 LEU G O 1
ATOM 6404 N N . GLY G 1 59 ? 10.746 -2.927 82.636 1.00 39.82 59 GLY G N 1
ATOM 6405 C CA . GLY G 1 59 ? 11.749 -3.414 83.566 1.00 39.62 59 GLY G CA 1
ATOM 6406 C C . GLY G 1 59 ? 11.140 -4.321 84.615 1.00 40.36 59 GLY G C 1
ATOM 6407 O O . GLY G 1 59 ? 11.668 -5.409 84.890 1.00 40.50 59 GLY G O 1
ATOM 6408 N N . ARG G 1 60 ? 10.019 -3.886 85.192 1.00 39.98 60 ARG G N 1
ATOM 6409 C CA . ARG G 1 60 ? 9.340 -4.660 86.223 1.00 40.51 60 ARG G CA 1
ATOM 6410 C C . ARG G 1 60 ? 8.791 -5.981 85.682 1.00 40.70 60 ARG G C 1
ATOM 6411 O O . ARG G 1 60 ? 8.445 -6.871 86.465 1.00 40.73 60 ARG G O 1
ATOM 6419 N N . LEU G 1 61 ? 8.682 -6.090 84.351 1.00 40.73 61 LEU G N 1
ATOM 6420 C CA . LEU G 1 61 ? 8.189 -7.297 83.686 1.00 40.54 61 LEU G CA 1
ATOM 6421 C C . LEU G 1 61 ? 9.340 -8.207 83.249 1.00 40.96 61 LEU G C 1
ATOM 6422 O O . LEU G 1 61 ? 9.101 -9.318 82.762 1.00 41.07 61 LEU G O 1
ATOM 6427 N N . THR G 1 62 ? 10.574 -7.726 83.421 1.00 41.30 62 T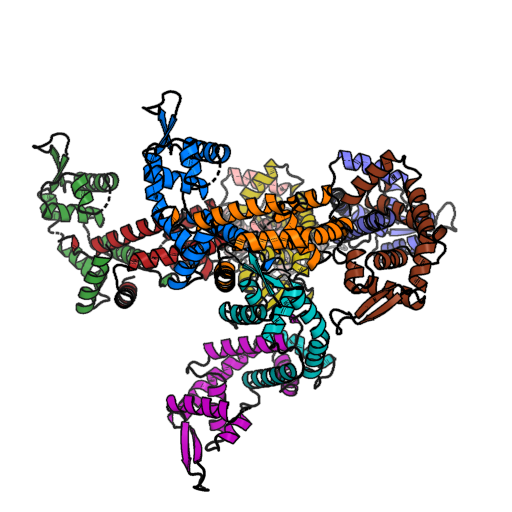HR G N 1
ATOM 6428 C CA . THR G 1 62 ? 11.791 -8.425 82.991 1.00 41.92 62 THR G CA 1
ATOM 6429 C C . THR G 1 62 ? 12.891 -8.408 84.061 1.00 42.42 62 THR G C 1
ATOM 6430 O O . THR G 1 62 ? 14.081 -8.526 83.739 1.00 42.56 62 THR G O 1
ATOM 6434 N N . ALA G 1 63 ? 12.481 -8.257 85.318 1.00 42.90 63 ALA G N 1
ATOM 6435 C CA . ALA G 1 63 ? 13.362 -8.229 86.473 1.00 43.77 63 ALA G CA 1
ATOM 6436 C C . ALA G 1 63 ? 14.515 -7.213 86.398 1.00 44.73 63 ALA G C 1
ATOM 6437 O O . ALA G 1 63 ? 15.653 -7.511 86.769 1.00 44.96 63 ALA G O 1
ATOM 6447 N N . ASP G 1 65 ? 15.785 -3.082 87.323 1.00 48.82 65 ASP G N 1
ATOM 6448 C CA . ASP G 1 65 ? 15.776 -1.731 87.935 1.00 49.77 65 ASP G CA 1
ATOM 6449 C C . ASP G 1 65 ? 15.317 -0.658 86.960 1.00 49.60 65 ASP G C 1
ATOM 6450 O O . ASP G 1 65 ? 15.423 -0.834 85.746 1.00 49.26 65 ASP G O 1
ATOM 6455 N N . ALA G 1 66 ? 14.885 0.481 87.501 1.00 49.68 66 ALA G N 1
ATOM 6456 C CA . ALA G 1 66 ? 14.627 1.677 86.705 1.00 49.68 66 ALA G CA 1
ATOM 6457 C C . ALA G 1 66 ? 15.865 2.038 85.887 1.00 49.99 66 ALA G C 1
ATOM 6458 O O . ALA G 1 66 ? 15.776 2.288 84.6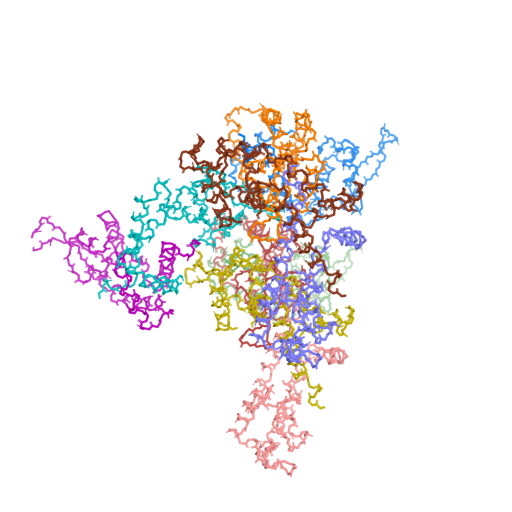77 1.00 50.00 66 ALA G O 1
ATOM 6460 N N . ALA G 1 67 ? 17.012 2.050 86.570 1.00 50.08 67 ALA G N 1
ATOM 6461 C CA . ALA G 1 67 ? 18.306 2.379 85.985 1.00 50.27 67 ALA G CA 1
ATOM 6462 C C . ALA G 1 67 ? 18.755 1.318 84.978 1.00 50.59 67 ALA G C 1
ATOM 6463 O O . ALA G 1 67 ? 19.208 1.649 83.885 1.00 50.35 67 ALA G O 1
ATOM 6465 N N . THR G 1 68 ? 18.611 0.046 85.348 1.00 51.05 68 THR G N 1
ATOM 6466 C CA . THR G 1 68 ? 19.054 -1.059 84.504 1.00 51.53 68 THR G CA 1
ATOM 6467 C C . THR G 1 68 ? 18.250 -1.112 83.205 1.00 51.93 68 THR G C 1
ATOM 6468 O O . THR G 1 68 ? 18.816 -1.318 82.132 1.00 52.36 68 THR G O 1
ATOM 6472 N N . ILE G 1 69 ? 16.942 -0.891 83.301 1.00 52.14 69 ILE G N 1
ATOM 6473 C CA . ILE G 1 69 ? 16.064 -0.941 82.138 1.00 52.33 69 ILE G CA 1
ATOM 6474 C C . ILE G 1 69 ? 16.253 0.287 81.248 1.00 52.61 69 ILE G C 1
ATOM 6475 O O . ILE G 1 69 ? 16.080 0.211 80.032 1.00 52.68 69 ILE G O 1
ATOM 6480 N N . LYS G 1 70 ? 16.617 1.408 81.870 1.00 53.11 70 LYS G N 1
ATOM 6481 C CA . LYS G 1 70 ? 16.884 2.675 81.187 1.00 53.53 70 LYS G CA 1
ATOM 6482 C C . LYS G 1 70 ? 18.024 2.534 80.176 1.00 53.68 70 LYS G C 1
ATOM 6483 O O . LYS G 1 70 ? 17.910 2.981 79.035 1.00 53.69 70 LYS G O 1
ATOM 6489 N N . GLY G 1 71 ? 19.108 1.891 80.604 1.00 53.95 71 GLY G N 1
ATOM 6490 C CA . GLY G 1 71 ? 20.279 1.664 79.761 1.00 54.06 71 GLY G CA 1
ATOM 6491 C C . GLY G 1 71 ? 20.043 0.683 78.611 1.00 54.23 71 GLY G C 1
ATOM 6492 O O . GLY G 1 71 ? 20.627 0.844 77.543 1.00 54.41 71 GLY G O 1
ATOM 6493 N N . VAL G 1 72 ? 19.211 -0.337 78.812 1.00 54.28 72 VAL G N 1
ATOM 6494 C CA . VAL G 1 72 ? 18.974 -1.300 77.728 1.00 54.33 72 VAL G CA 1
ATOM 6495 C C . VAL G 1 72 ? 18.025 -0.739 76.668 1.00 54.55 72 VAL G C 1
ATOM 6496 O O . VAL G 1 72 ? 18.085 -1.134 75.502 1.00 54.39 72 VAL G O 1
ATOM 6500 N N . VAL G 1 73 ? 17.151 0.176 77.087 1.00 54.95 73 VAL G N 1
ATOM 6501 C CA . VAL G 1 73 ? 16.264 0.876 76.161 1.00 55.20 73 VAL G CA 1
ATOM 6502 C C . VAL G 1 73 ? 17.088 1.936 75.427 1.00 55.74 73 VAL G C 1
ATOM 6503 O O . VAL G 1 73 ? 16.896 2.166 74.230 1.00 55.76 73 VAL G O 1
ATOM 6507 N N . GLU G 1 74 ? 18.015 2.559 76.153 1.00 56.45 74 GLU G N 1
ATOM 6508 C CA . GLU G 1 74 ? 19.019 3.443 75.565 1.00 57.35 74 GLU G CA 1
ATOM 6509 C C . GLU G 1 74 ? 19.677 2.733 74.388 1.00 57.68 74 GLU G C 1
ATOM 6510 O O . GLU G 1 74 ? 19.575 3.182 73.246 1.00 57.82 74 GLU G O 1
ATOM 6516 N N . ARG G 1 75 ? 20.323 1.607 74.684 1.00 58.20 75 ARG G N 1
ATOM 6517 C CA . ARG G 1 75 ? 21.099 0.861 73.701 1.00 59.04 75 ARG G CA 1
ATOM 6518 C C . ARG G 1 75 ? 20.249 0.329 72.554 1.00 59.10 75 ARG G C 1
ATOM 6519 O O . ARG G 1 75 ? 20.693 0.323 71.407 1.00 59.30 75 ARG G O 1
ATOM 6527 N N . LEU G 1 76 ? 19.035 -0.116 72.863 1.00 59.35 76 LEU G N 1
ATOM 6528 C CA . LEU G 1 76 ? 18.101 -0.604 71.839 1.00 59.64 76 LEU G CA 1
ATOM 6529 C C . LEU G 1 76 ? 17.620 0.501 70.888 1.00 60.01 76 LEU G C 1
ATOM 6530 O O . LEU G 1 76 ? 17.587 0.302 69.663 1.00 60.08 76 LEU G O 1
ATOM 6535 N N . ASP G 1 77 ? 17.266 1.658 71.456 1.00 60.20 77 ASP G N 1
ATOM 6536 C CA . ASP G 1 77 ? 16.825 2.825 70.678 1.00 60.42 77 ASP G CA 1
ATOM 6537 C C . ASP G 1 77 ? 17.967 3.449 69.866 1.00 60.46 77 ASP G C 1
ATOM 6538 O O . ASP G 1 77 ? 17.729 4.055 68.814 1.00 60.28 77 ASP G O 1
ATOM 6543 N N . LYS G 1 78 ? 19.196 3.284 70.360 1.00 60.4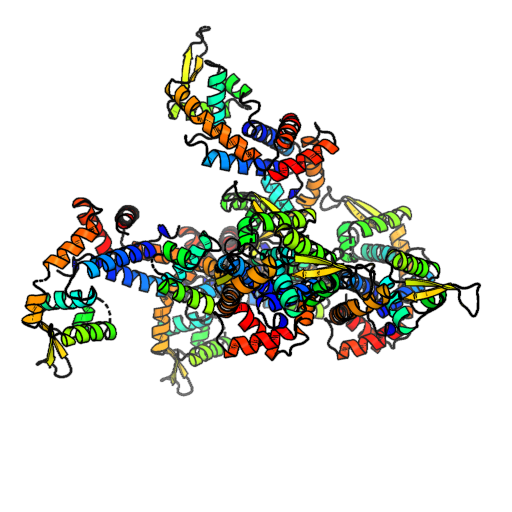8 78 LYS G N 1
ATOM 6544 C CA . LYS G 1 78 ? 20.408 3.695 69.648 1.00 60.44 78 LYS G CA 1
ATOM 6545 C C . LYS G 1 78 ? 20.623 2.821 68.409 1.00 60.39 78 LYS G C 1
ATOM 6546 O O . LYS G 1 78 ? 21.423 3.157 67.536 1.00 60.39 78 LYS G O 1
ATOM 6552 N N . ARG G 1 79 ? 19.890 1.709 68.339 1.00 60.29 79 ARG G N 1
ATOM 6553 C CA . ARG G 1 79 ? 20.029 0.741 67.246 1.00 60.05 79 ARG G CA 1
ATOM 6554 C C . ARG G 1 79 ? 18.819 0.679 66.307 1.00 59.65 79 ARG G C 1
ATOM 6555 O O . ARG G 1 79 ? 18.878 0.035 65.255 1.00 59.76 79 ARG G O 1
ATOM 6563 N N . GLY G 1 80 ? 17.726 1.331 66.691 1.00 58.96 80 GLY G N 1
ATOM 6564 C CA . GLY G 1 80 ? 16.531 1.374 65.856 1.00 58.31 80 GLY G CA 1
ATOM 6565 C C . GLY G 1 80 ? 15.589 0.194 66.002 1.00 57.83 80 GLY G C 1
ATOM 6566 O O . GLY G 1 80 ? 14.661 0.037 65.212 1.00 57.77 80 GLY G O 1
ATOM 6567 N N . LEU G 1 81 ? 15.813 -0.630 67.021 1.00 57.57 81 LEU G N 1
ATOM 6568 C CA . LEU G 1 81 ? 14.947 -1.782 67.283 1.00 57.01 81 LEU G CA 1
ATOM 6569 C C . LEU G 1 81 ? 13.709 -1.430 68.115 1.00 56.64 81 LEU G C 1
ATOM 6570 O O . LEU G 1 81 ? 12.741 -2.193 68.153 1.00 56.12 81 LEU G O 1
ATOM 6575 N N . ILE G 1 82 ? 13.752 -0.284 68.788 1.00 56.41 82 ILE G N 1
ATOM 6576 C CA . ILE G 1 82 ? 12.605 0.191 69.553 1.00 56.67 82 ILE G CA 1
ATOM 6577 C C . ILE G 1 82 ? 12.334 1.658 69.262 1.00 56.61 82 ILE G C 1
ATOM 6578 O O . ILE G 1 82 ? 13.207 2.377 68.775 1.00 56.84 82 ILE G O 1
ATOM 6583 N N . GLN G 1 83 ? 11.117 2.091 69.566 1.00 56.32 83 GLN G N 1
ATOM 6584 C CA . GLN G 1 83 ? 10.756 3.502 69.497 1.00 56.05 83 GLN G CA 1
ATOM 6585 C C . GLN G 1 83 ? 10.133 3.934 70.817 1.00 55.24 83 GLN G C 1
ATOM 6586 O O . GLN G 1 83 ? 9.428 3.158 71.471 1.00 54.90 83 GLN G O 1
ATOM 6592 N N . ARG G 1 84 ? 10.411 5.175 71.202 1.00 54.61 84 ARG G N 1
ATOM 6593 C CA . ARG G 1 84 ? 9.808 5.778 72.382 1.00 53.95 84 ARG G CA 1
ATOM 6594 C C . ARG G 1 84 ? 8.825 6.859 71.968 1.00 52.93 84 ARG G C 1
ATOM 6595 O O . ARG G 1 84 ? 9.105 7.652 71.065 1.00 53.00 84 ARG G O 1
ATOM 6603 N N . SER G 1 85 ? 7.671 6.881 72.626 1.00 51.64 85 SER G N 1
ATOM 6604 C CA . SER G 1 85 ? 6.644 7.877 72.338 1.00 50.71 85 SER G CA 1
ATOM 6605 C C . SER G 1 85 ? 5.779 8.204 73.560 1.00 49.95 85 SER G C 1
ATOM 6606 O O . SER G 1 85 ? 5.539 7.353 74.419 1.00 49.81 85 SER G O 1
ATOM 6609 N N . ALA G 1 86 ? 5.316 9.443 73.629 1.00 49.14 86 ALA G N 1
ATOM 6610 C CA . ALA G 1 86 ? 4.505 9.912 74.742 1.00 48.58 86 ALA G CA 1
ATOM 6611 C C . ALA G 1 86 ? 3.289 9.021 74.949 1.00 48.38 86 ALA G C 1
ATOM 6612 O O . ALA G 1 86 ? 2.602 8.662 73.989 1.00 47.84 86 ALA G O 1
ATOM 6614 N N . ASP G 1 87 ? 3.040 8.654 76.206 1.00 48.29 87 ASP G N 1
ATOM 6615 C CA . ASP G 1 87 ? 1.879 7.848 76.552 1.00 48.55 87 ASP G CA 1
ATOM 6616 C C . ASP G 1 87 ? 0.621 8.695 76.355 1.00 48.38 87 ASP G C 1
ATOM 6617 O O . ASP G 1 87 ? 0.490 9.749 76.964 1.00 47.81 87 ASP G O 1
ATOM 6622 N N . PRO G 1 88 ? -0.300 8.231 75.485 1.00 48.80 88 PRO G N 1
ATOM 6623 C CA . PRO G 1 88 ? -1.551 8.907 75.143 1.00 49.15 88 PRO G CA 1
ATOM 6624 C C . PRO G 1 88 ? -2.460 9.191 76.330 1.00 49.71 88 PRO G C 1
ATOM 6625 O O . PRO G 1 88 ? -3.247 10.140 76.283 1.00 50.35 88 PRO G O 1
ATOM 6629 N N . ASP G 1 89 ? -2.379 8.364 77.367 1.00 50.18 89 ASP G N 1
ATOM 6630 C CA . ASP G 1 89 ? -3.274 8.494 78.525 1.00 50.86 89 ASP G CA 1
ATOM 6631 C C . ASP G 1 89 ? -2.599 9.145 79.744 1.00 50.73 89 ASP G C 1
ATOM 6632 O O . ASP G 1 89 ? -3.183 9.207 80.824 1.00 51.11 89 ASP G O 1
ATOM 6637 N N . ASP G 1 90 ? -1.372 9.618 79.556 1.00 50.53 90 ASP G N 1
ATOM 6638 C CA . ASP G 1 90 ? -0.585 10.246 80.608 1.00 50.52 90 ASP G CA 1
ATOM 6639 C C . ASP G 1 90 ? 0.739 10.711 80.014 1.00 50.25 90 ASP G C 1
ATOM 6640 O O . ASP G 1 90 ? 1.690 9.926 79.910 1.00 50.01 90 ASP G O 1
ATOM 6645 N N . GLY G 1 91 ? 0.787 11.989 79.641 1.00 50.00 91 GLY G N 1
ATOM 6646 C CA . GLY G 1 91 ? 1.947 12.585 78.976 1.00 50.29 91 GLY G CA 1
ATOM 6647 C C . GLY G 1 91 ? 3.265 12.488 79.723 1.00 50.45 91 GLY G C 1
ATOM 6648 O O . GLY G 1 91 ? 4.328 12.572 79.122 1.00 50.40 91 GLY G O 1
ATOM 6649 N N . ARG G 1 92 ? 3.198 12.309 81.037 1.00 50.83 92 ARG G N 1
ATOM 6650 C CA . ARG G 1 92 ? 4.393 12.154 81.858 1.00 51.32 92 ARG G CA 1
ATOM 6651 C C . ARG G 1 92 ? 5.105 10.840 81.586 1.00 51.46 92 ARG G C 1
ATOM 6652 O O . ARG G 1 92 ? 6.309 10.740 81.795 1.00 51.54 92 ARG G O 1
ATOM 6660 N N . ARG G 1 93 ? 4.358 9.844 81.117 1.00 51.92 93 ARG G N 1
ATOM 6661 C CA . ARG G 1 93 ? 4.903 8.507 80.846 1.00 52.53 93 ARG G CA 1
ATOM 6662 C C . ARG G 1 93 ? 5.393 8.351 79.399 1.00 52.00 93 ARG G C 1
ATOM 6663 O O . ARG G 1 93 ? 4.918 9.027 78.485 1.00 51.74 93 ARG G O 1
ATOM 6671 N N . LEU G 1 94 ? 6.338 7.437 79.220 1.00 51.65 94 LEU G N 1
ATOM 6672 C CA . LEU G 1 94 ? 6.974 7.186 77.944 1.00 51.51 94 LEU G CA 1
ATOM 6673 C C . LEU G 1 94 ? 6.789 5.719 77.579 1.00 51.07 94 LEU G C 1
ATOM 6674 O O . LEU G 1 94 ? 7.261 4.829 78.297 1.00 51.70 94 LEU G O 1
ATOM 6679 N N . LEU G 1 95 ? 6.088 5.469 76.477 1.00 50.33 95 LEU G N 1
ATOM 6680 C CA . LEU G 1 95 ? 5.895 4.116 75.955 1.00 49.32 95 LEU G CA 1
ATOM 6681 C C . LEU G 1 95 ? 7.088 3.644 75.127 1.00 48.80 95 LEU G C 1
ATOM 6682 O O . LEU G 1 95 ? 7.675 4.418 74.381 1.00 48.42 95 LEU G O 1
ATOM 6687 N N . VAL G 1 96 ? 7.433 2.367 75.278 1.00 48.29 96 VAL G N 1
ATOM 6688 C CA . VAL G 1 96 ? 8.462 1.715 74.478 1.00 47.73 96 VAL G CA 1
ATOM 6689 C C . VAL G 1 96 ? 7.783 0.690 73.570 1.00 47.64 96 VAL G C 1
ATOM 6690 O O . VAL G 1 96 ? 6.927 -0.073 74.014 1.00 47.08 96 VAL G O 1
ATOM 6694 N N . SER G 1 97 ? 8.156 0.692 72.294 1.00 47.84 97 SER G N 1
ATOM 6695 C CA . SER G 1 97 ? 7.587 -0.234 71.328 1.00 48.32 97 SER G CA 1
ATOM 6696 C C . SER G 1 97 ? 8.673 -0.755 70.417 1.00 48.61 97 SER G C 1
ATOM 6697 O O . SER G 1 97 ? 9.697 -0.105 70.219 1.00 48.75 97 SER G O 1
ATOM 6700 N N . LEU G 1 98 ? 8.435 -1.937 69.865 1.00 48.90 98 LEU G N 1
ATOM 6701 C CA . LEU G 1 98 ? 9.237 -2.461 68.774 1.00 49.17 98 LEU G CA 1
ATOM 6702 C C . LEU G 1 98 ? 9.029 -1.674 67.472 1.00 49.64 98 LEU G C 1
ATOM 6703 O O . LEU G 1 98 ? 7.901 -1.326 67.108 1.00 49.38 98 LEU G O 1
ATOM 6708 N N . SER G 1 99 ? 10.139 -1.382 66.802 1.00 50.33 99 SER G N 1
ATOM 6709 C CA . SER G 1 99 ? 10.155 -0.954 65.413 1.00 51.14 99 SER G CA 1
ATOM 6710 C C . SER G 1 99 ? 9.746 -2.140 64.541 1.00 51.83 99 SER G C 1
ATOM 6711 O O . SER G 1 99 ? 9.834 -3.293 64.995 1.00 51.87 99 SER G O 1
ATOM 6714 N N . PRO G 1 100 ? 9.296 -1.869 63.289 1.00 52.20 100 PRO G N 1
ATOM 6715 C CA . PRO G 1 100 ? 9.291 -2.905 62.250 1.00 52.49 100 PRO G CA 1
ATOM 6716 C C . PRO G 1 100 ? 10.620 -3.678 62.214 1.00 52.86 100 PRO G C 1
ATOM 6717 O O . PRO G 1 100 ? 10.615 -4.911 62.098 1.00 52.86 100 PRO G O 1
ATOM 6721 N N . ALA G 1 101 ? 11.737 -2.953 62.326 1.00 53.14 101 ALA G N 1
ATOM 6722 C CA . ALA G 1 101 ? 13.066 -3.558 62.445 1.00 53.43 101 ALA G CA 1
ATOM 6723 C C . ALA G 1 101 ? 13.139 -4.482 63.657 1.00 53.94 101 ALA G C 1
ATOM 6724 O O . ALA G 1 101 ? 13.416 -5.675 63.513 1.00 53.69 101 ALA G O 1
ATOM 6726 N N . GLY G 1 102 ? 12.867 -3.924 64.842 1.00 54.63 102 GLY G N 1
ATOM 6727 C CA . GLY G 1 102 ? 12.904 -4.673 66.096 1.00 55.32 102 GLY G CA 1
ATOM 6728 C C . GLY G 1 102 ? 11.981 -5.873 66.069 1.00 56.03 102 GLY G C 1
ATOM 6729 O O . GLY G 1 102 ? 12.339 -6.947 66.551 1.00 56.36 102 GLY G O 1
ATOM 6730 N N . ARG G 1 103 ? 10.797 -5.684 65.491 1.00 56.76 103 ARG G N 1
ATOM 6731 C CA . ARG G 1 103 ? 9.811 -6.751 65.296 1.00 57.62 103 ARG G CA 1
ATOM 6732 C C . ARG G 1 103 ? 10.412 -7.885 64.454 1.00 57.76 103 ARG G C 1
ATOM 6733 O O . ARG G 1 103 ? 10.224 -9.065 64.765 1.00 57.88 103 ARG G O 1
ATOM 6741 N N . ALA G 1 104 ? 11.153 -7.514 63.405 1.00 57.91 104 ALA G N 1
ATOM 6742 C CA . ALA G 1 104 ? 11.789 -8.476 62.502 1.00 58.02 104 ALA G CA 1
ATOM 6743 C C . ALA G 1 104 ? 13.102 -9.035 63.054 1.00 58.02 104 ALA G C 1
ATOM 6744 O O . ALA G 1 104 ? 13.431 -10.192 62.802 1.00 57.92 104 ALA G O 1
ATOM 6746 N N . GLU G 1 105 ? 13.846 -8.206 63.788 1.00 57.99 105 GLU G N 1
ATOM 6747 C CA . GLU G 1 105 ? 15.045 -8.640 64.520 1.00 57.83 105 GLU G CA 1
ATOM 6748 C C . GLU G 1 105 ? 14.710 -9.683 65.578 1.00 57.28 105 GLU G C 1
ATOM 6749 O O . GLU G 1 105 ? 15.530 -10.537 65.893 1.00 57.31 105 GLU G O 1
ATOM 6755 N N . LEU G 1 106 ? 13.510 -9.590 66.143 1.00 56.92 106 LEU G N 1
ATOM 6756 C CA . LEU G 1 106 ? 13.011 -10.613 67.047 1.00 56.32 106 LEU G CA 1
ATOM 6757 C C . LEU G 1 106 ? 12.926 -11.935 66.294 1.00 55.88 106 LEU G C 1
ATOM 6758 O O . LEU G 1 106 ? 13.500 -12.925 66.731 1.00 55.85 106 LEU G O 1
ATOM 6763 N N . GLU G 1 107 ? 12.220 -11.935 65.162 1.00 55.68 107 GLU G N 1
ATOM 6764 C CA . GLU G 1 107 ? 12.206 -13.068 64.222 1.00 55.26 107 GLU G CA 1
ATOM 6765 C C . GLU G 1 107 ? 13.418 -13.002 63.307 1.00 54.74 107 GLU G C 1
ATOM 6766 O O . GLU G 1 107 ? 14.407 -13.699 63.517 1.00 54.41 107 GLU G O 1
ATOM 6768 N N . GLY G 1 109 ? 16.665 -13.726 64.555 1.00 53.50 109 GLY G N 1
ATOM 6769 C CA . GLY G 1 109 ? 16.568 -13.456 65.999 1.00 52.69 109 GLY G CA 1
ATOM 6770 C C . GLY G 1 109 ? 16.263 -14.677 66.854 1.00 52.47 109 GLY G C 1
ATOM 6771 O O . GLY G 1 109 ? 17.156 -15.220 67.495 1.00 52.25 109 GLY G O 1
ATOM 6772 N N . LEU G 1 110 ? 15.004 -15.119 66.837 1.00 52.35 110 LEU G N 1
ATOM 6773 C CA . LEU G 1 110 ? 14.492 -16.163 67.746 1.00 52.23 110 LEU G CA 1
ATOM 6774 C C . LEU G 1 110 ? 15.124 -17.541 67.561 1.00 51.95 110 LEU G C 1
ATOM 6775 O O . LEU G 1 110 ? 15.206 -18.327 68.507 1.00 51.82 110 LEU G O 1
ATOM 6780 N N . ALA G 1 111 ? 15.528 -17.843 66.331 1.00 51.56 111 ALA G N 1
ATOM 6781 C CA . ALA G 1 111 ? 16.106 -19.136 65.995 1.00 51.21 111 ALA G CA 1
ATOM 6782 C C . ALA G 1 111 ? 17.441 -19.353 66.702 1.00 51.12 111 ALA G C 1
ATOM 6783 O O . ALA G 1 111 ? 17.681 -20.422 67.259 1.00 51.25 111 ALA G O 1
ATOM 6785 N N . ALA G 1 112 ? 18.296 -18.331 66.677 1.00 50.98 112 ALA G N 1
ATOM 6786 C CA . ALA G 1 112 ? 19.599 -18.362 67.338 1.00 50.91 112 ALA G CA 1
ATOM 6787 C C . ALA G 1 112 ? 19.439 -18.575 68.838 1.00 51.02 112 ALA G C 1
ATOM 6788 O O . ALA G 1 112 ? 20.186 -19.354 69.447 1.00 50.87 112 ALA G O 1
ATOM 6790 N N . ALA G 1 113 ? 18.454 -17.879 69.410 1.00 51.03 113 ALA G N 1
ATOM 6791 C CA . ALA G 1 113 ? 18.094 -17.971 70.826 1.00 51.14 113 ALA G CA 1
ATOM 6792 C C . ALA G 1 113 ? 17.722 -19.400 71.246 1.00 51.39 113 ALA G C 1
ATOM 6793 O O . ALA G 1 113 ? 18.171 -19.884 72.291 1.00 51.62 113 ALA G O 1
ATOM 6795 N N . ARG G 1 114 ? 16.929 -20.082 70.422 1.00 51.69 114 ARG G N 1
ATOM 6796 C CA . ARG G 1 114 ? 16.568 -21.480 70.684 1.00 52.12 114 ARG G CA 1
ATOM 6797 C C . ARG G 1 114 ? 17.756 -22.425 70.557 1.00 51.80 114 ARG G C 1
ATOM 6798 O O . ARG G 1 114 ? 17.856 -23.398 71.304 1.00 51.72 114 ARG G O 1
ATOM 6806 N N . GLU G 1 115 ? 18.643 -22.135 69.608 1.00 51.44 115 GLU G N 1
ATOM 6807 C CA . GLU G 1 115 ? 19.903 -22.863 69.493 1.00 51.58 115 GLU G CA 1
ATOM 6808 C C . GLU G 1 115 ? 20.803 -22.615 70.721 1.00 51.62 115 GLU G C 1
ATOM 6809 O O . GLU G 1 115 ? 21.370 -23.559 71.274 1.00 51.39 115 GLU G O 1
ATOM 6815 N N . ILE G 1 116 ? 20.911 -21.351 71.136 1.00 51.83 116 ILE G N 1
ATOM 6816 C CA . ILE G 1 116 ? 21.669 -20.975 72.333 1.00 52.40 116 ILE G CA 1
ATOM 6817 C C . ILE G 1 116 ? 21.234 -21.813 73.527 1.00 53.15 116 ILE G C 1
ATOM 6818 O O . ILE G 1 116 ? 22.068 -22.399 74.216 1.00 53.04 116 ILE G O 1
ATOM 6823 N N . ASN G 1 117 ? 19.923 -21.890 73.739 1.00 54.28 117 ASN G N 1
ATOM 6824 C CA . ASN G 1 117 ? 19.394 -22.520 74.933 1.00 55.72 117 ASN G CA 1
ATOM 6825 C C . ASN G 1 117 ? 19.394 -24.047 74.878 1.00 55.88 117 ASN G C 1
ATOM 6826 O O . ASN G 1 117 ? 19.554 -24.701 75.910 1.00 55.76 117 ASN G O 1
ATOM 6831 N N . ARG G 1 118 ? 19.244 -24.624 73.687 1.00 56.62 118 ARG G N 1
ATOM 6832 C CA . ARG G 1 118 ? 19.356 -26.083 73.560 1.00 57.20 118 ARG G CA 1
ATOM 6833 C C . ARG G 1 118 ? 20.802 -26.562 73.744 1.00 57.08 118 ARG G C 1
ATOM 6834 O O . ARG G 1 118 ? 21.031 -27.693 74.170 1.00 56.88 118 ARG G O 1
ATOM 6842 N N . GLN G 1 119 ? 21.760 -25.687 73.434 1.00 57.41 119 GLN G N 1
ATOM 6843 C CA . GLN G 1 119 ? 23.186 -25.936 73.695 1.00 57.71 119 GLN G CA 1
ATOM 6844 C C . GLN G 1 119 ? 23.501 -25.892 75.182 1.00 57.84 119 GLN G C 1
ATOM 6845 O O . GLN G 1 119 ? 24.309 -26.691 75.674 1.00 58.16 119 GLN G O 1
ATOM 6851 N N . ALA G 1 120 ? 22.887 -24.937 75.879 1.00 57.67 120 ALA G N 1
ATOM 6852 C CA . ALA G 1 120 ? 23.051 -24.783 77.316 1.00 58.02 120 ALA G CA 1
ATOM 6853 C C . ALA G 1 120 ? 22.516 -26.006 78.050 1.00 58.23 120 ALA G C 1
ATOM 6854 O O . ALA G 1 120 ? 23.060 -26.411 79.082 1.00 58.40 120 ALA G O 1
ATOM 6856 N N . LEU G 1 121 ? 21.467 -26.600 77.490 1.00 58.21 121 LEU G N 1
ATOM 6857 C CA . LEU G 1 121 ? 20.799 -27.739 78.096 1.00 58.36 121 LEU G CA 1
ATOM 6858 C C . LEU G 1 121 ? 21.211 -29.094 77.501 1.00 58.61 121 LEU G C 1
ATOM 6859 O O . LEU G 1 121 ? 20.754 -30.138 77.964 1.00 58.73 121 LEU G O 1
ATOM 6864 N N . ALA G 1 122 ? 22.093 -29.076 76.504 1.00 58.91 122 ALA G N 1
ATOM 6865 C CA . ALA G 1 122 ? 22.568 -30.305 75.839 1.00 59.37 122 ALA G CA 1
ATOM 6866 C C . ALA G 1 122 ? 23.192 -31.384 76.755 1.00 59.68 122 ALA G C 1
ATOM 6867 O O . ALA G 1 122 ? 23.035 -32.579 76.480 1.00 59.62 122 ALA G O 1
ATOM 6869 N N . PRO G 1 123 ? 23.906 -30.982 77.835 1.00 60.11 123 PRO G N 1
ATOM 6870 C CA . PRO G 1 123 ? 24.368 -31.999 78.802 1.00 60.43 123 PRO G CA 1
ATOM 6871 C C . PRO G 1 123 ? 23.258 -32.877 79.406 1.00 60.70 123 PRO G C 1
ATOM 6872 O O . PRO G 1 123 ? 23.545 -33.949 79.948 1.00 60.87 123 PRO G O 1
ATOM 6876 N N . LEU G 1 124 ? 22.013 -32.416 79.306 1.00 61.01 124 LEU G N 1
ATOM 6877 C CA . LEU G 1 124 ? 20.853 -33.104 79.867 1.00 61.40 124 LEU G CA 1
ATOM 6878 C C . LEU G 1 124 ? 19.972 -33.696 78.764 1.00 61.72 124 LEU G C 1
ATOM 6879 O O . LEU G 1 124 ? 19.915 -33.159 77.651 1.00 61.67 124 LEU G O 1
ATOM 6884 N N . SER G 1 125 ? 19.283 -34.795 79.075 1.00 62.13 125 SER G N 1
ATOM 6885 C CA . SER G 1 125 ? 18.284 -35.366 78.160 1.00 62.50 125 SER G CA 1
ATOM 6886 C C . SER G 1 125 ? 16.959 -34.604 78.270 1.00 62.68 125 SER G C 1
ATOM 6887 O O . SER G 1 125 ? 16.796 -33.777 79.166 1.00 62.90 125 SER G O 1
ATOM 6890 N N . LEU G 1 126 ? 16.025 -34.887 77.361 1.00 63.06 126 LEU G N 1
ATOM 6891 C CA . LEU G 1 126 ? 14.734 -34.185 77.287 1.00 63.38 126 LEU G CA 1
ATOM 6892 C C . LEU G 1 126 ? 14.000 -34.159 78.624 1.00 63.51 126 LEU G C 1
ATOM 6893 O O . LEU G 1 126 ? 13.504 -33.113 79.048 1.00 63.54 126 LEU G O 1
ATOM 6898 N N . GLN G 1 127 ? 13.936 -35.318 79.279 1.00 63.63 127 GLN G N 1
ATOM 6899 C CA . GLN G 1 127 ? 13.207 -35.461 80.540 1.00 63.68 127 GLN G CA 1
ATOM 6900 C C . GLN G 1 127 ? 13.925 -34.798 81.711 1.00 63.33 127 GLN G C 1
ATOM 6901 O O . GLN G 1 127 ? 13.303 -34.476 82.729 1.00 63.33 127 GLN G O 1
ATOM 6907 N N . GLU G 1 128 ? 15.232 -34.598 81.555 1.00 62.81 128 GLU G N 1
ATOM 6908 C CA . GLU G 1 128 ? 16.031 -33.887 82.546 1.00 62.28 128 GLU G CA 1
ATOM 6909 C C . GLU G 1 128 ? 15.932 -32.371 82.367 1.00 61.72 128 GLU G C 1
ATOM 6910 O O . GLU G 1 128 ? 15.950 -31.634 83.351 1.00 61.73 128 GLU G O 1
ATOM 6916 N N . GLN G 1 129 ? 15.824 -31.914 81.118 1.00 60.96 129 GLN G N 1
ATOM 6917 C CA . GLN G 1 129 ? 15.616 -30.491 80.816 1.00 60.31 129 GLN G CA 1
ATOM 6918 C C . GLN G 1 129 ? 14.209 -30.061 81.214 1.00 60.14 129 GLN G C 1
ATOM 6919 O O . GLN G 1 129 ? 13.970 -28.904 81.552 1.00 60.48 129 GLN G O 1
ATOM 6925 N N . GLU G 1 130 ? 13.286 -31.013 81.149 1.00 59.67 130 GLU G N 1
ATOM 6926 C CA . GLU G 1 130 ? 11.922 -30.876 81.642 1.00 59.23 130 GLU G CA 1
ATOM 6927 C C . GLU G 1 130 ? 11.930 -30.622 83.162 1.00 58.52 130 GLU G C 1
ATOM 6928 O O . GLU G 1 130 ? 11.388 -29.621 83.649 1.00 58.01 130 GLU G O 1
ATOM 6934 N N . THR G 1 131 ? 12.575 -31.530 83.890 1.00 57.84 131 THR G N 1
ATOM 6935 C CA . THR G 1 131 ? 12.631 -31.499 85.349 1.00 57.26 131 THR G CA 1
ATOM 6936 C C . THR G 1 131 ? 13.353 -30.253 85.858 1.00 56.93 131 THR G C 1
ATOM 6937 O O . THR G 1 131 ? 12.893 -29.605 86.802 1.00 56.95 131 THR G O 1
ATOM 6941 N N . LEU G 1 132 ? 14.473 -29.920 85.219 1.00 56.38 132 LEU G N 1
ATOM 6942 C CA . LEU G 1 132 ? 15.297 -28.794 85.638 1.00 55.98 132 LEU G CA 1
ATOM 6943 C C . LEU G 1 132 ? 14.554 -27.464 85.526 1.00 55.79 132 LEU G C 1
ATOM 6944 O O . LEU G 1 132 ? 14.526 -26.688 86.490 1.00 55.96 132 LEU G O 1
ATOM 6949 N N . ARG G 1 133 ? 13.946 -27.220 84.364 1.00 55.22 133 ARG G N 1
ATOM 6950 C CA . ARG G 1 133 ? 13.149 -26.007 84.116 1.00 54.84 133 ARG G CA 1
ATOM 6951 C C . ARG G 1 133 ? 12.059 -25.809 85.175 1.00 53.57 133 ARG G C 1
ATOM 6952 O O . ARG G 1 133 ? 11.772 -24.681 85.565 1.00 53.66 133 ARG G O 1
ATOM 6960 N N . GLY G 1 134 ? 11.465 -26.908 85.635 1.00 52.43 134 GLY G N 1
ATOM 6961 C CA . GLY G 1 134 ? 10.458 -26.868 86.703 1.00 51.15 134 GLY G CA 1
ATOM 6962 C C . GLY G 1 134 ? 11.031 -26.502 88.066 1.00 50.17 134 GLY G C 1
ATOM 6963 O O . GLY G 1 134 ? 10.524 -25.605 88.738 1.00 50.00 134 GLY G O 1
ATOM 6964 N N . LEU G 1 135 ? 12.092 -27.202 88.464 1.00 49.18 135 LEU G N 1
ATOM 6965 C CA . LEU G 1 135 ? 12.767 -26.972 89.744 1.00 48.26 135 LEU G CA 1
ATOM 6966 C C . LEU G 1 135 ? 13.343 -25.553 89.844 1.00 47.84 135 LEU G C 1
ATOM 6967 O O . LEU G 1 135 ? 13.135 -24.865 90.842 1.00 47.93 135 LEU G O 1
ATOM 6972 N N . LEU G 1 136 ? 14.051 -25.134 88.793 1.00 47.39 136 LEU G N 1
ATOM 6973 C CA . LEU G 1 136 ? 14.638 -23.796 88.663 1.00 46.77 136 LEU G CA 1
ATOM 6974 C C . LEU G 1 136 ? 13.624 -22.666 88.692 1.00 46.45 136 LEU G C 1
ATOM 6975 O O . LEU G 1 136 ? 13.866 -21.642 89.327 1.00 46.55 136 LEU G O 1
ATOM 6980 N N . ALA G 1 137 ? 12.503 -22.850 87.994 1.00 46.21 137 ALA G N 1
ATOM 6981 C CA . ALA G 1 137 ? 11.416 -21.876 87.985 1.00 45.99 137 ALA G CA 1
ATOM 6982 C C . ALA G 1 137 ? 10.939 -21.561 89.389 1.00 45.72 137 ALA G C 1
ATOM 6983 O O . ALA G 1 137 ? 10.597 -20.424 89.680 1.00 46.39 137 ALA G O 1
ATOM 6985 N N . ARG G 1 138 ? 10.922 -22.569 90.257 1.00 45.21 138 ARG G N 1
ATOM 6986 C CA . ARG G 1 138 ? 10.511 -22.397 91.654 1.00 44.69 138 ARG G CA 1
ATOM 6987 C C . ARG G 1 138 ? 11.473 -21.517 92.447 1.00 43.85 138 ARG G C 1
ATOM 6988 O O . ARG G 1 138 ? 11.176 -21.158 93.587 1.00 43.73 138 ARG G O 1
ATOM 6996 N N . LEU G 1 139 ? 12.619 -21.183 91.847 1.00 42.89 139 LEU G N 1
ATOM 6997 C CA . LEU G 1 139 ? 13.679 -20.422 92.531 1.00 41.96 139 LEU G CA 1
ATOM 6998 C C . LEU G 1 139 ? 13.880 -19.030 91.948 1.00 41.22 139 LEU G C 1
ATOM 6999 O O . LEU G 1 139 ? 14.834 -18.335 92.283 1.00 41.70 139 LEU G O 1
ATOM 7004 N N . ILE G 1 140 ? 12.983 -18.651 91.057 1.00 40.21 140 ILE G N 1
ATOM 7005 C CA . ILE G 1 140 ? 12.851 -17.291 90.533 1.00 39.82 140 ILE G CA 1
ATOM 7006 C C . ILE G 1 140 ? 12.692 -16.248 91.666 1.00 38.92 140 ILE G C 1
ATOM 7007 O O . ILE G 1 140 ? 12.295 -16.605 92.766 1.00 38.29 140 ILE G O 1
ATOM 7013 N N . ARG H 1 8 ? 6.968 -17.972 75.633 1.00 48.85 8 ARG H N 1
ATOM 7014 C CA . ARG H 1 8 ? 7.122 -16.804 76.549 1.00 48.76 8 ARG H CA 1
ATOM 7015 C C . ARG H 1 8 ? 8.533 -16.689 77.141 1.00 48.83 8 ARG H C 1
ATOM 7016 O O . ARG H 1 8 ? 9.228 -17.697 77.367 1.00 48.79 8 ARG H O 1
ATOM 7018 N N . LEU H 1 9 ? 8.943 -15.444 77.388 1.00 48.70 9 LEU H N 1
ATOM 7019 C CA . LEU H 1 9 ? 10.228 -15.137 78.013 1.00 48.09 9 LEU H CA 1
ATOM 7020 C C . LEU H 1 9 ? 10.387 -15.851 79.347 1.00 47.89 9 LEU H C 1
ATOM 7021 O O . LEU H 1 9 ? 11.487 -16.273 79.707 1.00 47.93 9 LEU H O 1
ATOM 7026 N N . ASP H 1 10 ? 9.275 -16.008 80.057 1.00 47.86 10 ASP H N 1
ATOM 7027 C CA . ASP H 1 10 ? 9.262 -16.601 81.399 1.00 47.82 10 ASP H CA 1
ATOM 7028 C C . ASP H 1 10 ? 9.595 -18.093 81.428 1.00 47.98 10 ASP H C 1
ATOM 7029 O O . ASP H 1 10 ? 9.820 -18.661 82.505 1.00 48.21 10 ASP H O 1
ATOM 7034 N N . ASP H 1 11 ? 9.615 -18.723 80.253 1.00 47.82 11 ASP H N 1
ATOM 7035 C CA . ASP H 1 11 ? 9.973 -20.137 80.140 1.00 48.11 11 ASP H CA 1
ATOM 7036 C C . ASP H 1 11 ? 11.409 -20.346 79.642 1.00 47.72 11 ASP H C 1
ATOM 7037 O O . ASP H 1 11 ? 11.859 -21.482 79.571 1.00 48.18 11 ASP H O 1
ATOM 7042 N N . GLN H 1 12 ? 12.105 -19.258 79.299 1.00 47.15 12 GLN H N 1
ATOM 7043 C CA . GLN H 1 12 ? 13.476 -19.310 78.781 1.00 47.16 12 GLN H CA 1
ATOM 7044 C C . GLN H 1 12 ? 14.475 -19.564 79.902 1.00 46.24 12 GLN H C 1
ATOM 7045 O O . GLN H 1 12 ? 14.434 -18.877 80.917 1.00 45.78 12 GLN H O 1
ATOM 7051 N N . ILE H 1 13 ? 15.397 -20.505 79.682 1.00 45.35 13 ILE H N 1
ATOM 7052 C CA . ILE H 1 13 ? 16.464 -20.835 80.648 1.00 44.09 13 ILE H CA 1
ATOM 7053 C C . ILE H 1 13 ? 17.291 -19.636 81.149 1.00 42.75 13 ILE H C 1
ATOM 7054 O O . ILE H 1 13 ? 17.534 -19.509 82.341 1.00 42.92 13 ILE H O 1
ATOM 7059 N N . GLY H 1 14 ? 17.683 -18.749 80.244 1.00 41.56 14 GLY H N 1
ATOM 7060 C CA . GLY H 1 14 ? 18.469 -17.573 80.592 1.00 40.44 14 GLY H CA 1
ATOM 7061 C C . GLY H 1 14 ? 17.779 -16.634 81.556 1.00 39.72 14 GLY H C 1
ATOM 7062 O O . GLY H 1 14 ? 18.354 -16.240 82.566 1.00 39.55 14 GLY H O 1
ATOM 7063 N N . PHE H 1 15 ? 16.539 -16.279 81.227 1.00 39.39 15 PHE H N 1
ATOM 7064 C CA . PHE H 1 15 ? 15.687 -15.444 82.072 1.00 38.30 15 PHE H CA 1
ATOM 7065 C C . PHE H 1 15 ? 15.499 -16.079 83.452 1.00 38.13 15 PHE H C 1
ATOM 7066 O O . PHE H 1 15 ? 15.720 -15.414 84.467 1.00 37.90 15 PHE H O 1
ATOM 7074 N N . ILE H 1 16 ? 15.101 -17.358 83.469 1.00 37.88 16 ILE H N 1
ATOM 7075 C CA . ILE H 1 16 ? 15.025 -18.177 84.688 1.00 37.87 16 ILE H CA 1
ATOM 7076 C C . ILE H 1 16 ? 16.308 -18.089 85.520 1.00 37.93 16 ILE H C 1
ATOM 7077 O O . ILE H 1 16 ? 16.260 -17.830 86.715 1.00 38.34 16 ILE H O 1
ATOM 7082 N N . LEU H 1 17 ? 17.452 -18.305 84.877 1.00 38.00 17 LEU H N 1
ATOM 7083 C CA . LEU H 1 17 ? 18.737 -18.276 85.556 1.00 37.38 17 LEU H CA 1
ATOM 7084 C C . LEU H 1 17 ? 19.069 -16.918 86.137 1.00 37.38 17 LEU H C 1
ATOM 7085 O O . LEU H 1 17 ? 19.528 -16.834 87.275 1.00 37.80 17 LEU H O 1
ATOM 7090 N N . ARG H 1 18 ? 18.849 -15.854 85.375 1.00 37.24 18 ARG H N 1
ATOM 7091 C CA . ARG H 1 18 ? 19.176 -14.516 85.878 1.00 37.35 18 ARG H CA 1
ATOM 7092 C C . ARG H 1 18 ? 18.359 -14.133 87.121 1.00 37.40 18 ARG H C 1
ATOM 7093 O O . ARG H 1 18 ? 18.886 -13.511 88.053 1.00 38.18 18 ARG H O 1
ATOM 7101 N N . GLN H 1 19 ? 17.082 -14.499 87.129 1.00 37.01 19 GLN H N 1
ATOM 7102 C CA . GLN H 1 19 ? 16.213 -14.218 88.262 1.00 36.94 19 GLN H CA 1
ATOM 7103 C C . GLN H 1 19 ? 16.625 -15.020 89.508 1.00 36.82 19 GLN H C 1
ATOM 7104 O O . GLN H 1 19 ? 16.646 -14.484 90.609 1.00 36.42 19 GLN H O 1
ATOM 7110 N N . ALA H 1 20 ? 16.943 -16.304 89.326 1.00 37.19 20 ALA H N 1
ATOM 7111 C CA . ALA H 1 20 ? 17.381 -17.156 90.437 1.00 37.17 20 ALA H CA 1
ATOM 7112 C C . ALA H 1 20 ? 18.675 -16.607 91.061 1.00 37.61 20 ALA H C 1
ATOM 7113 O O . ALA H 1 20 ? 18.804 -16.553 92.297 1.00 37.67 20 ALA H O 1
ATOM 7115 N N . ASN H 1 21 ? 19.607 -16.171 90.208 1.00 37.50 21 ASN H N 1
ATOM 7116 C CA . ASN H 1 21 ? 20.796 -15.449 90.654 1.00 37.46 21 ASN H CA 1
ATOM 7117 C C . ASN H 1 21 ? 20.480 -14.123 91.377 1.00 37.05 21 ASN H C 1
ATOM 7118 O O . ASN H 1 21 ? 21.083 -13.820 92.403 1.00 36.60 21 ASN H O 1
ATOM 7123 N N . GLN H 1 22 ? 19.544 -13.335 90.843 1.00 36.56 22 GLN H N 1
ATOM 7124 C CA . GLN H 1 22 ? 19.140 -12.085 91.512 1.00 36.25 22 GLN H CA 1
ATOM 7125 C C . GLN H 1 22 ? 18.498 -12.357 92.883 1.00 35.57 22 GLN H C 1
ATOM 7126 O O . GLN H 1 22 ? 18.722 -11.607 93.842 1.00 35.67 22 GLN H O 1
ATOM 7132 N N . ARG H 1 23 ? 17.721 -13.434 92.966 1.00 35.03 23 ARG H N 1
ATOM 7133 C CA . ARG H 1 23 ? 17.138 -13.890 94.235 1.00 34.81 23 ARG H CA 1
ATOM 7134 C C . ARG H 1 23 ? 18.221 -14.400 95.186 1.00 34.98 23 ARG H C 1
ATOM 7135 O O . ARG H 1 23 ? 18.154 -14.166 96.385 1.00 35.80 23 ARG H O 1
ATOM 7143 N N . TYR H 1 24 ? 19.239 -15.071 94.657 1.00 34.84 24 TYR H N 1
ATOM 7144 C CA . TYR H 1 24 ? 20.365 -15.436 95.486 1.00 34.23 24 TYR H CA 1
ATOM 7145 C C . TYR H 1 24 ? 21.177 -14.227 96.003 1.00 33.72 24 TYR H C 1
ATOM 7146 O O . TYR H 1 24 ? 21.468 -14.153 97.197 1.00 34.31 24 TYR H O 1
ATOM 7155 N N . ALA H 1 25 ? 21.559 -13.304 95.121 1.00 33.02 25 ALA H N 1
ATOM 7156 C CA . ALA H 1 25 ? 22.215 -12.039 95.532 1.00 32.33 25 ALA H CA 1
ATOM 7157 C C . ALA H 1 25 ? 21.472 -11.301 96.678 1.00 32.30 25 ALA H C 1
ATOM 7158 O O . ALA H 1 25 ? 22.093 -10.891 97.665 1.00 32.02 25 ALA H O 1
ATOM 7160 N N . ALA H 1 26 ? 20.145 -11.171 96.562 1.00 32.08 26 ALA H N 1
ATOM 7161 C CA . ALA H 1 26 ? 19.353 -10.427 97.545 1.00 31.78 26 ALA H CA 1
ATOM 7162 C C . ALA H 1 26 ? 19.213 -11.168 98.887 1.00 31.93 26 ALA H C 1
ATOM 7163 O O . ALA H 1 26 ? 19.223 -10.548 99.954 1.00 31.71 26 ALA H O 1
ATOM 7165 N N . LEU H 1 27 ? 19.105 -12.495 98.836 1.00 32.19 27 LEU H N 1
ATOM 7166 C CA . LEU H 1 27 ? 19.135 -13.313 100.057 1.00 32.33 27 LEU H CA 1
ATOM 7167 C C . LEU H 1 27 ? 20.511 -13.210 100.730 1.00 32.41 27 LEU H C 1
ATOM 7168 O O . LEU H 1 27 ? 20.608 -13.082 101.953 1.00 32.63 27 LEU H O 1
ATOM 7173 N N . PHE H 1 28 ? 21.573 -13.271 99.933 1.00 32.46 28 PHE H N 1
ATOM 7174 C CA . PHE H 1 28 ? 22.921 -13.103 100.475 1.00 32.10 28 PHE H CA 1
ATOM 7175 C C . PHE H 1 28 ? 23.118 -11.745 101.172 1.00 31.30 28 PHE H C 1
ATOM 7176 O O . PHE H 1 28 ? 23.632 -11.684 102.280 1.00 31.99 28 PHE H O 1
ATOM 7184 N N . ALA H 1 29 ? 22.732 -10.666 100.509 1.00 30.87 29 ALA H N 1
ATOM 7185 C CA . ALA H 1 29 ? 22.962 -9.309 101.017 1.00 30.68 29 ALA H CA 1
ATOM 7186 C C . ALA H 1 29 ? 22.174 -9.025 102.309 1.00 30.96 29 ALA H C 1
ATOM 7187 O O . ALA H 1 29 ? 22.628 -8.252 103.143 1.00 30.77 29 ALA H O 1
ATOM 7189 N N . ASN H 1 30 ? 21.014 -9.672 102.461 1.00 31.10 30 ASN H N 1
ATOM 7190 C CA . ASN H 1 30 ? 20.196 -9.581 103.665 1.00 31.26 30 ASN H CA 1
ATOM 7191 C C . ASN H 1 30 ? 20.663 -10.443 104.829 1.00 31.85 30 ASN H C 1
ATOM 7192 O O . ASN H 1 30 ? 20.448 -10.093 105.993 1.00 31.49 30 ASN H O 1
ATOM 7197 N N . GLY H 1 31 ? 21.299 -11.573 104.535 1.00 32.31 31 GLY H N 1
ATOM 7198 C CA . GLY H 1 31 ? 21.667 -12.497 105.600 1.00 33.30 31 GLY H CA 1
ATOM 7199 C C . GLY H 1 31 ? 23.126 -12.560 106.006 1.00 33.89 31 GLY H C 1
ATOM 7200 O O . GLY H 1 31 ? 23.442 -13.087 107.073 1.00 34.03 31 GLY H O 1
ATOM 7201 N N . ILE H 1 32 ? 24.020 -12.054 105.155 1.00 34.17 32 ILE H N 1
ATOM 7202 C CA . ILE H 1 32 ? 25.469 -12.267 105.371 1.00 33.84 32 ILE H CA 1
ATOM 7203 C C . ILE H 1 32 ? 26.088 -11.553 106.590 1.00 33.83 32 ILE H C 1
ATOM 7204 O O . ILE H 1 32 ? 26.921 -12.145 107.286 1.00 35.17 32 ILE H O 1
ATOM 7209 N N . GLY H 1 33 ? 25.695 -10.308 106.848 1.00 32.96 33 GLY H N 1
ATOM 7210 C CA . GLY H 1 33 ? 26.118 -9.619 108.062 1.00 31.86 33 GLY H CA 1
ATOM 7211 C C . GLY H 1 33 ? 27.480 -8.960 108.012 1.00 31.78 33 GLY H C 1
ATOM 7212 O O . GLY H 1 33 ? 27.801 -8.158 108.880 1.00 31.28 33 GLY H O 1
ATOM 7213 N N . ASN H 1 34 ? 28.282 -9.294 107.002 1.00 31.90 34 ASN H N 1
ATOM 7214 C CA . ASN H 1 34 ? 29.668 -8.813 106.925 1.00 32.64 34 ASN H CA 1
ATOM 7215 C C . ASN H 1 34 ? 29.975 -7.840 105.768 1.00 32.71 34 ASN H C 1
ATOM 7216 O O . ASN H 1 34 ? 31.100 -7.385 105.638 1.00 32.69 34 ASN H O 1
ATOM 7221 N N . GLY H 1 35 ? 28.978 -7.527 104.944 1.00 33.09 35 GLY H N 1
ATOM 7222 C CA . GLY H 1 35 ? 29.118 -6.511 103.893 1.00 33.98 35 GLY H CA 1
ATOM 7223 C C . GLY H 1 35 ? 29.752 -7.002 102.594 1.00 34.96 35 GLY H C 1
ATOM 7224 O O . GLY H 1 35 ? 29.888 -6.244 101.644 1.00 34.72 35 GLY H O 1
ATOM 7225 N N . LEU H 1 36 ? 30.130 -8.279 102.560 1.00 35.76 36 LEU H N 1
ATOM 7226 C CA . LEU H 1 36 ? 30.736 -8.905 101.386 1.00 36.19 36 LEU H CA 1
ATOM 7227 C C . LEU H 1 36 ? 29.684 -9.331 100.345 1.00 36.93 36 LEU H C 1
ATOM 7228 O O . LEU H 1 36 ? 28.590 -9.803 100.693 1.00 36.91 36 LEU H O 1
ATOM 7233 N N . THR H 1 37 ? 30.027 -9.155 99.071 1.00 37.21 37 THR H N 1
ATOM 7234 C CA . THR H 1 37 ? 29.254 -9.685 97.952 1.00 37.55 37 THR H CA 1
ATOM 7235 C C . THR H 1 37 ? 29.516 -11.185 97.906 1.00 37.45 37 THR H C 1
ATOM 7236 O O . THR H 1 37 ? 30.514 -11.641 98.469 1.00 38.02 37 THR H O 1
ATOM 7240 N N . PRO H 1 38 ? 28.617 -11.972 97.272 1.00 37.72 38 PRO H N 1
ATOM 7241 C CA . PRO H 1 38 ? 28.859 -13.431 97.098 1.00 37.48 38 PRO H CA 1
ATOM 7242 C C . PRO H 1 38 ? 30.232 -13.813 96.512 1.00 37.71 38 PRO H C 1
ATOM 7243 O O . PRO H 1 38 ? 30.821 -14.816 96.928 1.00 37.85 38 PRO H O 1
ATOM 7247 N N . THR H 1 39 ? 30.738 -13.032 95.561 1.00 38.03 39 THR H N 1
ATOM 7248 C CA . THR H 1 39 ? 32.002 -13.381 94.907 1.00 38.52 39 THR H CA 1
ATOM 7249 C C . THR H 1 39 ? 33.174 -13.102 95.833 1.00 38.40 39 THR H C 1
ATOM 7250 O O . THR H 1 39 ? 34.152 -13.862 95.851 1.00 38.75 39 THR H O 1
ATOM 7254 N N . GLN H 1 40 ? 33.076 -12.011 96.594 1.00 37.72 40 GLN H N 1
ATOM 7255 C CA . GLN H 1 40 ? 34.067 -11.691 97.615 1.00 37.23 40 GLN H CA 1
ATOM 7256 C C . GLN H 1 40 ? 34.132 -12.845 98.617 1.00 36.36 40 GLN H C 1
ATOM 7257 O O . GLN H 1 40 ? 35.218 -13.355 98.921 1.00 36.43 40 GLN H O 1
ATOM 7263 N N . TRP H 1 41 ? 32.957 -13.268 99.087 1.00 35.12 41 TRP H N 1
ATOM 7264 C CA . TRP H 1 41 ? 32.799 -14.425 99.982 1.00 34.62 41 TRP H CA 1
ATOM 7265 C C . TRP H 1 41 ? 33.355 -15.729 99.385 1.00 34.96 41 TRP H C 1
ATOM 7266 O O . TRP H 1 41 ? 33.998 -16.514 100.087 1.00 34.94 41 TRP H O 1
ATOM 7277 N N . ALA H 1 42 ? 33.076 -15.959 98.102 1.00 35.44 42 ALA H N 1
ATOM 7278 C CA . ALA H 1 42 ? 33.560 -17.139 97.376 1.00 35.87 42 ALA H CA 1
ATOM 7279 C C . ALA H 1 42 ? 35.083 -17.240 97.426 1.00 36.34 42 ALA H C 1
ATOM 7280 O O . ALA H 1 42 ? 35.634 -18.312 97.680 1.00 36.45 42 ALA H O 1
ATOM 7282 N N . ALA H 1 43 ? 35.757 -16.121 97.162 1.00 37.02 43 ALA H N 1
ATOM 7283 C CA . ALA H 1 43 ? 37.218 -16.070 97.192 1.00 37.64 43 ALA H CA 1
ATOM 7284 C C . ALA H 1 43 ? 37.737 -16.427 98.583 1.00 38.04 43 ALA H C 1
ATOM 7285 O O . ALA H 1 43 ? 38.719 -17.151 98.725 1.00 38.75 43 ALA H O 1
ATOM 7287 N N . LEU H 1 44 ? 37.047 -15.921 99.602 1.00 38.55 44 LEU H N 1
ATOM 7288 C CA . LEU H 1 44 ? 37.429 -16.085 100.997 1.00 38.39 44 LEU H CA 1
ATOM 7289 C C . LEU H 1 44 ? 37.240 -17.533 101.392 1.00 38.51 44 LEU H C 1
ATOM 7290 O O . LEU H 1 44 ? 38.139 -18.144 101.975 1.00 38.44 44 LEU H O 1
ATOM 7295 N N . VAL H 1 45 ? 36.075 -18.085 101.056 1.00 38.33 45 VAL H N 1
ATOM 7296 C CA . VAL H 1 45 ? 35.817 -19.510 101.263 1.00 38.75 45 VAL H CA 1
ATOM 7297 C C . VAL H 1 45 ? 36.894 -20.354 100.579 1.00 39.50 45 VAL H C 1
ATOM 7298 O O . VAL H 1 45 ? 37.399 -21.292 101.188 1.00 40.16 45 VAL H O 1
ATOM 7302 N N . ARG H 1 46 ? 37.253 -20.016 99.338 1.00 39.92 46 ARG H N 1
ATOM 7303 C CA . ARG H 1 46 ? 38.202 -20.820 98.589 1.00 40.60 46 ARG H CA 1
ATOM 7304 C C . ARG H 1 46 ? 39.618 -20.759 99.168 1.00 41.28 46 ARG H C 1
ATOM 7305 O O . ARG H 1 46 ? 40.275 -21.790 99.280 1.00 41.82 46 ARG H O 1
ATOM 7313 N N . LEU H 1 47 ? 40.071 -19.568 99.552 1.00 41.88 47 LEU H N 1
ATOM 7314 C CA . LEU H 1 47 ? 41.351 -19.414 100.255 1.00 42.78 47 LEU H CA 1
ATOM 7315 C C . LEU H 1 47 ? 41.417 -20.189 101.569 1.00 43.54 47 LEU H C 1
ATOM 7316 O O . LEU H 1 47 ? 42.463 -20.713 101.930 1.00 43.88 47 LEU H O 1
ATOM 7321 N N . GLY H 1 48 ? 40.299 -20.271 102.278 1.00 44.50 48 GLY H N 1
ATOM 7322 C CA . GLY H 1 48 ? 40.219 -21.087 103.481 1.00 45.82 48 GLY H CA 1
ATOM 7323 C C . GLY H 1 48 ? 40.379 -22.563 103.164 1.00 47.05 48 GLY H C 1
ATOM 7324 O O . GLY H 1 48 ? 40.875 -23.320 103.997 1.00 47.20 48 GLY H O 1
ATOM 7325 N N . GLU H 1 49 ? 39.969 -22.959 101.954 1.00 47.69 49 GLU H N 1
ATOM 7326 C CA . GLU H 1 49 ? 40.018 -24.353 101.508 1.00 48.72 49 GLU H CA 1
ATOM 7327 C C . GLU H 1 49 ? 41.379 -24.745 100.922 1.00 48.64 49 GLU H C 1
ATOM 7328 O O . GLU H 1 49 ? 41.781 -25.900 101.035 1.00 49.33 49 GLU H O 1
ATOM 7334 N N . THR H 1 50 ? 42.078 -23.801 100.290 1.00 48.26 50 THR H N 1
ATOM 7335 C CA . THR H 1 50 ? 43.312 -24.129 99.553 1.00 48.04 50 THR H CA 1
ATOM 7336 C C . THR H 1 50 ? 44.592 -23.653 100.235 1.00 47.67 50 THR H C 1
ATOM 7337 O O . THR H 1 50 ? 45.684 -24.056 99.837 1.00 48.07 50 THR H O 1
ATOM 7341 N N . GLY H 1 51 ? 44.464 -22.801 101.250 1.00 47.15 51 GLY H N 1
ATOM 7342 C CA . GLY H 1 51 ? 45.613 -22.088 101.805 1.00 46.34 51 GLY H CA 1
ATOM 7343 C C . GLY H 1 51 ? 46.171 -21.125 100.768 1.00 46.20 51 GLY H C 1
ATOM 7344 O O . GLY H 1 51 ? 45.465 -20.771 99.808 1.00 46.34 51 GLY H O 1
ATOM 7345 N N . PRO H 1 52 ? 47.450 -20.717 100.924 1.00 45.84 52 PRO H N 1
ATOM 7346 C CA . PRO H 1 52 ? 48.051 -19.741 100.009 1.00 45.29 52 PRO H CA 1
ATOM 7347 C C . PRO H 1 52 ? 47.975 -20.237 98.567 1.00 44.95 52 PRO H C 1
ATOM 7348 O O . PRO H 1 52 ? 48.252 -21.407 98.316 1.00 45.06 52 PRO H O 1
ATOM 7352 N N . CYS H 1 53 ? 47.600 -19.356 97.640 1.00 44.66 53 CYS H N 1
ATOM 7353 C CA . CYS H 1 53 ? 47.258 -19.754 96.276 1.00 43.94 53 CYS H CA 1
ATOM 7354 C C . CYS H 1 53 ? 47.504 -18.601 95.298 1.00 43.12 53 CYS H C 1
ATOM 7355 O O . CYS H 1 53 ? 47.218 -17.452 95.616 1.00 42.07 53 CYS H O 1
ATOM 7358 N N . PRO H 1 54 ? 48.044 -18.905 94.098 1.00 42.93 54 PRO H N 1
ATOM 7359 C CA . PRO H 1 54 ? 48.229 -17.843 93.094 1.00 42.90 54 PRO H CA 1
ATOM 7360 C C . PRO H 1 54 ? 46.879 -17.201 92.724 1.00 43.09 54 PRO H C 1
ATOM 7361 O O . PRO H 1 54 ? 45.860 -17.903 92.624 1.00 43.37 54 PRO H O 1
ATOM 7365 N N . GLN H 1 55 ? 46.867 -15.883 92.554 1.00 42.81 55 GLN H N 1
ATOM 7366 C CA . GLN H 1 55 ? 45.622 -15.151 92.349 1.00 43.05 55 GLN H CA 1
ATOM 7367 C C . GLN H 1 55 ? 44.805 -15.681 91.182 1.00 42.67 55 GLN H C 1
ATOM 7368 O O . GLN H 1 55 ? 43.575 -15.760 91.267 1.00 42.45 55 GLN H O 1
ATOM 7374 N N . ASN H 1 56 ? 45.490 -16.038 90.100 1.00 42.29 56 ASN H N 1
ATOM 7375 C CA . ASN H 1 56 ? 44.835 -16.511 88.887 1.00 42.31 56 ASN H CA 1
ATOM 7376 C C . ASN H 1 56 ? 44.260 -17.899 89.052 1.00 42.20 56 ASN H C 1
ATOM 7377 O O . ASN H 1 56 ? 43.156 -18.181 88.559 1.00 42.31 56 ASN H O 1
ATOM 7382 N N . GLN H 1 57 ? 45.006 -18.751 89.759 1.00 42.09 57 GLN H N 1
ATOM 7383 C CA . GLN H 1 57 ? 44.525 -20.072 90.169 1.00 42.06 57 GLN H CA 1
ATOM 7384 C C . GLN H 1 57 ? 43.276 -19.930 91.040 1.00 41.45 57 GLN H C 1
ATOM 7385 O O . GLN H 1 57 ? 42.314 -20.670 90.877 1.00 41.95 57 GLN H O 1
ATOM 7391 N N . LEU H 1 58 ? 43.287 -18.957 91.943 1.00 41.05 58 LEU H N 1
ATOM 7392 C CA . LEU H 1 58 ? 42.132 -18.676 92.798 1.00 40.76 58 LEU H CA 1
ATOM 7393 C C . LEU H 1 58 ? 40.939 -18.215 91.958 1.00 40.59 58 LEU H C 1
ATOM 7394 O O . LEU H 1 58 ? 39.813 -18.583 92.243 1.00 40.27 58 LEU H O 1
ATOM 7399 N N . GLY H 1 59 ? 41.207 -17.417 90.923 1.00 40.83 59 GLY H N 1
ATOM 7400 C CA . GLY H 1 59 ? 40.200 -17.027 89.937 1.00 40.89 59 GLY H CA 1
ATOM 7401 C C . GLY H 1 59 ? 39.541 -18.204 89.239 1.00 41.08 59 GLY H C 1
ATOM 7402 O O . GLY H 1 59 ? 38.317 -18.257 89.150 1.00 40.41 59 GLY H O 1
ATOM 7403 N N . ARG H 1 60 ? 40.355 -19.148 88.758 1.00 41.31 60 ARG H N 1
ATOM 7404 C CA . ARG H 1 60 ? 39.862 -20.346 88.075 1.00 41.82 60 ARG H CA 1
ATOM 7405 C C . ARG H 1 60 ? 39.071 -21.260 89.001 1.00 42.03 60 ARG H C 1
ATOM 7406 O O . ARG H 1 60 ? 38.127 -21.926 88.559 1.00 41.66 60 ARG H O 1
ATOM 7414 N N . LEU H 1 61 ? 39.469 -21.301 90.276 1.00 41.97 61 LEU H N 1
ATOM 7415 C CA . LEU H 1 61 ? 38.795 -22.127 91.269 1.00 42.22 61 LEU H CA 1
ATOM 7416 C C . LEU H 1 61 ? 37.491 -21.488 91.753 1.00 42.72 61 LEU H C 1
ATOM 7417 O O . LEU H 1 61 ? 36.636 -22.162 92.340 1.00 43.22 61 LEU H O 1
ATOM 7422 N N . THR H 1 62 ? 37.340 -20.194 91.489 1.00 42.45 62 THR H N 1
ATOM 7423 C CA . THR H 1 62 ? 36.128 -19.472 91.815 1.00 42.62 62 THR H CA 1
ATOM 7424 C C . THR H 1 62 ? 35.436 -18.957 90.547 1.00 42.82 62 THR H C 1
ATOM 7425 O O . THR H 1 62 ? 34.663 -18.000 90.607 1.00 42.46 62 THR H O 1
ATOM 7429 N N . ALA H 1 63 ? 35.733 -19.574 89.400 1.00 43.29 63 ALA H N 1
ATOM 7430 C CA . ALA H 1 63 ? 35.133 -19.179 88.110 1.00 43.79 63 ALA H CA 1
ATOM 7431 C C . ALA H 1 63 ? 35.109 -17.660 87.881 1.00 44.34 63 ALA H C 1
ATOM 7432 O O . ALA H 1 63 ? 34.083 -17.082 87.552 1.00 44.26 63 ALA H O 1
ATOM 7442 N N . ASP H 1 65 ? 37.578 -14.565 85.905 1.00 48.38 65 ASP H N 1
ATOM 7443 C CA . ASP H 1 65 ? 38.743 -14.359 85.051 1.00 48.88 65 ASP H CA 1
ATOM 7444 C C . ASP H 1 65 ? 39.772 -13.500 85.787 1.00 48.92 65 ASP H C 1
ATOM 7445 O O . ASP H 1 65 ? 39.465 -12.925 86.838 1.00 49.25 65 ASP H O 1
ATOM 7450 N N . ALA H 1 66 ? 40.985 -13.446 85.243 1.00 48.88 66 ALA H N 1
ATOM 7451 C CA . ALA H 1 66 ? 42.097 -12.694 85.811 1.00 48.53 66 ALA H CA 1
ATOM 7452 C C . ALA H 1 66 ? 41.686 -11.311 86.319 1.00 48.44 66 ALA H C 1
ATOM 7453 O O . ALA H 1 66 ? 41.961 -10.963 87.468 1.00 48.61 66 ALA H O 1
ATOM 7455 N N . ALA H 1 67 ? 41.025 -10.534 85.465 1.00 48.29 67 ALA H N 1
ATOM 7456 C CA . ALA H 1 67 ? 40.583 -9.187 85.820 1.00 48.34 67 ALA H CA 1
ATOM 7457 C C . ALA H 1 67 ? 39.560 -9.183 86.953 1.00 48.38 67 ALA H C 1
ATOM 7458 O O . ALA H 1 67 ? 39.699 -8.417 87.906 1.00 49.23 67 ALA H O 1
ATOM 7460 N N . THR H 1 68 ? 38.546 -10.041 86.859 1.00 47.96 68 THR H N 1
ATOM 7461 C CA . THR H 1 68 ? 37.498 -10.120 87.877 1.00 47.41 68 THR H CA 1
ATOM 7462 C C . THR H 1 68 ? 38.062 -10.508 89.253 1.00 47.42 68 THR H C 1
ATOM 7463 O O . THR H 1 68 ? 37.719 -9.879 90.262 1.00 46.93 68 THR H O 1
ATOM 7467 N N . ILE H 1 69 ? 38.923 -11.527 89.298 1.00 47.15 69 ILE H N 1
ATOM 7468 C CA . ILE H 1 69 ? 39.505 -11.951 90.579 1.00 47.19 69 ILE H CA 1
ATOM 7469 C C . ILE H 1 69 ? 40.447 -10.913 91.192 1.00 47.78 69 ILE H C 1
ATOM 7470 O O . ILE H 1 69 ? 40.488 -10.768 92.402 1.00 47.65 69 ILE H O 1
ATOM 7475 N N . LYS H 1 70 ? 41.174 -10.180 90.350 1.00 48.87 70 LYS H N 1
ATOM 7476 C CA . LYS H 1 70 ? 42.006 -9.054 90.787 1.00 49.77 70 LYS H CA 1
ATOM 7477 C C . LYS H 1 70 ? 41.157 -8.034 91.548 1.00 49.82 70 LYS H C 1
ATOM 7478 O O . LYS H 1 70 ? 41.513 -7.587 92.646 1.00 50.22 70 LYS H O 1
ATOM 7484 N N . GLY H 1 71 ? 40.021 -7.693 90.954 1.00 49.77 71 GLY H N 1
ATOM 7485 C CA . GLY H 1 71 ? 39.055 -6.794 91.553 1.00 49.77 71 GLY H CA 1
ATOM 7486 C C . GLY H 1 71 ? 38.667 -7.209 92.965 1.00 49.67 71 GLY H C 1
ATOM 7487 O O . GLY H 1 71 ? 38.838 -6.422 93.900 1.00 49.99 71 GLY H O 1
ATOM 7488 N N . VAL H 1 72 ? 38.158 -8.433 93.132 1.00 49.26 72 VAL H N 1
ATOM 7489 C CA . VAL H 1 72 ? 37.659 -8.841 94.451 1.00 49.07 72 VAL H CA 1
ATOM 7490 C C . VAL H 1 72 ? 38.769 -9.077 95.473 1.00 49.01 72 VAL H C 1
ATOM 7491 O O . VAL H 1 72 ? 38.565 -8.811 96.658 1.00 48.97 72 VAL H O 1
ATOM 7495 N N . VAL H 1 73 ? 39.929 -9.558 95.011 1.00 48.79 73 VAL H N 1
ATOM 7496 C CA . VAL H 1 73 ? 41.099 -9.703 95.878 1.00 48.66 73 VAL H CA 1
ATOM 7497 C C . VAL H 1 73 ? 41.499 -8.311 96.381 1.00 49.24 73 VAL H C 1
ATOM 7498 O O . VAL H 1 73 ? 41.775 -8.137 97.568 1.00 48.91 73 VAL H O 1
ATOM 7502 N N . GLU H 1 74 ? 41.474 -7.321 95.486 1.00 50.13 74 GLU H N 1
ATOM 7503 C CA . GLU H 1 74 ? 41.734 -5.928 95.867 1.00 51.02 74 GLU H CA 1
ATOM 7504 C C . GLU H 1 74 ? 40.736 -5.374 96.883 1.00 51.36 74 GLU H C 1
ATOM 7505 O O . GLU H 1 74 ? 41.153 -4.737 97.855 1.00 51.52 74 GLU H O 1
ATOM 7511 N N . ARG H 1 75 ? 39.438 -5.618 96.671 1.00 51.66 75 ARG H N 1
ATOM 7512 C CA . ARG H 1 75 ? 38.415 -5.247 97.662 1.00 52.19 75 ARG H CA 1
ATOM 7513 C C . ARG H 1 75 ? 38.670 -5.939 99.000 1.00 51.65 75 ARG H C 1
ATOM 7514 O O . ARG H 1 75 ? 38.565 -5.319 100.051 1.00 52.06 75 ARG H O 1
ATOM 7522 N N . LEU H 1 76 ? 38.996 -7.227 98.948 1.00 51.44 76 LEU H N 1
ATOM 7523 C CA . LEU H 1 76 ? 39.277 -8.027 100.136 1.00 51.13 76 LEU H CA 1
ATOM 7524 C C . LEU H 1 76 ? 40.482 -7.497 100.907 1.00 51.44 76 LEU H C 1
ATOM 7525 O O . LEU H 1 76 ? 40.480 -7.491 102.147 1.00 51.18 76 LEU H O 1
ATOM 7530 N N . ASP H 1 77 ? 41.499 -7.051 100.165 1.00 51.80 77 ASP H N 1
ATOM 7531 C CA . ASP H 1 77 ? 42.703 -6.430 100.734 1.00 52.07 77 ASP H CA 1
ATOM 7532 C C . ASP H 1 77 ? 42.366 -5.104 101.411 1.00 52.09 77 ASP H C 1
ATOM 7533 O O . ASP H 1 77 ? 42.848 -4.828 102.499 1.00 52.25 77 ASP H O 1
ATOM 7538 N N . LYS H 1 78 ? 41.525 -4.305 100.757 1.00 52.22 78 LYS H N 1
ATOM 7539 C CA . LYS H 1 78 ? 41.053 -3.015 101.278 1.00 52.43 78 LYS H CA 1
ATOM 7540 C C . LYS H 1 78 ? 40.295 -3.168 102.595 1.00 51.76 78 LYS H C 1
ATOM 7541 O O . LYS H 1 78 ? 40.277 -2.243 103.420 1.00 51.71 78 LYS H O 1
ATOM 7547 N N . ARG H 1 79 ? 39.665 -4.333 102.771 1.00 50.80 79 ARG H N 1
ATOM 7548 C CA . ARG H 1 79 ? 38.942 -4.670 103.998 1.00 49.67 79 ARG H CA 1
ATOM 7549 C C . ARG H 1 79 ? 39.855 -5.274 105.070 1.00 48.68 79 ARG H C 1
ATOM 7550 O O . ARG H 1 79 ? 39.438 -5.426 106.228 1.00 48.26 79 ARG H O 1
ATOM 7558 N N . GLY H 1 80 ? 41.097 -5.586 104.676 1.00 47.26 80 GLY H N 1
ATOM 7559 C CA . GLY H 1 80 ? 42.109 -6.175 105.560 1.00 45.74 80 GLY H CA 1
ATOM 7560 C C . GLY H 1 80 ? 42.060 -7.694 105.686 1.00 45.08 80 GLY H C 1
ATOM 7561 O O . GLY H 1 80 ? 42.577 -8.248 106.656 1.00 44.59 80 GLY H O 1
ATOM 7562 N N . LEU H 1 81 ? 41.461 -8.368 104.699 1.00 44.39 81 LEU H N 1
ATOM 7563 C CA . LEU H 1 81 ? 41.083 -9.780 104.843 1.00 43.95 81 LEU H CA 1
ATOM 7564 C C . LEU H 1 81 ? 42.031 -10.788 104.196 1.00 44.28 81 LEU H C 1
ATOM 7565 O O . LEU H 1 81 ? 41.983 -11.984 104.514 1.00 44.43 81 LEU H O 1
ATOM 7570 N N . ILE H 1 82 ? 42.884 -10.307 103.293 1.00 44.21 82 ILE H N 1
ATOM 7571 C CA . ILE H 1 82 ? 43.847 -11.154 102.602 1.00 44.17 82 ILE H CA 1
ATOM 7572 C C . ILE H 1 82 ? 45.264 -10.617 102.796 1.00 44.22 82 ILE H C 1
ATOM 7573 O O . ILE H 1 82 ? 45.446 -9.430 103.060 1.00 44.49 82 ILE H O 1
ATOM 7578 N N . GLN H 1 83 ? 46.256 -11.499 102.675 1.00 44.06 83 GLN H N 1
ATOM 7579 C CA . GLN H 1 83 ? 47.674 -11.101 102.624 1.00 44.21 83 GLN H CA 1
ATOM 7580 C C . GLN H 1 83 ? 48.366 -11.680 101.363 1.00 43.65 83 GLN H C 1
ATOM 7581 O O . GLN H 1 83 ? 47.974 -12.733 100.857 1.00 43.60 83 GLN H O 1
ATOM 7587 N N . ARG H 1 84 ? 49.359 -10.973 100.835 1.00 43.24 84 ARG H N 1
ATOM 7588 C CA . ARG H 1 84 ? 50.162 -11.498 99.718 1.00 43.06 84 ARG H CA 1
ATOM 7589 C C . ARG H 1 84 ? 51.583 -11.759 100.181 1.00 42.03 84 ARG H C 1
ATOM 7590 O O . ARG H 1 84 ? 52.124 -10.995 100.984 1.00 42.09 84 ARG H O 1
ATOM 7598 N N . SER H 1 85 ? 52.176 -12.842 99.677 1.00 41.24 85 SER H N 1
ATOM 7599 C CA . SER H 1 85 ? 53.565 -13.207 99.974 1.00 40.23 85 SER H CA 1
ATOM 7600 C C . SER H 1 85 ? 54.191 -13.991 98.819 1.00 39.91 85 SER H C 1
ATOM 7601 O O . SER H 1 85 ? 53.489 -14.671 98.067 1.00 39.65 85 SER H O 1
ATOM 7604 N N . ALA H 1 86 ? 55.513 -13.877 98.676 1.00 38.99 86 ALA H N 1
ATOM 7605 C CA . ALA H 1 86 ? 56.237 -14.446 97.546 1.00 38.20 86 ALA H CA 1
ATOM 7606 C C . ALA H 1 86 ? 56.043 -15.950 97.422 1.00 37.74 86 ALA H C 1
ATOM 7607 O O . ALA H 1 86 ? 56.094 -16.680 98.403 1.00 37.78 86 ALA H O 1
ATOM 7609 N N . ASP H 1 87 ? 55.788 -16.400 96.201 1.00 37.73 87 ASP H N 1
ATOM 7610 C CA . ASP H 1 87 ? 55.625 -17.806 95.916 1.00 37.47 87 ASP H CA 1
ATOM 7611 C C . ASP H 1 87 ? 57.001 -18.453 96.071 1.00 37.21 87 ASP H C 1
ATOM 7612 O O . ASP H 1 87 ? 57.948 -18.028 95.416 1.00 36.58 87 ASP H O 1
ATOM 7617 N N . PRO H 1 88 ? 57.115 -19.468 96.958 1.00 37.52 88 PRO H N 1
ATOM 7618 C CA . PRO H 1 88 ? 58.387 -20.164 97.185 1.00 37.47 88 PRO H CA 1
ATOM 7619 C C . PRO H 1 88 ? 58.953 -20.856 95.950 1.00 38.05 88 PRO H C 1
ATOM 7620 O O . PRO H 1 88 ? 60.170 -20.964 95.838 1.00 38.33 88 PRO H O 1
ATOM 7624 N N . ASP H 1 89 ? 58.096 -21.316 95.032 1.00 38.59 89 ASP H N 1
ATOM 7625 C CA . ASP H 1 89 ? 58.577 -22.092 93.868 1.00 38.90 89 ASP H CA 1
ATOM 7626 C C . ASP H 1 89 ? 58.766 -21.258 92.606 1.00 38.11 89 ASP H C 1
ATOM 7627 O O . ASP H 1 89 ? 59.287 -21.745 91.623 1.00 38.44 89 ASP H O 1
ATOM 7632 N N . ASP H 1 90 ? 58.290 -20.020 92.628 1.00 37.81 90 ASP H N 1
ATOM 7633 C CA . ASP H 1 90 ? 58.585 -19.033 91.592 1.00 37.20 90 ASP H CA 1
ATOM 7634 C C . ASP H 1 90 ? 58.515 -17.656 92.223 1.00 36.97 90 ASP H C 1
ATOM 7635 O O . ASP H 1 90 ? 57.419 -17.112 92.402 1.00 36.60 90 ASP H O 1
ATOM 7640 N N . GLY H 1 91 ? 59.684 -17.098 92.545 1.00 36.53 91 GLY H N 1
ATOM 7641 C CA . GLY H 1 91 ? 59.757 -15.837 93.275 1.00 36.04 91 GLY H CA 1
ATOM 7642 C C . GLY H 1 91 ? 59.162 -14.628 92.589 1.00 35.97 91 GLY H C 1
ATOM 7643 O O . GLY H 1 91 ? 58.918 -13.633 93.237 1.00 35.35 91 GLY H O 1
ATOM 7644 N N . ARG H 1 92 ? 58.943 -14.699 91.277 1.00 37.21 92 ARG H N 1
ATOM 7645 C CA . ARG H 1 92 ? 58.380 -13.568 90.521 1.00 38.83 92 ARG H CA 1
ATOM 7646 C C . ARG H 1 92 ? 56.889 -13.335 90.836 1.00 40.21 92 ARG H C 1
ATOM 7647 O O . ARG H 1 92 ? 56.349 -12.256 90.574 1.00 40.51 92 ARG H O 1
ATOM 7655 N N . ARG H 1 93 ? 56.229 -14.344 91.397 1.00 41.11 93 ARG H N 1
ATOM 7656 C CA . ARG H 1 93 ? 54.806 -14.271 91.594 1.00 42.35 93 ARG H CA 1
ATOM 7657 C C . ARG H 1 93 ? 54.384 -14.264 93.066 1.00 42.16 93 ARG H C 1
ATOM 7658 O O . ARG H 1 93 ? 55.166 -14.592 93.974 1.00 42.48 93 ARG H O 1
ATOM 7666 N N . LEU H 1 94 ? 53.140 -13.856 93.283 1.00 41.66 94 LEU H N 1
ATOM 7667 C CA . LEU H 1 94 ? 52.586 -13.710 94.617 1.00 41.20 94 LEU H CA 1
ATOM 7668 C C . LEU H 1 94 ? 51.587 -14.824 94.921 1.00 40.74 94 LEU H C 1
ATOM 7669 O O . LEU H 1 94 ? 50.914 -15.345 94.024 1.00 40.15 94 LEU H O 1
ATOM 7674 N N . LEU H 1 95 ? 51.526 -15.187 96.199 1.00 40.76 95 LEU H N 1
ATOM 7675 C CA . LEU H 1 95 ? 50.510 -16.080 96.735 1.00 40.44 95 LEU H CA 1
ATOM 7676 C C . LEU H 1 95 ? 49.561 -15.272 97.575 1.00 40.79 95 LEU H C 1
ATOM 7677 O O . LEU H 1 95 ? 49.993 -14.510 98.440 1.00 41.35 95 LEU H O 1
ATOM 7682 N N . VAL H 1 96 ? 48.270 -15.445 97.314 1.00 40.80 96 VAL H N 1
ATOM 7683 C CA . VAL H 1 96 ? 47.211 -14.849 98.113 1.00 40.61 96 VAL H CA 1
ATOM 7684 C C . VAL H 1 96 ? 46.753 -15.840 99.183 1.00 40.61 96 VAL H C 1
ATOM 7685 O O . VAL H 1 96 ? 46.550 -17.026 98.912 1.00 40.46 96 VAL H O 1
ATOM 7689 N N . SER H 1 97 ? 46.576 -15.308 100.391 1.00 40.64 97 SER H N 1
ATOM 7690 C CA . SER H 1 97 ? 46.318 -16.055 101.606 1.00 40.66 97 SER H CA 1
ATOM 7691 C C . SER H 1 97 ? 45.345 -15.237 102.435 1.00 40.45 97 SER H C 1
ATOM 7692 O O . SER H 1 97 ? 45.325 -14.016 102.339 1.00 40.23 97 SER H O 1
ATOM 7695 N N . LEU H 1 98 ? 44.550 -15.913 103.260 1.00 40.61 98 LEU H N 1
ATOM 7696 C CA . LEU H 1 98 ? 43.737 -15.245 104.287 1.00 40.44 98 LEU H CA 1
ATOM 7697 C C . LEU H 1 98 ? 44.642 -14.609 105.351 1.00 40.38 98 LEU H C 1
ATOM 7698 O O . LEU H 1 98 ? 45.597 -15.229 105.805 1.00 39.97 98 LEU H O 1
ATOM 7703 N N . SER H 1 99 ? 44.343 -13.363 105.716 1.00 40.57 99 SER H N 1
ATOM 7704 C CA . SER H 1 99 ? 44.924 -12.728 106.896 1.00 40.38 99 SER H CA 1
ATOM 7705 C C . SER H 1 99 ? 44.140 -13.193 108.120 1.00 40.52 99 SER H C 1
ATOM 7706 O O . SER H 1 99 ? 43.012 -13.664 107.976 1.00 40.63 99 SER H O 1
ATOM 7709 N N . PRO H 1 100 ? 44.728 -13.075 109.328 1.00 40.37 100 PRO H N 1
ATOM 7710 C CA . PRO H 1 100 ? 44.023 -13.415 110.564 1.00 40.37 100 PRO H CA 1
ATOM 7711 C C . PRO H 1 100 ? 42.577 -12.921 110.620 1.00 40.48 100 PRO H C 1
ATOM 7712 O O . PRO H 1 100 ? 41.686 -13.658 111.069 1.00 40.32 100 PRO H O 1
ATOM 7716 N N . ALA H 1 101 ? 42.360 -11.682 110.179 1.00 40.61 101 ALA H N 1
ATOM 7717 C CA . ALA H 1 101 ? 41.035 -11.055 110.190 1.00 40.57 101 ALA H CA 1
ATOM 7718 C C . ALA H 1 101 ? 40.121 -11.636 109.111 1.00 40.72 101 ALA H C 1
ATOM 7719 O O . ALA H 1 101 ? 38.899 -11.591 109.239 1.00 41.01 101 ALA H O 1
ATOM 7721 N N . GLY H 1 102 ? 40.725 -12.158 108.045 1.00 40.77 102 GLY H N 1
ATOM 7722 C CA . GLY H 1 102 ? 40.009 -12.804 106.962 1.00 40.55 102 GLY H CA 1
ATOM 7723 C C . GLY H 1 102 ? 39.540 -14.166 107.398 1.00 40.94 102 GLY H C 1
ATOM 7724 O O . GLY H 1 102 ? 38.388 -14.529 107.164 1.00 41.03 102 GLY H O 1
ATOM 7725 N N . ARG H 1 103 ? 40.426 -14.906 108.062 1.00 41.28 103 ARG H N 1
ATOM 7726 C CA . ARG H 1 103 ? 40.092 -16.220 108.612 1.00 42.12 103 ARG H CA 1
ATOM 7727 C C . ARG H 1 103 ? 38.960 -16.145 109.647 1.00 42.00 103 ARG H C 1
ATOM 7728 O O . ARG H 1 103 ? 38.114 -17.037 109.699 1.00 41.97 103 ARG H O 1
ATOM 7736 N N . ALA H 1 104 ? 38.960 -15.079 110.455 1.00 41.79 104 ALA H N 1
ATOM 7737 C CA . ALA H 1 104 ? 37.937 -14.842 111.465 1.00 41.62 104 ALA H CA 1
ATOM 7738 C C . ALA H 1 104 ? 36.597 -14.448 110.842 1.00 41.71 104 ALA H C 1
ATOM 7739 O O . ALA H 1 104 ? 35.558 -14.932 111.285 1.00 41.64 104 ALA H O 1
ATOM 7741 N N . GLU H 1 105 ? 36.623 -13.585 109.823 1.00 41.63 105 GLU H N 1
ATOM 7742 C CA . GLU H 1 105 ? 35.422 -13.237 109.069 1.00 41.90 105 GLU H CA 1
ATOM 7743 C C . GLU H 1 105 ? 34.779 -14.470 108.445 1.00 41.31 105 GLU H C 1
ATOM 7744 O O . GLU H 1 105 ? 33.546 -14.612 108.432 1.00 40.98 105 GLU H O 1
ATOM 7750 N N . LEU H 1 106 ? 35.629 -15.350 107.923 1.00 40.72 106 LEU H N 1
ATOM 7751 C CA . LEU H 1 106 ? 35.188 -16.574 107.276 1.00 40.20 106 LEU H CA 1
ATOM 7752 C C . LEU H 1 106 ? 34.453 -17.421 108.294 1.00 40.18 106 LEU H C 1
ATOM 7753 O O . LEU H 1 106 ? 33.297 -17.786 108.107 1.00 39.55 106 LEU H O 1
ATOM 7758 N N . GLU H 1 107 ? 35.134 -17.685 109.403 1.00 40.61 107 GLU H N 1
ATOM 7759 C CA . GLU H 1 107 ? 34.620 -18.536 110.451 1.00 40.88 107 GLU H CA 1
ATOM 7760 C C . GLU H 1 107 ? 33.368 -17.890 111.080 1.00 40.21 107 GLU H C 1
ATOM 7761 O O . GLU H 1 107 ? 32.407 -18.589 111.410 1.00 40.65 107 GLU H O 1
ATOM 7767 N N . ALA H 1 108 ? 33.363 -16.561 111.196 1.00 38.81 108 ALA H N 1
ATOM 7768 C CA . ALA H 1 108 ? 32.212 -15.816 111.729 1.00 37.82 108 ALA H CA 1
ATOM 7769 C C . ALA H 1 108 ? 30.964 -15.766 110.824 1.00 37.44 108 ALA H C 1
ATOM 7770 O O . ALA H 1 108 ? 29.856 -15.520 111.302 1.00 36.52 108 ALA H O 1
ATOM 7772 N N . GLY H 1 109 ? 31.157 -15.995 109.524 1.00 37.03 109 GLY H N 1
ATOM 7773 C CA . GLY H 1 109 ? 30.096 -15.910 108.540 1.00 36.13 109 GLY H CA 1
ATOM 7774 C C . GLY H 1 109 ? 29.546 -17.228 108.030 1.00 35.95 109 GLY H C 1
ATOM 7775 O O . GLY H 1 109 ? 28.529 -17.226 107.344 1.00 36.21 109 GLY H O 1
ATOM 7776 N N . LEU H 1 110 ? 30.179 -18.349 108.371 1.00 35.31 110 LEU H N 1
ATOM 7777 C CA . LEU H 1 110 ? 29.792 -19.652 107.805 1.00 35.27 110 LEU H CA 1
ATOM 7778 C C . LEU H 1 110 ? 28.350 -20.075 108.109 1.00 35.28 110 LEU H C 1
ATOM 7779 O O . LEU H 1 110 ? 27.646 -20.585 107.237 1.00 35.47 110 LEU H O 1
ATOM 7784 N N . ALA H 1 111 ? 27.913 -19.856 109.346 1.00 35.29 111 ALA H N 1
ATOM 7785 C CA . ALA H 1 111 ? 26.543 -20.173 109.751 1.00 34.75 111 ALA H CA 1
ATOM 7786 C C . ALA H 1 111 ? 25.502 -19.373 108.945 1.00 34.45 111 ALA H C 1
ATOM 7787 O O . ALA H 1 111 ? 24.511 -19.932 108.476 1.00 34.82 111 ALA H O 1
ATOM 7789 N N . ALA H 1 112 ? 25.741 -18.072 108.780 1.00 34.44 112 ALA H N 1
ATOM 7790 C CA . ALA H 1 112 ? 24.873 -17.202 107.993 1.00 34.31 112 ALA H CA 1
ATOM 7791 C C . ALA H 1 112 ? 24.820 -17.643 106.540 1.00 34.83 112 ALA H C 1
ATOM 7792 O O . ALA H 1 112 ? 23.727 -17.730 105.968 1.00 35.57 112 ALA H O 1
ATOM 7794 N N . ALA H 1 113 ? 25.989 -17.932 105.952 1.00 35.39 113 ALA H N 1
ATOM 7795 C CA . ALA H 1 113 ? 26.097 -18.447 104.570 1.00 35.86 113 ALA H CA 1
ATOM 7796 C C . ALA H 1 113 ? 25.376 -19.779 104.346 1.00 36.24 113 ALA H C 1
ATOM 7797 O O . ALA H 1 113 ? 24.704 -19.953 103.331 1.00 36.67 113 ALA H O 1
ATOM 7799 N N . ARG H 1 114 ? 25.526 -20.723 105.277 1.00 36.55 114 ARG H N 1
ATOM 7800 C CA . ARG H 1 114 ? 24.754 -21.964 105.212 1.00 37.20 114 ARG H CA 1
ATOM 7801 C C . ARG H 1 114 ? 23.245 -21.689 105.199 1.00 37.45 114 ARG H C 1
ATOM 7802 O O . ARG H 1 114 ? 22.508 -22.282 104.410 1.00 37.82 114 ARG H O 1
ATOM 7810 N N . GLU H 1 115 ? 22.804 -20.772 106.058 1.00 37.54 115 GLU H N 1
ATOM 7811 C CA . GLU H 1 115 ? 21.395 -20.394 106.147 1.00 37.63 115 GLU H CA 1
ATOM 7812 C C . GLU H 1 115 ? 20.873 -19.727 104.872 1.00 37.27 115 GLU H C 1
ATOM 7813 O O . GLU H 1 115 ? 19.755 -20.000 104.441 1.00 37.87 115 GLU H O 1
ATOM 7819 N N . ILE H 1 116 ? 21.689 -18.869 104.268 1.00 36.92 116 ILE H N 1
ATOM 7820 C CA . ILE H 1 116 ? 21.364 -18.248 102.980 1.00 35.82 116 ILE H CA 1
ATOM 7821 C C . ILE H 1 116 ? 21.125 -19.305 101.904 1.00 35.98 116 ILE H C 1
ATOM 7822 O O . ILE H 1 116 ? 20.172 -19.200 101.126 1.00 35.93 116 ILE H O 1
ATOM 7827 N N . ASN H 1 117 ? 21.983 -20.322 101.872 1.00 36.52 117 ASN H N 1
ATOM 7828 C CA . ASN H 1 117 ? 21.860 -21.428 100.924 1.00 37.49 117 ASN H CA 1
ATOM 7829 C C . ASN H 1 117 ? 20.611 -22.293 101.169 1.00 37.76 117 ASN H C 1
ATOM 7830 O O . ASN H 1 117 ? 20.025 -22.811 100.225 1.00 37.67 117 ASN H O 1
ATOM 7835 N N . ARG H 1 118 ? 20.210 -22.437 102.431 1.00 38.38 118 ARG H N 1
ATOM 7836 C CA . ARG H 1 118 ? 18.993 -23.178 102.775 1.00 39.19 118 ARG H CA 1
ATOM 7837 C C . ARG H 1 118 ? 17.769 -22.421 102.318 1.00 39.46 118 ARG H C 1
ATOM 7838 O O . ARG H 1 118 ? 16.820 -23.025 101.821 1.00 39.22 118 ARG H O 1
ATOM 7846 N N . GLN H 1 119 ? 17.791 -21.100 102.511 1.00 39.87 119 GLN H N 1
ATOM 7847 C CA . GLN H 1 119 ? 16.702 -20.221 102.072 1.00 40.16 119 GLN H CA 1
ATOM 7848 C C . GLN H 1 119 ? 16.567 -20.257 100.562 1.00 40.15 119 GLN H C 1
ATOM 7849 O O . GLN H 1 119 ? 15.473 -20.413 100.041 1.00 40.18 119 GLN H O 1
ATOM 7855 N N . ALA H 1 120 ? 17.694 -20.141 99.862 1.00 40.43 120 ALA H N 1
ATOM 7856 C CA . ALA H 1 120 ? 17.705 -20.213 98.404 1.00 40.63 120 ALA H CA 1
ATOM 7857 C C . ALA H 1 120 ? 16.970 -21.458 97.907 1.00 40.88 120 ALA H C 1
ATOM 7858 O O . ALA H 1 120 ? 16.176 -21.390 96.963 1.00 40.65 120 ALA H O 1
ATOM 7860 N N . LEU H 1 121 ? 17.211 -22.577 98.580 1.00 41.24 121 LEU H N 1
ATOM 7861 C CA . LEU H 1 121 ? 16.667 -23.853 98.170 1.00 42.16 121 LEU H CA 1
ATOM 7862 C C . LEU H 1 121 ? 15.335 -24.225 98.843 1.00 42.85 121 LEU H C 1
ATOM 7863 O O . LEU H 1 121 ? 14.732 -25.231 98.485 1.00 42.85 121 LEU H O 1
ATOM 7868 N N . ALA H 1 122 ? 14.876 -23.397 99.784 1.00 43.67 122 ALA H N 1
ATOM 7869 C CA . ALA H 1 122 ? 13.678 -23.671 100.599 1.00 44.59 122 ALA H CA 1
ATOM 7870 C C . ALA H 1 122 ? 12.379 -23.915 99.818 1.00 45.59 122 ALA H C 1
ATOM 7871 O O . ALA H 1 122 ? 11.529 -24.663 100.301 1.00 45.66 122 ALA H O 1
ATOM 7873 N N . PRO H 1 123 ? 12.206 -23.282 98.632 1.00 46.39 123 PRO H N 1
ATOM 7874 C CA . PRO H 1 123 ? 11.056 -23.642 97.775 1.00 47.39 123 PRO H CA 1
ATOM 7875 C C . PRO H 1 123 ? 11.059 -25.106 97.311 1.00 48.28 123 PRO H C 1
ATOM 7876 O O . PRO H 1 123 ? 10.058 -25.594 96.777 1.00 48.51 123 PRO H O 1
ATOM 7880 N N . LEU H 1 124 ? 12.176 -25.790 97.525 1.00 49.32 124 LEU H N 1
ATOM 7881 C CA . LEU H 1 124 ? 12.354 -27.172 97.098 1.00 50.41 124 LEU H CA 1
ATOM 7882 C C . LEU H 1 124 ? 12.487 -28.117 98.297 1.00 51.27 124 LEU H C 1
ATOM 7883 O O . LEU H 1 124 ? 13.112 -27.776 99.308 1.00 51.36 124 LEU H O 1
ATOM 7888 N N . SER H 1 125 ? 11.885 -29.299 98.179 1.00 52.25 125 SER H N 1
ATOM 7889 C CA . SER H 1 125 ? 12.012 -30.347 99.186 1.00 53.12 125 SER H CA 1
ATOM 7890 C C . SER H 1 125 ? 13.417 -30.935 99.123 1.00 53.80 125 SER H C 1
ATOM 7891 O O . SER H 1 125 ? 14.129 -30.744 98.126 1.00 53.85 125 SER H O 1
ATOM 7894 N N . LEU H 1 126 ? 13.798 -31.665 100.173 1.00 54.51 126 LEU H N 1
ATOM 7895 C CA . LEU H 1 126 ? 15.135 -32.253 100.290 1.00 55.35 126 LEU H CA 1
ATOM 7896 C C . LEU H 1 126 ? 15.536 -33.106 99.079 1.00 55.78 126 LEU H C 1
ATOM 7897 O O . LEU H 1 126 ? 16.692 -33.063 98.645 1.00 55.79 126 LEU H O 1
ATOM 7902 N N . GLN H 1 127 ? 14.584 -33.871 98.541 1.00 56.25 127 GLN H N 1
ATOM 7903 C CA . GLN H 1 127 ? 14.844 -34.715 97.375 1.00 56.76 127 GLN H CA 1
ATOM 7904 C C . GLN H 1 127 ? 14.990 -33.866 96.116 1.00 56.67 127 GLN H C 1
ATOM 7905 O O . GLN H 1 127 ? 15.878 -34.111 95.294 1.00 56.72 127 GLN H O 1
ATOM 7911 N N . GLU H 1 128 ? 14.123 -32.863 95.982 1.00 56.66 128 GLU H N 1
ATOM 7912 C CA . GLU H 1 128 ? 14.163 -31.926 94.851 1.00 56.41 128 GLU H CA 1
ATOM 7913 C C . GLU H 1 128 ? 15.492 -31.147 94.773 1.00 56.29 128 GLU H C 1
ATOM 7914 O O . GLU H 1 128 ? 16.007 -30.897 93.681 1.00 56.06 128 GLU H O 1
ATOM 7920 N N . GLN H 1 129 ? 16.035 -30.777 95.933 1.00 56.18 129 GLN H N 1
ATOM 7921 C CA . GLN H 1 129 ? 17.328 -30.093 96.017 1.00 56.18 129 GLN H CA 1
ATOM 7922 C C . GLN H 1 129 ? 18.469 -30.982 95.523 1.00 56.92 129 GLN H C 1
ATOM 7923 O O . GLN H 1 129 ? 19.383 -30.506 94.845 1.00 56.92 129 GLN H O 1
ATOM 7929 N N . GLU H 1 130 ? 18.413 -32.269 95.879 1.00 57.51 130 GLU H N 1
ATOM 7930 C CA . GLU H 1 130 ? 19.389 -33.260 95.424 1.00 58.10 130 GLU H CA 1
ATOM 7931 C C . GLU H 1 130 ? 19.317 -33.431 93.905 1.00 57.78 130 GLU H C 1
ATOM 7932 O O . GLU H 1 130 ? 20.346 -33.520 93.237 1.00 57.83 130 GLU H O 1
ATOM 7938 N N . THR H 1 131 ? 18.099 -33.462 93.369 1.00 57.79 131 THR H N 1
ATOM 7939 C CA . THR H 1 131 ? 17.872 -33.530 91.924 1.00 57.82 131 THR H CA 1
ATOM 7940 C C . THR H 1 131 ? 18.430 -32.290 91.224 1.00 58.01 131 THR H C 1
ATOM 7941 O O . THR H 1 131 ? 19.159 -32.406 90.234 1.00 58.22 131 THR H O 1
ATOM 7945 N N . LEU H 1 132 ? 18.082 -31.111 91.742 1.00 58.18 132 LEU H N 1
ATOM 7946 C CA . LEU H 1 132 ? 18.503 -29.841 91.150 1.00 58.13 132 LEU H CA 1
ATOM 7947 C C . LEU H 1 132 ? 20.015 -29.693 91.140 1.00 58.45 132 LEU H C 1
ATOM 7948 O O . LEU H 1 132 ? 20.611 -29.419 90.093 1.00 58.42 132 LEU H O 1
ATOM 7953 N N . ARG H 1 133 ? 20.621 -29.888 92.310 1.00 58.88 133 ARG H N 1
ATOM 7954 C CA . ARG H 1 133 ? 22.056 -29.700 92.496 1.00 59.36 133 ARG H CA 1
ATOM 7955 C C . ARG H 1 133 ? 22.887 -30.519 91.518 1.00 59.25 133 ARG H C 1
ATOM 7956 O O . ARG H 1 133 ? 23.831 -29.999 90.932 1.00 59.23 133 ARG H O 1
ATOM 7964 N N . GLY H 1 134 ? 22.519 -31.788 91.342 1.00 59.59 134 GLY H N 1
ATOM 7965 C CA . GLY H 1 134 ? 23.209 -32.692 90.414 1.00 59.88 134 GLY H CA 1
ATOM 7966 C C . GLY H 1 134 ? 23.041 -32.320 88.948 1.00 60.26 134 GLY H C 1
ATOM 7967 O O . GLY H 1 134 ? 24.005 -32.377 88.173 1.00 60.44 134 GLY H O 1
ATOM 7968 N N . LEU H 1 135 ? 21.816 -31.949 88.573 1.00 60.43 135 LEU H N 1
ATOM 7969 C CA . LEU H 1 135 ? 21.493 -31.505 87.214 1.00 60.65 135 LEU H CA 1
ATOM 7970 C C . LEU H 1 135 ? 22.177 -30.187 86.837 1.00 60.86 135 LEU H C 1
ATOM 7971 O O . LEU H 1 135 ? 22.663 -30.032 85.719 1.00 60.72 135 LEU H O 1
ATOM 7976 N N . LEU H 1 136 ? 22.212 -29.245 87.774 1.00 61.35 136 LEU H N 1
ATOM 7977 C CA . LEU H 1 136 ? 22.936 -27.982 87.589 1.00 62.01 136 LEU H CA 1
ATOM 7978 C C . LEU H 1 136 ? 24.459 -28.140 87.523 1.00 62.52 136 LEU H C 1
ATOM 7979 O O . LEU H 1 136 ? 25.128 -27.389 86.806 1.00 62.89 136 LEU H O 1
ATOM 7984 N N . ALA H 1 137 ? 24.999 -29.101 88.274 1.00 62.83 137 ALA H N 1
ATOM 7985 C CA . ALA H 1 137 ? 26.434 -29.404 88.249 1.00 63.21 137 ALA H CA 1
ATOM 7986 C C . ALA H 1 137 ? 26.891 -29.944 86.893 1.00 63.33 137 ALA H C 1
ATOM 7987 O O . ALA H 1 137 ? 28.092 -30.040 86.620 1.00 63.40 137 ALA H O 1
ATOM 7989 N N . ARG H 1 138 ? 25.928 -30.290 86.047 1.00 63.53 138 ARG H N 1
ATOM 7990 C CA . ARG H 1 138 ? 26.218 -30.749 84.689 1.00 63.69 138 ARG H CA 1
ATOM 7991 C C . ARG H 1 138 ? 26.088 -29.638 83.627 1.00 63.79 138 ARG H C 1
ATOM 7992 O O . ARG H 1 138 ? 26.380 -29.868 82.454 1.00 63.95 138 ARG H O 1
ATOM 8000 N N . LEU H 1 139 ? 25.672 -28.440 84.047 1.00 63.94 139 LEU H N 1
ATOM 8001 C CA . LEU H 1 139 ? 25.518 -27.279 83.143 1.00 64.16 139 LEU H CA 1
ATOM 8002 C C . LEU H 1 139 ? 26.447 -26.122 83.523 1.00 64.44 139 LEU H C 1
ATOM 8003 O O . LEU H 1 139 ? 26.028 -24.955 83.549 1.00 64.66 139 LEU H O 1
ATOM 8008 N N . ILE H 1 140 ? 27.707 -26.455 83.780 1.00 64.49 140 ILE H N 1
ATOM 8009 C CA . ILE H 1 140 ? 28.657 -25.555 84.419 1.00 64.81 140 ILE H CA 1
ATOM 8010 C C . ILE H 1 140 ? 30.032 -25.666 83.757 1.00 65.03 140 ILE H C 1
ATOM 8011 O O . ILE H 1 140 ? 30.263 -26.585 82.963 1.00 65.16 140 ILE H O 1
ATOM 8017 N N . ARG I 1 8 ? 7.947 -18.377 33.503 1.00 58.16 8 ARG I N 1
ATOM 8018 C CA . ARG I 1 8 ? 8.089 -16.883 33.529 1.00 58.24 8 ARG I CA 1
ATOM 8019 C C . ARG I 1 8 ? 9.548 -16.477 33.807 1.00 58.03 8 ARG I C 1
ATOM 8020 O O . ARG I 1 8 ? 10.464 -17.302 33.645 1.00 57.94 8 ARG I O 1
ATOM 8022 N N . LEU I 1 9 ? 9.775 -15.220 34.203 1.00 57.53 9 LEU I N 1
ATOM 8023 C CA . LEU I 1 9 ? 11.061 -14.862 34.820 1.00 57.04 9 LEU I CA 1
ATOM 8024 C C . LEU I 1 9 ? 11.174 -15.588 36.162 1.00 56.43 9 LEU I C 1
ATOM 8025 O O . LEU I 1 9 ? 12.252 -16.070 36.521 1.00 56.04 9 LEU I O 1
ATOM 8030 N N . ASP I 1 10 ? 10.045 -15.701 36.860 1.00 55.97 10 ASP I N 1
ATOM 8031 C CA . ASP I 1 10 ? 9.990 -16.339 38.180 1.00 56.13 10 ASP I CA 1
ATOM 8032 C C . ASP I 1 10 ? 10.273 -17.844 38.194 1.00 55.86 10 ASP I C 1
ATOM 8033 O O . ASP I 1 10 ? 10.420 -18.446 39.258 1.00 56.15 10 ASP I O 1
ATOM 8038 N N . ASP I 1 11 ? 10.371 -18.441 37.017 1.00 55.58 11 ASP I N 1
ATOM 8039 C CA . ASP I 1 11 ? 10.768 -19.838 36.904 1.00 55.57 11 ASP I CA 1
ATOM 8040 C C . ASP I 1 11 ? 12.126 -20.044 36.189 1.00 55.24 11 ASP I C 1
ATOM 8041 O O . ASP I 1 11 ? 12.462 -21.174 35.833 1.00 55.68 11 ASP I O 1
ATOM 8046 N N . GLN I 1 12 ? 12.891 -18.965 35.973 1.00 54.10 12 GLN I N 1
ATOM 8047 C CA . GLN I 1 12 ? 14.251 -19.078 35.432 1.00 52.82 12 GLN I CA 1
ATOM 8048 C C . GLN I 1 12 ? 15.191 -19.513 36.552 1.00 51.64 12 GLN I C 1
ATOM 8049 O O . GLN I 1 12 ? 15.152 -18.981 37.666 1.00 51.41 12 GLN I O 1
ATOM 8055 N N . ILE I 1 13 ? 16.046 -20.473 36.235 1.00 49.98 13 ILE I N 1
ATOM 8056 C CA . ILE I 1 13 ? 16.917 -21.099 37.207 1.00 48.60 13 ILE I CA 1
ATOM 8057 C C . ILE I 1 13 ? 17.940 -20.136 37.805 1.00 47.37 13 ILE I C 1
ATOM 8058 O O . ILE I 1 13 ? 18.236 -20.203 39.001 1.00 47.67 13 ILE I O 1
ATOM 8063 N N . GLY I 1 14 ? 18.449 -19.224 36.985 1.00 45.97 14 GLY I N 1
ATOM 8064 C CA . GLY I 1 14 ? 19.346 -18.173 37.450 1.00 44.63 14 GLY I CA 1
ATOM 8065 C C . GLY I 1 14 ? 18.757 -17.355 38.584 1.00 43.58 14 GLY I C 1
ATOM 8066 O O . GLY I 1 14 ? 19.349 -17.249 39.647 1.00 43.00 14 GLY I O 1
ATOM 8067 N N . PHE I 1 15 ? 17.576 -16.799 38.335 1.00 43.12 15 PHE I N 1
ATOM 8068 C CA . PHE I 1 15 ? 16.794 -16.029 39.306 1.00 42.91 15 PHE I CA 1
ATOM 8069 C C . PHE I 1 15 ? 16.446 -16.810 40.592 1.00 42.76 15 PHE I C 1
ATOM 8070 O O . PHE I 1 15 ? 16.489 -16.253 41.679 1.00 42.35 15 PHE I O 1
ATOM 8078 N N . ILE I 1 16 ? 16.111 -18.093 40.450 1.00 43.14 16 ILE I N 1
ATOM 8079 C CA . ILE I 1 16 ? 15.867 -18.994 41.581 1.00 43.74 16 ILE I CA 1
ATOM 8080 C C . ILE I 1 16 ? 17.148 -19.215 42.393 1.00 44.44 16 ILE I C 1
ATOM 8081 O O . ILE I 1 16 ? 17.135 -19.150 43.632 1.00 44.35 16 ILE I O 1
ATOM 8086 N N . LEU I 1 17 ? 18.243 -19.488 41.679 1.00 44.77 17 LEU I N 1
ATOM 8087 C CA . LEU I 1 17 ? 19.560 -19.611 42.279 1.00 45.16 17 LEU I CA 1
ATOM 8088 C C . LEU I 1 17 ? 19.959 -18.348 43.031 1.00 45.08 17 LEU I C 1
ATOM 8089 O O . LEU I 1 17 ? 20.444 -18.437 44.165 1.00 45.66 17 LEU I O 1
ATOM 8094 N N . ARG I 1 18 ? 19.747 -17.184 42.419 1.00 44.82 18 ARG I N 1
ATOM 8095 C CA . ARG I 1 18 ? 20.111 -15.919 43.060 1.00 45.05 18 ARG I CA 1
ATOM 8096 C C . ARG I 1 18 ? 19.344 -15.685 44.366 1.00 45.04 18 ARG I C 1
ATOM 8097 O O . ARG I 1 18 ? 19.937 -15.292 45.367 1.00 45.68 18 ARG I O 1
ATOM 8105 N N . GLN I 1 19 ? 18.041 -15.946 44.359 1.00 44.92 19 GLN I N 1
ATOM 8106 C CA . GLN I 1 19 ? 17.196 -15.763 45.548 1.00 44.42 19 GLN I CA 1
ATOM 8107 C C . GLN I 1 19 ? 17.498 -16.760 46.656 1.00 44.59 19 GLN I C 1
ATOM 8108 O O . GLN I 1 19 ? 17.548 -16.385 47.828 1.00 44.76 19 GLN I O 1
ATOM 8114 N N . ALA I 1 20 ? 17.665 -18.032 46.299 1.00 44.75 20 ALA I N 1
ATOM 8115 C CA . ALA I 1 20 ? 18.049 -19.045 47.283 1.00 45.12 20 ALA I CA 1
ATOM 8116 C C . ALA I 1 20 ? 19.416 -18.694 47.881 1.00 45.75 20 ALA I C 1
ATOM 8117 O O . ALA I 1 20 ? 19.654 -18.887 49.070 1.00 46.13 20 ALA I O 1
ATOM 8119 N N . ASN I 1 21 ? 20.306 -18.148 47.056 1.00 46.06 21 ASN I N 1
ATOM 8120 C CA . ASN I 1 21 ? 21.579 -17.650 47.562 1.00 46.19 21 ASN I CA 1
ATOM 8121 C C . ASN I 1 21 ? 21.395 -16.428 48.486 1.00 45.67 21 ASN I C 1
ATOM 8122 O O . ASN I 1 21 ? 22.145 -16.248 49.435 1.00 45.68 21 ASN I O 1
ATOM 8127 N N . GLN I 1 22 ? 20.394 -15.600 48.206 1.00 45.35 22 GLN I N 1
ATOM 8128 C CA . GLN I 1 22 ? 20.120 -14.418 49.021 1.00 45.20 22 GLN I CA 1
ATOM 8129 C C . GLN I 1 22 ? 19.489 -14.788 50.355 1.00 45.17 22 GLN I C 1
ATOM 8130 O O . GLN I 1 22 ? 19.703 -14.104 51.361 1.00 45.27 22 GLN I O 1
ATOM 8136 N N . ARG I 1 23 ? 18.692 -15.855 50.346 1.00 45.07 23 ARG I N 1
ATOM 8137 C CA . ARG I 1 23 ? 18.064 -16.361 51.554 1.00 44.75 23 ARG I CA 1
ATOM 8138 C C . ARG I 1 23 ? 19.138 -16.937 52.438 1.00 44.93 23 ARG I C 1
ATOM 8139 O O . ARG I 1 23 ? 19.142 -16.697 53.645 1.00 45.64 23 ARG I O 1
ATOM 8147 N N . TYR I 1 24 ? 20.068 -17.674 51.836 1.00 44.82 24 TYR I N 1
ATOM 8148 C CA . TYR I 1 24 ? 21.165 -18.231 52.596 1.00 44.44 24 TYR I CA 1
ATOM 8149 C C . TYR I 1 24 ? 22.018 -17.144 53.218 1.00 43.96 24 TYR I C 1
ATOM 8150 O O . TYR I 1 24 ? 22.351 -17.235 54.384 1.00 44.06 24 TYR I O 1
ATOM 8159 N N . ALA I 1 25 ? 22.365 -16.125 52.438 1.00 43.63 25 ALA I N 1
ATOM 8160 C CA . ALA I 1 25 ? 23.162 -15.004 52.935 1.00 43.58 25 ALA I CA 1
ATOM 8161 C C . ALA I 1 25 ? 22.503 -14.312 54.138 1.00 44.04 25 ALA I C 1
ATOM 8162 O O . ALA I 1 25 ? 23.197 -13.904 55.079 1.00 44.44 25 ALA I O 1
ATOM 8164 N N . ALA I 1 26 ? 21.170 -14.197 54.105 1.00 44.00 26 ALA I N 1
ATOM 8165 C CA . ALA I 1 26 ? 20.403 -13.613 55.198 1.00 44.08 26 ALA I CA 1
ATOM 8166 C C . ALA I 1 26 ? 20.461 -14.513 56.432 1.00 44.37 26 ALA I C 1
ATOM 8167 O O . ALA I 1 26 ? 20.799 -14.056 57.531 1.00 44.82 26 ALA I O 1
ATOM 8169 N N . LEU I 1 27 ? 20.153 -15.795 56.247 1.00 44.44 27 LEU I N 1
ATOM 8170 C CA . LEU I 1 27 ? 20.203 -16.757 57.350 1.00 44.01 27 LEU I CA 1
ATOM 8171 C C . LEU I 1 27 ? 21.587 -16.808 57.984 1.00 43.70 27 LEU I C 1
ATOM 8172 O O . LEU I 1 27 ? 21.711 -16.753 59.204 1.00 43.65 27 LEU I O 1
ATOM 8177 N N . PHE I 1 28 ? 22.623 -16.895 57.154 1.00 43.71 28 PHE I N 1
ATOM 8178 C CA . PHE I 1 28 ? 23.995 -16.975 57.652 1.00 43.20 28 PHE I CA 1
ATOM 8179 C C . PHE I 1 28 ? 24.363 -15.750 58.494 1.00 43.61 28 PHE I C 1
ATOM 8180 O O . PHE I 1 28 ? 24.863 -15.894 59.616 1.00 43.60 28 PHE I O 1
ATOM 8188 N N . ALA I 1 29 ? 24.101 -14.558 57.957 1.00 44.02 29 ALA I N 1
ATOM 8189 C CA . ALA I 1 29 ? 24.352 -13.301 58.675 1.00 44.57 29 ALA I CA 1
ATOM 8190 C C . ALA I 1 29 ? 23.657 -13.236 60.052 1.00 44.82 29 ALA I C 1
ATOM 8191 O O . ALA I 1 29 ? 24.244 -12.746 61.022 1.00 44.78 29 ALA I O 1
ATOM 8193 N N . ASN I 1 30 ? 22.421 -13.741 60.122 1.00 45.01 30 ASN I N 1
ATOM 8194 C CA . ASN I 1 30 ? 21.623 -13.768 61.361 1.00 45.09 30 ASN I CA 1
ATOM 8195 C C . ASN I 1 30 ? 21.972 -14.894 62.321 1.00 44.51 30 ASN I C 1
ATOM 8196 O O . ASN I 1 30 ? 21.571 -14.859 63.480 1.00 44.29 30 ASN I O 1
ATOM 8201 N N . GLY I 1 31 ? 22.684 -15.905 61.834 1.00 44.46 31 GLY I N 1
ATOM 8202 C CA . GLY I 1 31 ? 22.833 -17.163 62.569 1.00 44.14 31 GLY I CA 1
ATOM 8203 C C . GLY I 1 31 ? 24.241 -17.536 62.996 1.00 44.11 31 GLY I C 1
ATOM 8204 O O . GLY I 1 31 ? 24.417 -18.374 63.889 1.00 43.88 31 GLY I O 1
ATOM 8205 N N . ILE I 1 32 ? 25.242 -16.926 62.366 1.00 43.96 32 ILE I N 1
ATOM 8206 C CA . ILE I 1 32 ? 26.625 -17.354 62.579 1.00 44.14 32 ILE I CA 1
ATOM 8207 C C . ILE I 1 32 ? 27.212 -16.834 63.882 1.00 44.42 32 ILE I C 1
ATOM 8208 O O . ILE I 1 32 ? 27.972 -17.547 64.551 1.00 45.14 32 ILE I O 1
ATOM 8213 N N . GLY I 1 33 ? 26.866 -15.600 64.239 1.00 44.35 33 GLY I N 1
ATOM 8214 C CA . GLY I 1 33 ? 27.241 -15.065 65.541 1.00 44.30 33 GLY I CA 1
ATOM 8215 C C . GLY I 1 33 ? 28.656 -14.541 65.677 1.00 44.24 33 GLY I C 1
ATOM 8216 O O . GLY I 1 33 ? 28.899 -13.658 66.504 1.00 44.56 33 GLY I O 1
ATOM 8217 N N . ASN I 1 34 ? 29.591 -15.079 64.889 1.00 43.93 34 ASN I N 1
ATOM 8218 C CA . ASN I 1 34 ? 31.008 -14.680 64.972 1.00 43.71 34 ASN I CA 1
ATOM 8219 C C . ASN I 1 34 ? 31.408 -13.481 64.113 1.00 43.55 34 ASN I C 1
ATOM 8220 O O . ASN I 1 34 ? 32.531 -12.994 64.209 1.00 43.67 34 ASN I O 1
ATOM 8225 N N . GLY I 1 35 ? 30.494 -13.027 63.259 1.00 43.74 35 GLY I N 1
ATOM 8226 C CA . GLY I 1 35 ? 30.723 -11.852 62.407 1.00 43.31 35 GLY I CA 1
ATOM 8227 C C . GLY I 1 35 ? 31.408 -12.137 61.081 1.00 42.94 35 GLY I C 1
ATOM 8228 O O . GLY I 1 35 ? 31.706 -11.218 60.320 1.00 42.90 35 GLY I O 1
ATOM 8229 N N . LEU I 1 36 ? 31.667 -13.408 60.797 1.00 42.89 36 LEU I N 1
ATOM 8230 C CA . LEU I 1 36 ? 32.349 -13.776 59.549 1.00 42.74 36 LEU I CA 1
ATOM 8231 C C . LEU I 1 36 ? 31.355 -14.006 58.424 1.00 42.63 36 LEU I C 1
ATOM 8232 O O . LEU I 1 36 ? 30.284 -14.567 58.646 1.00 42.60 36 LEU I O 1
ATOM 8237 N N . THR I 1 37 ? 31.714 -13.556 57.223 1.00 42.71 37 THR I N 1
ATOM 8238 C CA . THR I 1 37 ? 30.914 -13.788 56.012 1.00 42.87 37 THR I CA 1
ATOM 8239 C C . THR I 1 37 ? 30.931 -15.280 55.656 1.00 42.78 37 THR I C 1
ATOM 8240 O O . THR I 1 37 ? 31.760 -16.028 56.183 1.00 43.04 37 THR I O 1
ATOM 8244 N N . PRO I 1 38 ? 29.996 -15.736 54.798 1.00 42.87 38 PRO I N 1
ATOM 8245 C CA . PRO I 1 38 ? 30.010 -17.156 54.421 1.00 42.69 38 PRO I CA 1
ATOM 8246 C C . PRO I 1 38 ? 31.322 -17.674 53.816 1.00 42.42 38 PRO I C 1
ATOM 8247 O O . PRO I 1 38 ? 31.658 -18.844 54.023 1.00 42.75 38 PRO I O 1
ATOM 8251 N N . THR I 1 39 ? 32.046 -16.826 53.081 1.00 41.84 39 THR I N 1
ATOM 8252 C CA . THR I 1 39 ? 33.274 -17.251 52.395 1.00 41.10 39 THR I CA 1
ATOM 8253 C C . THR I 1 39 ? 34.480 -17.218 53.326 1.00 41.13 39 THR I C 1
ATOM 8254 O O . THR I 1 39 ? 35.426 -18.017 53.172 1.00 40.99 39 THR I O 1
ATOM 8258 N N . GLN I 1 40 ? 34.440 -16.299 54.294 1.00 40.35 40 GLN I N 1
ATOM 8259 C CA . GLN I 1 40 ? 35.429 -16.254 55.366 1.00 39.75 40 GLN I CA 1
ATOM 8260 C C . GLN I 1 40 ? 35.309 -17.492 56.249 1.00 39.07 40 GLN I C 1
ATOM 8261 O O . GLN I 1 40 ? 36.303 -18.032 56.727 1.00 39.05 40 GLN I O 1
ATOM 8267 N N . TRP I 1 41 ? 34.079 -17.937 56.454 1.00 38.33 41 TRP I N 1
ATOM 8268 C CA . TRP I 1 41 ? 33.817 -19.138 57.227 1.00 37.84 41 TRP I CA 1
ATOM 8269 C C . TRP I 1 41 ? 34.294 -20.390 56.484 1.00 38.00 41 TRP I C 1
ATOM 8270 O O . TRP I 1 41 ? 34.900 -21.285 57.090 1.00 38.15 41 TRP I O 1
ATOM 8281 N N . ALA I 1 42 ? 34.026 -20.428 55.177 1.00 37.85 42 ALA I N 1
ATOM 8282 C CA . ALA I 1 42 ? 34.415 -21.536 54.309 1.00 38.25 42 ALA I CA 1
ATOM 8283 C C . ALA I 1 42 ? 35.932 -21.730 54.260 1.00 38.49 42 ALA I C 1
ATOM 8284 O O . ALA I 1 42 ? 36.422 -22.863 54.288 1.00 38.37 42 ALA I O 1
ATOM 8286 N N . ALA I 1 43 ? 36.674 -20.631 54.184 1.00 38.95 43 ALA I N 1
ATOM 8287 C CA . ALA I 1 43 ? 38.134 -20.708 54.213 1.00 39.38 43 ALA I CA 1
ATOM 8288 C C . ALA I 1 43 ? 38.611 -21.232 55.574 1.00 39.80 43 ALA I C 1
ATOM 8289 O O . ALA I 1 43 ? 39.458 -22.118 55.631 1.00 40.18 43 ALA I O 1
ATOM 8291 N N . LEU I 1 44 ? 38.028 -20.719 56.658 1.00 40.40 44 LEU I N 1
ATOM 8292 C CA . LEU I 1 44 ? 38.330 -21.190 58.017 1.00 40.83 44 LEU I CA 1
ATOM 8293 C C . LEU I 1 44 ? 38.043 -22.697 58.190 1.00 41.07 44 LEU I C 1
ATOM 8294 O O . LEU I 1 44 ? 38.878 -23.428 58.742 1.00 41.19 44 LEU I O 1
ATOM 8299 N N . VAL I 1 45 ? 36.876 -23.143 57.704 1.00 40.78 45 VAL I N 1
ATOM 8300 C CA . VAL I 1 45 ? 36.491 -24.553 57.694 1.00 40.57 45 VAL I CA 1
ATOM 8301 C C . VAL I 1 45 ? 37.475 -25.395 56.876 1.00 41.38 45 VAL I C 1
ATOM 8302 O O . VAL I 1 45 ? 37.980 -26.412 57.376 1.00 41.69 45 VAL I O 1
ATOM 8306 N N . ARG I 1 46 ? 37.749 -24.975 55.636 1.00 41.70 46 ARG I N 1
ATOM 8307 C CA . ARG I 1 46 ? 38.696 -25.681 54.774 1.00 42.15 46 ARG I CA 1
ATOM 8308 C C . ARG I 1 46 ? 40.078 -25.827 55.437 1.00 42.80 46 ARG I C 1
ATOM 8309 O O . ARG I 1 46 ? 40.659 -26.903 55.412 1.00 43.05 46 ARG I O 1
ATOM 8317 N N . LEU I 1 47 ? 40.591 -24.756 56.043 1.00 43.41 47 LEU I N 1
ATOM 8318 C CA . LEU I 1 47 ? 41.895 -24.811 56.719 1.00 43.70 47 LEU I CA 1
ATOM 8319 C C . LEU I 1 47 ? 41.892 -25.790 57.886 1.00 44.81 47 LEU I C 1
ATOM 8320 O O . LEU I 1 47 ? 42.915 -26.398 58.181 1.00 45.21 47 LEU I O 1
ATOM 8325 N N . GLY I 1 48 ? 40.740 -25.948 58.538 1.00 45.70 48 GLY I N 1
ATOM 8326 C CA . GLY I 1 48 ? 40.563 -26.985 59.545 1.00 46.63 48 GLY I CA 1
ATOM 8327 C C . GLY I 1 48 ? 40.736 -28.403 59.019 1.00 47.68 48 GLY I C 1
ATOM 8328 O O . GLY I 1 48 ? 41.224 -29.269 59.735 1.00 48.04 48 GLY I O 1
ATOM 8329 N N . GLU I 1 49 ? 40.334 -28.663 57.777 1.00 48.53 49 GLU I N 1
ATOM 8330 C CA . GLU I 1 49 ? 40.496 -30.010 57.210 1.00 49.52 49 GLU I CA 1
ATOM 8331 C C . GLU I 1 49 ? 41.869 -30.274 56.588 1.00 49.28 49 GLU I C 1
ATOM 8332 O O . GLU I 1 49 ? 42.328 -31.414 56.587 1.00 49.64 49 GLU I O 1
ATOM 8338 N N . THR I 1 50 ? 42.520 -29.227 56.088 1.00 49.02 50 THR I N 1
ATOM 8339 C CA . THR I 1 50 ? 43.741 -29.377 55.300 1.00 49.07 50 THR I CA 1
ATOM 8340 C C . THR I 1 50 ? 45.044 -29.124 56.063 1.00 48.91 50 THR I C 1
ATOM 8341 O O . THR I 1 50 ? 46.102 -29.597 55.649 1.00 49.09 50 THR I O 1
ATOM 8345 N N . GLY I 1 51 ? 44.972 -28.382 57.166 1.00 48.47 51 GLY I N 1
ATOM 8346 C CA . GLY I 1 51 ? 46.170 -27.854 57.804 1.00 47.93 51 GLY I CA 1
ATOM 8347 C C . GLY I 1 51 ? 46.797 -26.816 56.884 1.00 47.73 51 GLY I C 1
ATOM 8348 O O . GLY I 1 51 ? 46.108 -26.275 56.003 1.00 47.92 51 GLY I O 1
ATOM 8349 N N . PRO I 1 52 ? 48.106 -26.538 57.063 1.00 47.21 52 PRO I N 1
ATOM 8350 C CA . PRO I 1 52 ? 48.773 -25.512 56.246 1.00 46.80 52 PRO I CA 1
ATOM 8351 C C . PRO I 1 52 ? 48.669 -25.774 54.737 1.00 46.39 52 PRO I C 1
ATOM 8352 O O . PRO I 1 52 ? 48.943 -26.883 54.258 1.00 45.90 52 PRO I O 1
ATOM 8356 N N . CYS I 1 53 ? 48.244 -24.743 54.016 1.00 45.97 53 CYS I N 1
ATOM 8357 C CA . CYS I 1 53 ? 47.899 -24.853 52.612 1.00 45.93 53 CYS I CA 1
ATOM 8358 C C . CYS I 1 53 ? 48.319 -23.567 51.934 1.00 45.73 53 CYS I C 1
ATOM 8359 O O . CYS I 1 53 ? 48.087 -22.484 52.484 1.00 45.66 53 CYS I O 1
ATOM 8362 N N . PRO I 1 54 ? 48.956 -23.680 50.752 1.00 45.47 54 PRO I N 1
ATOM 8363 C CA . PRO I 1 54 ? 49.294 -22.509 49.950 1.00 45.61 54 PRO I CA 1
ATOM 8364 C C . PRO I 1 54 ? 48.057 -21.674 49.696 1.00 46.05 54 PRO I C 1
ATOM 8365 O O . PRO I 1 54 ? 47.015 -22.218 49.357 1.00 46.35 54 PRO I O 1
ATOM 8369 N N . GLN I 1 55 ? 48.174 -20.364 49.876 1.00 46.98 55 GLN I N 1
ATOM 8370 C CA . GLN I 1 55 ? 47.028 -19.450 49.811 1.00 47.74 55 GLN I CA 1
ATOM 8371 C C . GLN I 1 55 ? 46.158 -19.583 48.553 1.00 47.72 55 GLN I C 1
ATOM 8372 O O . GLN I 1 55 ? 44.928 -19.604 48.645 1.00 48.33 55 GLN I O 1
ATOM 8378 N N . ASN I 1 56 ? 46.789 -19.649 47.386 1.00 47.73 56 ASN I N 1
ATOM 8379 C CA . ASN I 1 56 ? 46.049 -19.772 46.122 1.00 47.72 56 ASN I CA 1
ATOM 8380 C C . ASN I 1 56 ? 45.411 -21.151 45.944 1.00 47.37 56 ASN I C 1
ATOM 8381 O O . ASN I 1 56 ? 44.338 -21.265 45.335 1.00 46.92 56 ASN I O 1
ATOM 8386 N N . GLN I 1 57 ? 46.073 -22.182 46.482 1.00 46.93 57 GLN I N 1
ATOM 8387 C CA . GLN I 1 57 ? 45.504 -23.526 46.536 1.00 47.02 57 GLN I CA 1
ATOM 8388 C C . GLN I 1 57 ? 44.262 -23.557 47.431 1.00 46.05 57 GLN I C 1
ATOM 8389 O O . GLN I 1 57 ? 43.275 -24.208 47.093 1.00 46.18 57 GLN I O 1
ATOM 8395 N N . LEU I 1 58 ? 44.305 -22.854 48.561 1.00 45.29 58 LEU I N 1
ATOM 8396 C CA . LEU I 1 58 ? 43.132 -22.746 49.431 1.00 44.94 58 LEU I CA 1
ATOM 8397 C C . LEU I 1 58 ? 41.961 -22.127 48.664 1.00 44.80 58 LEU I C 1
ATOM 8398 O O . LEU I 1 58 ? 40.815 -22.555 48.828 1.00 44.26 58 LEU I O 1
ATOM 8403 N N . GLY I 1 59 ? 42.275 -21.136 47.821 1.00 44.71 59 GLY I N 1
ATOM 8404 C CA . GLY I 1 59 ? 41.316 -20.494 46.942 1.00 44.73 59 GLY I CA 1
ATOM 8405 C C . GLY I 1 59 ? 40.672 -21.491 46.007 1.00 45.47 59 GLY I C 1
ATOM 8406 O O . GLY I 1 59 ? 39.454 -21.572 45.943 1.00 45.57 59 GLY I O 1
ATOM 8407 N N . ARG I 1 60 ? 41.501 -22.272 45.309 1.00 46.04 60 ARG I N 1
ATOM 8408 C CA . ARG I 1 60 ? 41.043 -23.273 44.349 1.00 46.68 60 ARG I CA 1
ATOM 8409 C C . ARG I 1 60 ? 40.226 -24.388 44.997 1.00 47.06 60 ARG I C 1
ATOM 8410 O O . ARG I 1 60 ? 39.420 -25.034 44.322 1.00 47.65 60 ARG I O 1
ATOM 8418 N N . LEU I 1 61 ? 40.424 -24.603 46.298 1.00 47.46 61 LEU I N 1
ATOM 8419 C CA . LEU I 1 61 ? 39.658 -25.595 47.064 1.00 47.68 61 LEU I CA 1
ATOM 8420 C C . LEU I 1 61 ? 38.346 -25.031 47.612 1.00 48.06 61 LEU I C 1
ATOM 8421 O O . LEU I 1 61 ? 37.514 -25.778 48.132 1.00 48.32 61 LEU I O 1
ATOM 8426 N N . THR I 1 62 ? 38.172 -23.711 47.525 1.00 48.19 62 THR I N 1
ATOM 8427 C CA . THR I 1 62 ? 36.980 -23.062 48.060 1.00 47.96 62 THR I CA 1
ATOM 8428 C C . THR I 1 62 ? 36.338 -22.120 47.037 1.00 48.20 62 THR I C 1
ATOM 8429 O O . THR I 1 62 ? 35.687 -21.137 47.420 1.00 47.76 62 THR I O 1
ATOM 8433 N N . ALA I 1 63 ? 36.537 -22.420 45.749 1.00 48.23 63 ALA I N 1
ATOM 8434 C CA . ALA I 1 63 ? 35.952 -21.667 44.630 1.00 48.67 63 ALA I CA 1
ATOM 8435 C C . ALA I 1 63 ? 36.176 -20.151 44.691 1.00 49.54 63 ALA I C 1
ATOM 8436 O O . ALA I 1 63 ? 35.237 -19.369 44.564 1.00 49.50 63 ALA I O 1
ATOM 8446 N N . ASP I 1 65 ? 39.080 -16.806 43.616 1.00 52.84 65 ASP I N 1
ATOM 8447 C CA . ASP I 1 65 ? 40.261 -16.216 42.953 1.00 53.50 65 ASP I CA 1
ATOM 8448 C C . ASP I 1 65 ? 41.422 -16.061 43.904 1.00 53.67 65 ASP I C 1
ATOM 8449 O O . ASP I 1 65 ? 41.223 -16.041 45.121 1.00 54.05 65 ASP I O 1
ATOM 8454 N N . ALA I 1 66 ? 42.617 -15.881 43.340 1.00 53.61 66 ALA I N 1
ATOM 8455 C CA . ALA I 1 66 ? 43.783 -15.460 44.106 1.00 53.98 66 ALA I CA 1
ATOM 8456 C C . ALA I 1 66 ? 43.485 -14.164 44.862 1.00 54.16 66 ALA I C 1
ATOM 8457 O O . ALA I 1 66 ? 43.855 -14.026 46.031 1.00 54.65 66 ALA I O 1
ATOM 8459 N N . ALA I 1 67 ? 42.800 -13.233 44.202 1.00 54.16 67 ALA I N 1
ATOM 8460 C CA . ALA I 1 67 ? 42.466 -11.948 44.812 1.00 54.33 67 ALA I CA 1
ATOM 8461 C C . ALA I 1 67 ? 41.347 -12.101 45.836 1.00 54.41 67 ALA I C 1
ATOM 8462 O O . ALA I 1 67 ? 41.452 -11.589 46.949 1.00 54.78 67 ALA I O 1
ATOM 8464 N N . THR I 1 68 ? 40.287 -12.811 45.451 1.00 54.56 68 THR I N 1
ATOM 8465 C CA . THR I 1 68 ? 39.138 -13.064 46.322 1.00 54.51 68 THR I CA 1
ATOM 8466 C C . THR I 1 68 ? 39.560 -13.801 47.598 1.00 54.60 68 THR I C 1
ATOM 8467 O O . THR I 1 68 ? 39.145 -13.410 48.685 1.00 54.69 68 THR I O 1
ATOM 8471 N N . ILE I 1 69 ? 40.399 -14.835 47.470 1.00 54.51 69 ILE I N 1
ATOM 8472 C CA . ILE I 1 69 ? 40.901 -15.565 48.640 1.00 54.36 69 ILE I CA 1
ATOM 8473 C C . ILE I 1 69 ? 41.855 -14.711 49.472 1.00 54.63 69 ILE I C 1
ATOM 8474 O O . ILE I 1 69 ? 41.857 -14.800 50.705 1.00 54.57 69 ILE I O 1
ATOM 8479 N N . LYS I 1 70 ? 42.642 -13.876 48.791 1.00 55.14 70 LYS I N 1
ATOM 8480 C CA . LYS I 1 70 ? 43.538 -12.904 49.440 1.00 55.74 70 LYS I CA 1
ATOM 8481 C C . LYS I 1 70 ? 42.741 -11.981 50.348 1.00 55.37 70 LYS I C 1
ATOM 8482 O O . LYS I 1 70 ? 43.153 -11.700 51.471 1.00 55.37 70 LYS I O 1
ATOM 8488 N N . GLY I 1 71 ? 41.592 -11.535 49.846 1.00 55.19 71 GLY I N 1
ATOM 8489 C CA . GLY I 1 71 ? 40.673 -10.684 50.589 1.00 55.07 71 GLY I CA 1
ATOM 8490 C C . GLY I 1 71 ? 40.230 -11.316 51.913 1.00 54.87 71 GLY I C 1
ATOM 8491 O O . GLY I 1 71 ? 40.296 -10.675 52.970 1.00 54.70 71 GLY I O 1
ATOM 8492 N N . VAL I 1 72 ? 39.789 -12.572 51.854 1.00 54.47 72 VAL I N 1
ATOM 8493 C CA . VAL I 1 72 ? 39.295 -13.237 53.056 1.00 54.06 72 VAL I CA 1
ATOM 8494 C C . VAL I 1 72 ? 40.434 -13.597 54.014 1.00 54.04 72 VAL I C 1
ATOM 8495 O O . VAL I 1 72 ? 40.276 -13.465 55.224 1.00 54.01 72 VAL I O 1
ATOM 8499 N N . VAL I 1 73 ? 41.575 -14.026 53.474 1.00 54.21 73 VAL I N 1
ATOM 8500 C CA . VAL I 1 73 ? 42.741 -14.372 54.304 1.00 54.54 73 VAL I CA 1
ATOM 8501 C C . VAL I 1 73 ? 43.254 -13.140 55.058 1.00 54.97 73 VAL I C 1
ATOM 8502 O O . VAL I 1 73 ? 43.633 -13.226 56.228 1.00 54.70 73 VAL I O 1
ATOM 8506 N N . GLU I 1 74 ? 43.244 -12.002 54.369 1.00 55.70 74 GLU I N 1
ATOM 8507 C CA . GLU I 1 74 ? 43.632 -10.718 54.935 1.00 56.45 74 GLU I CA 1
ATOM 8508 C C . GLU I 1 74 ? 42.716 -10.345 56.104 1.00 56.57 74 GLU I C 1
ATOM 8509 O O . GLU I 1 74 ? 43.190 -9.960 57.175 1.00 56.47 74 GLU I O 1
ATOM 8515 N N . ARG I 1 75 ? 41.409 -10.492 55.897 1.00 56.81 75 ARG I N 1
ATOM 8516 C CA . ARG I 1 75 ? 40.425 -10.186 56.923 1.00 57.17 75 ARG I CA 1
ATOM 8517 C C . ARG I 1 75 ? 40.453 -11.177 58.084 1.00 57.14 75 ARG I C 1
ATOM 8518 O O . ARG I 1 75 ? 40.107 -10.827 59.207 1.00 57.25 75 ARG I O 1
ATOM 8526 N N . LEU I 1 76 ? 40.860 -12.409 57.802 1.00 57.25 76 LEU I N 1
ATOM 8527 C CA . LEU I 1 76 ? 41.067 -13.425 58.830 1.00 57.44 76 LEU I CA 1
ATOM 8528 C C . LEU I 1 76 ? 42.275 -13.095 59.715 1.00 58.00 76 LEU I C 1
ATOM 8529 O O . LEU I 1 76 ? 42.274 -13.371 60.925 1.00 58.21 76 LEU I O 1
ATOM 8534 N N . ASP I 1 77 ? 43.298 -12.503 59.100 1.00 58.37 77 ASP I N 1
ATOM 8535 C CA . ASP I 1 77 ? 44.505 -12.073 59.797 1.00 58.83 77 ASP I CA 1
ATOM 8536 C C . ASP I 1 77 ? 44.203 -10.870 60.698 1.00 58.85 77 ASP I C 1
ATOM 8537 O O . ASP I 1 77 ? 44.627 -10.822 61.855 1.00 58.91 77 ASP I O 1
ATOM 8542 N N . LYS I 1 78 ? 43.457 -9.914 60.144 1.00 58.79 78 LYS I N 1
ATOM 8543 C CA . LYS I 1 78 ? 42.937 -8.747 60.851 1.00 58.62 78 LYS I CA 1
ATOM 8544 C C . LYS I 1 78 ? 41.988 -9.172 61.993 1.00 58.08 78 LYS I C 1
ATOM 8545 O O . LYS I 1 78 ? 41.412 -8.331 62.691 1.00 58.29 78 LYS I O 1
ATOM 8551 N N . ARG I 1 79 ? 41.824 -10.482 62.171 1.00 57.27 79 ARG I N 1
ATOM 8552 C CA . ARG I 1 79 ? 40.985 -11.031 63.238 1.00 56.20 79 ARG I CA 1
ATOM 8553 C C . ARG I 1 79 ? 41.735 -12.067 64.081 1.00 55.26 79 ARG I C 1
ATOM 8554 O O . ARG I 1 79 ? 41.171 -12.625 65.025 1.00 55.25 79 ARG I O 1
ATOM 8562 N N . GLY I 1 80 ? 42.997 -12.318 63.727 1.00 54.03 80 GLY I N 1
ATOM 8563 C CA . GLY I 1 80 ? 43.875 -13.228 64.472 1.00 52.29 80 GLY I CA 1
ATOM 8564 C C . GLY I 1 80 ? 43.528 -14.701 64.336 1.00 51.23 80 GLY I C 1
ATOM 8565 O O . GLY I 1 80 ? 43.932 -15.519 65.170 1.00 50.82 80 GLY I O 1
ATOM 8566 N N . LEU I 1 81 ? 42.784 -15.042 63.282 1.00 50.05 81 LEU I N 1
ATOM 8567 C CA . LEU I 1 81 ? 42.296 -16.411 63.094 1.00 48.97 81 LEU I CA 1
ATOM 8568 C C . LEU I 1 81 ? 43.208 -17.275 62.208 1.00 48.71 81 LEU I C 1
ATOM 8569 O O . LEU I 1 81 ? 43.071 -18.504 62.176 1.00 48.31 81 LEU I O 1
ATOM 8574 N N . ILE I 1 82 ? 44.133 -16.632 61.495 1.00 48.11 82 ILE I N 1
ATOM 8575 C CA . ILE I 1 82 ? 45.094 -17.355 60.665 1.00 47.92 82 ILE I CA 1
ATOM 8576 C C . ILE I 1 82 ? 46.548 -16.911 60.894 1.00 47.82 82 ILE I C 1
ATOM 8577 O O . ILE I 1 82 ? 46.818 -15.833 61.441 1.00 47.55 82 ILE I O 1
ATOM 8582 N N . GLN I 1 83 ? 47.469 -17.778 60.488 1.00 47.45 83 GLN I N 1
ATOM 8583 C CA . GLN I 1 83 ? 48.883 -17.457 60.430 1.00 47.29 83 GLN I CA 1
ATOM 8584 C C . GLN I 1 83 ? 49.398 -17.808 59.027 1.00 46.75 83 GLN I C 1
ATOM 8585 O O . GLN I 1 83 ? 48.987 -18.810 58.436 1.00 46.67 83 GLN I O 1
ATOM 8591 N N . ARG I 1 84 ? 50.255 -16.940 58.499 1.00 46.15 84 ARG I N 1
ATOM 8592 C CA . ARG I 1 84 ? 50.972 -17.142 57.252 1.00 45.70 84 ARG I CA 1
ATOM 8593 C C . ARG I 1 84 ? 52.439 -17.453 57.570 1.00 44.97 84 ARG I C 1
ATOM 8594 O O . ARG I 1 84 ? 53.069 -16.775 58.396 1.00 44.47 84 ARG I O 1
ATOM 8602 N N . SER I 1 85 ? 52.992 -18.461 56.897 1.00 43.80 85 SER I N 1
ATOM 8603 C CA . SER I 1 85 ? 54.387 -18.843 57.098 1.00 42.51 85 SER I CA 1
ATOM 8604 C C . SER I 1 85 ? 54.985 -19.436 55.816 1.00 41.40 85 SER I C 1
ATOM 8605 O O . SER I 1 85 ? 54.256 -19.914 54.954 1.00 40.94 85 SER I O 1
ATOM 8608 N N . ALA I 1 86 ? 56.312 -19.408 55.704 1.00 39.95 86 ALA I N 1
ATOM 8609 C CA . ALA I 1 86 ? 57.010 -19.844 54.488 1.00 38.70 86 ALA I CA 1
ATOM 8610 C C . ALA I 1 86 ? 56.798 -21.332 54.195 1.00 37.89 86 ALA I C 1
ATOM 8611 O O . ALA I 1 86 ? 56.824 -22.161 55.106 1.00 37.73 86 ALA I O 1
ATOM 8613 N N . ASP I 1 87 ? 56.572 -21.657 52.924 1.00 36.76 87 ASP I N 1
ATOM 8614 C CA . ASP I 1 87 ? 56.505 -23.034 52.480 1.00 35.88 87 ASP I CA 1
ATOM 8615 C C . ASP I 1 87 ? 57.912 -23.654 52.527 1.00 35.52 87 ASP I C 1
ATOM 8616 O O . ASP I 1 87 ? 58.792 -23.234 51.781 1.00 35.19 87 ASP I O 1
ATOM 8621 N N . PRO I 1 88 ? 58.125 -24.665 53.403 1.00 35.36 88 PRO I N 1
ATOM 8622 C CA . PRO I 1 88 ? 59.466 -25.247 53.572 1.00 34.95 88 PRO I CA 1
ATOM 8623 C C . PRO I 1 88 ? 60.001 -25.972 52.320 1.00 35.80 88 PRO I C 1
ATOM 8624 O O . PRO I 1 88 ? 61.223 -26.129 52.163 1.00 35.06 88 PRO I O 1
ATOM 8628 N N . ASP I 1 89 ? 59.081 -26.403 51.455 1.00 36.37 89 ASP I N 1
ATOM 8629 C CA . ASP I 1 89 ? 59.414 -27.152 50.250 1.00 37.57 89 ASP I CA 1
ATOM 8630 C C . ASP I 1 89 ? 59.580 -26.234 49.025 1.00 37.85 89 ASP I C 1
ATOM 8631 O O . ASP I 1 89 ? 60.175 -26.632 48.023 1.00 37.96 89 ASP I O 1
ATOM 8636 N N . ASP I 1 90 ? 59.043 -25.017 49.130 1.00 38.19 90 ASP I N 1
ATOM 8637 C CA . ASP I 1 90 ? 59.172 -23.983 48.117 1.00 38.34 90 ASP I CA 1
ATOM 8638 C C . ASP I 1 90 ? 59.076 -22.608 48.783 1.00 38.49 90 ASP I C 1
ATOM 8639 O O . ASP I 1 90 ? 57.974 -22.055 48.940 1.00 37.87 90 ASP I O 1
ATOM 8644 N N . GLY I 1 91 ? 60.241 -22.065 49.148 1.00 38.63 91 GLY I N 1
ATOM 8645 C CA . GLY I 1 91 ? 60.355 -20.792 49.859 1.00 39.08 91 GLY I CA 1
ATOM 8646 C C . GLY I 1 91 ? 59.772 -19.580 49.160 1.00 39.60 91 GLY I C 1
ATOM 8647 O O . GLY I 1 91 ? 59.519 -18.561 49.787 1.00 39.61 91 GLY I O 1
ATOM 8648 N N . ARG I 1 92 ? 59.566 -19.692 47.855 1.00 40.59 92 ARG I N 1
ATOM 8649 C CA . ARG I 1 92 ? 58.819 -18.705 47.080 1.00 41.94 92 ARG I CA 1
ATOM 8650 C C . ARG I 1 92 ? 57.329 -18.617 47.496 1.00 42.18 92 ARG I C 1
ATOM 8651 O O . ARG I 1 92 ? 56.641 -17.669 47.133 1.00 42.66 92 ARG I O 1
ATOM 8659 N N . ARG I 1 93 ? 56.841 -19.583 48.274 1.00 42.62 93 ARG I N 1
ATOM 8660 C CA . ARG I 1 93 ? 55.411 -19.659 48.585 1.00 43.35 93 ARG I CA 1
ATOM 8661 C C . ARG I 1 93 ? 55.062 -19.412 50.040 1.00 43.20 93 ARG I C 1
ATOM 8662 O O . ARG I 1 93 ? 55.870 -19.623 50.947 1.00 42.82 93 ARG I O 1
ATOM 8670 N N . LEU I 1 94 ? 53.816 -18.995 50.232 1.00 43.17 94 LEU I N 1
ATOM 8671 C CA . LEU I 1 94 ? 53.270 -18.715 51.539 1.00 43.14 94 LEU I CA 1
ATOM 8672 C C . LEU I 1 94 ? 52.275 -19.817 51.847 1.00 42.85 94 LEU I C 1
ATOM 8673 O O . LEU I 1 94 ? 51.547 -20.272 50.954 1.00 43.24 94 LEU I O 1
ATOM 8678 N N . LEU I 1 95 ? 52.253 -20.251 53.101 1.00 41.94 95 LEU I N 1
ATOM 8679 C CA . LEU I 1 95 ? 51.384 -21.324 53.540 1.00 41.02 95 LEU I CA 1
ATOM 8680 C C . LEU I 1 95 ? 50.470 -20.721 54.597 1.00 41.02 95 LEU I C 1
ATOM 8681 O O . LEU I 1 95 ? 50.954 -20.055 55.527 1.00 41.10 95 LEU I O 1
ATOM 8686 N N . VAL I 1 96 ? 49.157 -20.940 54.456 1.00 40.75 96 VAL I N 1
ATOM 8687 C CA . VAL I 1 96 ? 48.166 -20.425 55.415 1.00 40.23 96 VAL I CA 1
ATOM 8688 C C . VAL I 1 96 ? 47.686 -21.519 56.380 1.00 40.25 96 VAL I C 1
ATOM 8689 O O . VAL I 1 96 ? 47.348 -22.623 55.966 1.00 39.87 96 VAL I O 1
ATOM 8693 N N . SER I 1 97 ? 47.667 -21.210 57.672 1.00 40.82 97 SER I N 1
ATOM 8694 C CA . SER I 1 97 ? 47.116 -22.132 58.662 1.00 41.99 97 SER I CA 1
ATOM 8695 C C . SER I 1 97 ? 46.216 -21.452 59.697 1.00 42.69 97 SER I C 1
ATOM 8696 O O . SER I 1 97 ? 46.146 -20.227 59.757 1.00 43.05 97 SER I O 1
ATOM 8699 N N . LEU I 1 98 ? 45.526 -22.260 60.499 1.00 43.46 98 LEU I N 1
ATOM 8700 C CA . LEU I 1 98 ? 44.668 -21.764 61.578 1.00 44.28 98 LEU I CA 1
ATOM 8701 C C . LEU I 1 98 ? 45.476 -21.353 62.781 1.00 45.18 98 LEU I C 1
ATOM 8702 O O . LEU I 1 98 ? 46.406 -22.059 63.170 1.00 45.87 98 LEU I O 1
ATOM 8707 N N . SER I 1 99 ? 45.112 -20.216 63.373 1.00 45.93 99 SER I N 1
ATOM 8708 C CA . SER I 1 99 ? 45.590 -19.816 64.696 1.00 46.35 99 SER I CA 1
ATOM 8709 C C . SER I 1 99 ? 45.099 -20.805 65.736 1.00 46.52 99 SER I C 1
ATOM 8710 O O . SER I 1 99 ? 44.174 -21.555 65.471 1.00 46.62 99 SER I O 1
ATOM 8713 N N . PRO I 1 100 ? 45.720 -20.820 66.931 1.00 46.78 100 PRO I N 1
ATOM 8714 C CA . PRO I 1 100 ? 44.967 -21.353 68.073 1.00 46.84 100 PRO I CA 1
ATOM 8715 C C . PRO I 1 100 ? 43.607 -20.648 68.237 1.00 46.67 100 PRO I C 1
ATOM 8716 O O . PRO I 1 100 ? 42.606 -21.314 68.535 1.00 46.93 100 PRO I O 1
ATOM 8720 N N . ALA I 1 101 ? 43.581 -19.330 68.019 1.00 46.33 101 ALA I N 1
ATOM 8721 C CA . ALA I 1 101 ? 42.349 -18.530 68.050 1.00 46.34 101 ALA I CA 1
ATOM 8722 C C . ALA I 1 101 ? 41.355 -18.937 66.953 1.00 46.33 101 ALA I C 1
ATOM 8723 O O . ALA I 1 101 ? 40.169 -19.106 67.228 1.00 46.51 101 ALA I O 1
ATOM 8725 N N . GLY I 1 102 ? 41.860 -19.091 65.725 1.00 46.68 102 GLY I N 1
ATOM 8726 C CA . GLY I 1 102 ? 41.108 -19.591 64.571 1.00 46.51 102 GLY I CA 1
ATOM 8727 C C . GLY I 1 102 ? 40.610 -21.004 64.756 1.00 46.82 102 GLY I C 1
ATOM 8728 O O . GLY I 1 102 ? 39.458 -21.299 64.463 1.00 46.99 102 GLY I O 1
ATOM 8729 N N . ARG I 1 103 ? 41.469 -21.877 65.264 1.00 47.38 103 ARG I N 1
ATOM 8730 C CA . ARG I 1 103 ? 41.083 -23.243 65.624 1.00 48.46 103 ARG I CA 1
ATOM 8731 C C . ARG I 1 103 ? 39.930 -23.253 66.645 1.00 48.42 103 ARG I C 1
ATOM 8732 O O . ARG I 1 103 ? 39.013 -24.081 66.556 1.00 48.56 103 ARG I O 1
ATOM 8740 N N . ALA I 1 104 ? 39.976 -22.316 67.598 1.00 48.39 104 ALA I N 1
ATOM 8741 C CA . ALA I 1 104 ? 38.920 -22.150 68.614 1.00 47.82 104 ALA I CA 1
ATOM 8742 C C . ALA I 1 104 ? 37.632 -21.528 68.058 1.00 47.35 104 ALA I C 1
ATOM 8743 O O . ALA I 1 104 ? 36.530 -21.940 68.420 1.00 47.19 104 ALA I O 1
ATOM 8745 N N . GLU I 1 105 ? 37.777 -20.535 67.184 1.00 47.05 105 GLU I N 1
ATOM 8746 C CA . GLU I 1 105 ? 36.633 -19.907 66.500 1.00 46.84 105 GLU I CA 1
ATOM 8747 C C . GLU I 1 105 ? 35.840 -20.902 65.641 1.00 46.26 105 GLU I C 1
ATOM 8748 O O . GLU I 1 105 ? 34.598 -20.879 65.615 1.00 46.27 105 GLU I O 1
ATOM 8754 N N . LEU I 1 106 ? 36.573 -21.764 64.940 1.00 45.39 106 LEU I N 1
ATOM 8755 C CA . LEU I 1 106 ? 35.988 -22.834 64.149 1.00 45.05 106 LEU I CA 1
ATOM 8756 C C . LEU I 1 106 ? 35.154 -23.780 65.001 1.00 45.27 106 LEU I C 1
ATOM 8757 O O . LEU I 1 106 ? 33.985 -23.974 64.710 1.00 45.43 106 LEU I O 1
ATOM 8762 N N . GLU I 1 107 ? 35.736 -24.348 66.059 1.00 45.72 107 GLU I N 1
ATOM 8763 C CA . GLU I 1 107 ? 34.994 -25.242 66.959 1.00 46.44 107 GLU I CA 1
ATOM 8764 C C . GLU I 1 107 ? 33.777 -24.578 67.629 1.00 46.20 107 GLU I C 1
ATOM 8765 O O . GLU I 1 107 ? 32.744 -25.227 67.834 1.00 46.25 107 GLU I O 1
ATOM 8771 N N . ALA I 1 108 ? 33.898 -23.291 67.958 1.00 45.68 108 ALA I N 1
ATOM 8772 C CA . ALA I 1 108 ? 32.808 -22.545 68.593 1.00 44.83 108 ALA I CA 1
ATOM 8773 C C . ALA I 1 108 ? 31.653 -22.285 67.630 1.00 44.80 108 ALA I C 1
ATOM 8774 O O . ALA I 1 108 ? 30.511 -22.173 68.055 1.00 44.11 108 ALA I O 1
ATOM 8776 N N . GLY I 1 109 ? 31.957 -22.203 66.334 1.00 44.75 109 GLY I N 1
ATOM 8777 C CA . GLY I 1 109 ? 30.958 -21.811 65.344 1.00 44.55 109 GLY I CA 1
ATOM 8778 C C . GLY I 1 109 ? 30.219 -22.955 64.690 1.00 44.79 109 GLY I C 1
ATOM 8779 O O . GLY I 1 109 ? 29.201 -22.740 64.033 1.00 44.33 109 GLY I O 1
ATOM 8780 N N . LEU I 1 110 ? 30.725 -24.173 64.877 1.00 45.05 110 LEU I N 1
ATOM 8781 C CA . LEU I 1 110 ? 30.214 -25.343 64.153 1.00 45.33 110 LEU I CA 1
ATOM 8782 C C . LEU I 1 110 ? 28.729 -25.601 64.388 1.00 45.21 110 LEU I C 1
ATOM 8783 O O . LEU I 1 110 ? 28.002 -25.903 63.446 1.00 45.48 110 LEU I O 1
ATOM 8788 N N . ALA I 1 111 ? 28.301 -25.481 65.643 1.00 45.19 111 ALA I N 1
ATOM 8789 C CA . ALA I 1 111 ? 26.907 -25.682 66.041 1.00 45.20 111 ALA I CA 1
ATOM 8790 C C . ALA I 1 111 ? 25.966 -24.666 65.402 1.00 44.99 111 ALA I C 1
ATOM 8791 O O . ALA I 1 111 ? 24.858 -25.025 64.985 1.00 45.36 111 ALA I O 1
ATOM 8793 N N . ALA I 1 112 ? 26.407 -23.409 65.329 1.00 44.50 112 ALA I N 1
ATOM 8794 C CA . ALA I 1 112 ? 25.665 -22.351 64.641 1.00 44.16 112 ALA I CA 1
ATOM 8795 C C . ALA I 1 112 ? 25.584 -22.602 63.124 1.00 44.23 112 ALA I C 1
ATOM 8796 O O . ALA I 1 112 ? 24.513 -22.482 62.529 1.00 44.38 112 ALA I O 1
ATOM 8798 N N . ALA I 1 113 ? 26.719 -22.956 62.517 1.00 43.90 113 ALA I N 1
ATOM 8799 C CA . ALA I 1 113 ? 26.808 -23.317 61.101 1.00 43.60 113 ALA I CA 1
ATOM 8800 C C . ALA I 1 113 ? 25.891 -24.478 60.725 1.00 43.95 113 ALA I C 1
ATOM 8801 O O . ALA I 1 113 ? 25.263 -24.447 59.668 1.00 43.75 113 ALA I O 1
ATOM 8803 N N . ARG I 1 114 ? 25.844 -25.513 61.562 1.00 44.34 114 ARG I N 1
ATOM 8804 C CA . ARG I 1 114 ? 24.884 -26.600 61.376 1.00 45.14 114 ARG I CA 1
ATOM 8805 C C . ARG I 1 114 ? 23.454 -26.072 61.423 1.00 45.24 114 ARG I C 1
ATOM 8806 O O . ARG I 1 114 ? 22.635 -26.419 60.561 1.00 45.31 114 ARG I O 1
ATOM 8814 N N . GLU I 1 115 ? 23.178 -25.220 62.411 1.00 45.54 115 GLU I N 1
ATOM 8815 C CA . GLU I 1 115 ? 21.838 -24.656 62.633 1.00 46.21 115 GLU I CA 1
ATOM 8816 C C . GLU I 1 115 ? 21.371 -23.823 61.445 1.00 46.37 115 GLU I C 1
ATOM 8817 O O . GLU I 1 115 ? 20.250 -24.009 60.972 1.00 46.70 115 GLU I O 1
ATOM 8823 N N . ILE I 1 116 ? 22.239 -22.931 60.959 1.00 46.40 116 ILE I N 1
ATOM 8824 C CA . ILE I 1 116 ? 22.020 -22.204 59.701 1.00 46.30 116 ILE I CA 1
ATOM 8825 C C . ILE I 1 116 ? 21.639 -23.152 58.552 1.00 47.08 116 ILE I C 1
ATOM 8826 O O . ILE I 1 116 ? 20.714 -22.873 57.782 1.00 46.45 116 ILE I O 1
ATOM 8831 N N . ASN I 1 117 ? 22.349 -24.275 58.470 1.00 48.04 117 ASN I N 1
ATOM 8832 C CA . ASN I 1 117 ? 22.164 -25.249 57.401 1.00 49.14 117 ASN I CA 1
ATOM 8833 C C . ASN I 1 117 ? 20.862 -26.054 57.453 1.00 49.57 117 ASN I C 1
ATOM 8834 O O . ASN I 1 117 ? 20.193 -26.198 56.433 1.00 49.69 117 ASN I O 1
ATOM 8839 N N . ARG I 1 118 ? 20.495 -26.575 58.622 1.00 50.26 118 ARG I N 1
ATOM 8840 C CA . ARG I 1 118 ? 19.202 -27.267 58.754 1.00 51.10 118 ARG I CA 1
ATOM 8841 C C . ARG I 1 118 ? 18.022 -26.291 58.614 1.00 50.88 118 ARG I C 1
ATOM 8842 O O . ARG I 1 118 ? 16.914 -26.670 58.221 1.00 50.92 118 ARG I O 1
ATOM 8850 N N . GLN I 1 119 ? 18.314 -25.033 58.922 1.00 50.85 119 GLN I N 1
ATOM 8851 C CA . GLN I 1 119 ? 17.400 -23.908 58.876 1.00 51.02 119 GLN I CA 1
ATOM 8852 C C . GLN I 1 119 ? 17.180 -23.416 57.434 1.00 51.51 119 GLN I C 1
ATOM 8853 O O . GLN I 1 119 ? 16.055 -23.039 57.069 1.00 51.94 119 GLN I O 1
ATOM 8859 N N . ALA I 1 120 ? 18.245 -23.443 56.623 1.00 51.11 120 ALA I N 1
ATOM 8860 C CA . ALA I 1 120 ? 18.171 -23.215 55.177 1.00 51.24 120 ALA I CA 1
ATOM 8861 C C . ALA I 1 120 ? 17.411 -24.323 54.440 1.00 51.35 120 ALA I C 1
ATOM 8862 O O . ALA I 1 120 ? 16.802 -24.084 53.390 1.00 51.10 120 ALA I O 1
ATOM 8864 N N . LEU I 1 121 ? 17.464 -25.532 54.989 1.00 51.37 121 LEU I N 1
ATOM 8865 C CA . LEU I 1 121 ? 16.833 -26.690 54.369 1.00 51.42 121 LEU I CA 1
ATOM 8866 C C . LEU I 1 121 ? 15.490 -27.036 55.021 1.00 51.70 121 LEU I C 1
ATOM 8867 O O . LEU I 1 121 ? 14.868 -28.033 54.658 1.00 51.75 121 LEU I O 1
ATOM 8872 N N . ALA I 1 122 ? 15.052 -26.207 55.974 1.00 52.07 122 ALA I N 1
ATOM 8873 C CA . ALA I 1 122 ? 13.807 -26.434 56.741 1.00 52.48 122 ALA I CA 1
ATOM 8874 C C . ALA I 1 122 ? 12.528 -26.658 55.898 1.00 53.00 122 ALA I C 1
ATOM 8875 O O . ALA I 1 122 ? 11.716 -27.519 56.254 1.00 52.53 122 ALA I O 1
ATOM 8877 N N . PRO I 1 123 ? 12.339 -25.885 54.795 1.00 53.51 123 PRO I N 1
ATOM 8878 C CA . PRO I 1 123 ? 11.164 -26.082 53.928 1.00 54.17 123 PRO I CA 1
ATOM 8879 C C . PRO I 1 123 ? 11.075 -27.461 53.265 1.00 54.89 123 PRO I C 1
ATOM 8880 O O . PRO I 1 123 ? 10.107 -27.737 52.544 1.00 55.10 123 PRO I O 1
ATOM 8884 N N . LEU I 1 124 ? 12.072 -28.307 53.516 1.00 55.61 124 LEU I N 1
ATOM 8885 C CA . LEU I 1 124 ? 12.162 -29.629 52.908 1.00 56.34 124 LEU I CA 1
ATOM 8886 C C . LEU I 1 124 ? 12.262 -30.742 53.943 1.00 56.94 124 LEU I C 1
ATOM 8887 O O . LEU I 1 124 ? 12.915 -30.580 54.978 1.00 57.02 124 LEU I O 1
ATOM 8892 N N . SER I 1 125 ? 11.612 -31.870 53.656 1.00 57.54 125 SER I N 1
ATOM 8893 C CA . SER I 1 125 ? 11.789 -33.089 54.442 1.00 58.00 125 SER I CA 1
ATOM 8894 C C . SER I 1 125 ? 13.198 -33.621 54.227 1.00 58.47 125 SER I C 1
ATOM 8895 O O . SER I 1 125 ? 13.867 -33.255 53.254 1.00 58.49 125 SER I O 1
ATOM 8898 N N . LEU I 1 126 ? 13.639 -34.497 55.123 1.00 59.12 126 LEU I N 1
ATOM 8899 C CA . LEU I 1 126 ? 15.031 -34.952 55.140 1.00 59.86 126 LEU I CA 1
ATOM 8900 C C . LEU I 1 126 ? 15.466 -35.719 53.887 1.00 60.28 126 LEU I C 1
ATOM 8901 O O . LEU I 1 126 ? 16.620 -35.610 53.471 1.00 60.65 126 LEU I O 1
ATOM 8906 N N . GLN I 1 127 ? 14.552 -36.478 53.286 1.00 60.67 127 GLN I N 1
ATOM 8907 C CA . GLN I 1 127 ? 14.850 -37.189 52.037 1.00 61.18 127 GLN I CA 1
ATOM 8908 C C . GLN I 1 127 ? 14.850 -36.264 50.827 1.00 61.36 127 GLN I C 1
ATOM 8909 O O . GLN I 1 127 ? 15.601 -36.490 49.878 1.00 61.52 127 GLN I O 1
ATOM 8915 N N . GLU I 1 128 ? 14.004 -35.232 50.870 1.00 61.51 128 GLU I N 1
ATOM 8916 C CA . GLU I 1 128 ? 13.981 -34.178 49.856 1.00 61.61 128 GLU I CA 1
ATOM 8917 C C . GLU I 1 128 ? 15.307 -33.405 49.827 1.00 61.74 128 GLU I C 1
ATOM 8918 O O . GLU I 1 128 ? 15.739 -32.933 48.772 1.00 61.42 128 GLU I O 1
ATOM 8924 N N . GLN I 1 129 ? 15.942 -33.295 50.995 1.00 62.05 129 GLN I N 1
ATOM 8925 C CA . GLN I 1 129 ? 17.246 -32.646 51.143 1.00 62.18 129 GLN I CA 1
ATOM 8926 C C . GLN I 1 129 ? 18.372 -33.503 50.582 1.00 62.52 129 GLN I C 1
ATOM 8927 O O . GLN I 1 129 ? 19.368 -32.980 50.085 1.00 62.59 129 GLN I O 1
ATOM 8933 N N . GLU I 1 130 ? 18.214 -34.820 50.674 1.00 63.06 130 GLU I N 1
ATOM 8934 C CA . GLU I 1 130 ? 19.156 -35.755 50.067 1.00 63.48 130 GLU I CA 1
ATOM 8935 C C . GLU I 1 130 ? 19.090 -35.661 48.540 1.00 63.26 130 GLU I C 1
ATOM 8936 O O . GLU I 1 130 ? 20.117 -35.657 47.858 1.00 63.37 130 GLU I O 1
ATOM 8942 N N . THR I 1 131 ? 17.870 -35.576 48.019 1.00 63.03 131 THR I N 1
ATOM 8943 C CA . THR I 1 131 ? 17.632 -35.476 46.587 1.00 62.72 131 THR I CA 1
ATOM 8944 C C . THR I 1 131 ? 18.204 -34.152 46.082 1.00 62.60 131 THR I C 1
ATOM 8945 O O . THR I 1 131 ? 18.919 -34.120 45.078 1.00 62.89 131 THR I O 1
ATOM 8949 N N . LEU I 1 132 ? 17.909 -33.075 46.805 1.00 62.29 132 LEU I N 1
ATOM 8950 C CA . LEU I 1 132 ? 18.362 -31.736 46.440 1.00 62.06 132 LEU I CA 1
ATOM 8951 C C . LEU I 1 132 ? 19.886 -31.591 46.429 1.00 62.09 132 LEU I C 1
ATOM 8952 O O . LEU I 1 132 ? 20.435 -31.014 45.492 1.00 62.11 132 LEU I O 1
ATOM 8957 N N . ARG I 1 133 ? 20.560 -32.109 47.455 1.00 62.22 133 ARG I N 1
ATOM 8958 C CA . ARG I 1 133 ? 22.020 -31.989 47.544 1.00 62.67 133 ARG I CA 1
ATOM 8959 C C . ARG I 1 133 ? 22.730 -32.695 46.385 1.00 62.28 133 ARG I C 1
ATOM 8960 O O . ARG I 1 133 ? 23.659 -32.135 45.804 1.00 62.56 133 ARG I O 1
ATOM 8968 N N . GLY I 1 134 ? 22.280 -33.905 46.046 1.00 61.75 134 GLY I N 1
ATOM 8969 C CA . GLY I 1 134 ? 22.824 -34.655 44.914 1.00 61.00 134 GLY I CA 1
ATOM 8970 C C . GLY I 1 134 ? 22.618 -33.925 43.598 1.00 60.67 134 GLY I C 1
ATOM 8971 O O . GLY I 1 134 ? 23.540 -33.811 42.791 1.00 61.15 134 GLY I O 1
ATOM 8972 N N . LEU I 1 135 ? 21.403 -33.424 43.392 1.00 59.93 135 LEU I N 1
ATOM 8973 C CA . LEU I 1 135 ? 21.050 -32.642 42.206 1.00 59.04 135 LEU I CA 1
ATOM 8974 C C . LEU I 1 135 ? 21.838 -31.333 42.105 1.00 58.33 135 LEU I C 1
ATOM 8975 O O . LEU I 1 135 ? 22.393 -31.019 41.058 1.00 57.78 135 LEU I O 1
ATOM 8980 N N . LEU I 1 136 ? 21.870 -30.580 43.201 1.00 58.02 136 LEU I N 1
ATOM 8981 C CA . LEU I 1 136 ? 22.563 -29.299 43.250 1.00 57.89 136 LEU I CA 1
ATOM 8982 C C . LEU I 1 136 ? 24.071 -29.441 43.121 1.00 57.98 136 LEU I C 1
ATOM 8983 O O . LEU I 1 136 ? 24.726 -28.561 42.543 1.00 58.14 136 LEU I O 1
ATOM 8988 N N . ALA I 1 137 ? 24.613 -30.537 43.660 1.00 57.61 137 ALA I N 1
ATOM 8989 C CA . ALA I 1 137 ? 26.053 -30.795 43.625 1.00 57.45 137 ALA I CA 1
ATOM 8990 C C . ALA I 1 137 ? 26.529 -30.935 42.191 1.00 57.06 137 ALA I C 1
ATOM 8991 O O . ALA I 1 137 ? 27.662 -30.577 41.857 1.00 56.87 137 ALA I O 1
ATOM 8993 N N . ARG I 1 138 ? 25.647 -31.456 41.348 1.00 56.50 138 ARG I N 1
ATOM 8994 C CA . ARG I 1 138 ? 25.974 -31.684 39.954 1.00 56.25 138 ARG I CA 1
ATOM 8995 C C . ARG I 1 138 ? 25.900 -30.408 39.103 1.00 55.74 138 ARG I C 1
ATOM 8996 O O . ARG I 1 138 ? 26.152 -30.457 37.901 1.00 55.74 138 ARG I O 1
ATOM 9004 N N . LEU I 1 139 ? 25.563 -29.282 39.735 1.00 55.22 139 LEU I N 1
ATOM 9005 C CA . LEU I 1 139 ? 25.479 -27.976 39.066 1.00 54.90 139 LEU I CA 1
ATOM 9006 C C . LEU I 1 139 ? 26.519 -26.997 39.601 1.00 55.06 139 LEU I C 1
ATOM 9007 O O . LEU I 1 139 ? 26.528 -25.817 39.238 1.00 54.98 139 LEU I O 1
ATOM 9012 N N . ILE I 1 140 ? 27.372 -27.502 40.487 1.00 55.10 140 ILE I N 1
ATOM 9013 C CA . ILE I 1 140 ? 28.572 -26.815 40.949 1.00 55.13 140 ILE I CA 1
ATOM 9014 C C . ILE I 1 140 ? 29.487 -26.497 39.762 1.00 54.79 140 ILE I C 1
ATOM 9015 O O . ILE I 1 140 ? 29.538 -27.260 38.801 1.00 54.57 140 ILE I O 1
ATOM 9021 N N . ARG J 1 8 ? 32.051 -32.423 55.882 1.00 51.32 8 ARG J N 1
ATOM 9022 C CA . ARG J 1 8 ? 33.031 -31.539 55.186 1.00 51.29 8 ARG J CA 1
ATOM 9023 C C . ARG J 1 8 ? 32.337 -30.309 54.570 1.00 50.93 8 ARG J C 1
ATOM 9024 O O . ARG J 1 8 ? 31.115 -30.285 54.434 1.00 50.85 8 ARG J O 1
ATOM 9026 N N . LEU J 1 9 ? 33.120 -29.290 54.212 1.00 50.42 9 LEU J N 1
ATOM 9027 C CA . LEU J 1 9 ? 32.580 -28.055 53.633 1.00 49.63 9 LEU J CA 1
ATOM 9028 C C . LEU J 1 9 ? 31.780 -28.301 52.346 1.00 49.51 9 LEU J C 1
ATOM 9029 O O . LEU J 1 9 ? 30.801 -27.600 52.069 1.00 49.11 9 LEU J O 1
ATOM 9034 N N . ASP J 1 10 ? 32.194 -29.314 51.586 1.00 49.65 10 ASP J N 1
ATOM 9035 C CA . ASP J 1 10 ? 31.579 -29.658 50.295 1.00 49.88 10 ASP J CA 1
ATOM 9036 C C . ASP J 1 10 ? 30.179 -30.235 50.432 1.00 49.92 10 ASP J C 1
ATOM 9037 O O . ASP J 1 10 ? 29.481 -30.414 49.432 1.00 50.43 10 ASP J O 1
ATOM 9042 N N . ASP J 1 11 ? 29.788 -30.539 51.665 1.00 49.95 11 ASP J N 1
ATOM 9043 C CA . ASP J 1 11 ? 28.457 -31.043 51.977 1.00 50.12 11 ASP J CA 1
ATOM 9044 C C . ASP J 1 11 ? 27.504 -29.934 52.412 1.00 49.67 11 ASP J C 1
ATOM 9045 O O . ASP J 1 11 ? 26.304 -30.167 52.515 1.00 50.14 11 ASP J O 1
ATOM 9050 N N . GLN J 1 12 ? 28.043 -28.740 52.654 1.00 49.09 12 GLN J N 1
ATOM 9051 C CA . GLN J 1 12 ? 27.284 -27.608 53.202 1.00 48.42 12 GLN J CA 1
ATOM 9052 C C . GLN J 1 12 ? 26.476 -26.923 52.123 1.00 47.25 12 GLN J C 1
ATOM 9053 O O . GLN J 1 12 ? 27.015 -26.532 51.097 1.00 47.24 12 GLN J O 1
ATOM 9059 N N . ILE J 1 13 ? 25.184 -26.760 52.365 1.00 46.30 13 ILE J N 1
ATOM 9060 C CA . ILE J 1 13 ? 24.281 -26.229 51.350 1.00 45.36 13 ILE J CA 1
ATOM 9061 C C . ILE J 1 13 ? 24.670 -24.827 50.856 1.00 44.55 13 ILE J C 1
ATOM 9062 O O . ILE J 1 13 ? 24.523 -24.529 49.679 1.00 44.69 13 ILE J O 1
ATOM 9067 N N . GLY J 1 14 ? 25.205 -23.994 51.743 1.00 43.70 14 GLY J N 1
ATOM 9068 C CA . GLY J 1 14 ? 25.639 -22.653 51.369 1.00 42.78 14 GLY J CA 1
ATOM 9069 C C . GLY J 1 14 ? 26.763 -22.614 50.340 1.00 42.34 14 GLY J C 1
ATOM 9070 O O . GLY J 1 14 ? 26.713 -21.836 49.379 1.00 41.76 14 GLY J O 1
ATOM 9071 N N . PHE J 1 15 ? 27.773 -23.453 50.562 1.00 41.88 15 PHE J N 1
ATOM 9072 C CA . PHE J 1 15 ? 28.927 -23.596 49.671 1.00 41.65 15 PHE J CA 1
ATOM 9073 C C . PHE J 1 15 ? 28.495 -24.115 48.305 1.00 41.81 15 PHE J C 1
ATOM 9074 O O . PHE J 1 15 ? 28.887 -23.560 47.274 1.00 40.94 15 PHE J O 1
ATOM 9082 N N . ILE J 1 16 ? 27.689 -25.181 48.321 1.00 42.31 16 ILE J N 1
ATOM 9083 C CA . ILE J 1 16 ? 27.053 -25.733 47.121 1.00 42.77 16 ILE J CA 1
ATOM 9084 C C . ILE J 1 16 ? 26.333 -24.626 46.347 1.00 43.02 16 ILE J C 1
ATOM 9085 O O . ILE J 1 16 ? 26.617 -24.397 45.169 1.00 42.87 16 ILE J O 1
ATOM 9090 N N . LEU J 1 17 ? 25.408 -23.946 47.028 1.00 42.97 17 LEU J N 1
ATOM 9091 C CA . LEU J 1 17 ? 24.604 -22.881 46.426 1.00 43.00 17 LEU J CA 1
ATOM 9092 C C . LEU J 1 17 ? 25.444 -21.785 45.782 1.00 42.77 17 LEU J C 1
ATOM 9093 O O . LEU J 1 17 ? 25.161 -21.358 44.661 1.00 42.98 17 LEU J O 1
ATOM 9098 N N . ARG J 1 18 ? 26.471 -21.334 46.490 1.00 42.62 18 ARG J N 1
ATOM 9099 C CA . ARG J 1 18 ? 27.367 -20.307 45.964 1.00 42.82 18 ARG J CA 1
ATOM 9100 C C . ARG J 1 18 ? 28.062 -20.749 44.693 1.00 42.77 18 ARG J C 1
ATOM 9101 O O . ARG J 1 18 ? 28.216 -19.961 43.754 1.00 43.04 18 ARG J O 1
ATOM 9109 N N . GLN J 1 19 ? 28.478 -22.010 44.675 1.00 42.95 19 GLN J N 1
ATOM 9110 C CA . GLN J 1 19 ? 29.198 -22.584 43.547 1.00 43.25 19 GLN J CA 1
ATOM 9111 C C . GLN J 1 19 ? 28.301 -22.713 42.320 1.00 43.55 19 GLN J C 1
ATOM 9112 O O . GLN J 1 19 ? 28.691 -22.334 41.212 1.00 43.41 19 GLN J O 1
ATOM 9118 N N . ALA J 1 20 ? 27.096 -23.242 42.534 1.00 43.90 20 ALA J N 1
ATOM 9119 C CA . ALA J 1 20 ? 26.085 -23.314 41.495 1.00 43.93 20 ALA J CA 1
ATOM 9120 C C . ALA J 1 20 ? 25.807 -21.916 40.960 1.00 44.32 20 ALA J C 1
ATOM 9121 O O . ALA J 1 20 ? 25.526 -21.746 39.785 1.00 45.37 20 ALA J O 1
ATOM 9123 N N . ASN J 1 21 ? 25.918 -20.914 41.818 1.00 44.59 21 ASN J N 1
ATOM 9124 C CA . ASN J 1 21 ? 25.743 -19.525 41.405 1.00 44.74 21 ASN J CA 1
ATOM 9125 C C . ASN J 1 21 ? 26.881 -18.982 40.549 1.00 44.24 21 ASN J C 1
ATOM 9126 O O . ASN J 1 21 ? 26.641 -18.325 39.542 1.00 43.81 21 ASN J O 1
ATOM 9131 N N . GLN J 1 22 ? 28.119 -19.247 40.976 1.00 44.23 22 GLN J N 1
ATOM 9132 C CA . GLN J 1 22 ? 29.316 -18.774 40.275 1.00 43.62 22 GLN J CA 1
ATOM 9133 C C . GLN J 1 22 ? 29.353 -19.376 38.888 1.00 43.80 22 GLN J C 1
ATOM 9134 O O . GLN J 1 22 ? 29.747 -18.706 37.936 1.00 44.28 22 GLN J O 1
ATOM 9140 N N . ARG J 1 23 ? 28.927 -20.634 38.784 1.00 43.62 23 ARG J N 1
ATOM 9141 C CA . ARG J 1 23 ? 28.850 -21.330 37.514 1.00 43.66 23 ARG J CA 1
ATOM 9142 C C . ARG J 1 23 ? 27.804 -20.731 36.578 1.00 43.90 23 ARG J C 1
ATOM 9143 O O . ARG J 1 23 ? 28.068 -20.562 35.376 1.00 44.11 23 ARG J O 1
ATOM 9151 N N . TYR J 1 24 ? 26.619 -20.433 37.114 1.00 43.70 24 TYR J N 1
ATOM 9152 C CA . TYR J 1 24 ? 25.587 -19.766 36.333 1.00 43.64 24 TYR J CA 1
ATOM 9153 C C . TYR J 1 24 ? 26.059 -18.379 35.868 1.00 43.47 24 TYR J C 1
ATOM 9154 O O . TYR J 1 24 ? 25.802 -17.974 34.729 1.00 43.92 24 TYR J O 1
ATOM 9163 N N . ALA J 1 25 ? 26.736 -17.656 36.757 1.00 43.02 25 ALA J N 1
ATOM 9164 C CA . ALA J 1 25 ? 27.242 -16.326 36.452 1.00 42.70 25 ALA J CA 1
ATOM 9165 C C . ALA J 1 25 ? 28.210 -16.376 35.270 1.00 42.66 25 ALA J C 1
ATOM 9166 O O . ALA J 1 25 ? 28.212 -15.470 34.438 1.00 42.46 25 ALA J O 1
ATOM 9168 N N . ALA J 1 26 ? 28.997 -17.455 35.204 1.00 42.60 26 ALA J N 1
ATOM 9169 C CA . ALA J 1 26 ? 30.012 -17.661 34.179 1.00 43.07 26 ALA J CA 1
ATOM 9170 C C . ALA J 1 26 ? 29.420 -18.146 32.866 1.00 43.27 26 ALA J C 1
ATOM 9171 O O . ALA J 1 26 ? 29.965 -17.873 31.806 1.00 43.57 26 ALA J O 1
ATOM 9173 N N . LEU J 1 27 ? 28.310 -18.870 32.931 1.00 43.28 27 LEU J N 1
ATOM 9174 C CA . LEU J 1 27 ? 27.581 -19.217 31.717 1.00 42.62 27 LEU J CA 1
ATOM 9175 C C . LEU J 1 27 ? 26.781 -18.015 31.217 1.00 42.96 27 LEU J C 1
ATOM 9176 O O . LEU J 1 27 ? 26.691 -17.794 30.010 1.00 42.95 27 LEU J O 1
ATOM 9181 N N . PHE J 1 28 ? 26.196 -17.242 32.134 1.00 43.18 28 PHE J N 1
ATOM 9182 C CA . PHE J 1 28 ? 25.486 -16.017 31.740 1.00 43.27 28 PHE J CA 1
ATOM 9183 C C . PHE J 1 28 ? 26.428 -15.009 31.077 1.00 43.57 28 PHE J C 1
ATOM 9184 O O . PHE J 1 28 ? 26.155 -14.532 29.979 1.00 43.23 28 PHE J O 1
ATOM 9192 N N . ALA J 1 29 ? 27.552 -14.717 31.728 1.00 44.52 29 ALA J N 1
ATOM 9193 C CA . ALA J 1 29 ? 28.539 -13.780 31.175 1.00 45.28 29 ALA J CA 1
ATOM 9194 C C . ALA J 1 29 ? 29.139 -14.216 29.827 1.00 45.87 29 ALA J C 1
ATOM 9195 O O . ALA J 1 29 ? 29.510 -13.374 29.008 1.00 46.11 29 ALA J O 1
ATOM 9197 N N . ASN J 1 30 ? 29.230 -15.525 29.600 1.00 46.48 30 ASN J N 1
ATOM 9198 C CA . ASN J 1 30 ? 29.768 -16.053 28.345 1.00 46.83 30 ASN J CA 1
ATOM 9199 C C . ASN J 1 30 ? 28.723 -16.182 27.241 1.00 47.17 30 ASN J C 1
ATOM 9200 O O . ASN J 1 30 ? 29.059 -16.155 26.050 1.00 47.59 30 ASN J O 1
ATOM 9205 N N . GLY J 1 31 ? 27.456 -16.322 27.621 1.00 47.35 31 GLY J N 1
ATOM 9206 C CA . GLY J 1 31 ? 26.424 -16.630 26.636 1.00 47.37 31 GLY J CA 1
ATOM 9207 C C . GLY J 1 31 ? 25.371 -15.584 26.327 1.00 47.47 31 GLY J C 1
ATOM 9208 O O . GLY J 1 31 ? 24.561 -15.785 25.422 1.00 47.80 31 GLY J O 1
ATOM 9209 N N . ILE J 1 32 ? 25.350 -14.479 27.065 1.00 47.32 32 ILE J N 1
ATOM 9210 C CA . ILE J 1 32 ? 24.293 -13.495 26.848 1.00 47.15 32 ILE J CA 1
ATOM 9211 C C . ILE J 1 32 ? 24.625 -12.460 25.767 1.00 47.49 32 ILE J C 1
ATOM 9212 O O . ILE J 1 32 ? 23.715 -11.942 25.110 1.00 47.46 32 ILE J O 1
ATOM 9217 N N . GLY J 1 33 ? 25.913 -12.146 25.611 1.00 47.49 33 GLY J N 1
ATOM 9218 C CA . GLY J 1 33 ? 26.393 -11.337 24.488 1.00 47.64 33 GLY J CA 1
ATOM 9219 C C . GLY J 1 33 ? 26.014 -9.866 24.385 1.00 47.78 33 GLY J C 1
ATOM 9220 O O . GLY J 1 33 ? 26.430 -9.201 23.442 1.00 47.75 33 GLY J O 1
ATOM 9221 N N . ASN J 1 34 ? 25.235 -9.351 25.335 1.00 47.97 34 ASN J N 1
ATOM 9222 C CA . ASN J 1 34 ? 24.821 -7.939 25.311 1.00 48.27 34 ASN J CA 1
ATOM 9223 C C . ASN J 1 34 ? 25.474 -7.057 26.392 1.00 48.56 34 ASN J C 1
ATOM 9224 O O . ASN J 1 34 ? 25.167 -5.865 26.498 1.00 48.96 34 ASN J O 1
ATOM 9229 N N . GLY J 1 35 ? 26.355 -7.645 27.200 1.00 48.62 35 GLY J N 1
ATOM 9230 C CA . GLY J 1 35 ? 27.105 -6.896 28.203 1.00 48.68 35 GLY J CA 1
ATOM 9231 C C . GLY J 1 35 ? 26.382 -6.704 29.521 1.00 49.17 35 GLY J C 1
ATOM 9232 O O . GLY J 1 35 ? 26.980 -6.221 30.488 1.00 49.35 35 GLY J O 1
ATOM 9233 N N . LEU J 1 36 ? 25.098 -7.074 29.564 1.00 49.25 36 LEU J N 1
ATOM 9234 C CA . LEU J 1 36 ? 24.277 -6.926 30.772 1.00 48.96 36 LEU J CA 1
ATOM 9235 C C . LEU J 1 36 ? 24.541 -8.046 31.763 1.00 49.17 36 LEU J C 1
ATOM 9236 O O . LEU J 1 36 ? 24.644 -9.216 31.382 1.00 49.19 36 LEU J O 1
ATOM 9241 N N . THR J 1 37 ? 24.634 -7.671 33.039 1.00 49.41 37 THR J N 1
ATOM 9242 C CA . THR J 1 37 ? 24.739 -8.621 34.147 1.00 49.34 37 THR J CA 1
ATOM 9243 C C . THR J 1 37 ? 23.382 -9.298 34.363 1.00 49.47 37 THR J C 1
ATOM 9244 O O . THR J 1 37 ? 22.371 -8.843 33.797 1.00 49.94 37 THR J O 1
ATOM 9248 N N . PRO J 1 38 ? 23.345 -10.403 35.146 1.00 49.24 38 PRO J N 1
ATOM 9249 C CA . PRO J 1 38 ? 22.088 -11.127 35.373 1.00 49.03 38 PRO J CA 1
ATOM 9250 C C . PRO J 1 38 ? 20.929 -10.299 35.923 1.00 48.59 38 PRO J C 1
ATOM 9251 O O . PRO J 1 38 ? 19.791 -10.562 35.551 1.00 49.00 38 PRO J O 1
ATOM 9255 N N . THR J 1 39 ? 21.211 -9.315 36.776 1.00 48.11 39 THR J N 1
ATOM 9256 C CA . THR J 1 39 ? 20.150 -8.523 37.416 1.00 48.08 39 THR J CA 1
ATOM 9257 C C . THR J 1 39 ? 19.693 -7.331 36.570 1.00 47.99 39 THR J C 1
ATOM 9258 O O . THR J 1 39 ? 18.535 -6.903 36.664 1.00 48.27 39 THR J O 1
ATOM 9262 N N . GLN J 1 40 ? 20.598 -6.793 35.757 1.00 47.41 40 GLN J N 1
ATOM 9263 C CA . GLN J 1 40 ? 20.218 -5.837 34.719 1.00 47.10 40 GLN J CA 1
ATOM 9264 C C . GLN J 1 40 ? 19.291 -6.543 33.732 1.00 46.85 40 GLN J C 1
ATOM 9265 O O . GLN J 1 40 ? 18.295 -5.973 33.284 1.00 46.79 40 GLN J O 1
ATOM 9271 N N . TRP J 1 41 ? 19.632 -7.788 33.405 1.00 46.53 41 TRP J N 1
ATOM 9272 C CA . TRP J 1 41 ? 18.818 -8.609 32.518 1.00 46.49 41 TRP J CA 1
ATOM 9273 C C . TRP J 1 41 ? 17.429 -8.882 33.101 1.00 46.40 41 TRP J C 1
ATOM 9274 O O . TRP J 1 41 ? 16.421 -8.727 32.405 1.00 46.71 41 TRP J O 1
ATOM 9285 N N . ALA J 1 42 ? 17.405 -9.307 34.365 1.00 46.07 42 ALA J N 1
ATOM 9286 C CA . ALA J 1 42 ? 16.185 -9.537 35.133 1.00 45.99 42 ALA J CA 1
ATOM 9287 C C . ALA J 1 42 ? 15.260 -8.309 35.164 1.00 46.15 42 ALA J C 1
ATOM 9288 O O . ALA J 1 42 ? 14.051 -8.423 34.922 1.00 46.13 42 ALA J O 1
ATOM 9290 N N . ALA J 1 43 ? 15.836 -7.142 35.455 1.00 46.25 43 ALA J N 1
ATOM 9291 C CA . ALA J 1 43 ? 15.097 -5.874 35.442 1.00 46.49 43 ALA J CA 1
ATOM 9292 C C . ALA J 1 43 ? 14.509 -5.570 34.058 1.00 46.74 43 ALA J C 1
ATOM 9293 O O . ALA J 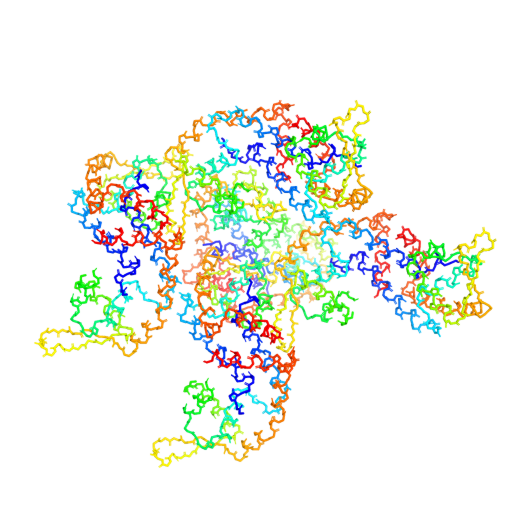1 43 ? 13.327 -5.233 33.948 1.00 46.80 43 ALA J O 1
ATOM 9295 N N . LEU J 1 44 ? 15.341 -5.698 33.018 1.00 46.76 44 LEU J N 1
ATOM 9296 C CA . LEU J 1 44 ? 14.911 -5.568 31.616 1.00 47.17 44 LEU J CA 1
ATOM 9297 C C . LEU J 1 44 ? 13.768 -6.516 31.242 1.00 47.27 44 LEU J C 1
ATOM 9298 O O . LEU J 1 44 ? 12.774 -6.081 30.669 1.00 46.91 44 LEU J O 1
ATOM 9303 N N . VAL J 1 45 ? 13.928 -7.801 31.561 1.00 47.59 45 VAL J N 1
ATOM 9304 C CA . VAL J 1 45 ? 12.893 -8.805 31.308 1.00 48.20 45 VAL J CA 1
ATOM 9305 C C . VAL J 1 45 ? 11.570 -8.447 31.993 1.00 48.72 45 VAL J C 1
ATOM 9306 O O . VAL J 1 45 ? 10.543 -8.364 31.336 1.00 48.34 45 VAL J O 1
ATOM 9310 N N . ARG J 1 46 ? 11.614 -8.239 33.311 1.00 49.66 46 ARG J N 1
ATOM 9311 C CA . ARG J 1 46 ? 10.433 -7.847 34.086 1.00 50.56 46 ARG J CA 1
ATOM 9312 C C . ARG J 1 46 ? 9.688 -6.666 33.459 1.00 51.39 46 ARG J C 1
ATOM 9313 O O . ARG J 1 46 ? 8.477 -6.736 33.278 1.00 51.95 46 ARG J O 1
ATOM 9321 N N . LEU J 1 47 ? 10.409 -5.596 33.121 1.00 52.18 47 LEU J N 1
ATOM 9322 C CA . LEU J 1 47 ? 9.808 -4.438 32.464 1.00 52.83 47 LEU J CA 1
ATOM 9323 C C . LEU J 1 47 ? 9.104 -4.793 31.157 1.00 53.61 47 LEU J C 1
ATOM 9324 O O . LEU J 1 47 ? 8.121 -4.144 30.779 1.00 53.80 47 LEU J O 1
ATOM 9329 N N . GLY J 1 48 ? 9.606 -5.818 30.470 1.00 54.27 48 GLY J N 1
ATOM 9330 C CA . GLY J 1 48 ? 8.944 -6.340 29.274 1.00 55.17 48 GLY J CA 1
ATOM 9331 C C . GLY J 1 48 ? 7.646 -7.065 29.595 1.00 55.95 48 GLY J C 1
ATOM 9332 O O . GLY J 1 48 ? 6.718 -7.072 28.789 1.00 56.02 48 GLY J O 1
ATOM 9333 N N . GLU J 1 49 ? 7.579 -7.685 30.769 1.00 56.66 49 GLU J N 1
ATOM 9334 C CA . GLU J 1 49 ? 6.349 -8.324 31.216 1.00 57.80 49 GLU J CA 1
ATOM 9335 C C . GLU J 1 49 ? 5.349 -7.268 31.671 1.00 58.09 49 GLU J C 1
ATOM 9336 O O . GLU J 1 49 ? 4.225 -7.217 31.174 1.00 58.24 49 GLU J O 1
ATOM 9342 N N . THR J 1 50 ? 5.785 -6.421 32.606 1.00 58.48 50 THR J N 1
ATOM 9343 C CA . THR J 1 50 ? 4.905 -5.499 33.330 1.00 58.97 50 THR J CA 1
ATOM 9344 C C . THR J 1 50 ? 4.561 -4.197 32.592 1.00 59.18 50 THR J C 1
ATOM 9345 O O . THR J 1 50 ? 3.688 -3.437 33.038 1.00 59.36 50 THR J O 1
ATOM 9349 N N . GLY J 1 51 ? 5.241 -3.933 31.477 1.00 59.14 51 GLY J N 1
ATOM 9350 C CA . GLY J 1 51 ? 5.168 -2.614 30.847 1.00 59.08 51 GLY J CA 1
ATOM 9351 C C . GLY J 1 51 ? 5.545 -1.530 31.856 1.00 58.91 51 GLY J C 1
ATOM 9352 O O . GLY J 1 51 ? 6.353 -1.793 32.753 1.00 58.77 51 GLY J O 1
ATOM 9353 N N . PRO J 1 52 ? 4.951 -0.319 31.729 1.00 58.77 52 PRO J N 1
ATOM 9354 C CA . PRO J 1 52 ? 5.244 0.812 32.627 1.00 58.58 52 PRO J CA 1
ATOM 9355 C C . PRO J 1 52 ? 4.917 0.486 34.084 1.00 58.66 52 PRO J C 1
ATOM 9356 O O . PRO J 1 52 ? 3.787 0.090 34.400 1.00 58.52 52 PRO J O 1
ATOM 9360 N N . CYS J 1 53 ? 5.906 0.665 34.957 1.00 58.68 53 CYS J N 1
ATOM 9361 C CA . CYS J 1 53 ? 5.852 0.150 36.319 1.00 58.61 53 CYS J CA 1
ATOM 9362 C C . CYS J 1 53 ? 6.639 1.078 37.252 1.00 58.40 53 CYS J C 1
ATOM 9363 O O . CYS J 1 53 ? 7.700 1.578 36.859 1.00 58.05 53 CYS J O 1
ATOM 9366 N N . PRO J 1 54 ? 6.126 1.316 38.487 1.00 58.21 54 PRO J N 1
ATOM 9367 C CA . PRO J 1 54 ? 6.874 2.114 39.472 1.00 57.90 54 PRO J CA 1
ATOM 9368 C C . PRO J 1 54 ? 8.240 1.487 39.720 1.00 57.79 54 PRO J C 1
ATOM 9369 O O . PRO J 1 54 ? 8.346 0.264 39.742 1.00 58.03 54 PRO J O 1
ATOM 9373 N N . GLN J 1 55 ? 9.274 2.306 39.891 1.00 57.78 55 GLN J N 1
ATOM 9374 C CA . GLN J 1 55 ? 10.641 1.784 40.020 1.00 57.92 55 GLN J CA 1
ATOM 9375 C C . GLN J 1 55 ? 10.811 0.776 41.175 1.00 57.49 55 GLN J C 1
ATOM 9376 O O . GLN J 1 55 ? 11.443 -0.275 41.010 1.00 57.50 55 GLN J O 1
ATOM 9382 N N . ASN J 1 56 ? 10.245 1.100 42.333 1.00 56.86 56 ASN J N 1
ATOM 9383 C CA . ASN J 1 56 ? 10.409 0.270 43.518 1.00 56.42 56 ASN J CA 1
ATOM 9384 C C . ASN J 1 56 ? 9.576 -1.008 43.491 1.00 55.84 56 ASN J C 1
ATOM 9385 O O . ASN J 1 56 ? 9.953 -2.006 44.103 1.00 55.60 56 ASN J O 1
ATOM 9390 N N . GLN J 1 57 ? 8.450 -0.970 42.781 1.00 55.17 57 GLN J N 1
ATOM 9391 C CA . GLN J 1 57 ? 7.650 -2.159 42.533 1.00 54.95 57 GLN J CA 1
ATOM 9392 C C . GLN J 1 57 ? 8.383 -3.108 41.571 1.00 54.06 57 GLN J C 1
ATOM 9393 O O . GLN J 1 57 ? 8.211 -4.323 41.651 1.00 54.26 57 GLN J O 1
ATOM 9399 N N . LEU J 1 58 ? 9.204 -2.556 40.675 1.00 52.87 58 LEU J N 1
ATOM 9400 C CA . LEU J 1 58 ? 10.074 -3.376 39.832 1.00 52.30 58 LEU J CA 1
ATOM 9401 C C . LEU J 1 58 ? 11.111 -4.110 40.685 1.00 51.96 58 LEU J C 1
ATOM 9402 O O . LEU J 1 58 ? 11.392 -5.292 40.457 1.00 51.31 58 LEU J O 1
ATOM 9407 N N . GLY J 1 59 ? 11.665 -3.397 41.665 1.00 51.76 59 GLY J N 1
ATOM 9408 C CA . GLY J 1 59 ? 12.595 -3.973 42.625 1.00 51.58 59 GLY J CA 1
ATOM 9409 C C . GLY J 1 59 ? 12.005 -5.136 43.398 1.00 51.91 59 GLY J C 1
ATOM 9410 O O . GLY J 1 59 ? 12.664 -6.162 43.589 1.00 51.76 59 GLY J O 1
ATOM 9411 N N . ARG J 1 60 ? 10.756 -4.985 43.828 1.00 52.08 60 ARG J N 1
ATOM 9412 C CA . ARG J 1 60 ? 10.121 -5.984 44.695 1.00 53.01 60 ARG J CA 1
ATOM 9413 C C . ARG J 1 60 ? 9.737 -7.229 43.917 1.00 52.67 60 ARG J C 1
ATOM 9414 O O . ARG J 1 60 ? 9.819 -8.349 44.439 1.00 52.94 60 ARG J O 1
ATOM 9422 N N . LEU J 1 61 ? 9.347 -7.023 42.660 1.00 52.36 61 LEU J N 1
ATOM 9423 C CA . LEU J 1 61 ? 9.032 -8.115 41.745 1.00 51.82 61 LEU J CA 1
ATOM 9424 C C . LEU J 1 61 ? 10.285 -8.878 41.294 1.00 51.96 61 LEU J C 1
ATOM 9425 O O . LEU J 1 61 ? 10.186 -10.022 40.845 1.00 52.21 61 LEU J O 1
ATOM 9430 N N . THR J 1 62 ? 11.454 -8.250 41.425 1.00 51.94 62 THR J N 1
ATOM 9431 C CA . THR J 1 62 ? 12.726 -8.878 41.019 1.00 52.24 62 THR J CA 1
ATOM 9432 C C . THR J 1 62 ? 13.708 -9.120 42.169 1.00 52.57 62 THR J C 1
ATOM 9433 O O . THR J 1 62 ? 14.907 -9.275 41.922 1.00 52.67 62 THR J O 1
ATOM 9437 N N . ALA J 1 63 ? 13.192 -9.147 43.405 1.00 53.31 63 ALA J N 1
ATOM 9438 C CA . ALA J 1 63 ? 13.966 -9.382 44.639 1.00 53.78 63 ALA J CA 1
ATOM 9439 C C . ALA J 1 63 ? 15.216 -8.503 44.768 1.00 54.52 63 ALA J C 1
ATOM 9440 O O . ALA J 1 63 ? 16.300 -8.976 45.097 1.00 54.06 63 ALA J O 1
ATOM 9450 N N . ASP J 1 65 ? 16.290 -4.581 46.431 1.00 58.30 65 ASP J N 1
ATOM 9451 C CA . ASP J 1 65 ? 15.820 -3.460 47.244 1.00 58.68 65 ASP J CA 1
ATOM 9452 C C . ASP J 1 65 ? 15.860 -2.149 46.459 1.00 58.85 65 ASP J C 1
ATOM 9453 O O . ASP J 1 65 ? 16.314 -2.120 45.313 1.00 59.12 65 ASP J O 1
ATOM 9458 N N . ALA J 1 66 ? 15.374 -1.080 47.085 1.00 59.11 66 ALA J N 1
ATOM 9459 C CA . ALA J 1 66 ? 15.305 0.254 46.483 1.00 59.16 66 ALA J CA 1
ATOM 9460 C C . ALA J 1 66 ? 16.641 0.737 45.910 1.00 59.10 66 ALA J C 1
ATOM 9461 O O . ALA J 1 66 ? 16.688 1.248 44.792 1.00 58.95 66 ALA J O 1
ATOM 9463 N N . ALA J 1 67 ? 17.714 0.570 46.681 1.00 59.18 67 ALA J N 1
ATOM 9464 C CA . ALA J 1 67 ? 19.046 1.037 46.291 1.00 59.13 67 ALA J CA 1
ATOM 9465 C C . ALA J 1 67 ? 19.610 0.209 45.140 1.00 59.22 67 ALA J C 1
ATOM 9466 O O . ALA J 1 67 ? 20.128 0.774 44.164 1.00 59.58 67 ALA J O 1
ATOM 9468 N N . THR J 1 68 ? 19.496 -1.119 45.250 1.00 58.92 68 THR J N 1
ATOM 9469 C CA . THR J 1 68 ? 19.953 -2.037 44.202 1.00 58.47 68 THR J CA 1
ATOM 9470 C C . THR J 1 68 ? 19.252 -1.736 42.883 1.00 58.63 68 THR J C 1
ATOM 9471 O O . THR J 1 68 ? 19.915 -1.459 41.894 1.00 58.64 68 THR J O 1
ATOM 9475 N N . ILE J 1 69 ? 17.919 -1.777 42.874 1.00 58.76 69 ILE J N 1
ATOM 9476 C CA . ILE J 1 69 ? 17.159 -1.545 41.639 1.00 59.09 69 ILE J CA 1
ATOM 9477 C C . ILE J 1 69 ? 17.363 -0.151 41.057 1.00 59.19 69 ILE J C 1
ATOM 9478 O O . ILE J 1 69 ? 17.415 0.010 39.843 1.00 59.34 69 ILE J O 1
ATOM 9483 N N . LYS J 1 70 ? 17.499 0.843 41.933 1.00 59.56 70 LYS J N 1
ATOM 9484 C CA . LYS J 1 70 ? 17.809 2.212 41.537 1.00 59.65 70 LYS J CA 1
ATOM 9485 C C . LYS J 1 70 ? 19.110 2.178 40.747 1.00 59.64 70 LYS J C 1
ATOM 9486 O O . LYS J 1 70 ? 19.212 2.768 39.669 1.00 59.79 70 LYS J O 1
ATOM 9492 N N . GLY J 1 71 ? 20.088 1.456 41.293 1.00 59.52 71 GLY J N 1
ATOM 9493 C CA . GLY J 1 71 ? 21.392 1.275 40.664 1.00 59.20 71 GLY J CA 1
ATOM 9494 C C . GLY J 1 71 ? 21.311 0.640 39.274 1.00 59.00 71 GLY J C 1
ATOM 9495 O O . GLY J 1 71 ? 21.898 1.174 38.326 1.00 59.11 71 GLY J O 1
ATOM 9496 N N . VAL J 1 72 ? 20.595 -0.481 39.142 1.00 58.48 72 VAL J N 1
ATOM 9497 C CA . VAL J 1 72 ? 20.561 -1.181 37.842 1.00 58.36 72 VAL J CA 1
ATOM 9498 C C . VAL J 1 72 ? 19.775 -0.389 36.779 1.00 58.49 72 VAL J C 1
ATOM 9499 O O . VAL J 1 72 ? 20.195 -0.331 35.616 1.00 58.54 72 VAL J O 1
ATOM 9503 N N . VAL J 1 73 ? 18.672 0.236 37.197 1.00 58.55 73 VAL J N 1
ATOM 9504 C CA . VAL J 1 73 ? 17.840 1.065 36.315 1.00 58.65 73 VAL J CA 1
ATOM 9505 C C . VAL J 1 73 ? 18.644 2.231 35.734 1.00 59.12 73 VAL J C 1
ATOM 9506 O O . VAL J 1 73 ? 18.502 2.568 34.552 1.00 59.13 73 VAL J O 1
ATOM 9510 N N . GLU J 1 74 ? 19.493 2.827 36.572 1.00 59.62 74 GLU J N 1
ATOM 9511 C CA . GLU J 1 74 ? 20.411 3.887 36.149 1.00 60.12 74 GLU J CA 1
ATOM 9512 C C . GLU J 1 74 ? 21.493 3.381 35.175 1.00 60.09 74 GLU J C 1
ATOM 9513 O O . GLU J 1 74 ? 21.942 4.131 34.307 1.00 59.95 74 GLU J O 1
ATOM 9519 N N . ARG J 1 75 ? 21.902 2.118 35.329 1.00 60.22 75 ARG J N 1
ATOM 9520 C CA . ARG J 1 75 ? 22.855 1.475 34.413 1.00 60.47 75 ARG J CA 1
ATOM 9521 C C . ARG J 1 75 ? 22.181 1.103 33.088 1.00 60.04 75 ARG J C 1
ATOM 9522 O O . ARG J 1 75 ? 22.788 1.213 32.014 1.00 60.05 75 ARG J O 1
ATOM 9530 N N . LEU J 1 76 ? 20.928 0.662 33.181 1.00 59.50 76 LEU J N 1
ATOM 9531 C CA . LEU J 1 76 ? 20.059 0.488 32.022 1.00 59.07 76 LEU J CA 1
ATOM 9532 C C . LEU J 1 76 ? 19.845 1.814 31.295 1.00 59.18 76 LEU J C 1
ATOM 9533 O O . LEU J 1 76 ? 19.828 1.860 30.064 1.00 58.89 76 LEU J O 1
ATOM 9538 N N . ASP J 1 77 ? 19.681 2.882 32.076 1.00 59.47 77 ASP J N 1
ATOM 9539 C CA . ASP J 1 77 ? 19.525 4.241 31.560 1.00 59.84 77 ASP J CA 1
ATOM 9540 C C . ASP J 1 77 ? 20.754 4.718 30.783 1.00 59.95 77 ASP J C 1
ATOM 9541 O O . ASP J 1 77 ? 20.631 5.230 29.664 1.00 59.63 77 ASP J O 1
ATOM 9546 N N . LYS J 1 78 ? 21.929 4.543 31.391 1.00 60.25 78 LYS J N 1
ATOM 9547 C CA . LYS J 1 78 ? 23.221 4.905 30.796 1.00 60.61 78 LYS J CA 1
ATOM 9548 C C . LYS J 1 78 ? 23.424 4.232 29.439 1.00 60.52 78 LYS J C 1
ATOM 9549 O O . LYS J 1 78 ? 24.146 4.748 28.587 1.00 60.59 78 LYS J O 1
ATOM 9555 N N . ARG J 1 79 ? 22.782 3.079 29.257 1.00 60.51 79 ARG J N 1
ATOM 9556 C CA . ARG J 1 79 ? 22.857 2.312 28.016 1.00 60.73 79 ARG J CA 1
ATOM 9557 C C . ARG J 1 79 ? 21.703 2.624 27.051 1.00 60.39 79 ARG J C 1
ATOM 9558 O O . ARG J 1 79 ? 21.639 2.067 25.955 1.00 60.10 79 ARG J O 1
ATOM 9566 N N . GLY J 1 80 ? 20.801 3.515 27.465 1.00 60.36 80 GLY J N 1
ATOM 9567 C CA . GLY J 1 80 ? 19.682 3.965 26.626 1.00 60.25 80 GLY J CA 1
ATOM 9568 C C . GLY J 1 80 ? 18.530 2.981 26.488 1.00 60.29 80 GLY J C 1
ATOM 9569 O O . GLY J 1 80 ? 17.850 2.958 25.461 1.00 60.11 80 GLY J O 1
ATOM 9570 N N . LEU J 1 81 ? 18.294 2.186 27.530 1.00 60.41 81 LEU J N 1
ATOM 9571 C CA . LEU J 1 81 ? 17.367 1.050 27.447 1.00 60.65 81 LEU J CA 1
ATOM 9572 C C . LEU J 1 81 ? 16.069 1.227 28.235 1.00 60.81 81 LEU J C 1
ATOM 9573 O O . LEU J 1 81 ? 15.126 0.453 28.071 1.00 60.82 81 LEU J O 1
ATOM 9578 N N . ILE J 1 82 ? 16.024 2.231 29.101 1.00 61.16 82 ILE J N 1
ATOM 9579 C CA . ILE J 1 82 ? 14.800 2.517 29.834 1.00 61.40 82 ILE J CA 1
ATOM 9580 C C . ILE J 1 82 ? 14.310 3.937 29.542 1.00 61.93 82 ILE J C 1
ATOM 9581 O O . ILE J 1 82 ? 15.049 4.769 29.011 1.00 61.76 82 ILE J O 1
ATOM 9586 N N . GLN J 1 83 ? 13.046 4.188 29.868 1.00 62.55 83 GLN J N 1
ATOM 9587 C CA . GLN J 1 83 ? 12.470 5.519 29.782 1.00 63.16 83 GLN J CA 1
ATOM 9588 C C . GLN J 1 83 ? 11.480 5.720 30.924 1.00 63.19 83 GLN J C 1
ATOM 9589 O O . GLN J 1 83 ? 10.767 4.788 31.315 1.00 63.02 83 GLN J O 1
ATOM 9595 N N . ARG J 1 84 ? 11.463 6.936 31.462 1.00 63.42 84 ARG J N 1
ATOM 9596 C CA . ARG J 1 84 ? 10.532 7.303 32.526 1.00 63.79 84 ARG J CA 1
ATOM 9597 C C . ARG J 1 84 ? 9.424 8.195 31.968 1.00 63.70 84 ARG J C 1
ATOM 9598 O O . ARG J 1 84 ? 9.639 8.974 31.028 1.00 63.83 84 ARG J O 1
ATOM 9606 N N . SER J 1 85 ? 8.236 8.063 32.546 1.00 63.44 85 SER J N 1
ATOM 9607 C CA . SER J 1 85 ? 7.054 8.731 32.022 1.00 63.27 85 SER J CA 1
ATOM 9608 C C . SER J 1 85 ? 6.040 8.982 33.133 1.00 62.98 85 SER J C 1
ATOM 9609 O O . SER J 1 85 ? 5.968 8.221 34.096 1.00 63.02 85 SER J O 1
ATOM 9612 N N . ALA J 1 86 ? 5.269 10.055 32.999 1.00 62.56 86 ALA J N 1
ATOM 9613 C CA . ALA J 1 86 ? 4.208 10.360 33.953 1.00 62.37 86 ALA J CA 1
ATOM 9614 C C . ALA J 1 86 ? 3.152 9.258 33.950 1.00 62.27 86 ALA J C 1
ATOM 9615 O O . ALA J 1 86 ? 2.750 8.775 32.884 1.00 62.13 86 ALA J O 1
ATOM 9617 N N . ASP J 1 87 ? 2.730 8.860 35.149 1.00 62.23 87 ASP J N 1
ATOM 9618 C CA . ASP J 1 87 ? 1.642 7.902 35.337 1.00 62.18 87 ASP J CA 1
ATOM 9619 C C . ASP J 1 87 ? 0.371 8.479 34.725 1.00 62.05 87 ASP J C 1
ATOM 9620 O O . ASP J 1 87 ? -0.068 9.568 35.119 1.00 61.99 87 ASP J O 1
ATOM 9625 N N . PRO J 1 88 ? -0.203 7.768 33.735 1.00 61.95 88 PRO J N 1
ATOM 9626 C CA . PRO J 1 88 ? -1.482 8.147 33.140 1.00 61.93 88 PRO J CA 1
ATOM 9627 C C . PRO J 1 88 ? -2.614 8.133 34.167 1.00 61.91 88 PRO J C 1
ATOM 9628 O O . PRO J 1 88 ? -3.585 8.880 34.019 1.00 62.04 88 PRO J O 1
ATOM 9632 N N . ASP J 1 89 ? -2.470 7.302 35.202 1.00 61.64 89 ASP J N 1
ATOM 9633 C CA . ASP J 1 89 ? -3.458 7.195 36.278 1.00 61.33 89 ASP J CA 1
ATOM 9634 C C . ASP J 1 89 ? -3.138 8.081 37.494 1.00 60.90 89 ASP J C 1
ATOM 9635 O O . ASP J 1 89 ? -3.877 8.058 38.487 1.00 60.92 89 ASP J O 1
ATOM 9640 N N . ASP J 1 90 ? -2.051 8.857 37.405 1.00 60.08 90 ASP J N 1
ATOM 9641 C CA . ASP J 1 90 ? -1.579 9.720 38.502 1.00 59.23 90 ASP J CA 1
ATOM 9642 C C . ASP J 1 90 ? -0.308 10.501 38.115 1.00 58.69 90 ASP J C 1
ATOM 9643 O O . ASP J 1 90 ? 0.810 10.014 38.310 1.00 58.52 90 ASP J O 1
ATOM 9648 N N . GLY J 1 91 ? -0.487 11.712 37.588 1.00 57.98 91 GLY J N 1
ATOM 9649 C CA . GLY J 1 91 ? 0.623 12.539 37.074 1.00 57.36 91 GLY J CA 1
ATOM 9650 C C . GLY J 1 91 ? 1.776 12.859 38.022 1.00 57.03 91 GLY J C 1
ATOM 9651 O O . GLY J 1 91 ? 2.867 13.235 37.578 1.00 56.70 91 GLY J O 1
ATOM 9652 N N . ARG J 1 92 ? 1.529 12.715 39.324 1.00 56.83 92 ARG J N 1
ATOM 9653 C CA . ARG J 1 92 ? 2.549 12.910 40.356 1.00 56.71 92 ARG J CA 1
ATOM 9654 C C . ARG J 1 92 ? 3.584 11.774 40.322 1.00 57.23 92 ARG J C 1
ATOM 9655 O O . ARG J 1 92 ? 4.765 11.978 40.620 1.00 57.26 92 ARG J O 1
ATOM 9663 N N . ARG J 1 93 ? 3.116 10.589 39.930 1.00 57.50 93 ARG J N 1
ATOM 9664 C CA . ARG J 1 93 ? 3.896 9.356 39.874 1.00 57.77 93 ARG J CA 1
ATOM 9665 C C . ARG J 1 93 ? 4.615 9.197 38.528 1.00 57.41 93 ARG J C 1
ATOM 9666 O O . ARG J 1 93 ? 4.027 9.418 37.468 1.00 56.99 93 ARG J O 1
ATOM 9674 N N . LEU J 1 94 ? 5.890 8.816 38.585 1.00 57.24 94 LEU J N 1
ATOM 9675 C CA . LEU J 1 94 ? 6.669 8.472 37.388 1.00 57.03 94 LEU J CA 1
ATOM 9676 C C . LEU J 1 94 ? 6.892 6.961 37.263 1.00 56.93 94 LEU J C 1
ATOM 9677 O O . LEU J 1 94 ? 7.282 6.303 38.226 1.00 57.08 94 LEU J O 1
ATOM 9682 N N . LEU J 1 95 ? 6.644 6.420 36.074 1.00 56.82 95 LEU J N 1
ATOM 9683 C CA . LEU J 1 95 ? 6.798 4.985 35.815 1.00 56.68 95 LEU J CA 1
ATOM 9684 C C . LEU J 1 95 ? 8.019 4.656 34.963 1.00 56.74 95 LEU J C 1
ATOM 9685 O O . LEU J 1 95 ? 8.272 5.318 33.955 1.00 56.90 95 LEU J O 1
ATOM 9690 N N . VAL J 1 96 ? 8.756 3.615 35.354 1.00 56.68 96 VAL J N 1
ATOM 9691 C CA . VAL J 1 96 ? 9.848 3.102 34.526 1.00 56.44 96 VAL J CA 1
ATOM 9692 C C . VAL J 1 96 ? 9.285 2.149 33.469 1.00 56.33 96 VAL J C 1
ATOM 9693 O O . VAL J 1 96 ? 8.368 1.364 33.747 1.00 56.32 96 VAL J O 1
ATOM 9697 N N . SER J 1 97 ? 9.849 2.237 32.261 1.00 56.14 97 SER J N 1
ATOM 9698 C CA . SER J 1 97 ? 9.361 1.541 31.069 1.00 55.77 97 SER J CA 1
ATOM 9699 C C . SER J 1 97 ? 10.538 1.276 30.117 1.00 55.87 97 SER J C 1
ATOM 9700 O O . SER J 1 97 ? 11.558 1.966 30.181 1.00 55.87 97 SER J O 1
ATOM 9703 N N . LEU J 1 98 ? 10.403 0.275 29.246 1.00 55.66 98 LEU J N 1
ATOM 9704 C CA . LEU J 1 98 ? 11.416 -0.001 28.222 1.00 55.55 98 LEU J CA 1
ATOM 9705 C C . LEU J 1 98 ? 11.558 1.128 27.191 1.00 55.67 98 LEU J C 1
ATOM 9706 O O . LEU J 1 98 ? 10.583 1.784 26.835 1.00 55.83 98 LEU J O 1
ATOM 9711 N N . SER J 1 99 ? 12.789 1.369 26.743 1.00 55.75 99 SER J N 1
ATOM 9712 C CA . SER J 1 99 ? 13.040 2.082 25.489 1.00 55.40 99 SER J CA 1
ATOM 9713 C C . SER J 1 99 ? 12.614 1.163 24.358 1.00 55.34 99 SER J C 1
ATOM 9714 O O . SER J 1 99 ? 12.563 -0.050 24.554 1.00 55.25 99 SER J O 1
ATOM 9717 N N . PRO J 1 100 ? 12.310 1.729 23.169 1.00 55.38 100 PRO J N 1
ATOM 9718 C CA . PRO J 1 100 ? 12.322 0.885 21.960 1.00 55.25 100 PRO J CA 1
ATOM 9719 C C . PRO J 1 100 ? 13.654 0.132 21.830 1.00 55.06 100 PRO J C 1
ATOM 9720 O O . PRO J 1 100 ? 13.662 -1.045 21.459 1.00 55.05 100 PRO J O 1
ATOM 9724 N N . ALA J 1 101 ? 14.757 0.812 22.156 1.00 54.90 101 ALA J N 1
ATOM 9725 C CA . ALA J 1 101 ? 16.098 0.209 22.176 1.00 54.80 101 ALA J CA 1
ATOM 9726 C C . ALA J 1 101 ? 16.220 -0.908 23.210 1.00 54.59 101 ALA J C 1
ATOM 9727 O O . ALA J 1 101 ? 16.833 -1.935 22.927 1.00 54.86 101 ALA J O 1
ATOM 9729 N N . GLY J 1 102 ? 15.645 -0.698 24.397 1.00 54.51 102 GLY J N 1
ATOM 9730 C CA . GLY J 1 102 ? 15.537 -1.736 25.433 1.00 54.12 102 GLY J CA 1
ATOM 9731 C C . GLY J 1 102 ? 14.628 -2.892 25.035 1.00 54.03 102 GLY J C 1
ATOM 9732 O O . GLY J 1 102 ? 14.909 -4.052 25.337 1.00 53.87 102 GLY J O 1
ATOM 9733 N N . ARG J 1 103 ? 13.538 -2.568 24.349 1.00 54.34 103 ARG J N 1
ATOM 9734 C CA . ARG J 1 103 ? 12.583 -3.555 23.851 1.00 55.12 103 ARG J CA 1
ATOM 9735 C C . ARG J 1 103 ? 13.214 -4.464 22.787 1.00 55.03 103 ARG J C 1
ATOM 9736 O O . ARG J 1 103 ? 12.948 -5.674 22.747 1.00 54.95 103 ARG J O 1
ATOM 9744 N N . ALA J 1 104 ? 14.040 -3.864 21.931 1.00 54.87 104 ALA J N 1
ATOM 9745 C CA . ALA J 1 104 ? 14.750 -4.592 20.889 1.00 54.91 104 ALA J CA 1
ATOM 9746 C C . ALA J 1 104 ? 15.788 -5.516 21.509 1.00 54.78 104 ALA J C 1
ATOM 9747 O O . ALA J 1 104 ? 15.939 -6.662 21.078 1.00 54.73 104 ALA J O 1
ATOM 9749 N N . GLU J 1 105 ? 16.474 -5.018 22.538 1.00 54.50 105 GLU J N 1
ATOM 9750 C CA . GLU J 1 105 ? 17.554 -5.757 23.184 1.00 54.56 105 GLU J CA 1
ATOM 9751 C C . GLU J 1 105 ? 17.021 -6.987 23.903 1.00 54.72 105 GLU J C 1
ATOM 9752 O O . GLU J 1 105 ? 17.694 -8.014 23.971 1.00 54.52 105 GLU J O 1
ATOM 9758 N N . LEU J 1 106 ? 15.800 -6.864 24.416 1.00 55.18 106 LEU J N 1
ATOM 9759 C CA . LEU J 1 106 ? 15.095 -7.954 25.071 1.00 55.61 106 LEU J CA 1
ATOM 9760 C C . LEU J 1 106 ? 14.775 -9.073 24.091 1.00 56.01 106 LEU J C 1
ATOM 9761 O O . LEU J 1 106 ? 15.181 -10.210 24.317 1.00 56.36 106 LEU J O 1
ATOM 9766 N N . GLU J 1 107 ? 14.065 -8.750 23.004 1.00 56.17 107 GLU J N 1
ATOM 9767 C CA . GLU J 1 107 ? 13.677 -9.750 22.005 1.00 56.18 107 GLU J CA 1
ATOM 9768 C C . GLU J 1 107 ? 14.887 -10.523 21.514 1.00 55.40 107 GLU J C 1
ATOM 9769 O O . GLU J 1 107 ? 14.857 -11.750 21.423 1.00 55.21 107 GLU J O 1
ATOM 9775 N N . ALA J 1 108 ? 15.952 -9.782 21.218 1.00 54.84 108 ALA J N 1
ATOM 9776 C CA . ALA J 1 108 ? 17.199 -10.330 20.676 1.00 54.05 108 ALA J CA 1
ATOM 9777 C C . ALA J 1 108 ? 17.942 -11.258 21.644 1.00 53.36 108 ALA J C 1
ATOM 9778 O O . ALA J 1 108 ? 18.600 -12.198 21.213 1.00 53.61 108 ALA J O 1
ATOM 9780 N N . GLY J 1 109 ? 17.822 -10.994 22.945 1.00 52.70 109 GLY J N 1
ATOM 9781 C CA . GLY J 1 109 ? 18.563 -11.734 23.973 1.00 51.46 109 GLY J CA 1
ATOM 9782 C C . GLY J 1 109 ? 17.787 -12.830 24.685 1.00 50.87 109 GLY J C 1
ATOM 9783 O O . GLY J 1 109 ? 18.320 -13.499 25.582 1.00 50.61 109 GLY J O 1
ATOM 9784 N N . LEU J 1 110 ? 16.531 -13.023 24.284 1.00 49.97 110 LEU J N 1
ATOM 9785 C CA . LEU J 1 110 ? 15.675 -14.042 24.888 1.00 49.36 110 LEU J CA 1
ATOM 9786 C C . LEU J 1 110 ? 16.171 -15.449 24.602 1.00 48.57 110 LEU J C 1
ATOM 9787 O O . LEU J 1 110 ? 16.204 -16.297 25.498 1.00 48.48 110 LEU J O 1
ATOM 9792 N N . ALA J 1 111 ? 16.546 -15.672 23.345 1.00 47.92 111 ALA J N 1
ATOM 9793 C CA . ALA J 1 111 ? 17.121 -16.928 22.864 1.00 47.20 111 ALA J CA 1
ATOM 9794 C C . ALA J 1 111 ? 18.397 -17.305 23.618 1.00 46.79 111 ALA J C 1
ATOM 9795 O O . ALA J 1 111 ? 18.593 -18.471 23.967 1.00 46.70 111 ALA J O 1
ATOM 9797 N N . ALA J 1 112 ? 19.257 -16.311 23.847 1.00 46.57 112 ALA J N 1
ATOM 9798 C CA . ALA J 1 112 ? 20.523 -16.493 24.558 1.00 46.22 112 ALA J CA 1
ATOM 9799 C C . ALA J 1 112 ? 20.311 -16.868 26.018 1.00 46.22 112 ALA J C 1
ATOM 9800 O O . ALA J 1 112 ? 21.024 -17.732 26.523 1.00 46.41 112 ALA J O 1
ATOM 9802 N N . ALA J 1 113 ? 19.337 -16.234 26.681 1.00 45.86 113 ALA J N 1
ATOM 9803 C CA . ALA J 1 113 ? 19.012 -16.536 28.078 1.00 45.82 113 ALA J CA 1
ATOM 9804 C C . ALA J 1 113 ? 18.386 -17.914 28.243 1.00 45.90 113 ALA J C 1
ATOM 9805 O O . ALA J 1 113 ? 18.649 -18.589 29.228 1.00 45.62 113 ALA J O 1
ATOM 9807 N N . ARG J 1 114 ? 17.563 -18.333 27.282 1.00 46.45 114 ARG J N 1
ATOM 9808 C CA . ARG J 1 114 ? 17.068 -19.716 27.253 1.00 46.85 114 ARG J CA 1
ATOM 9809 C C . ARG J 1 114 ? 18.218 -20.707 27.123 1.00 46.80 114 ARG J C 1
ATOM 9810 O O . ARG J 1 114 ? 18.200 -21.761 27.745 1.00 46.82 114 ARG J O 1
ATOM 9818 N N . GLU J 1 115 ? 19.211 -20.362 26.307 1.00 46.77 115 GLU J N 1
ATOM 9819 C CA . GLU J 1 115 ? 20.370 -21.219 26.113 1.00 46.99 115 GLU J CA 1
ATOM 9820 C C . GLU J 1 115 ? 21.259 -21.259 27.364 1.00 47.09 115 GLU J C 1
ATOM 9821 O O . GLU J 1 115 ? 21.768 -22.329 27.708 1.00 47.06 115 GLU J O 1
ATOM 9827 N N . ILE J 1 116 ? 21.419 -20.112 28.040 1.00 47.07 116 ILE J N 1
ATOM 9828 C CA . ILE J 1 116 ? 22.131 -20.040 29.326 1.00 47.10 116 ILE J CA 1
ATOM 9829 C C . ILE J 1 116 ? 21.496 -21.041 30.298 1.00 47.83 116 ILE J C 1
ATOM 9830 O O . ILE J 1 116 ? 22.197 -21.833 30.953 1.00 47.43 116 ILE J O 1
ATOM 9835 N N . ASN J 1 117 ? 20.160 -20.995 30.357 1.00 48.26 117 ASN J N 1
ATOM 9836 C CA . ASN J 1 117 ? 19.369 -21.820 31.255 1.00 48.82 117 ASN J CA 1
ATOM 9837 C C . ASN J 1 117 ? 19.484 -23.327 31.012 1.00 49.13 117 ASN J C 1
ATOM 9838 O O . ASN J 1 117 ? 19.676 -24.068 31.965 1.00 49.53 117 ASN J O 1
ATOM 9843 N N . ARG J 1 118 ? 19.391 -23.783 29.764 1.00 49.31 118 ARG J N 1
ATOM 9844 C CA . ARG J 1 118 ? 19.560 -25.221 29.480 1.00 50.14 118 ARG J CA 1
ATOM 9845 C C . ARG J 1 118 ? 20.981 -25.746 29.743 1.00 49.69 118 ARG J C 1
ATOM 9846 O O . ARG J 1 118 ? 21.153 -26.900 30.122 1.00 49.22 118 ARG J O 1
ATOM 9854 N N . GLN J 1 119 ? 21.980 -24.895 29.525 1.00 49.70 119 GLN J N 1
ATOM 9855 C CA . GLN J 1 119 ? 23.360 -25.207 29.853 1.00 49.89 119 GLN J CA 1
ATOM 9856 C C . GLN J 1 119 ? 23.545 -25.377 31.357 1.00 50.08 119 GLN J C 1
ATOM 9857 O O . GLN J 1 119 ? 24.164 -26.341 31.798 1.00 50.01 119 GLN J O 1
ATOM 9863 N N . ALA J 1 120 ? 22.997 -24.442 32.134 1.00 50.09 120 ALA J N 1
ATOM 9864 C CA . ALA J 1 120 ? 23.023 -24.526 33.590 1.00 50.01 120 ALA J CA 1
ATOM 9865 C C . ALA J 1 120 ? 22.489 -25.880 34.062 1.00 50.28 120 ALA J C 1
ATOM 9866 O O . ALA J 1 120 ? 23.058 -26.500 34.959 1.00 49.90 120 ALA J O 1
ATOM 9868 N N . LEU J 1 121 ? 21.419 -26.345 33.418 1.00 50.46 121 LEU J N 1
ATOM 9869 C CA . LEU J 1 121 ? 20.732 -27.567 33.825 1.00 50.87 121 LEU J CA 1
ATOM 9870 C C . LEU J 1 121 ? 21.115 -28.799 32.997 1.00 51.48 121 LEU J C 1
ATOM 9871 O O . LEU J 1 121 ? 20.580 -29.883 33.226 1.00 51.88 121 LEU J O 1
ATOM 9876 N N . ALA J 1 122 ? 22.042 -28.638 32.051 1.00 51.97 122 ALA J N 1
ATOM 9877 C CA . ALA J 1 122 ? 22.494 -29.750 31.186 1.00 52.43 122 ALA J CA 1
ATOM 9878 C C . ALA J 1 122 ? 23.032 -31.000 31.912 1.00 52.66 122 ALA J C 1
ATOM 9879 O O . ALA J 1 122 ? 22.843 -32.109 31.415 1.00 52.80 122 ALA J O 1
ATOM 9881 N N . PRO J 1 123 ? 23.735 -30.832 33.056 1.00 53.00 123 PRO J N 1
ATOM 9882 C CA . PRO J 1 123 ? 24.116 -32.026 33.839 1.00 53.38 123 PRO J CA 1
ATOM 9883 C C . PRO J 1 123 ? 22.939 -32.908 34.290 1.00 53.81 123 PRO J C 1
ATOM 9884 O O . PRO J 1 123 ? 23.138 -34.084 34.617 1.00 53.69 123 PRO J O 1
ATOM 9888 N N . LEU J 1 124 ? 21.732 -32.345 34.295 1.00 54.27 124 LEU J N 1
ATOM 9889 C CA . LEU J 1 124 ? 20.544 -33.047 34.783 1.00 54.84 124 LEU J CA 1
ATOM 9890 C C . LEU J 1 124 ? 19.654 -33.549 33.652 1.00 55.40 124 LEU J C 1
ATOM 9891 O O . LEU J 1 124 ? 19.457 -32.845 32.656 1.00 55.41 124 LEU J O 1
ATOM 9896 N N . SER J 1 125 ? 19.109 -34.757 33.813 1.00 56.14 125 SER J N 1
ATOM 9897 C CA . SER J 1 125 ? 18.032 -35.222 32.932 1.00 57.07 125 SER J CA 1
ATOM 9898 C C . SER J 1 125 ? 16.800 -34.325 33.107 1.00 57.40 125 SER J C 1
ATOM 9899 O O . SER J 1 125 ? 16.623 -33.707 34.159 1.00 57.77 125 SER J O 1
ATOM 9902 N N . LEU J 1 126 ? 15.949 -34.252 32.088 1.00 58.03 126 LEU J N 1
ATOM 9903 C CA . LEU J 1 126 ? 14.794 -33.349 32.127 1.00 58.56 126 LEU J CA 1
ATOM 9904 C C . LEU J 1 126 ? 13.850 -33.631 33.303 1.00 58.80 126 LEU J C 1
ATOM 9905 O O . LEU J 1 126 ? 13.192 -32.719 33.808 1.00 59.16 126 LEU J O 1
ATOM 9910 N N . GLN J 1 127 ? 13.798 -34.889 33.737 1.00 58.95 127 GLN J N 1
ATOM 9911 C CA . GLN J 1 127 ? 12.970 -35.294 34.874 1.00 59.07 127 GLN J CA 1
ATOM 9912 C C . GLN J 1 127 ? 13.572 -34.700 36.144 1.00 59.01 127 GLN J C 1
ATOM 9913 O O . GLN J 1 127 ? 12.857 -34.134 36.977 1.00 58.97 127 GLN J O 1
ATOM 9919 N N . GLU J 1 128 ? 14.896 -34.829 36.266 1.00 58.89 128 GLU J N 1
ATOM 9920 C CA . GLU J 1 128 ? 15.666 -34.293 37.395 1.00 58.72 128 GLU J CA 1
ATOM 9921 C C . GLU J 1 128 ? 15.657 -32.770 37.445 1.00 58.28 128 GLU J C 1
ATOM 9922 O O . GLU J 1 128 ? 15.802 -32.189 38.519 1.00 58.25 128 GLU J O 1
ATOM 9928 N N . GLN J 1 129 ? 15.511 -32.135 36.280 1.00 57.94 129 GLN J N 1
ATOM 9929 C CA . GLN J 1 129 ? 15.417 -30.676 36.178 1.00 57.36 129 GLN J CA 1
ATOM 9930 C C . GLN J 1 129 ? 14.132 -30.137 36.788 1.00 57.28 129 GLN J C 1
ATOM 9931 O O . GLN J 1 129 ? 14.151 -29.098 37.439 1.00 57.19 129 GLN J O 1
ATOM 9937 N N . GLU J 1 130 ? 13.025 -30.847 36.577 1.00 57.25 130 GLU J N 1
ATOM 9938 C CA . GLU J 1 130 ? 11.743 -30.494 37.189 1.00 57.29 130 GLU J CA 1
ATOM 9939 C C . GLU J 1 130 ? 11.807 -30.701 38.688 1.00 56.69 130 GLU J C 1
ATOM 9940 O O . GLU J 1 130 ? 11.413 -29.819 39.455 1.00 56.79 130 GLU J O 1
ATOM 9946 N N . THR J 1 131 ? 12.305 -31.868 39.098 1.00 56.00 131 THR J N 1
ATOM 9947 C CA . THR J 1 131 ? 12.521 -32.163 40.517 1.00 55.50 131 THR J CA 1
ATOM 9948 C C . THR J 1 131 ? 13.318 -31.020 41.155 1.00 55.03 131 THR J C 1
ATOM 9949 O O . THR J 1 131 ? 12.889 -30.445 42.163 1.00 54.99 131 THR J O 1
ATOM 9953 N N . LEU J 1 132 ? 14.449 -30.674 40.541 1.00 54.43 132 LEU J N 1
ATOM 9954 C CA . LEU J 1 132 ? 15.314 -29.613 41.056 1.00 54.08 132 LEU J CA 1
ATOM 9955 C C . LEU J 1 132 ? 14.628 -28.255 41.111 1.00 53.86 132 LEU J C 1
ATOM 9956 O O . LEU J 1 132 ? 14.696 -27.583 42.133 1.00 53.98 132 LEU J O 1
ATOM 9961 N N . ARG J 1 133 ? 13.978 -27.861 40.017 1.00 53.90 133 ARG J N 1
ATOM 9962 C CA . ARG J 1 133 ? 13.203 -26.614 39.956 1.00 53.65 133 ARG J CA 1
ATOM 9963 C C . ARG J 1 133 ? 12.152 -26.536 41.066 1.00 53.55 133 ARG J C 1
ATOM 9964 O O . ARG J 1 133 ? 11.927 -25.465 41.635 1.00 53.45 133 ARG J O 1
ATOM 9972 N N . GLY J 1 134 ? 11.507 -27.671 41.348 1.00 53.45 134 GLY J N 1
ATOM 9973 C CA . GLY J 1 134 ? 10.509 -27.782 42.419 1.00 53.11 134 GLY J CA 1
ATOM 9974 C C . GLY J 1 134 ? 11.136 -27.653 43.796 1.00 52.97 134 GLY J C 1
ATOM 9975 O O . GLY J 1 134 ? 10.763 -26.775 44.571 1.00 53.27 134 GLY J O 1
ATOM 9976 N N . LEU J 1 135 ? 12.092 -28.526 44.100 1.00 52.58 135 LEU J N 1
ATOM 9977 C CA . LEU J 1 135 ? 12.817 -28.474 45.377 1.00 52.44 135 LEU J CA 1
ATOM 9978 C C . LEU J 1 135 ? 13.420 -27.096 45.652 1.00 52.14 135 LEU J C 1
ATOM 9979 O O . LEU J 1 135 ? 13.209 -26.528 46.716 1.00 52.25 135 LEU J O 1
ATOM 9984 N N . LEU J 1 136 ? 14.142 -26.563 44.670 1.00 51.92 136 LEU J N 1
ATOM 9985 C CA . LEU J 1 136 ? 14.865 -25.299 44.791 1.00 51.58 136 LEU J CA 1
ATOM 9986 C C . LEU J 1 136 ? 13.949 -24.103 45.037 1.00 51.40 136 LEU J C 1
ATOM 9987 O O . LEU J 1 136 ? 14.312 -23.180 45.769 1.00 51.51 136 LEU J O 1
ATOM 9992 N N . ALA J 1 137 ? 12.771 -24.118 44.419 1.00 51.13 137 ALA J N 1
ATOM 9993 C CA . ALA J 1 137 ? 11.826 -23.009 44.531 1.00 51.02 137 ALA J CA 1
ATOM 9994 C C . ALA J 1 137 ? 11.266 -22.883 45.942 1.00 50.66 137 ALA J C 1
ATOM 9995 O O . ALA J 1 137 ? 10.834 -21.799 46.350 1.00 50.81 137 ALA J O 1
ATOM 9997 N N . ARG J 1 138 ? 11.270 -23.988 46.683 1.00 50.09 138 ARG J N 1
ATOM 9998 C CA . ARG J 1 138 ? 10.871 -23.961 48.093 1.00 49.69 138 ARG J CA 1
ATOM 9999 C C . ARG J 1 138 ? 11.956 -23.334 48.982 1.00 49.31 138 ARG J C 1
ATOM 10000 O O . ARG J 1 138 ? 11.694 -23.001 50.140 1.00 49.14 138 ARG J O 1
ATOM 10008 N N . LEU J 1 139 ? 13.162 -23.162 48.434 1.00 48.71 139 LEU J N 1
ATOM 10009 C CA . LEU J 1 139 ? 14.261 -22.530 49.175 1.00 48.41 139 LEU J CA 1
ATOM 10010 C C . LEU J 1 139 ? 14.490 -21.076 48.761 1.00 48.15 139 LEU J C 1
ATOM 10011 O O . LEU J 1 139 ? 15.487 -20.459 49.149 1.00 47.70 139 LEU J O 1
ATOM 10016 N N . ILE J 1 140 ? 13.548 -20.539 47.986 1.00 47.98 140 ILE J N 1
ATOM 10017 C CA . ILE J 1 140 ? 13.533 -19.121 47.585 1.00 48.13 140 ILE J CA 1
ATOM 10018 C C . ILE J 1 140 ? 13.536 -18.185 48.803 1.00 47.68 140 ILE J C 1
ATOM 10019 O O . ILE J 1 140 ? 14.062 -17.069 48.783 1.00 47.37 140 ILE J O 1
#

InterPro domains:
  IPR000835 MarR-type HTH domain [PF01047] (36-93)
  IPR000835 MarR-type HTH domain [PR00598] (70-85)
  IPR000835 MarR-type HTH domain [PR00598] (89-105)
  IPR000835 MarR-type HTH domain [PR00598] (119-139)
  IPR000835 MarR-type HTH domain [PS50995] (10-140)
  IPR000835 MarR-type HTH domain [SM00347] (29-129)
  IPR036388 Winged helix-like DNA-binding domain superfamily [G3DSA:1.10.10.10] (1-140)
  IPR036390 Winged helix DNA-binding domain superfamily [SSF46785] (2-139)
  IPR039422 Transcription regulators MarR/SlyA-like [PTHR33164] (14-139)

Radius of gyration: 38.36 Å; Cα contacts (8 Å, |Δi|>4): 1961; chains: 10; bounding box: 108×104×105 Å

Foldseek 3Di:
DDPVPDVVSVVVVLVVVLQVLCCVFQPPNDGPLLLLLLVLLVVPFWDFQCVSCVVSPDPVVSVVSVVVCVVVVFKDKDADPVDRVTITIHGDPVSVVSNVVRPVRVVVSVCVSCVVDDPVRSVVCCVVVVVVD/DDPVPDVVVVVVVLVVVLQVLCCVFQPPPDGPLLLQLLVVLVVPFWDFQQVSCVVSPHNVVSVVSVVVCVVVVFKDKDADPVDRVTITIHTDPVSVVSNVVRPVRVVVSVCVSCVVDDPVRVVVVVVVVVVVD/DLVPDPVSVVVVLVVLLQVLCCVQLPPNDGPQLLQLLVVQVVPFWDWQQVSCVVSPHPVVSVVSLVVCVVVVQWDWDADPVHRVTIIIHGDPNVVVVVVSVVSVVVSVCVSCVVDDPVRVVVVVVVVVVVD/DVCPDPVSVVVVLVVLLQVLCCVQQPPNDGPLLLLLLVQCVVPPWAFQQRSCVVSPHPVVSVVSLVVCVVVVFWDWDADPVDRVTITIHTDPVSVVSNVVRVVSVVVSVCVSCVVDDPVRCVVVVVVVVVVD/DLVVDPVSVVVVLVVVLQVLCCVQQPPPDGPLLLQLLVLLVVVPWAAQQVSCVVSPHPVVSVVSLVVCVVVVFKDWDADVVNVDITIHTDVVSVVSNVVRPVRVVVSVCVSCVVDDPVVVVVCVVVVVVVD/DVVPPPVVVVVVLVVVLQVLCCVQQPPNDGPLLLLLLVVLVVPFWAFQQVSCVVSPHNVVSVVSLVVCVVVVQWDWDADPVDRVTIIIGGDPVSVVSNVVRPVSVVVSVCVSCVVDDPVRVVVCCVVVVVVD/DLVPDPVSVVVVLVVVLQVLCCVQLPPNDGPQLLQLLVVLLVPPWDFQVVSCVVRPDSVVSVVSLVVCVVVQQWDWDADPVHRVTIIIHGDPNVNVCVCSVVSVVVSVCVSCVVDDPVRVVVCCVVVVVVD/DCVPDPVSVVVVLVVLLQVLCCVQQPPNDGVLLLLLLVVLVVPFWAFQQVSCVVSPHPVVSVVSLVVCVVVVFWDWDADPVDRVGITIHTDPVNVVSNVVRPVSVVVSVCVSCVVDDPVRCVVVVVVVVVVD/DVVPDPVVVVVVLVVVLQVLCCVQQPPRDGPLLLQLLVLLVVPPWAFQQVSCVVRPHSVVSVVSLVVCVVVVQKDWDADPVDRVTIIIHGGPVSVVSNVVRVVSVVVSVCVSCVVDDPVRVVVCCVVVVVVD/DVVVDPVSVVVVLVVLLQVLCVVQQPPPDGPLLLQLLVLLVVPFWAAQQVSCVVSPGPVVSVVSLVVCVVVVFKDWDADPVHRVGITIGTDPVSVVSNVVRVVRVVVSVCVSCVVDDPVVVVVCVVVVVVVD

Secondary structure (DSSP, 8-state):
--GGG-HHHHHHHHHHHHHHHHHHH-SS---HHHHHHHHHHHHHSSB-HHHHHHH---HHHHHHHHHHHHHTT-EEEEEETTEEEEEEEEE-HHHHHHHHHHHHHHHHHHHHHHTTS-HHHHHHHHHHHHTT-/--GGG-HHHHHHHHHHHHHHHHHHH-SS---HHHHHHHHHHHHH-SB-HHHHHHH---HHHHHHHHHHHHHTT-EEEEEETTEEEEEEEEE-HHHHHHHHHHHHHHHHHHHHHHTTS-HHHHHHHHHHHHTT-/-GGG-HHHHHHHHHHHHHHHHHHH--SS--HHHHHHHHHHHHH-SEEHHHHHHH---HHHHHHHHHHHHTTTSEEEEE-TT-TTSEEEEE-HHHHHHH--HHHHHHHHHHHHTTS-HHHHHHHHHHHHTT-/-GGG-HHHHHHHHHHHHHHHHHHH--S---HHHHHHHHHHHHH-SEEHHHHHHHT--HHHHHHHHHHHHHTT-EEEEE-SS-TTSEEEEE-HHHHHHHHHHHHHHHHHHHHHHTTS-HHHHHHHHHHHTT--/-GGG-HHHHHHHHHHHHHHHHHHH--S---HHHHHHHHHHHHH-SB-HHHHHHHT--HHHHHHHHHHHHHTT-EEEEE---TTSEEEEE-HHHHHHHHHHHHHHHHHHHHHTTTS-HHHHHHHHHHHHTT-/-GGG-HHHHHHHHHHHHHHHHHTT-SS---HHHHHHHHHHHHHSSEEHHHHHHH---HHHHHHHHHHHHTTT-EEEEE-TT-TT-EEEEE-HHHHHHHHHHHHHHHHHHHHHSTTS-HHHHHHHHHHHHTT-/-GGG-HHHHHHHHHHHHHHHHHHH--SS--HHHHHHHHHHHHH-SEEHHHHHHT---HHHHHHHHHHHHTTTSEEEEE-TT-TTSEEEEE-HHHHHHH--HHHHHHHHHHHSTTS-HHHHHHHHHHHHTT-/-GGG-HHHHHHHHHHHHHHHHHHH--S---HHHHHHHHHHHHHSSEEHHHHHHHT--HHHHHHHHHHHHHTT-EEEEE-TT-TTSEEEEE-HHHHHHHHHHHHHHHHHHHHHHTTS-HHHHHHHHHHHTT--/--TT-HHHHHHHHHHHHHHHHHHH--S---HHHHHHHHHHHHH-SEEHHHHHHT---HHHHHHHHHHHHTTT-EEEEE-TT-TTSEEEEE-HHHHHHHHHHHHHHHHHHHHHSTTS-HHHHHHHHHHHHTT-/-GGG-HHHHHHHHHHHHHHHHHHH--SS--HHHHHHHHHHHHH-SEEHHHHHHHT--HHHHHHHHHHHHHTT-EEEEEETTEEEEEEEEE-HHHHHHHHHHHHHHHHHHHHHTTTS-HHHHHHHHHHHHTT-